Protein AF-A0A0F8B2I4-F1 (afdb_monomer_lite)

InterPro domains:
  IPR004871 RSE1/DDB1/CPSF1, C-terminal [PF03178] (575-899)
  IPR015943 WD40/YVTN repeat-like-containing domain superfamily [G3DSA:2.130.10.10] (20-83)
  IPR015943 WD40/YVTN repeat-like-containing domain superfamily [G3DSA:2.130.10.10] (86-278)
  IPR015943 WD40/YVTN repeat-like-containing domain superfamily [G3DSA:2.130.10.10] (488-846)
  IPR018612 Nuclear speckle splicing regulatory protein 1, N-terminal [PF09745] (916-1030)
  IPR018846 RSE1/DDB1/CPSF1, first beta-propeller [PF10433] (20-83)
  IPR018846 RSE1/DDB1/CPSF1, first beta-propeller [PF10433] (99-307)
  IPR050358 RSE1/DDB1/CPSF1 [PTHR10644] (98-501)
  IPR058543 RSE1/DDB1/CPSF1, second beta-propeller [PF23726] (352-498)

Sequence (1222 aa):
MATTSNMFMYSLTIQPPTHITQAVLGQFSGTKEQQIATASGSTLTLLRPDPILGKVVTLLSHDVFGIIRGLAAFRLAGSNKDYSEADQDPTGHALDEYETQLVYYELDLGLNHVVRKWSDAVDPTASLLFQVPGGNDGPSGVLVCGQENITYRHSNQEAFRVPIPRRKGATEDPSRKRSIAAGVMHKLKGNVGAFFFLLQTDDGDLFKVTLDMVEDDEGNATGEVKRIKIKYFDTIPLSTSLCILKSGFLFAATQSGNHQFYQFEKLGDDDNELEFSSDSFPTDPKASYEAVYFNVRPLENMALVESIDSMNPLMDCKVANLTGEDAPQIYAACGTGARSTFRSIKYGLEVSEIVASELPGVPSAVWTLKLNRSDKYDAYIVLSFANGTLVLSIGETVEEVSDSGFLTSVPTLAAQLLGENGLIQVHPKGIRHIINGEVNEWAAPQHRSIVSAATNDSQVAIALSSGEIVYFEMDTDGSLAEYDEKKEMPGTVTIFSIDKLGDTLIQRSTMLTYTPRKLVKHPELPMFYTVESENNTLAPDLRQQLIAAGTEAGVESEVLPPADFGYPKGRGRWASCISVIDPLGDEFEPQVLQTVDFSNNEAATSATIAPFTSQDNENFLIVGSGKDIKLNPRTSTEGYIHVYRFLNDGRELEFIHTTKVEEPPTAMIPFQGRLLVGIGKVLRIYDLGMKQMLRKCQVDLGGHLITTLDSRGSRITVGDVMQGMTFVVYKTGSNKLIPFADDSINRWSTCSALVDYESVAGGDKFGNFWIVRAPVKDSEEADEDPSGTHLLHTRGYLHGTPARLSCMVHFYTQDPPTSITKTSLVVGGQDVILWSGLMGTIGVFIPFVSREDVDFFQALETHMRTEDPPLAGRDHLIYRGYYVPAKGVIDGDLCERFALLSNDKKQMIAGELDRSNQEAAEKLDRNIYDYDAVYDSLKPPPKTKSAQDEEEDARPRYMTGIVAAAAVRKRDAMAAEQVKVDRDREAEGDEFADKDVFVTAAYKKQQEEKKKMDAELAKIEAAEAEKRKGGGGMTDFYKKVLKDKEDEHNAIMRAAELRSKMTPEERAREDALREQAREKTDEERAKEINAKGGNIVLNDDGQIVDKRQMLHGGLNVLSTRKKDAAHETKSRERAPELGRKGGVFGPGGRQAQRERQSKMIEEQLAESLKRAREEEEEERQKIETMNKSRKTAADVSSAKERYLARKKAAEEAKKKDKGTVM

Foldseek 3Di:
DDDDQFFFWAWDFLDAFQAFLEKDWDPVVVDPAIWIWTDRFQKIWIWHQDLVQRDIHTPDIDGLLDGCPDDDDDDDDDDDDDDVPQVPDPPCVCVVPDFDKDWDWDQDPVVRDIDRPDMDGDDPQFDDWDWDDDDQQALTFIFTWGFQWTWTDDPPADIFIGGDAAEDFLLADLPDTKTFQEKDKDRDPDDTNRIWMFTAIPLQWTKIKDWQADADPVGDGDSYTPKMKIWTAAGFAAASYWDQGPSQKIWGSHNWFWTFIKGFPADPPPDDTDMDISVQDDSDPPDDDDHHHGYHDHHDGIDTRDGHGHQFQWFEKDWAQDPPDQFTWIWTWGTFAQSTKIKTKDFADDDDDPDDDDDPDDFPDKDFACQFPPDPDTFWIWTFDQQFIWIWGDDVDTHTDPQPLDGGRFGFQDWYAAAGGWIWTFTQQFIWIAHPSDTDTGGDDPPKTFPHWDDDRFKIWTAIPQQKIWIWGQDPVRDIDTDPDIDRDPDDDDDDDDDDDDSGMDMFIDTDRGRWNDKEADPPHQKIKTKHKDAQADAPVVVVVSNVVCVVVVGDHDDDDCNGRNGRGHHLAMKIWMWIWRCCPVVSHIDTLDIGIDDQRKGWQDWEWEQAVVVVGAIKIKTWMFHSADVVVGDGDWIKIWIWHADPRNSDTDTQEIAIDHATWQEWYYDDNWIWTWGFQKIWTWHDDRYHTHTQDMDRQPAGGFNYWDDDDQKIWTQGQWFGIWIWGQQPVQRDIATAEGAPGTARWQEWDDPDHFKIWGWGPQQKTWIWGFDPVSVVVNPPDSNCPVLVPQDADPPHHNHYIDTSFMWGRSFTWNYWDWDARGVVGDTWIWTAGSSGIIMIIRTDPDVLLVVLLVLLLVLLCVQVPSPVPDRSQCSGQVPHGGGSYRHLVSNLCLVVDDPVSLCVSCVVSVHDSVVSVCSSDVVVPVPDPVVVVPDDDDDDDDPDPDDDDDDDPVVVVVVVVVVVVVVVVVVVVVVVVVVVCVVVCVVPVPDDDDDDPVVVVVVVVVVVVVVVVVVVVVVVVVVPPDDDDPVVVVVVVVVVVVVVVVVVVVVVVVVVPDDPVVVVAVLQPPAVPDDDQCVVVLVVVVVVPDQWDQDPVRDTHHPVDDDDDDDDDDDDYDHDDDDDDDDDDDDDDDDDDDDDDDDDDPDVVVVVVVVVVVVVVVVVVVVVVVVVVVVVVVVVVVVVDDDDPVVVVVVVVVVVVVVVVVVVVVVVPPPDDD

Radius of gyration: 46.51 Å; chains: 1; bounding box: 97×99×155 Å

Structure (mmCIF, N/CA/C/O backbone):
data_AF-A0A0F8B2I4-F1
#
_entry.id   AF-A0A0F8B2I4-F1
#
loop_
_atom_site.group_PDB
_atom_site.id
_atom_site.type_symbol
_atom_site.label_atom_id
_atom_site.label_alt_id
_atom_site.label_comp_id
_atom_site.label_asym_id
_atom_site.label_entity_id
_atom_site.label_seq_id
_atom_site.pdbx_PDB_ins_code
_atom_site.Cartn_x
_atom_site.Cartn_y
_atom_site.Cartn_z
_atom_site.occupancy
_atom_site.B_iso_or_equiv
_atom_site.auth_seq_id
_atom_site.auth_comp_id
_atom_site.auth_asym_id
_atom_site.auth_atom_id
_atom_site.pdbx_PDB_model_num
ATOM 1 N N . MET A 1 1 ? -15.040 17.645 33.712 1.00 34.69 1 MET A N 1
ATOM 2 C CA . MET A 1 1 ? -13.882 17.597 32.790 1.00 34.69 1 MET A CA 1
ATOM 3 C C . MET A 1 1 ? -13.362 19.019 32.652 1.00 34.69 1 MET A C 1
ATOM 5 O O . MET A 1 1 ? -14.196 19.901 32.493 1.00 34.69 1 MET A O 1
ATOM 9 N N . ALA A 1 2 ? -12.058 19.274 32.790 1.00 24.20 2 ALA A N 1
ATOM 10 C CA . ALA A 1 2 ? -11.524 20.639 32.790 1.00 24.20 2 ALA A CA 1
ATOM 11 C C . ALA A 1 2 ? -10.160 20.730 32.089 1.00 24.20 2 ALA A C 1
ATOM 13 O O . ALA A 1 2 ? -9.215 20.060 32.486 1.00 24.20 2 ALA A O 1
ATOM 14 N N . THR A 1 3 ? -10.086 21.596 31.074 1.00 27.08 3 THR A N 1
ATOM 15 C CA . THR A 1 3 ? -8.882 22.329 30.633 1.00 27.08 3 THR A CA 1
ATOM 16 C C . THR A 1 3 ? -7.534 21.588 30.663 1.00 27.08 3 THR A C 1
ATOM 18 O O . THR A 1 3 ? -6.596 22.018 31.334 1.00 27.08 3 THR A O 1
ATOM 21 N N . THR A 1 4 ? -7.384 20.568 29.820 1.00 33.03 4 THR A N 1
ATOM 22 C CA . THR A 1 4 ? -6.098 20.250 29.175 1.00 33.03 4 THR A CA 1
ATOM 23 C C . THR A 1 4 ? -6.282 20.413 27.669 1.00 33.03 4 THR A C 1
ATOM 25 O O . THR A 1 4 ? -7.030 19.665 27.049 1.00 33.03 4 THR A O 1
ATOM 28 N N . SER A 1 5 ? -5.663 21.443 27.086 1.00 46.09 5 SER A N 1
ATOM 29 C CA . SER A 1 5 ? -5.932 21.926 25.718 1.00 46.09 5 SER A CA 1
ATOM 30 C C . SER A 1 5 ? -5.255 21.134 24.597 1.00 46.09 5 SER A C 1
ATOM 32 O O . SER A 1 5 ? -5.432 21.462 23.425 1.00 46.09 5 SER A O 1
ATOM 34 N N . ASN A 1 6 ? -4.442 20.139 24.944 1.00 62.06 6 ASN A N 1
ATOM 35 C CA . ASN A 1 6 ? -3.573 19.443 24.007 1.00 62.06 6 ASN A CA 1
ATOM 36 C C . ASN A 1 6 ? -4.110 18.030 23.781 1.00 62.06 6 ASN A C 1
ATOM 38 O O . ASN A 1 6 ? -4.235 17.251 24.722 1.00 62.06 6 ASN A O 1
ATOM 42 N N . MET A 1 7 ? -4.428 17.729 22.525 1.00 76.94 7 MET A N 1
ATOM 43 C CA . MET A 1 7 ? -4.758 16.385 22.064 1.00 76.94 7 MET A CA 1
ATOM 44 C C . MET A 1 7 ? -3.444 15.620 21.869 1.00 76.94 7 MET A C 1
ATOM 46 O O . MET A 1 7 ? -2.535 16.147 21.227 1.00 76.94 7 MET A O 1
ATOM 50 N N . PHE A 1 8 ? -3.342 14.420 22.439 1.00 87.12 8 PHE A N 1
ATOM 51 C CA . PHE A 1 8 ? -2.166 13.555 22.340 1.00 87.12 8 PHE A CA 1
ATOM 52 C C . PHE A 1 8 ? -2.573 12.180 21.817 1.00 87.12 8 PHE A C 1
ATOM 54 O O . PHE A 1 8 ? -3.562 11.607 22.282 1.00 87.12 8 PHE A O 1
ATOM 61 N N . MET A 1 9 ? -1.798 11.654 20.873 1.00 94.38 9 MET A N 1
ATOM 62 C CA . MET A 1 9 ? -1.977 10.323 20.299 1.00 94.38 9 MET A CA 1
ATOM 63 C C . MET A 1 9 ? -0.633 9.605 20.151 1.00 94.38 9 MET A C 1
ATOM 65 O O . MET A 1 9 ? 0.420 10.239 20.093 1.00 94.38 9 MET A O 1
ATOM 69 N N . TYR A 1 10 ? -0.688 8.285 20.076 1.00 95.81 10 TYR A N 1
ATOM 70 C CA . TYR A 1 10 ? 0.428 7.383 19.824 1.00 95.81 10 TYR A CA 1
ATOM 71 C C . TYR A 1 10 ? 0.327 6.882 18.379 1.00 95.81 10 TYR A C 1
ATOM 73 O O . TYR A 1 10 ? -0.751 6.443 17.976 1.00 95.81 10 TYR A O 1
ATOM 81 N N . SER A 1 11 ? 1.396 7.009 17.591 1.00 97.00 11 SER A N 1
ATOM 82 C CA . SER A 1 11 ? 1.461 6.485 16.216 1.00 97.00 11 SER A CA 1
ATOM 83 C C . SER A 1 11 ? 1.992 5.057 16.230 1.00 97.00 11 SER A C 1
ATOM 85 O O . SER A 1 11 ? 3.065 4.849 16.780 1.00 97.00 11 SER A O 1
ATOM 87 N N . LEU A 1 12 ? 1.291 4.111 15.604 1.00 95.19 12 LEU A N 1
ATOM 88 C CA . LEU A 1 12 ? 1.781 2.747 15.375 1.00 95.19 12 LEU A CA 1
ATOM 89 C C . LEU A 1 12 ? 1.500 2.277 13.949 1.00 95.19 12 LEU A C 1
ATOM 91 O O . LEU A 1 12 ? 0.454 2.593 13.372 1.00 95.19 12 LEU A O 1
ATOM 95 N N . THR A 1 13 ? 2.404 1.466 13.414 1.00 94.44 13 THR A N 1
ATOM 96 C CA . THR A 1 13 ? 2.287 0.821 12.104 1.00 94.44 13 THR A CA 1
ATOM 97 C C . THR A 1 13 ? 1.821 -0.636 12.246 1.00 94.44 13 THR A C 1
ATOM 99 O O . THR A 1 13 ? 2.538 -1.471 12.780 1.00 94.44 13 THR A O 1
ATOM 102 N N . ILE A 1 14 ? 0.621 -0.957 11.740 1.00 92.00 14 ILE A N 1
ATOM 103 C CA . ILE A 1 14 ? 0.068 -2.329 11.694 1.00 92.00 14 ILE A CA 1
ATOM 104 C C . ILE A 1 14 ? 0.665 -3.124 10.527 1.00 92.00 14 ILE A C 1
ATOM 106 O O . ILE A 1 14 ? 1.035 -4.280 10.687 1.00 92.00 14 ILE A O 1
ATOM 110 N N . GLN A 1 15 ? 0.749 -2.503 9.349 1.00 92.38 15 GLN A N 1
ATOM 111 C CA . GLN A 1 15 ? 1.351 -3.082 8.149 1.00 92.38 15 GLN A CA 1
ATOM 112 C C . GLN A 1 15 ? 2.416 -2.098 7.645 1.00 92.38 15 GLN A C 1
ATOM 114 O O . GLN A 1 15 ? 2.049 -0.968 7.309 1.00 92.38 15 GLN A O 1
ATOM 119 N N . PRO A 1 16 ? 3.708 -2.471 7.589 1.00 93.06 16 PRO A N 1
ATOM 120 C CA . PRO A 1 16 ? 4.756 -1.605 7.049 1.00 93.06 16 PRO A CA 1
ATOM 121 C C . PRO A 1 16 ? 4.608 -1.401 5.530 1.00 93.06 16 PRO A C 1
ATOM 123 O O . PRO A 1 16 ? 3.985 -2.233 4.860 1.00 93.06 16 PRO A O 1
ATOM 126 N N . PRO A 1 17 ? 5.198 -0.329 4.961 1.00 94.75 17 PRO A N 1
ATOM 127 C CA . PRO A 1 17 ? 5.169 -0.068 3.523 1.00 94.75 17 PRO A CA 1
ATOM 128 C C . PRO A 1 17 ? 5.750 -1.243 2.727 1.00 94.75 17 PRO A C 1
ATOM 130 O O . PRO A 1 17 ? 6.884 -1.674 2.941 1.00 94.75 17 PRO A O 1
ATOM 133 N N . THR A 1 18 ? 4.984 -1.737 1.757 1.00 95.06 18 THR A N 1
ATOM 134 C CA . THR A 1 18 ? 5.345 -2.905 0.941 1.00 95.06 18 THR A CA 1
ATOM 135 C C . THR A 1 18 ? 5.919 -2.529 -0.429 1.00 95.06 18 THR A C 1
ATOM 137 O O . THR A 1 18 ? 6.240 -3.412 -1.216 1.00 95.06 18 THR A O 1
ATOM 140 N N . HIS A 1 19 ? 6.035 -1.239 -0.764 1.00 95.44 19 HIS A N 1
ATOM 141 C CA . HIS A 1 19 ? 6.635 -0.777 -2.022 1.00 95.44 19 HIS A CA 1
ATOM 142 C C . HIS A 1 19 ? 8.170 -0.782 -1.975 1.00 95.44 19 HIS A C 1
ATOM 144 O O . HIS A 1 19 ? 8.765 0.141 -1.418 1.00 95.44 19 HIS A O 1
ATOM 150 N N . ILE A 1 20 ? 8.817 -1.734 -2.655 1.00 96.56 20 ILE A N 1
ATOM 151 C CA . ILE A 1 20 ? 10.272 -1.689 -2.866 1.00 96.56 20 ILE A CA 1
ATOM 152 C C . ILE A 1 20 ? 10.636 -0.628 -3.922 1.00 96.56 20 ILE A C 1
ATOM 154 O O . ILE A 1 20 ? 10.503 -0.850 -5.128 1.00 96.56 20 ILE A O 1
ATOM 158 N N . THR A 1 21 ? 11.165 0.514 -3.476 1.00 92.75 21 THR A N 1
ATOM 159 C CA . THR A 1 21 ? 11.653 1.596 -4.352 1.00 92.75 21 THR A CA 1
ATOM 160 C C . THR A 1 21 ? 12.985 1.253 -5.019 1.00 92.75 21 THR A C 1
ATOM 162 O O . THR A 1 21 ? 13.255 1.722 -6.123 1.00 92.75 21 THR A O 1
ATOM 165 N N . GLN A 1 22 ? 13.814 0.431 -4.368 1.00 91.81 22 GLN A N 1
ATOM 166 C CA . GLN A 1 22 ? 15.051 -0.107 -4.934 1.00 91.81 22 GLN A CA 1
ATOM 167 C C . GLN A 1 22 ? 15.453 -1.418 -4.243 1.00 91.81 22 GLN A C 1
ATOM 169 O O . GLN A 1 22 ? 15.347 -1.539 -3.022 1.00 91.81 22 GLN A O 1
ATOM 174 N N . ALA A 1 23 ? 15.993 -2.365 -5.011 1.00 93.12 23 ALA A N 1
ATOM 175 C CA . ALA A 1 23 ? 16.630 -3.582 -4.508 1.00 93.12 23 ALA A CA 1
ATOM 176 C C . ALA A 1 23 ? 18.106 -3.642 -4.932 1.00 93.12 23 ALA A C 1
ATOM 178 O O . ALA A 1 23 ? 18.437 -3.359 -6.084 1.00 93.12 23 ALA A O 1
ATOM 179 N N . VAL A 1 24 ? 18.998 -4.036 -4.019 1.00 89.62 24 VAL A N 1
ATOM 180 C CA . VAL A 1 24 ? 20.423 -4.270 -4.303 1.00 89.62 24 VAL A CA 1
ATOM 181 C C . VAL A 1 24 ? 20.883 -5.612 -3.742 1.00 89.62 24 VAL A C 1
ATOM 183 O O . VAL A 1 24 ? 20.651 -5.945 -2.582 1.00 89.62 24 VAL A O 1
ATOM 186 N N . LEU A 1 25 ? 21.571 -6.397 -4.568 1.00 88.12 25 LEU A N 1
ATOM 187 C CA . LEU A 1 25 ? 22.069 -7.718 -4.197 1.00 88.12 25 LEU A CA 1
ATOM 188 C C . LEU A 1 25 ? 23.510 -7.638 -3.656 1.00 88.12 25 LEU A C 1
ATOM 190 O O . LEU A 1 25 ? 24.360 -6.947 -4.218 1.00 88.12 25 LEU A O 1
ATOM 194 N N . GLY A 1 26 ? 23.816 -8.397 -2.600 1.00 81.00 26 GLY A N 1
ATOM 195 C CA . GLY A 1 26 ? 25.135 -8.401 -1.961 1.00 81.00 26 GLY A CA 1
ATOM 196 C C . GLY A 1 26 ? 25.444 -9.673 -1.169 1.00 81.00 26 GLY A C 1
ATOM 197 O O . GLY A 1 26 ? 24.663 -10.616 -1.144 1.00 81.00 26 GLY A O 1
ATOM 198 N N . GLN A 1 27 ? 26.617 -9.700 -0.531 1.00 80.62 27 GLN A N 1
ATOM 199 C CA . GLN A 1 27 ? 27.024 -10.725 0.448 1.00 80.62 27 GLN A CA 1
ATOM 200 C C . GLN A 1 27 ? 27.032 -10.085 1.843 1.00 80.62 27 GLN A C 1
ATOM 202 O O . GLN A 1 27 ? 28.079 -9.955 2.479 1.00 80.62 27 GLN A O 1
ATOM 207 N N . PHE A 1 28 ? 25.875 -9.571 2.262 1.00 80.31 28 PHE A N 1
ATOM 208 C CA . PHE A 1 28 ? 25.728 -8.733 3.454 1.00 80.31 28 PHE A CA 1
ATOM 209 C C . PHE A 1 28 ? 25.997 -9.508 4.751 1.00 80.31 28 PHE A C 1
ATOM 211 O O . PHE A 1 28 ? 26.570 -8.954 5.683 1.00 80.31 28 PHE A O 1
ATOM 218 N N . SER A 1 29 ? 25.697 -10.811 4.785 1.00 76.25 29 SER A N 1
ATOM 219 C CA . SER A 1 29 ? 26.017 -11.694 5.918 1.00 76.25 29 SER A CA 1
ATOM 220 C C . SER A 1 29 ? 27.490 -12.141 5.972 1.00 76.25 29 SER A C 1
ATOM 222 O O . SER A 1 29 ? 27.844 -12.973 6.802 1.00 76.25 29 SER A O 1
ATOM 224 N N . GLY A 1 30 ? 28.355 -11.669 5.064 1.00 71.56 30 GLY A N 1
ATOM 225 C CA . GLY A 1 30 ? 29.769 -12.072 4.983 1.00 71.56 30 GLY A CA 1
ATOM 226 C C . GLY A 1 30 ? 30.018 -13.509 4.490 1.00 71.56 30 GLY A C 1
ATOM 227 O O . GLY A 1 30 ? 31.172 -13.905 4.317 1.00 71.56 30 GLY A O 1
ATOM 228 N N . THR A 1 31 ? 28.962 -14.287 4.237 1.00 78.50 31 THR A N 1
ATOM 229 C CA . THR A 1 31 ? 29.027 -15.652 3.698 1.00 78.50 31 THR A CA 1
ATOM 230 C C . THR A 1 31 ? 29.223 -15.650 2.172 1.00 78.50 31 THR A C 1
ATOM 232 O O . THR A 1 31 ? 29.356 -14.608 1.526 1.00 78.50 31 THR A O 1
ATOM 235 N N . LYS A 1 32 ? 29.276 -16.841 1.555 1.00 76.44 32 LYS A N 1
ATOM 236 C CA . LYS A 1 32 ? 29.287 -16.967 0.084 1.00 76.44 32 LYS A CA 1
ATOM 237 C C . LYS A 1 32 ? 27.915 -16.705 -0.545 1.00 76.44 32 LYS A C 1
ATOM 239 O O . LYS A 1 32 ? 27.869 -16.336 -1.720 1.00 76.44 32 LYS A O 1
ATOM 244 N N . GLU A 1 33 ? 26.847 -16.911 0.218 1.00 81.12 33 GLU A N 1
ATOM 245 C CA . GLU A 1 33 ? 25.454 -16.726 -0.193 1.00 81.12 33 GLU A CA 1
ATOM 246 C C . GLU A 1 33 ? 25.176 -15.265 -0.547 1.00 81.12 33 GLU A C 1
ATOM 248 O O . GLU A 1 33 ? 25.874 -14.355 -0.097 1.00 81.12 33 GLU A O 1
ATOM 253 N N . GLN A 1 34 ? 24.147 -15.048 -1.361 1.00 85.62 34 GLN A N 1
ATOM 254 C CA . GLN A 1 34 ? 23.698 -13.716 -1.738 1.00 85.62 34 GLN A CA 1
ATOM 255 C C . GLN A 1 34 ? 22.407 -13.389 -0.990 1.00 85.62 34 GLN A C 1
ATOM 257 O O . GLN A 1 34 ? 21.499 -14.212 -0.930 1.00 85.62 34 GLN A O 1
ATOM 262 N N . GLN A 1 35 ? 22.339 -12.185 -0.435 1.00 91.12 35 GLN A N 1
ATOM 263 C CA . GLN A 1 35 ? 21.145 -11.608 0.175 1.00 91.12 35 GLN A CA 1
ATOM 264 C C . GLN A 1 35 ? 20.752 -10.349 -0.613 1.00 91.12 35 GLN A C 1
ATOM 266 O O . GLN A 1 35 ? 21.587 -9.754 -1.304 1.00 91.12 35 GLN A O 1
ATOM 271 N N . ILE A 1 36 ? 19.489 -9.942 -0.520 1.00 93.88 36 ILE A N 1
ATOM 272 C CA . ILE A 1 36 ? 18.946 -8.767 -1.212 1.00 93.88 36 ILE A CA 1
ATOM 273 C C . ILE A 1 36 ? 18.589 -7.730 -0.149 1.00 93.88 36 ILE A C 1
ATOM 275 O O . ILE A 1 36 ? 17.828 -8.035 0.762 1.00 93.88 36 ILE A O 1
ATOM 279 N N . ALA A 1 37 ? 19.145 -6.525 -0.239 1.00 93.12 37 ALA A N 1
ATOM 280 C CA . ALA A 1 37 ? 18.742 -5.399 0.597 1.00 93.12 37 ALA A CA 1
ATOM 281 C C . ALA A 1 37 ? 17.763 -4.519 -0.188 1.00 93.12 37 ALA A C 1
ATOM 283 O O . ALA A 1 37 ? 18.035 -4.166 -1.339 1.00 93.12 37 ALA A O 1
ATOM 284 N N . THR A 1 38 ? 16.626 -4.184 0.415 1.00 95.94 38 THR A N 1
ATOM 285 C CA . THR A 1 38 ? 15.513 -3.488 -0.238 1.00 95.94 38 THR A CA 1
ATOM 286 C C . THR A 1 38 ? 15.121 -2.239 0.542 1.00 95.94 38 THR A C 1
ATOM 288 O O . THR A 1 38 ? 15.094 -2.242 1.772 1.00 95.94 38 THR A O 1
ATOM 291 N N . ALA A 1 39 ? 14.835 -1.158 -0.181 1.00 94.25 39 ALA A N 1
ATOM 292 C CA . ALA A 1 39 ? 14.326 0.089 0.375 1.00 94.25 39 ALA A CA 1
ATOM 293 C C . ALA A 1 39 ? 12.807 0.156 0.200 1.00 94.25 39 ALA A C 1
ATOM 295 O O . ALA A 1 39 ? 12.331 0.133 -0.934 1.00 94.25 39 ALA A O 1
ATOM 296 N N . SER A 1 40 ? 12.074 0.299 1.301 1.00 93.88 40 SER A N 1
ATOM 297 C CA . SER A 1 40 ? 10.621 0.472 1.322 1.00 93.88 40 SER A CA 1
ATOM 298 C C . SER A 1 40 ? 10.258 1.740 2.094 1.00 93.88 40 SER A C 1
ATOM 300 O O . SER A 1 40 ? 9.937 1.703 3.277 1.00 93.88 40 SER A O 1
ATOM 302 N N . GLY A 1 41 ? 10.364 2.897 1.433 1.00 88.69 41 GLY A N 1
ATOM 303 C CA . GLY A 1 41 ? 10.086 4.204 2.045 1.00 88.69 41 GLY A CA 1
ATOM 304 C C . GLY A 1 41 ? 11.143 4.599 3.077 1.00 88.69 41 GLY A C 1
ATOM 305 O O . GLY A 1 41 ? 12.248 5.013 2.705 1.00 88.69 41 GLY A O 1
ATOM 306 N N . SER A 1 42 ? 10.800 4.461 4.358 1.00 92.19 42 SER A N 1
ATOM 307 C CA . SER A 1 42 ? 11.712 4.581 5.501 1.00 92.19 42 SER A CA 1
ATOM 308 C C . SER A 1 42 ? 12.268 3.247 6.000 1.00 92.19 42 SER A C 1
ATOM 310 O O . SER A 1 42 ? 13.254 3.234 6.736 1.00 92.19 42 SER A O 1
ATOM 312 N N . THR A 1 43 ? 11.707 2.116 5.577 1.00 94.75 43 THR A N 1
ATOM 313 C CA . THR A 1 43 ? 12.152 0.787 6.002 1.00 94.75 43 THR A CA 1
ATOM 314 C C . THR A 1 43 ? 13.293 0.268 5.120 1.00 94.75 43 THR A C 1
ATOM 316 O O . THR A 1 43 ? 13.191 0.244 3.893 1.00 94.75 43 THR A O 1
ATOM 319 N N . LEU A 1 44 ? 14.386 -0.174 5.744 1.00 94.06 44 LEU A N 1
ATOM 320 C CA . LEU A 1 44 ? 15.460 -0.941 5.117 1.00 94.06 44 LEU A CA 1
ATOM 321 C C . LEU A 1 44 ? 15.319 -2.413 5.519 1.00 94.06 44 LEU A C 1
ATOM 323 O O . LEU A 1 44 ? 15.429 -2.752 6.698 1.00 94.06 44 LEU A O 1
ATOM 327 N N . THR A 1 45 ? 15.127 -3.288 4.535 1.00 94.94 45 THR A N 1
ATOM 328 C CA . THR A 1 45 ? 14.875 -4.718 4.759 1.00 94.94 45 THR A CA 1
ATOM 329 C C . THR A 1 45 ? 15.979 -5.564 4.126 1.00 94.94 45 THR A C 1
ATOM 331 O O . THR A 1 45 ? 16.513 -5.224 3.071 1.00 94.94 45 THR A O 1
ATOM 334 N N . LEU A 1 46 ? 16.348 -6.671 4.773 1.00 91.69 46 LEU A N 1
ATOM 335 C CA . LEU A 1 46 ? 17.315 -7.652 4.279 1.00 91.69 46 LEU A CA 1
ATOM 336 C C . LEU A 1 46 ? 16.623 -9.002 4.071 1.00 91.69 46 LEU A C 1
ATOM 338 O O . LEU A 1 46 ? 16.137 -9.611 5.023 1.00 91.69 46 LEU A O 1
ATOM 342 N N . LEU A 1 47 ? 16.626 -9.482 2.832 1.00 93.94 47 LEU A N 1
ATOM 343 C CA . LEU A 1 47 ? 15.955 -10.698 2.382 1.00 93.94 47 LEU A CA 1
ATOM 344 C C . LEU A 1 47 ? 16.973 -11.801 2.047 1.00 93.94 47 LEU A C 1
ATOM 346 O O . LEU A 1 47 ? 17.996 -11.546 1.401 1.00 93.94 47 LEU A O 1
ATOM 350 N N . ARG A 1 48 ? 16.672 -13.045 2.432 1.00 92.75 48 ARG A N 1
ATOM 351 C CA . ARG A 1 48 ? 17.380 -14.259 2.006 1.00 92.75 48 ARG A CA 1
ATOM 352 C C . ARG A 1 48 ? 16.528 -15.025 0.987 1.00 92.75 48 ARG A C 1
ATOM 354 O O . ARG A 1 48 ? 15.510 -15.588 1.375 1.00 92.75 48 ARG A O 1
ATOM 361 N N . PRO A 1 49 ? 16.957 -15.122 -0.278 1.00 92.25 49 PRO A N 1
ATOM 362 C CA . PRO A 1 49 ? 16.391 -16.085 -1.214 1.00 92.25 49 PRO A CA 1
ATOM 363 C C . PRO A 1 49 ? 16.825 -17.508 -0.826 1.00 92.25 49 PRO A C 1
ATOM 365 O O . PRO A 1 49 ? 18.023 -17.778 -0.700 1.00 92.25 49 PRO A O 1
ATOM 368 N N . ASP A 1 50 ? 15.866 -18.411 -0.642 1.00 89.81 50 ASP A N 1
ATOM 369 C CA . ASP A 1 50 ? 16.079 -19.840 -0.421 1.00 89.81 50 ASP A CA 1
ATOM 370 C C . ASP A 1 50 ? 15.945 -20.597 -1.760 1.00 89.81 50 ASP A C 1
ATOM 372 O O . ASP A 1 50 ? 14.844 -20.695 -2.306 1.00 89.81 50 ASP A O 1
ATOM 376 N N . PRO A 1 51 ? 17.044 -21.134 -2.323 1.00 86.31 51 PRO A N 1
ATOM 377 C CA . PRO A 1 51 ? 17.024 -21.811 -3.619 1.00 86.31 51 PRO A CA 1
ATOM 378 C C . PRO A 1 51 ? 16.530 -23.268 -3.552 1.00 86.31 51 PRO A C 1
ATOM 380 O O . PRO A 1 51 ? 16.513 -23.930 -4.585 1.00 86.31 51 PRO A O 1
ATOM 383 N N . ILE A 1 52 ? 16.194 -23.791 -2.365 1.00 87.62 52 ILE A N 1
ATOM 384 C CA . ILE A 1 52 ? 15.646 -25.144 -2.170 1.00 87.62 52 ILE A CA 1
ATOM 385 C C . ILE A 1 52 ? 14.121 -25.069 -2.061 1.00 87.62 52 ILE A C 1
ATOM 387 O O . ILE A 1 52 ? 13.424 -25.866 -2.681 1.00 87.62 52 ILE A O 1
ATOM 391 N N . LEU A 1 53 ? 13.610 -24.104 -1.290 1.00 87.44 53 LEU A N 1
ATOM 392 C CA . LEU A 1 53 ? 12.173 -23.857 -1.135 1.00 87.44 53 LEU A CA 1
ATOM 393 C C . LEU A 1 53 ? 11.590 -22.963 -2.238 1.00 87.44 53 LEU A C 1
ATOM 395 O O . LEU A 1 53 ? 10.374 -22.909 -2.386 1.00 87.44 53 LEU A O 1
ATOM 399 N N . GLY A 1 54 ? 12.434 -22.239 -2.980 1.00 87.69 54 GLY A N 1
ATOM 400 C CA . GLY A 1 54 ? 11.994 -21.288 -4.003 1.00 87.69 54 GLY A CA 1
ATOM 401 C C . GLY A 1 54 ? 11.406 -19.988 -3.440 1.00 87.69 54 GLY A C 1
ATOM 402 O O . GLY A 1 54 ? 10.763 -19.252 -4.182 1.00 87.69 54 GLY A O 1
ATOM 403 N N . LYS A 1 55 ? 11.619 -19.706 -2.148 1.00 89.69 55 LYS A N 1
ATOM 404 C CA . LYS A 1 55 ? 10.989 -18.602 -1.401 1.00 89.69 55 LYS A CA 1
ATOM 405 C C . LYS A 1 55 ? 11.973 -17.513 -0.980 1.00 89.69 55 LYS A C 1
ATOM 407 O O . LYS A 1 55 ? 13.167 -17.770 -0.826 1.00 89.69 55 LYS A O 1
ATOM 412 N N . VAL A 1 56 ? 11.482 -16.305 -0.718 1.00 91.69 56 VAL A N 1
ATOM 413 C CA . VAL A 1 56 ? 12.271 -15.158 -0.248 1.00 91.69 56 VAL A CA 1
ATOM 414 C C . VAL A 1 56 ? 11.909 -14.816 1.200 1.00 91.69 56 VAL A C 1
ATOM 416 O O . VAL A 1 56 ? 10.860 -14.254 1.491 1.00 91.69 56 VAL A O 1
ATOM 419 N N . VAL A 1 57 ? 12.813 -15.130 2.131 1.00 90.50 57 VAL A N 1
ATOM 420 C CA . VAL A 1 57 ? 12.597 -14.990 3.581 1.00 90.50 57 VAL A CA 1
ATOM 421 C C . VAL A 1 57 ? 13.187 -13.680 4.105 1.00 90.50 57 VAL A C 1
ATOM 423 O O . VAL A 1 57 ? 14.386 -13.429 3.959 1.00 90.50 57 VAL A O 1
ATOM 426 N N . THR A 1 58 ? 12.386 -12.860 4.785 1.00 90.25 58 THR A N 1
ATOM 427 C CA . THR A 1 58 ? 12.874 -11.669 5.502 1.00 90.25 58 THR A CA 1
ATOM 428 C C . THR A 1 58 ? 13.770 -12.067 6.680 1.00 90.25 58 THR A C 1
ATOM 430 O O . THR A 1 58 ? 13.365 -12.841 7.541 1.00 90.25 58 THR A O 1
ATOM 433 N N . LEU A 1 59 ? 14.997 -11.534 6.736 1.00 89.00 59 LEU A N 1
ATOM 434 C CA . LEU A 1 59 ? 15.938 -11.751 7.847 1.00 89.00 59 LEU A CA 1
ATOM 435 C C . LEU A 1 59 ? 15.923 -10.626 8.882 1.00 89.00 59 LEU A C 1
ATOM 437 O O . LEU A 1 59 ? 16.175 -10.862 10.060 1.00 89.00 59 LEU A O 1
ATOM 441 N N . LEU A 1 60 ? 15.732 -9.393 8.416 1.00 89.56 60 LEU A N 1
ATOM 442 C CA . LEU A 1 60 ? 15.746 -8.183 9.227 1.00 89.56 60 LEU A CA 1
ATOM 443 C C . LEU A 1 60 ? 14.942 -7.107 8.502 1.00 89.56 60 LEU A C 1
ATOM 445 O O . LEU A 1 60 ? 15.107 -6.929 7.297 1.00 89.56 60 LEU A O 1
ATOM 449 N N . SER A 1 61 ? 14.134 -6.367 9.250 1.00 91.94 61 SER A N 1
ATOM 450 C CA . SER A 1 61 ? 13.467 -5.143 8.813 1.00 91.94 61 SER A CA 1
ATOM 451 C C . SER A 1 61 ? 13.819 -4.035 9.804 1.00 91.94 61 SER A C 1
ATOM 453 O O . SER A 1 61 ? 13.934 -4.304 11.003 1.00 91.94 61 SER A O 1
ATOM 455 N N . HIS A 1 62 ? 14.077 -2.819 9.326 1.00 92.44 62 HIS A N 1
ATOM 456 C CA . HIS A 1 62 ? 14.559 -1.730 10.174 1.00 92.44 62 HIS A CA 1
ATOM 457 C C . HIS A 1 62 ? 14.154 -0.364 9.618 1.00 92.44 62 HIS A C 1
ATOM 459 O O . HIS A 1 62 ? 14.618 0.029 8.548 1.00 92.44 62 HIS A O 1
ATOM 465 N N . ASP A 1 63 ? 13.331 0.392 10.346 1.00 94.50 63 ASP A N 1
ATOM 466 C CA . ASP A 1 63 ? 13.064 1.784 9.973 1.00 94.50 63 ASP A CA 1
ATOM 467 C C . ASP A 1 63 ? 14.310 2.661 10.195 1.00 94.50 63 ASP A C 1
ATOM 469 O O . ASP A 1 63 ? 15.024 2.515 11.194 1.00 94.50 63 ASP A O 1
ATOM 473 N N . VAL A 1 64 ? 14.608 3.551 9.248 1.00 94.44 64 VAL A N 1
ATOM 474 C CA . VAL A 1 64 ? 15.761 4.466 9.302 1.00 94.44 64 VAL A CA 1
ATOM 475 C C . VAL A 1 64 ? 15.377 5.901 9.684 1.00 94.44 64 VAL A C 1
ATOM 477 O O . VAL A 1 64 ? 16.245 6.774 9.652 1.00 94.44 64 VAL A O 1
ATOM 480 N N . PHE A 1 65 ? 14.095 6.138 9.996 1.00 95.50 65 PHE A N 1
ATOM 481 C CA . PHE A 1 65 ? 13.414 7.416 10.241 1.00 95.50 65 PHE A CA 1
ATOM 482 C C . PHE A 1 65 ? 13.889 8.527 9.291 1.00 95.50 65 PHE A C 1
ATOM 484 O O . PHE A 1 65 ? 14.384 9.590 9.679 1.00 95.50 65 PHE A O 1
ATOM 491 N N . GLY A 1 66 ? 13.787 8.227 7.997 1.00 91.88 66 GLY A N 1
ATOM 492 C CA . GLY A 1 66 ? 14.247 9.061 6.895 1.00 91.88 66 GLY A CA 1
ATOM 493 C C . GLY A 1 66 ? 13.818 8.483 5.548 1.00 91.88 66 GLY A C 1
ATOM 494 O O . GLY A 1 66 ? 13.372 7.349 5.467 1.00 91.88 66 GLY A O 1
ATOM 495 N N . ILE A 1 67 ? 13.961 9.260 4.473 1.00 93.50 67 ILE A N 1
ATOM 496 C CA . ILE A 1 67 ? 13.567 8.836 3.120 1.00 93.50 67 ILE A CA 1
ATOM 497 C C . ILE A 1 67 ? 14.763 8.161 2.437 1.00 93.50 67 ILE A C 1
ATOM 499 O O . ILE A 1 67 ? 15.756 8.836 2.138 1.00 93.50 67 ILE A O 1
ATOM 503 N N . ILE A 1 68 ? 14.677 6.860 2.145 1.00 88.56 68 ILE A N 1
ATOM 504 C CA . ILE A 1 68 ? 15.744 6.140 1.437 1.00 88.56 68 ILE A CA 1
ATOM 505 C C . ILE A 1 68 ? 15.686 6.493 -0.057 1.00 88.56 68 ILE A C 1
ATOM 507 O O . ILE A 1 68 ? 14.885 5.955 -0.819 1.00 88.56 68 ILE A O 1
ATOM 511 N N . ARG A 1 69 ? 16.543 7.430 -0.486 1.00 85.19 69 ARG A N 1
ATOM 512 C CA . ARG A 1 69 ? 16.603 7.920 -1.881 1.00 85.19 69 ARG A CA 1
ATOM 513 C C . ARG A 1 69 ? 17.510 7.109 -2.813 1.00 85.19 69 ARG A C 1
ATOM 515 O O . ARG A 1 69 ? 17.520 7.379 -4.010 1.00 85.19 69 ARG A O 1
ATOM 522 N N . GLY A 1 70 ? 18.288 6.173 -2.276 1.00 80.69 70 GLY A N 1
ATOM 523 C CA . GLY A 1 70 ? 19.176 5.315 -3.054 1.00 80.69 70 GLY A CA 1
ATOM 524 C C . GLY A 1 70 ? 20.006 4.382 -2.174 1.00 80.69 70 GLY A C 1
ATOM 525 O O . GLY A 1 70 ? 20.514 4.790 -1.130 1.00 80.69 70 GLY A O 1
ATOM 526 N N . LEU A 1 71 ? 20.152 3.136 -2.616 1.00 80.44 71 LEU A N 1
ATOM 527 C CA . LEU A 1 71 ? 21.020 2.110 -2.048 1.00 80.44 71 LEU A CA 1
ATOM 528 C C . LEU A 1 71 ? 22.150 1.772 -3.029 1.00 80.44 71 LEU A C 1
ATOM 530 O O . LEU A 1 71 ? 21.947 1.721 -4.243 1.00 80.44 71 LEU A O 1
ATOM 534 N N . ALA A 1 72 ? 23.337 1.479 -2.499 1.00 78.06 72 ALA A N 1
ATOM 535 C CA . ALA A 1 72 ? 24.476 1.009 -3.281 1.00 78.06 72 ALA A CA 1
ATOM 536 C C . ALA A 1 72 ? 25.259 -0.057 -2.502 1.00 78.06 72 ALA A C 1
ATOM 538 O O . ALA A 1 72 ? 25.870 0.230 -1.473 1.00 78.06 72 ALA A O 1
ATOM 539 N N . ALA A 1 73 ? 25.268 -1.293 -3.004 1.00 69.19 73 ALA A N 1
ATOM 540 C CA . ALA A 1 73 ? 26.137 -2.350 -2.494 1.00 69.19 73 ALA A CA 1
ATOM 541 C C . ALA A 1 73 ? 27.525 -2.220 -3.146 1.00 69.19 73 ALA A C 1
ATOM 543 O O . ALA A 1 73 ? 27.637 -2.297 -4.368 1.00 69.19 73 ALA A O 1
ATOM 544 N N . PHE A 1 74 ? 28.585 -2.015 -2.356 1.00 60.28 74 PHE A N 1
ATOM 545 C CA . PHE A 1 74 ? 29.915 -1.691 -2.888 1.00 60.28 74 PHE A CA 1
ATOM 546 C C . PHE A 1 74 ? 31.062 -2.440 -2.190 1.00 60.28 74 PHE A C 1
ATOM 548 O O . PHE A 1 74 ? 30.978 -2.826 -1.026 1.00 60.28 74 PHE A O 1
ATOM 555 N N . ARG A 1 75 ? 32.178 -2.598 -2.915 1.00 55.09 75 ARG A N 1
ATOM 556 C CA . ARG A 1 75 ? 33.516 -2.909 -2.380 1.00 55.09 75 ARG A CA 1
ATOM 557 C C . ARG A 1 75 ? 34.537 -1.976 -3.053 1.00 55.09 75 ARG A C 1
ATOM 559 O O . ARG A 1 75 ? 35.308 -2.437 -3.879 1.00 55.09 75 ARG A O 1
ATOM 566 N N . LEU A 1 76 ? 34.476 -0.685 -2.693 1.00 34.78 76 LEU A N 1
ATOM 567 C CA . LEU A 1 76 ? 35.235 0.477 -3.219 1.00 34.78 76 LEU A CA 1
ATOM 568 C C . LEU A 1 76 ? 35.220 0.642 -4.764 1.00 34.78 76 LEU A C 1
ATOM 570 O O . LEU A 1 76 ? 35.737 -0.198 -5.484 1.00 34.78 76 LEU A O 1
ATOM 574 N N . ALA A 1 77 ? 34.702 1.720 -5.360 1.00 29.23 77 ALA A N 1
ATOM 575 C CA . ALA A 1 77 ? 34.111 2.957 -4.831 1.00 29.23 77 ALA A CA 1
ATOM 576 C C . ALA A 1 77 ? 32.903 3.402 -5.696 1.00 29.23 77 ALA A C 1
ATOM 578 O O . ALA A 1 77 ? 32.587 2.753 -6.690 1.00 29.23 77 ALA A O 1
ATOM 579 N N . GLY A 1 78 ? 32.193 4.458 -5.281 1.00 30.31 78 GLY A N 1
ATOM 580 C CA . GLY A 1 78 ? 30.926 4.899 -5.891 1.00 30.31 78 GLY A CA 1
ATOM 581 C C . GLY A 1 78 ? 31.027 6.117 -6.821 1.00 30.31 78 GLY A C 1
ATOM 582 O O . GLY A 1 78 ? 32.113 6.576 -7.159 1.00 30.31 78 GLY A O 1
ATOM 583 N N . SER A 1 79 ? 29.864 6.653 -7.202 1.00 29.80 79 SER A N 1
ATOM 584 C CA . SER A 1 79 ? 29.695 7.883 -7.988 1.00 29.80 79 SER A CA 1
ATOM 585 C C . SER A 1 79 ? 28.368 8.567 -7.622 1.00 29.80 79 SER A C 1
ATOM 587 O O . SER A 1 79 ? 27.460 7.900 -7.132 1.00 29.80 79 SER A O 1
ATOM 589 N N . ASN A 1 80 ? 28.259 9.875 -7.864 1.00 34.66 80 ASN A N 1
ATOM 590 C CA . ASN A 1 80 ? 27.043 10.685 -7.717 1.00 34.66 80 ASN A CA 1
ATOM 591 C C . ASN A 1 80 ? 26.952 11.685 -8.883 1.00 34.66 80 ASN A C 1
ATOM 593 O O . ASN A 1 80 ? 27.961 12.002 -9.512 1.00 34.66 80 ASN A O 1
ATOM 597 N N . LYS A 1 81 ? 25.744 12.190 -9.160 1.00 34.84 81 LYS A N 1
ATOM 598 C CA . LYS A 1 81 ? 25.447 13.123 -10.260 1.00 34.84 81 LYS A CA 1
ATOM 599 C C . LYS A 1 81 ? 24.954 14.461 -9.693 1.00 34.84 81 LYS A C 1
ATOM 601 O O . LYS A 1 81 ? 24.218 14.457 -8.709 1.00 34.84 81 LYS A O 1
ATOM 606 N N . ASP A 1 82 ? 25.355 15.572 -10.304 1.00 34.06 82 ASP A N 1
ATOM 607 C CA . ASP A 1 82 ? 25.036 16.947 -9.882 1.00 34.06 82 ASP A CA 1
ATOM 608 C C . ASP A 1 82 ? 24.319 17.702 -11.023 1.00 34.06 82 ASP A C 1
ATOM 610 O O . ASP A 1 82 ? 24.477 17.348 -12.193 1.00 34.06 82 ASP A O 1
ATOM 614 N N . TYR A 1 83 ? 23.504 18.697 -10.670 1.00 44.09 83 TYR A N 1
ATOM 615 C CA . TYR A 1 83 ? 22.569 19.427 -11.543 1.00 44.09 83 TYR A CA 1
ATOM 616 C C . TYR A 1 83 ? 22.544 20.954 -11.281 1.00 44.09 83 TYR A C 1
ATOM 618 O O . TYR A 1 83 ? 21.701 21.670 -11.820 1.00 44.09 83 TYR A O 1
ATOM 626 N N . SER A 1 84 ? 23.489 21.460 -10.482 1.00 44.41 84 SER A N 1
ATOM 627 C CA . SER A 1 84 ? 23.508 22.801 -9.868 1.00 44.41 84 SER A CA 1
ATOM 628 C C . SER A 1 84 ? 23.438 24.039 -10.789 1.00 44.41 84 SER A C 1
ATOM 630 O O . SER A 1 84 ? 23.171 25.138 -10.291 1.00 44.41 84 SER A O 1
ATOM 632 N N . GLU A 1 85 ? 23.636 23.899 -12.104 1.00 44.41 85 GLU A N 1
ATOM 633 C CA . GLU A 1 85 ? 23.535 25.005 -13.076 1.00 44.41 85 GLU A CA 1
ATOM 634 C C . GLU A 1 85 ? 22.114 25.193 -13.647 1.00 44.41 85 GLU A C 1
ATOM 636 O O . GLU A 1 85 ? 21.736 26.317 -13.974 1.00 44.41 85 GLU A O 1
ATOM 641 N N . ALA A 1 86 ? 21.298 24.132 -13.723 1.00 48.34 86 ALA A N 1
ATOM 642 C CA . ALA A 1 86 ? 19.948 24.202 -14.300 1.00 48.34 86 ALA A CA 1
ATOM 643 C C . ALA A 1 86 ? 18.914 24.823 -13.339 1.00 48.34 86 ALA A C 1
ATOM 645 O O . ALA A 1 86 ? 18.006 25.528 -13.776 1.00 48.34 86 ALA A O 1
ATOM 646 N N . ASP A 1 87 ? 19.088 24.629 -12.027 1.00 48.47 87 ASP A N 1
ATOM 647 C CA . ASP A 1 87 ? 18.189 25.139 -10.976 1.00 48.47 87 ASP A CA 1
ATOM 648 C C . ASP A 1 87 ? 18.177 26.683 -10.844 1.00 48.47 87 ASP A C 1
ATOM 650 O O . ASP A 1 87 ? 17.430 27.229 -10.030 1.00 48.47 87 ASP A O 1
ATOM 654 N N . GLN A 1 88 ? 19.007 27.406 -11.611 1.00 49.22 88 GLN A N 1
ATOM 655 C CA . GLN A 1 88 ? 19.180 28.863 -11.503 1.00 49.22 88 GLN A CA 1
ATOM 656 C C . GLN A 1 88 ? 18.641 29.676 -12.695 1.00 49.22 88 GLN A C 1
ATOM 658 O O . GLN A 1 88 ? 18.720 30.905 -12.649 1.00 49.22 88 GLN A O 1
ATOM 663 N N . ASP A 1 89 ? 18.057 29.052 -13.727 1.00 51.06 89 ASP A N 1
ATOM 664 C CA . ASP A 1 89 ? 17.399 29.775 -14.828 1.00 51.06 89 ASP A CA 1
ATOM 665 C C . ASP A 1 89 ? 15.873 29.917 -14.612 1.00 51.06 89 ASP A C 1
ATOM 667 O O . ASP A 1 89 ? 15.128 28.957 -14.811 1.00 51.06 89 ASP A O 1
ATOM 671 N N . PRO A 1 90 ? 15.355 31.117 -14.275 1.00 52.47 90 PRO A N 1
ATOM 672 C CA . PRO A 1 90 ? 13.917 31.358 -14.152 1.00 52.47 90 PRO A CA 1
ATOM 673 C C . PRO A 1 90 ? 13.192 31.515 -15.504 1.00 52.47 90 PRO A C 1
ATOM 675 O O . PRO A 1 90 ? 11.984 31.754 -15.506 1.00 52.47 90 PRO A O 1
ATOM 678 N N . THR A 1 91 ? 13.895 31.449 -16.642 1.00 66.44 91 THR A N 1
ATOM 679 C CA . THR A 1 91 ? 13.310 31.589 -17.989 1.00 66.44 91 THR A CA 1
ATOM 680 C C . THR A 1 91 ? 13.042 30.254 -18.683 1.00 66.44 91 THR A C 1
ATOM 682 O O . THR A 1 91 ? 12.149 30.185 -19.525 1.00 66.44 91 THR A O 1
ATOM 685 N N . GLY A 1 92 ? 13.776 29.198 -18.322 1.00 55.38 92 GLY A N 1
ATOM 686 C CA . GLY A 1 92 ? 13.693 27.866 -18.924 1.00 55.38 92 GLY A CA 1
ATOM 687 C C . GLY A 1 92 ? 14.447 27.714 -20.251 1.00 55.38 92 GLY A C 1
ATOM 688 O O . GLY A 1 92 ? 14.577 26.594 -20.739 1.00 55.38 92 GLY A O 1
ATOM 689 N N . HIS A 1 93 ? 14.986 28.792 -20.830 1.00 55.09 93 HIS A N 1
ATOM 690 C CA . HIS A 1 93 ? 15.739 28.722 -22.085 1.00 55.09 93 HIS A CA 1
ATOM 691 C C . HIS A 1 93 ? 17.061 27.956 -21.947 1.00 55.09 93 HIS A C 1
ATOM 693 O O . HIS A 1 93 ? 17.490 27.316 -22.906 1.00 55.09 93 HIS A O 1
ATOM 699 N N . ALA A 1 94 ? 17.667 27.936 -20.756 1.00 52.38 94 ALA A N 1
ATOM 700 C CA . ALA A 1 94 ? 18.855 27.128 -20.489 1.00 52.38 94 ALA A CA 1
ATOM 701 C C . ALA A 1 94 ? 18.591 25.613 -20.584 1.00 52.38 94 ALA A C 1
ATOM 703 O O . ALA A 1 94 ? 19.543 24.854 -20.737 1.00 52.38 94 ALA A O 1
ATOM 704 N N . LEU A 1 95 ? 17.326 25.168 -20.515 1.00 50.72 95 LEU A N 1
ATOM 705 C CA . LEU A 1 95 ? 16.938 23.767 -20.711 1.00 50.72 95 LEU A CA 1
ATOM 706 C C . LEU A 1 95 ? 16.835 23.404 -22.202 1.00 50.72 95 LEU A C 1
ATOM 708 O O . LEU A 1 95 ? 17.276 22.326 -22.594 1.00 50.72 95 LEU A O 1
ATOM 712 N N . ASP A 1 96 ? 16.299 24.304 -23.034 1.00 48.75 96 ASP A N 1
ATOM 713 C CA . ASP A 1 96 ? 16.163 24.097 -24.486 1.00 48.75 96 ASP A CA 1
ATOM 714 C C . ASP A 1 96 ? 17.521 24.131 -25.219 1.00 48.75 96 ASP A C 1
ATOM 716 O O . ASP A 1 96 ? 17.689 23.469 -26.244 1.00 48.75 96 ASP A O 1
ATOM 720 N N . GLU A 1 97 ? 18.507 24.868 -24.691 1.00 52.53 97 GLU A N 1
ATOM 721 C CA . GLU A 1 97 ? 19.893 24.871 -25.192 1.00 52.53 97 GLU A CA 1
ATOM 722 C C . GLU A 1 97 ? 20.786 23.782 -24.546 1.00 52.53 97 GLU A C 1
ATOM 724 O O . GLU A 1 97 ? 21.959 23.655 -24.906 1.00 52.53 97 GLU A O 1
ATOM 729 N N . TYR A 1 98 ? 20.261 22.963 -23.620 1.00 60.22 98 TYR A N 1
ATOM 730 C CA . TYR A 1 98 ? 21.055 21.965 -22.891 1.00 60.22 98 TYR A CA 1
ATOM 731 C C . TYR A 1 98 ? 21.347 20.708 -23.724 1.00 60.22 98 TYR A C 1
ATOM 733 O O . TYR A 1 98 ? 20.575 19.744 -23.761 1.00 60.22 98 TYR A O 1
ATOM 741 N N . GLU A 1 99 ? 22.518 20.667 -24.360 1.00 67.19 99 GLU A N 1
ATOM 742 C CA . GLU A 1 99 ? 23.019 19.435 -24.967 1.00 67.19 99 GLU A CA 1
ATOM 743 C C . GLU A 1 99 ? 23.281 18.374 -23.884 1.00 67.19 99 GLU A C 1
ATOM 745 O O . GLU A 1 99 ? 24.143 18.528 -23.017 1.00 67.19 99 GLU A O 1
ATOM 750 N N . THR A 1 100 ? 22.542 17.264 -23.938 1.00 75.69 100 THR A N 1
ATOM 751 C CA . THR A 1 100 ? 22.713 16.165 -22.982 1.00 75.69 100 THR A CA 1
ATOM 752 C C . THR A 1 100 ? 24.044 15.463 -23.238 1.00 75.69 100 THR A C 1
ATOM 754 O O . THR A 1 100 ? 24.261 14.874 -24.297 1.00 75.69 100 THR A O 1
ATOM 757 N N . GLN A 1 101 ? 24.942 15.515 -22.253 1.00 78.62 101 GLN A N 1
ATOM 758 C CA . GLN A 1 101 ? 26.291 14.957 -22.342 1.00 78.62 101 GLN A CA 1
ATOM 759 C C . GLN A 1 101 ? 26.479 13.784 -21.375 1.00 78.62 101 GLN A C 1
ATOM 761 O O . GLN A 1 101 ? 26.080 13.836 -20.209 1.00 78.62 101 GLN A O 1
ATOM 766 N N . LEU A 1 102 ? 27.150 12.733 -21.845 1.00 81.00 102 LEU A N 1
ATOM 767 C CA . LEU A 1 102 ? 27.754 11.733 -20.971 1.00 81.00 102 LEU A CA 1
ATOM 768 C C . LEU A 1 102 ? 29.079 12.304 -20.457 1.00 81.00 102 LEU A C 1
ATOM 770 O O . LEU A 1 102 ? 29.884 12.796 -21.242 1.00 81.00 102 LEU A O 1
ATOM 774 N N . VAL A 1 103 ? 29.309 12.243 -19.145 1.00 80.25 103 VAL A N 1
ATOM 775 C CA . VAL A 1 103 ? 30.482 12.841 -18.490 1.00 80.25 103 VAL A CA 1
ATOM 776 C C . VAL A 1 103 ? 31.159 11.807 -17.597 1.00 80.25 103 VAL A C 1
ATOM 778 O O . VAL A 1 103 ? 30.503 11.166 -16.777 1.00 80.25 103 VAL A O 1
ATOM 781 N N . TYR A 1 104 ? 32.476 11.658 -17.737 1.00 84.69 104 TYR A N 1
ATOM 782 C CA . TYR A 1 104 ? 33.304 10.844 -16.851 1.00 84.69 104 TYR A CA 1
ATOM 783 C C . TYR A 1 104 ? 34.058 11.731 -15.862 1.00 84.69 104 TYR A C 1
ATOM 785 O O . TYR A 1 104 ? 34.858 12.591 -16.245 1.00 84.69 104 TYR A O 1
ATOM 793 N N . TYR A 1 105 ? 33.827 11.463 -14.581 1.00 81.94 105 TYR A N 1
ATOM 794 C CA . TYR A 1 105 ? 34.563 12.039 -13.467 1.00 81.94 105 TYR A CA 1
ATOM 795 C C . TYR A 1 105 ? 35.607 11.029 -12.987 1.00 81.94 105 TYR A C 1
ATOM 797 O O . TYR A 1 105 ? 35.268 9.917 -12.586 1.00 81.94 105 TYR A O 1
ATOM 805 N N . GLU A 1 106 ? 36.879 11.405 -13.055 1.00 82.94 106 GLU A N 1
ATOM 806 C CA . GLU A 1 106 ? 38.013 10.586 -12.630 1.00 82.94 106 GLU A CA 1
ATOM 807 C C . GLU A 1 106 ? 38.474 11.049 -11.247 1.00 82.94 106 GLU A C 1
ATOM 809 O O . GLU A 1 106 ? 38.772 12.228 -11.053 1.00 82.94 106 GLU A O 1
ATOM 814 N N . LEU A 1 107 ? 38.525 10.125 -10.284 1.00 84.50 107 LEU A N 1
ATOM 815 C CA . LEU A 1 107 ? 39.123 10.355 -8.972 1.00 84.50 107 LEU A CA 1
ATOM 816 C C . LEU A 1 107 ? 40.612 9.999 -9.038 1.00 84.50 107 LEU A C 1
ATOM 818 O O . LEU A 1 107 ? 40.977 8.823 -8.999 1.00 84.50 107 LEU A O 1
ATOM 822 N N . ASP A 1 108 ? 41.471 11.012 -9.110 1.00 84.19 108 ASP A N 1
ATOM 823 C CA . ASP A 1 108 ? 42.912 10.818 -8.969 1.00 84.19 108 ASP A CA 1
ATOM 824 C C . ASP A 1 108 ? 43.234 10.603 -7.482 1.00 84.19 108 ASP A C 1
ATOM 826 O O . ASP A 1 108 ? 43.158 11.532 -6.677 1.00 84.19 108 ASP A O 1
ATOM 830 N N . LEU A 1 109 ? 43.584 9.366 -7.116 1.00 84.81 109 LEU A N 1
ATOM 831 C CA . LEU A 1 109 ? 43.940 8.981 -5.745 1.00 84.81 109 LEU A CA 1
ATOM 832 C C . LEU A 1 109 ? 45.322 9.494 -5.298 1.00 84.81 109 LEU A C 1
ATOM 834 O O . LEU A 1 109 ? 45.590 9.527 -4.100 1.00 84.81 109 LEU A O 1
ATOM 838 N N . GLY A 1 110 ? 46.201 9.879 -6.228 1.00 89.94 110 GLY A N 1
ATOM 839 C CA . GLY A 1 110 ? 47.516 10.451 -5.926 1.00 89.94 110 GLY A CA 1
ATOM 840 C C . GLY A 1 110 ? 47.454 11.953 -5.645 1.00 89.94 110 GLY A C 1
ATOM 841 O O . GLY A 1 110 ? 48.166 12.446 -4.771 1.00 89.94 110 GLY A O 1
ATOM 842 N N . LEU A 1 111 ? 46.574 12.670 -6.349 1.00 89.19 111 LEU A N 1
ATOM 843 C CA . LEU A 1 111 ? 46.294 14.097 -6.139 1.00 89.19 111 LEU A CA 1
ATOM 844 C C . LEU A 1 111 ? 45.084 14.357 -5.218 1.00 89.19 111 LEU A C 1
ATOM 846 O O . LEU A 1 111 ? 44.857 15.496 -4.818 1.00 89.19 111 LEU A O 1
ATOM 850 N N . ASN A 1 112 ? 44.333 13.309 -4.862 1.00 88.19 112 ASN A N 1
ATOM 851 C CA . ASN A 1 112 ? 43.122 13.327 -4.033 1.00 88.19 112 ASN A CA 1
ATOM 852 C C . ASN A 1 112 ? 42.088 14.383 -4.473 1.00 88.19 112 ASN A C 1
ATOM 854 O O . ASN A 1 112 ? 41.574 15.160 -3.665 1.00 88.19 112 ASN A O 1
ATOM 858 N N . HIS A 1 113 ? 41.795 14.414 -5.773 1.00 78.12 113 HIS A N 1
ATOM 859 C CA . HIS A 1 113 ? 40.791 15.302 -6.363 1.00 78.12 113 HIS A CA 1
ATOM 860 C C . HIS A 1 113 ? 40.031 14.612 -7.500 1.00 78.12 113 HIS A C 1
ATOM 862 O O . HIS A 1 113 ? 40.525 13.656 -8.101 1.00 78.12 113 HIS A O 1
ATOM 868 N N . VAL A 1 114 ? 38.828 15.110 -7.786 1.00 82.00 114 VAL A N 1
ATOM 869 C CA . VAL A 1 114 ? 37.979 14.632 -8.882 1.00 82.00 114 VAL A CA 1
ATOM 870 C C . VAL A 1 114 ? 38.059 15.612 -10.048 1.00 82.00 114 VAL A C 1
ATOM 872 O O . VAL A 1 114 ? 37.868 16.813 -9.857 1.00 82.00 114 VAL A O 1
ATOM 875 N N . VAL A 1 115 ? 38.292 15.104 -11.259 1.00 80.31 115 VAL A N 1
ATOM 876 C CA . VAL A 1 115 ? 38.322 15.900 -12.496 1.00 80.31 115 VAL A CA 1
ATOM 877 C C . VAL A 1 115 ? 37.306 15.390 -13.515 1.00 80.31 115 VAL A C 1
ATOM 879 O O . VAL A 1 115 ? 37.129 14.185 -13.684 1.00 80.31 115 VAL A O 1
ATOM 882 N N . ARG A 1 116 ? 36.658 16.306 -14.248 1.00 81.12 116 ARG A N 1
ATOM 883 C CA . ARG A 1 116 ? 35.905 15.980 -15.472 1.00 81.12 116 ARG A CA 1
ATOM 884 C C . ARG A 1 116 ? 36.919 15.584 -16.550 1.00 81.12 116 ARG A C 1
ATOM 886 O O . ARG A 1 116 ? 37.500 16.448 -17.200 1.00 81.12 116 ARG A O 1
ATOM 893 N N . LYS A 1 117 ? 37.184 14.281 -16.681 1.00 85.38 117 LYS A N 1
ATOM 894 C CA . LYS A 1 117 ? 38.270 13.726 -17.508 1.00 85.38 117 LYS A CA 1
ATOM 895 C C . LYS A 1 117 ? 37.885 13.583 -18.978 1.00 85.38 117 LYS A C 1
ATOM 897 O O . LYS A 1 117 ? 38.725 13.761 -19.854 1.00 85.38 117 LYS A O 1
ATOM 902 N N . TRP A 1 118 ? 36.623 13.261 -19.239 1.00 85.81 118 TRP A N 1
ATOM 903 C CA . TRP A 1 118 ? 36.064 13.107 -20.580 1.00 85.81 118 TRP A CA 1
ATOM 904 C C . TRP A 1 118 ? 34.580 13.474 -20.565 1.00 85.81 118 TRP A C 1
ATOM 906 O O . TRP A 1 118 ? 33.906 13.326 -19.543 1.00 85.81 118 TRP A O 1
ATOM 916 N N . SER A 1 119 ? 34.070 13.963 -21.690 1.00 83.69 119 SER A N 1
ATOM 917 C CA . SER A 1 119 ? 32.641 14.191 -21.892 1.00 83.69 119 SER A CA 1
ATOM 918 C C . SER A 1 119 ? 32.308 14.298 -23.368 1.00 83.69 119 SER A C 1
ATOM 920 O O . SER A 1 119 ? 33.099 14.877 -24.112 1.00 83.69 119 SER A O 1
ATOM 922 N N . ASP A 1 120 ? 31.136 13.810 -23.756 1.00 84.25 120 ASP A N 1
ATOM 923 C CA . ASP A 1 120 ? 30.708 13.721 -25.151 1.00 84.25 120 ASP A CA 1
ATOM 924 C C . ASP A 1 120 ? 29.171 13.771 -25.260 1.00 84.25 120 ASP A C 1
ATOM 926 O O . ASP A 1 120 ? 28.458 13.410 -24.317 1.00 84.25 120 ASP A O 1
ATOM 930 N N . ALA A 1 121 ? 28.654 14.236 -26.396 1.00 83.62 121 ALA A N 1
ATOM 931 C CA . ALA A 1 121 ? 27.228 14.448 -26.627 1.00 83.62 121 ALA A CA 1
ATOM 932 C C . ALA A 1 121 ? 26.483 13.122 -26.860 1.00 83.62 121 ALA A C 1
ATOM 934 O O . ALA A 1 121 ? 26.937 12.240 -27.600 1.00 83.62 121 ALA A O 1
ATOM 935 N N . VAL A 1 122 ? 25.313 12.971 -26.241 1.00 86.50 122 VAL A N 1
ATOM 936 C CA . VAL A 1 122 ? 24.449 11.790 -26.382 1.00 86.50 122 VAL A CA 1
ATOM 937 C C . VAL A 1 122 ? 23.047 12.178 -26.857 1.00 86.50 122 VAL A C 1
ATOM 939 O O . VAL A 1 122 ? 22.749 13.339 -27.122 1.00 86.50 122 VAL A O 1
ATOM 942 N N . ASP A 1 123 ? 22.187 11.176 -27.022 1.00 83.00 123 ASP A N 1
ATOM 943 C CA . ASP A 1 123 ? 20.771 11.369 -27.323 1.00 83.00 123 ASP A CA 1
ATOM 944 C C . ASP A 1 123 ? 20.105 12.260 -26.245 1.00 83.00 123 ASP A C 1
ATOM 946 O O . ASP A 1 123 ? 20.191 11.914 -25.065 1.00 83.00 123 ASP A O 1
ATOM 950 N N . PRO A 1 124 ? 19.422 13.369 -26.599 1.00 81.50 124 PRO A N 1
ATOM 951 C CA . PRO A 1 124 ? 18.699 14.208 -25.634 1.00 81.50 124 PRO A CA 1
ATOM 952 C C . PRO A 1 124 ? 17.592 13.483 -24.854 1.00 81.50 124 PRO A C 1
ATOM 954 O O . PRO A 1 124 ? 17.109 13.993 -23.850 1.00 81.50 124 PRO A O 1
ATOM 957 N N . THR A 1 125 ? 17.174 12.296 -25.301 1.00 85.81 125 THR A N 1
ATOM 958 C CA . THR A 1 125 ? 16.215 11.437 -24.591 1.00 85.81 125 THR A CA 1
ATOM 959 C C . THR A 1 125 ? 16.875 10.440 -23.629 1.00 85.81 125 THR A C 1
ATOM 961 O O . THR A 1 125 ? 16.172 9.630 -23.023 1.00 85.81 125 THR A O 1
ATOM 964 N N . ALA A 1 126 ? 18.206 10.466 -23.480 1.00 84.06 126 ALA A N 1
ATOM 965 C CA . ALA A 1 126 ? 18.947 9.560 -22.607 1.00 84.06 126 ALA A CA 1
ATOM 966 C C . ALA A 1 126 ? 18.599 9.766 -21.121 1.00 84.06 126 ALA A C 1
ATOM 968 O O . ALA A 1 126 ? 18.822 10.833 -20.550 1.00 84.06 126 ALA A O 1
ATOM 969 N N . SER A 1 127 ? 18.097 8.710 -20.481 1.00 83.25 127 SER A N 1
ATOM 970 C CA . SER A 1 127 ? 17.593 8.726 -19.103 1.00 83.25 127 SER A CA 1
ATOM 971 C C . SER A 1 127 ? 18.362 7.793 -18.163 1.00 83.25 127 SER A C 1
ATOM 973 O O . SER A 1 127 ? 18.584 8.152 -17.006 1.00 83.25 127 SER A O 1
ATOM 975 N N . LEU A 1 128 ? 18.812 6.628 -18.646 1.00 86.62 128 LEU A N 1
ATOM 976 C CA . LEU A 1 128 ? 19.491 5.604 -17.842 1.00 86.62 128 LEU A CA 1
ATOM 977 C C . LEU A 1 128 ? 20.889 5.264 -18.375 1.00 86.62 128 LEU A C 1
ATOM 979 O O . LEU A 1 128 ? 21.157 5.330 -19.576 1.00 86.62 128 LEU A O 1
ATOM 983 N N . LEU A 1 129 ? 21.766 4.854 -17.455 1.00 89.12 129 LEU A N 1
ATOM 984 C CA . LEU A 1 129 ? 23.105 4.332 -17.730 1.00 89.12 129 LEU A CA 1
ATOM 985 C C . LEU A 1 129 ? 23.267 2.961 -17.064 1.00 89.12 129 LEU A C 1
ATOM 987 O O . LEU A 1 129 ? 23.016 2.839 -15.865 1.00 89.12 129 LEU A O 1
ATOM 991 N N . PHE A 1 130 ? 23.757 1.963 -17.800 1.00 91.31 130 PHE A N 1
ATOM 992 C CA . PHE A 1 130 ? 24.134 0.659 -17.238 1.00 91.31 130 PHE A CA 1
ATOM 993 C C . PHE A 1 130 ? 25.640 0.422 -17.368 1.00 91.31 130 PHE A C 1
ATOM 995 O O . PHE A 1 130 ? 26.226 0.668 -18.423 1.00 91.31 130 PHE A O 1
ATOM 1002 N N . GLN A 1 131 ? 26.271 -0.053 -16.291 1.00 91.50 131 GLN A N 1
ATOM 1003 C CA . GLN A 1 131 ? 27.709 -0.324 -16.242 1.00 91.50 131 GLN A CA 1
ATOM 1004 C C . GLN A 1 131 ? 28.069 -1.556 -17.081 1.00 91.50 131 GLN A C 1
ATOM 1006 O O . GLN A 1 131 ? 27.558 -2.648 -16.831 1.00 91.50 131 GLN A O 1
ATOM 1011 N N . VAL A 1 132 ? 29.013 -1.400 -18.009 1.00 92.88 132 VAL A N 1
ATOM 1012 C CA . VAL A 1 132 ? 29.636 -2.522 -18.720 1.00 92.88 132 VAL A CA 1
ATOM 1013 C C . VAL A 1 132 ? 30.839 -3.028 -17.906 1.00 92.88 132 VAL A C 1
ATOM 1015 O O . VAL A 1 132 ? 31.590 -2.209 -17.367 1.00 92.88 132 VAL A O 1
ATOM 1018 N N . PRO A 1 133 ? 31.046 -4.353 -17.765 1.00 91.12 133 PRO A N 1
ATOM 1019 C CA . PRO A 1 133 ? 32.243 -4.906 -17.131 1.00 91.12 133 PRO A CA 1
ATOM 1020 C C . PRO A 1 133 ? 33.538 -4.386 -17.758 1.00 91.12 133 PRO A C 1
ATOM 1022 O O . PRO A 1 133 ? 33.616 -4.230 -18.972 1.00 91.12 133 PRO A O 1
ATOM 1025 N N . GLY A 1 134 ? 34.551 -4.132 -16.927 1.00 87.50 134 GLY A N 1
ATOM 1026 C CA . GLY A 1 134 ? 35.841 -3.571 -17.334 1.00 87.50 134 GLY A CA 1
ATOM 1027 C C . GLY A 1 134 ? 37.040 -4.392 -16.861 1.00 87.50 134 GLY A C 1
ATOM 1028 O O . GLY A 1 134 ? 36.921 -5.239 -15.971 1.00 87.50 134 GLY A O 1
ATOM 1029 N N . GLY A 1 135 ? 38.211 -4.105 -17.432 1.00 85.69 135 GLY A N 1
ATOM 1030 C CA . GLY A 1 135 ? 39.443 -4.849 -17.164 1.00 85.69 135 GLY A CA 1
ATOM 1031 C C . GLY A 1 135 ? 39.406 -6.214 -17.848 1.00 85.69 135 GLY A C 1
ATOM 1032 O O . GLY A 1 135 ? 39.004 -6.315 -19.000 1.00 85.69 135 GLY A O 1
ATOM 1033 N N . ASN A 1 136 ? 39.782 -7.277 -17.139 1.00 83.00 136 ASN A N 1
ATOM 1034 C CA . ASN A 1 136 ? 39.744 -8.632 -17.702 1.00 83.00 136 ASN A CA 1
ATOM 1035 C C . ASN A 1 136 ? 38.309 -9.122 -17.983 1.00 83.00 136 ASN A C 1
ATOM 1037 O O . ASN A 1 136 ? 38.126 -10.044 -18.766 1.00 83.00 136 ASN A O 1
ATOM 1041 N N . ASP A 1 137 ? 37.295 -8.535 -17.341 1.00 84.62 137 ASP A N 1
ATOM 1042 C CA . ASP A 1 137 ? 35.910 -9.010 -17.428 1.00 84.62 137 ASP A CA 1
ATOM 1043 C C . ASP A 1 137 ? 35.110 -8.387 -18.590 1.00 84.62 137 ASP A C 1
ATOM 1045 O O . ASP A 1 137 ? 33.957 -8.770 -18.785 1.00 84.62 137 ASP A O 1
ATOM 1049 N N . GLY A 1 138 ? 35.670 -7.422 -19.331 1.00 88.69 138 GLY A N 1
ATOM 1050 C CA . GLY A 1 138 ? 34.993 -6.749 -20.445 1.00 88.69 138 GLY A CA 1
ATOM 1051 C C . GLY A 1 138 ? 35.616 -5.401 -20.853 1.00 88.69 138 GLY A C 1
ATOM 1052 O O . GLY A 1 138 ? 36.583 -4.949 -20.236 1.00 88.69 138 GLY A O 1
ATOM 1053 N N . PRO A 1 139 ? 35.051 -4.723 -21.871 1.00 91.44 139 PRO A N 1
ATOM 1054 C CA . PRO A 1 139 ? 35.638 -3.542 -22.518 1.00 91.44 139 PRO A CA 1
ATOM 1055 C C . PRO A 1 139 ? 35.504 -2.231 -21.720 1.00 91.44 139 PRO A C 1
ATOM 1057 O O . PRO A 1 139 ? 35.958 -1.187 -22.184 1.00 91.44 139 PRO A O 1
ATOM 1060 N N . SER A 1 140 ? 34.902 -2.261 -20.522 1.00 91.62 140 SER A N 1
ATOM 1061 C CA . SER A 1 140 ? 34.498 -1.086 -19.733 1.00 91.62 140 SER A CA 1
ATOM 1062 C C . SER A 1 140 ? 33.449 -0.227 -20.459 1.00 91.62 140 SER A C 1
ATOM 1064 O O . SER A 1 140 ? 32.889 -0.633 -21.477 1.00 91.62 140 SER A O 1
ATOM 1066 N N . GLY A 1 141 ? 33.133 0.952 -19.922 1.00 91.44 141 GLY A N 1
ATOM 1067 C CA . GLY A 1 141 ? 32.156 1.889 -20.484 1.00 91.44 141 GLY A CA 1
ATOM 1068 C C . GLY A 1 141 ? 30.727 1.707 -19.968 1.00 91.44 141 GLY A C 1
ATOM 1069 O O . GLY A 1 141 ? 30.489 1.097 -18.922 1.00 91.44 141 GLY A O 1
ATOM 1070 N N . VAL A 1 142 ? 29.765 2.301 -20.681 1.00 93.69 142 VAL A N 1
ATOM 1071 C CA . VAL A 1 142 ? 28.343 2.296 -20.300 1.00 93.69 142 VAL A CA 1
ATOM 1072 C C . VAL A 1 142 ? 27.420 2.072 -21.496 1.00 93.69 142 VAL A C 1
ATOM 1074 O O . VAL A 1 142 ? 27.712 2.506 -22.611 1.00 93.69 142 VAL A O 1
ATOM 1077 N N . LEU A 1 143 ? 26.267 1.450 -21.242 1.00 94.94 143 LEU A N 1
ATOM 1078 C CA . LEU A 1 143 ? 25.109 1.526 -22.132 1.00 94.94 143 LEU A CA 1
ATOM 1079 C C . LEU A 1 143 ? 24.293 2.771 -21.778 1.00 94.94 143 LEU A C 1
ATOM 1081 O O . LEU A 1 143 ? 23.777 2.875 -20.665 1.00 94.94 143 LEU A O 1
ATOM 1085 N N . VAL A 1 144 ? 24.172 3.695 -22.726 1.00 92.56 144 VAL A N 1
ATOM 1086 C CA . VAL A 1 144 ? 23.322 4.886 -22.656 1.00 92.56 144 VAL A CA 1
ATOM 1087 C C . VAL A 1 144 ? 21.953 4.532 -23.225 1.00 92.56 144 VAL A C 1
ATOM 1089 O O . VAL A 1 144 ? 21.847 4.185 -24.401 1.00 92.56 144 VAL A O 1
ATOM 1092 N N . CYS A 1 145 ? 20.912 4.604 -22.396 1.00 93.12 145 CYS A N 1
ATOM 1093 C CA . CYS A 1 145 ? 19.549 4.239 -22.778 1.00 93.12 145 CYS A CA 1
ATOM 1094 C C . CYS A 1 145 ? 18.656 5.482 -22.850 1.00 93.12 145 CYS A C 1
ATOM 1096 O O . CYS A 1 145 ? 18.566 6.240 -21.883 1.00 93.12 145 CYS A O 1
ATOM 1098 N N . GLY A 1 146 ? 17.989 5.666 -23.988 1.00 88.94 146 GLY A N 1
ATOM 1099 C CA . GLY A 1 146 ? 17.018 6.730 -24.245 1.00 88.94 146 GLY A CA 1
ATOM 1100 C C . GLY A 1 146 ? 15.749 6.201 -24.914 1.00 88.94 146 GLY A C 1
ATOM 1101 O O . GLY A 1 146 ? 15.445 5.006 -24.855 1.00 88.94 146 GLY A O 1
ATOM 1102 N N . GLN A 1 147 ? 14.991 7.085 -25.562 1.00 92.38 147 GLN A N 1
ATOM 1103 C CA . GLN A 1 147 ? 13.776 6.701 -26.273 1.00 92.38 147 GLN A CA 1
ATOM 1104 C C . GLN A 1 147 ? 14.129 5.967 -27.575 1.00 92.38 147 GLN A C 1
ATOM 1106 O O . GLN A 1 147 ? 14.633 6.555 -28.528 1.00 92.38 147 GLN A O 1
ATOM 1111 N N . GLU A 1 148 ? 13.801 4.676 -27.637 1.00 94.38 148 GLU A N 1
ATOM 1112 C CA . GLU A 1 148 ? 14.099 3.789 -28.767 1.00 94.38 148 GLU A CA 1
ATOM 1113 C C . GLU A 1 148 ? 15.598 3.745 -29.121 1.00 94.38 148 GLU A C 1
ATOM 1115 O O . GLU A 1 148 ? 16.004 3.676 -30.287 1.00 94.38 148 GLU A O 1
ATOM 1120 N N . ASN A 1 149 ? 16.441 3.830 -28.091 1.00 94.12 149 ASN A N 1
ATOM 1121 C CA . ASN A 1 149 ? 17.880 3.923 -28.251 1.00 94.12 149 ASN A CA 1
ATOM 1122 C C . ASN A 1 149 ? 18.619 3.236 -27.098 1.00 94.12 149 ASN A C 1
ATOM 1124 O O . ASN A 1 149 ? 18.468 3.630 -25.942 1.00 94.12 149 ASN A O 1
ATOM 1128 N N . ILE A 1 150 ? 19.457 2.257 -27.433 1.00 96.75 150 ILE A N 1
ATOM 1129 C CA . ILE A 1 150 ? 20.511 1.726 -26.570 1.00 96.75 150 ILE A CA 1
ATOM 1130 C C . ILE A 1 150 ? 21.830 1.931 -27.320 1.00 96.75 150 ILE A C 1
ATOM 1132 O O . ILE A 1 150 ? 22.048 1.331 -28.372 1.00 96.75 150 ILE A O 1
ATOM 1136 N N . THR A 1 151 ? 22.706 2.791 -26.798 1.00 95.69 151 THR A N 1
ATOM 1137 C CA . THR A 1 151 ? 24.018 3.079 -27.398 1.00 95.69 151 THR A CA 1
ATOM 1138 C C . THR A 1 151 ? 25.139 2.758 -26.408 1.00 95.69 151 THR A C 1
ATOM 1140 O O . THR A 1 151 ? 25.164 3.304 -25.306 1.00 95.69 151 THR A O 1
ATOM 1143 N N . TYR A 1 152 ? 26.103 1.922 -26.792 1.00 96.75 152 TYR A N 1
ATOM 1144 C CA . TYR A 1 152 ? 27.356 1.764 -26.045 1.00 96.75 152 TYR A CA 1
ATOM 1145 C C . TYR A 1 152 ? 28.233 2.999 -26.248 1.00 96.75 152 TYR A C 1
ATOM 1147 O O . TYR A 1 152 ? 28.448 3.432 -27.382 1.00 96.75 152 TYR A O 1
ATOM 1155 N N . ARG A 1 153 ? 28.746 3.570 -25.153 1.00 91.44 153 ARG A N 1
ATOM 1156 C CA . ARG A 1 153 ? 29.707 4.679 -25.184 1.00 91.44 153 ARG A CA 1
ATOM 1157 C C . ARG A 1 153 ? 30.842 4.422 -24.196 1.00 91.44 153 ARG A C 1
ATOM 1159 O O . ARG A 1 153 ? 30.611 4.214 -22.999 1.00 91.44 153 ARG A O 1
ATOM 1166 N N . HIS A 1 154 ? 32.070 4.521 -24.695 1.00 93.56 154 HIS A N 1
ATOM 1167 C CA . HIS A 1 154 ? 33.278 4.610 -23.884 1.00 93.56 154 HIS A CA 1
ATOM 1168 C C . HIS A 1 154 ? 34.254 5.635 -24.478 1.00 93.56 154 HIS A C 1
ATOM 1170 O O . HIS A 1 154 ? 34.131 6.019 -25.636 1.00 93.56 154 HIS A O 1
ATOM 1176 N N . SER A 1 155 ? 35.217 6.107 -23.686 1.00 90.56 155 SER A N 1
ATOM 1177 C CA . SER A 1 155 ? 36.106 7.224 -24.051 1.00 90.56 155 SER A CA 1
ATOM 1178 C C . SER A 1 155 ? 37.227 6.861 -25.038 1.00 90.56 155 SER A C 1
ATOM 1180 O O . SER A 1 155 ? 38.016 7.725 -25.411 1.00 90.56 155 SER A O 1
ATOM 1182 N N . ASN A 1 156 ? 37.338 5.586 -25.415 1.00 91.12 156 ASN A N 1
ATOM 1183 C CA . ASN A 1 156 ? 38.369 5.018 -26.293 1.00 91.12 156 ASN A CA 1
ATOM 1184 C C . ASN A 1 156 ? 37.817 3.924 -27.236 1.00 91.12 156 ASN A C 1
ATOM 1186 O O . ASN A 1 156 ? 38.586 3.093 -27.708 1.00 91.12 156 ASN A O 1
ATOM 1190 N N . GLN A 1 157 ? 36.502 3.896 -27.463 1.00 91.50 157 GLN A N 1
ATOM 1191 C CA . GLN A 1 157 ? 35.799 2.935 -28.322 1.00 91.50 157 GLN A CA 1
ATOM 1192 C C . GLN A 1 157 ? 34.837 3.707 -29.230 1.00 91.50 157 GLN A C 1
ATOM 1194 O O . GLN A 1 157 ? 34.393 4.800 -28.864 1.00 91.50 157 GLN A O 1
ATOM 1199 N N . GLU A 1 158 ? 34.471 3.141 -30.379 1.00 92.12 158 GLU A N 1
ATOM 1200 C CA . GLU A 1 158 ? 33.404 3.717 -31.202 1.00 92.12 158 GLU A CA 1
ATOM 1201 C C . GLU A 1 158 ? 32.016 3.549 -30.555 1.00 92.12 158 GLU A C 1
ATOM 1203 O O . GLU A 1 158 ? 31.809 2.779 -29.610 1.00 92.12 158 GLU A O 1
ATOM 1208 N N . ALA A 1 159 ? 31.050 4.327 -31.045 1.00 93.56 159 ALA A N 1
ATOM 1209 C CA . ALA A 1 159 ? 29.684 4.325 -30.545 1.00 93.56 159 ALA A CA 1
ATOM 1210 C C . ALA A 1 159 ? 28.811 3.360 -31.361 1.00 93.56 159 ALA A C 1
ATOM 1212 O O . ALA A 1 159 ? 28.510 3.606 -32.530 1.00 93.56 159 ALA A O 1
ATOM 1213 N N . PHE A 1 160 ? 28.353 2.287 -30.720 1.00 96.38 160 PHE A N 1
ATOM 1214 C CA . PHE A 1 160 ? 27.480 1.278 -31.325 1.00 96.38 160 PHE A CA 1
ATOM 1215 C C . PHE A 1 160 ? 26.047 1.493 -30.840 1.00 96.38 160 PHE A C 1
ATOM 1217 O O . PHE A 1 160 ? 25.827 1.571 -29.632 1.00 96.38 160 PHE A O 1
ATOM 1224 N N . ARG A 1 161 ? 25.075 1.593 -31.755 1.00 95.38 161 ARG A N 1
ATOM 1225 C CA . ARG A 1 161 ? 23.663 1.868 -31.437 1.00 95.38 161 ARG A CA 1
ATOM 1226 C C . ARG A 1 161 ? 22.745 0.742 -31.906 1.00 95.38 161 ARG A C 1
ATOM 1228 O O . ARG A 1 161 ? 22.895 0.242 -33.014 1.00 95.38 161 ARG A O 1
ATOM 1235 N N . VAL A 1 162 ? 21.746 0.410 -31.090 1.00 96.81 162 VAL A N 1
ATOM 1236 C CA . VAL A 1 162 ? 20.655 -0.517 -31.425 1.00 96.81 162 VAL A CA 1
ATOM 1237 C C . VAL A 1 162 ? 19.314 0.104 -30.997 1.00 96.81 162 VAL A C 1
ATOM 1239 O O . VAL A 1 162 ? 19.243 0.722 -29.929 1.00 96.81 162 VAL A O 1
ATOM 1242 N N . PRO A 1 163 ? 18.244 0.004 -31.807 1.00 96.12 163 PRO A N 1
ATOM 1243 C CA . PRO A 1 163 ? 16.909 0.438 -31.408 1.00 96.12 163 PRO A CA 1
ATOM 1244 C C . PRO A 1 163 ? 16.244 -0.550 -30.440 1.00 96.12 163 PRO A C 1
ATOM 1246 O O . PRO A 1 163 ? 16.619 -1.717 -30.363 1.00 96.12 163 PRO A O 1
ATOM 1249 N N . ILE A 1 164 ? 15.210 -0.090 -29.734 1.00 96.88 164 ILE A N 1
ATOM 1250 C CA . ILE A 1 164 ? 14.352 -0.955 -28.908 1.00 96.88 164 ILE A CA 1
ATOM 1251 C C . ILE A 1 164 ? 13.220 -1.494 -29.804 1.00 96.88 164 ILE A C 1
ATOM 1253 O O . ILE A 1 164 ? 12.482 -0.672 -30.358 1.00 96.88 164 ILE A O 1
ATOM 1257 N N . PRO A 1 165 ? 13.053 -2.822 -29.970 1.00 96.38 165 PRO A N 1
ATOM 1258 C CA . PRO A 1 165 ? 11.977 -3.383 -30.788 1.00 96.38 165 PRO A CA 1
ATOM 1259 C C . PRO A 1 165 ? 10.572 -3.016 -30.295 1.00 96.38 165 PRO A C 1
ATOM 1261 O O . PRO A 1 165 ? 10.320 -2.885 -29.096 1.00 96.38 165 PRO A O 1
ATOM 1264 N N . ARG A 1 166 ? 9.634 -2.857 -31.234 1.00 95.56 166 ARG A N 1
ATOM 1265 C CA . ARG A 1 166 ? 8.228 -2.526 -30.953 1.00 95.56 166 ARG A CA 1
ATOM 1266 C C . ARG A 1 166 ? 7.360 -3.784 -30.919 1.00 95.56 166 ARG A C 1
ATOM 1268 O O . ARG A 1 166 ? 7.517 -4.666 -31.763 1.00 95.56 166 ARG A O 1
ATOM 1275 N N . ARG A 1 167 ? 6.394 -3.843 -29.998 1.00 93.88 167 ARG A N 1
ATOM 1276 C CA . ARG A 1 167 ? 5.367 -4.896 -29.996 1.00 93.88 167 ARG A CA 1
ATOM 1277 C C . ARG A 1 167 ? 4.562 -4.861 -31.300 1.00 93.88 167 ARG A C 1
ATOM 1279 O O . ARG A 1 167 ? 4.214 -3.781 -31.782 1.00 93.88 167 ARG A O 1
ATOM 1286 N N . LYS A 1 168 ? 4.242 -6.034 -31.847 1.00 90.50 168 LYS A N 1
ATOM 1287 C CA . LYS A 1 168 ? 3.342 -6.217 -32.995 1.00 90.50 168 LYS A CA 1
ATOM 1288 C C . LYS A 1 168 ? 1.978 -6.743 -32.526 1.00 90.50 168 LYS A C 1
ATOM 1290 O O . LYS A 1 168 ? 1.921 -7.678 -31.738 1.00 90.50 168 LYS A O 1
ATOM 1295 N N . GLY A 1 169 ? 0.889 -6.179 -33.049 1.00 86.00 169 GLY A N 1
ATOM 1296 C CA . GLY A 1 169 ? -0.488 -6.636 -32.812 1.00 86.00 169 GLY A CA 1
ATOM 1297 C C . GLY A 1 169 ? -1.513 -5.583 -33.242 1.00 86.00 169 GLY A C 1
ATOM 1298 O O . GLY A 1 169 ? -1.162 -4.413 -33.374 1.00 86.00 169 GLY A O 1
ATOM 1299 N N . ALA A 1 170 ? -2.776 -5.960 -33.466 1.00 84.81 170 ALA A N 1
ATOM 1300 C CA . ALA A 1 170 ? -3.797 -5.018 -33.956 1.00 84.81 170 ALA A CA 1
ATOM 1301 C C . ALA A 1 170 ? -4.210 -3.922 -32.950 1.00 84.81 170 ALA A C 1
ATOM 1303 O O . ALA A 1 170 ? -4.769 -2.901 -33.344 1.00 84.81 170 ALA A O 1
ATOM 1304 N N . THR A 1 171 ? -3.947 -4.120 -31.655 1.00 87.88 171 THR A N 1
ATOM 1305 C CA . THR A 1 171 ? -4.233 -3.156 -30.576 1.00 87.88 171 THR A CA 1
ATOM 1306 C C . THR A 1 171 ? -3.023 -2.312 -30.168 1.00 87.88 171 THR A C 1
ATOM 1308 O O . THR A 1 171 ? -3.173 -1.397 -29.358 1.00 87.88 171 THR A O 1
ATOM 1311 N N . GLU A 1 172 ? -1.840 -2.600 -30.714 1.00 90.31 172 GLU A N 1
ATOM 1312 C CA . GLU A 1 172 ? -0.594 -1.882 -30.443 1.00 90.31 172 GLU A CA 1
ATOM 1313 C C . GLU A 1 172 ? -0.397 -0.727 -31.431 1.00 90.31 172 GLU A C 1
ATOM 1315 O O . GLU A 1 172 ? -0.674 -0.853 -32.622 1.00 90.31 172 GLU A O 1
ATOM 1320 N N . ASP A 1 173 ? 0.119 0.406 -30.950 1.00 90.44 173 ASP A N 1
ATOM 1321 C CA . ASP A 1 173 ? 0.502 1.523 -31.818 1.00 90.44 173 ASP A CA 1
ATOM 1322 C C . ASP A 1 173 ? 1.864 1.211 -32.472 1.00 90.44 173 ASP A C 1
ATOM 1324 O O . ASP A 1 173 ? 2.891 1.227 -31.777 1.00 90.44 173 ASP A O 1
ATOM 1328 N N . PRO A 1 174 ? 1.926 0.965 -33.799 1.00 88.56 174 PRO A N 1
ATOM 1329 C CA . PRO A 1 174 ? 3.174 0.622 -34.473 1.00 88.56 174 PRO A CA 1
ATOM 1330 C C . PRO A 1 174 ? 4.154 1.801 -34.518 1.00 88.56 174 PRO A C 1
ATOM 1332 O O . PRO A 1 174 ? 5.333 1.600 -34.795 1.00 88.56 174 PRO A O 1
ATOM 1335 N N . SER A 1 175 ? 3.705 3.032 -34.243 1.00 90.12 175 SER A N 1
ATOM 1336 C CA . SER A 1 175 ? 4.544 4.231 -34.168 1.00 90.12 175 SER A CA 1
ATOM 1337 C C . SER A 1 175 ? 5.092 4.515 -32.763 1.00 90.12 175 SER A C 1
ATOM 1339 O O . SER A 1 175 ? 6.029 5.308 -32.628 1.00 90.12 175 SER A O 1
ATOM 1341 N N . ARG A 1 176 ? 4.565 3.857 -31.716 1.00 92.88 176 ARG A N 1
ATOM 1342 C CA . ARG A 1 176 ? 4.983 4.087 -30.326 1.00 92.88 176 ARG A CA 1
ATOM 1343 C C . ARG A 1 176 ? 6.418 3.613 -30.090 1.00 92.88 176 ARG A C 1
ATOM 1345 O O . ARG A 1 176 ? 6.698 2.414 -30.021 1.00 92.88 176 ARG A O 1
ATOM 1352 N N . LYS A 1 177 ? 7.296 4.590 -29.866 1.00 94.38 177 LYS A N 1
ATOM 1353 C CA . LYS A 1 177 ? 8.643 4.415 -29.312 1.00 94.38 177 LYS A CA 1
ATOM 1354 C C . LYS A 1 177 ? 8.570 4.017 -27.832 1.00 94.38 177 LYS A C 1
ATOM 1356 O O . LYS A 1 177 ? 7.791 4.606 -27.084 1.00 94.38 177 LYS A O 1
ATOM 1361 N N . ARG A 1 178 ? 9.403 3.055 -27.428 1.00 94.69 178 ARG A N 1
ATOM 1362 C CA . ARG A 1 178 ? 9.582 2.590 -26.038 1.00 94.69 178 ARG A CA 1
ATOM 1363 C C . ARG A 1 178 ? 10.819 3.226 -25.393 1.00 94.69 178 ARG A C 1
ATOM 1365 O O . ARG A 1 178 ? 11.649 3.808 -26.091 1.00 94.69 178 ARG A O 1
ATOM 1372 N N . SER A 1 179 ? 10.974 3.089 -24.083 1.00 94.94 179 SER A N 1
ATOM 1373 C CA . SER A 1 179 ? 12.182 3.456 -23.328 1.00 94.94 179 SER A CA 1
ATOM 1374 C C . SER A 1 179 ? 12.517 2.388 -22.290 1.00 94.94 179 SER A C 1
ATOM 1376 O O . SER A 1 179 ? 11.613 1.736 -21.773 1.00 94.94 179 SER A O 1
ATOM 1378 N N . ILE A 1 180 ? 13.798 2.226 -21.950 1.00 95.44 180 ILE A N 1
ATOM 1379 C CA . ILE A 1 180 ? 14.196 1.340 -20.847 1.00 95.44 180 ILE A CA 1
ATOM 1380 C C . ILE A 1 180 ? 13.828 1.991 -19.507 1.00 95.44 180 ILE A C 1
ATOM 1382 O O . ILE A 1 180 ? 14.156 3.153 -19.273 1.00 95.44 180 ILE A O 1
ATOM 1386 N N . ALA A 1 181 ? 13.149 1.235 -18.645 1.00 93.38 181 ALA A N 1
ATOM 1387 C CA . ALA A 1 181 ? 12.681 1.662 -17.327 1.00 93.38 181 ALA A CA 1
ATOM 1388 C C . ALA A 1 181 ? 13.518 1.071 -16.179 1.00 93.38 181 ALA A C 1
ATOM 1390 O O . ALA A 1 181 ? 13.765 1.745 -15.181 1.00 93.38 181 ALA A O 1
ATOM 1391 N N . ALA A 1 182 ? 13.987 -0.169 -16.337 1.00 94.69 182 ALA A N 1
ATOM 1392 C CA . ALA A 1 182 ? 14.854 -0.866 -15.390 1.00 94.69 182 ALA A CA 1
ATOM 1393 C C . ALA A 1 182 ? 15.817 -1.799 -16.136 1.00 94.69 182 ALA A C 1
ATOM 1395 O O . ALA A 1 182 ? 15.649 -2.069 -17.324 1.00 94.69 182 ALA A O 1
ATOM 1396 N N . GLY A 1 183 ? 16.835 -2.313 -15.451 1.00 93.94 183 GLY A N 1
ATOM 1397 C CA . GLY A 1 183 ? 17.751 -3.279 -16.046 1.00 93.94 183 GLY A CA 1
ATOM 1398 C C . GLY A 1 183 ? 18.798 -3.798 -15.072 1.00 93.94 183 GLY A C 1
ATOM 1399 O O . GLY A 1 183 ? 19.017 -3.224 -14.006 1.00 93.94 183 GLY A O 1
ATOM 1400 N N . VAL A 1 184 ? 19.442 -4.898 -15.446 1.00 95.12 184 VAL A N 1
ATOM 1401 C CA . VAL A 1 184 ? 20.442 -5.599 -14.635 1.00 95.12 184 VAL A CA 1
ATOM 1402 C C . VAL A 1 184 ? 21.533 -6.180 -15.528 1.00 95.12 184 VAL A C 1
ATOM 1404 O O . VAL A 1 184 ? 21.253 -6.705 -16.601 1.00 95.12 184 VAL A O 1
ATOM 1407 N N . MET A 1 185 ? 22.783 -6.091 -15.072 1.00 93.88 185 MET A N 1
ATOM 1408 C CA . MET A 1 185 ? 23.951 -6.703 -15.708 1.00 93.88 185 MET A CA 1
ATOM 1409 C C . MET A 1 185 ? 24.369 -7.943 -14.915 1.00 93.88 185 MET A C 1
ATOM 1411 O O . MET A 1 185 ? 24.468 -7.887 -13.687 1.00 93.88 185 MET A O 1
ATOM 1415 N N . HIS A 1 186 ? 24.638 -9.054 -15.602 1.00 92.81 186 HIS A N 1
ATOM 1416 C CA . HIS A 1 186 ? 25.134 -10.280 -14.984 1.00 92.81 186 HIS A CA 1
ATOM 1417 C C . HIS A 1 186 ? 26.391 -10.794 -15.692 1.00 92.81 186 HIS A C 1
ATOM 1419 O O . HIS A 1 186 ? 26.433 -10.908 -16.916 1.00 92.81 186 HIS A O 1
ATOM 1425 N N . LYS A 1 187 ? 27.411 -11.149 -14.900 1.00 90.12 187 LYS A N 1
ATOM 1426 C CA . LYS A 1 187 ? 28.647 -11.791 -15.370 1.00 90.12 187 LYS A CA 1
ATOM 1427 C C . LYS A 1 187 ? 28.584 -13.282 -15.074 1.00 90.12 187 LYS A C 1
ATOM 1429 O O . LYS A 1 187 ? 28.493 -13.666 -13.904 1.00 90.12 187 LYS A O 1
ATOM 1434 N N . LEU A 1 188 ? 28.648 -14.104 -16.115 1.00 88.38 188 LEU A N 1
ATOM 1435 C CA . LEU A 1 188 ? 28.644 -15.557 -15.992 1.00 88.38 188 LEU A CA 1
ATOM 1436 C C . LEU A 1 188 ? 29.943 -16.040 -15.336 1.00 88.38 188 LEU A C 1
ATOM 1438 O O . LEU A 1 188 ? 31.014 -15.449 -15.476 1.00 88.38 188 LEU A O 1
ATOM 1442 N N . LYS A 1 189 ? 29.856 -17.130 -14.571 1.00 81.81 189 LYS A N 1
ATOM 1443 C CA . LYS A 1 189 ? 30.996 -17.665 -13.821 1.00 81.81 189 LYS A CA 1
ATOM 1444 C C . LYS A 1 189 ? 31.737 -18.714 -14.649 1.00 81.81 189 LYS A C 1
ATOM 1446 O O . LYS A 1 189 ? 31.209 -19.796 -14.869 1.00 81.81 189 LYS A O 1
ATOM 1451 N N . GLY A 1 190 ? 33.001 -18.442 -14.970 1.00 71.50 190 GLY A N 1
ATOM 1452 C CA . GLY A 1 190 ? 33.928 -19.431 -15.540 1.00 71.50 190 GLY A CA 1
ATOM 1453 C C . GLY A 1 190 ? 34.318 -19.198 -16.999 1.00 71.50 190 GLY A C 1
ATOM 1454 O O . GLY A 1 190 ? 35.199 -19.900 -17.480 1.00 71.50 190 GLY A O 1
ATOM 1455 N N . ASN A 1 191 ? 33.735 -18.199 -17.664 1.00 74.25 191 ASN A N 1
ATOM 1456 C CA . ASN A 1 191 ? 34.208 -17.698 -18.951 1.00 74.25 191 ASN A CA 1
ATOM 1457 C C . ASN A 1 191 ? 34.549 -16.201 -18.820 1.00 74.25 191 ASN A C 1
ATOM 1459 O O . ASN A 1 191 ? 33.832 -15.457 -18.151 1.00 74.25 191 ASN A O 1
ATOM 1463 N N . VAL A 1 192 ? 35.673 -15.782 -19.396 1.00 71.69 192 VAL A N 1
ATOM 1464 C CA . VAL A 1 192 ? 36.212 -14.417 -19.288 1.00 71.69 192 VAL A CA 1
ATOM 1465 C C . VAL A 1 192 ? 35.562 -13.554 -20.372 1.00 71.69 192 VAL A C 1
ATOM 1467 O O . VAL A 1 192 ? 35.419 -14.002 -21.502 1.00 71.69 192 VAL A O 1
ATOM 1470 N N . GLY A 1 193 ? 35.093 -12.353 -20.024 1.00 72.38 193 GLY A N 1
ATOM 1471 C CA . GLY A 1 193 ? 34.292 -11.517 -20.932 1.00 72.38 193 GLY A CA 1
ATOM 1472 C C . GLY A 1 193 ? 32.824 -11.946 -21.101 1.00 72.38 193 GLY A C 1
ATOM 1473 O O . GLY A 1 193 ? 32.056 -11.233 -21.737 1.00 72.38 193 GLY A O 1
ATOM 1474 N N . ALA A 1 194 ? 32.389 -13.066 -20.509 1.00 86.25 194 ALA A N 1
ATOM 1475 C CA . ALA A 1 194 ? 31.017 -13.555 -20.644 1.00 86.25 194 ALA A CA 1
ATOM 1476 C C . ALA A 1 194 ? 30.037 -12.814 -19.714 1.00 86.25 194 ALA A C 1
ATOM 1478 O O . ALA A 1 194 ? 29.857 -13.169 -18.544 1.00 86.25 194 ALA A O 1
ATOM 1479 N N . PHE A 1 195 ? 29.366 -11.793 -20.246 1.00 93.25 195 PHE A N 1
ATOM 1480 C CA . PHE A 1 195 ? 28.314 -11.049 -19.555 1.00 93.25 195 PHE A CA 1
ATOM 1481 C C . PHE A 1 195 ? 27.128 -10.743 -20.474 1.00 93.25 195 PHE A C 1
ATOM 1483 O O . PHE A 1 195 ? 27.251 -10.714 -21.696 1.00 93.25 195 PHE A O 1
ATOM 1490 N N . PHE A 1 196 ? 25.974 -10.485 -19.866 1.00 95.50 196 PHE A N 1
ATOM 1491 C CA . PHE A 1 196 ? 24.774 -10.017 -20.554 1.00 95.50 196 PHE A CA 1
ATOM 1492 C C . PHE A 1 196 ? 24.008 -9.025 -19.677 1.00 95.50 196 PHE A C 1
ATOM 1494 O O . PHE A 1 196 ? 24.233 -8.931 -18.466 1.00 95.50 196 PHE A O 1
ATOM 1501 N N . PHE A 1 197 ? 23.084 -8.300 -20.297 1.00 97.31 197 PHE A N 1
ATOM 1502 C CA . PHE A 1 197 ? 22.099 -7.476 -19.608 1.00 97.31 197 PHE A CA 1
ATOM 1503 C C . PHE A 1 197 ? 20.701 -8.033 -19.858 1.00 97.31 197 PHE A C 1
ATOM 1505 O O . PHE A 1 197 ? 20.429 -8.509 -20.960 1.00 97.31 197 PHE A O 1
ATOM 1512 N N . LEU A 1 198 ? 19.810 -7.902 -18.875 1.00 97.81 198 LEU A N 1
ATOM 1513 C CA . LEU A 1 198 ? 18.368 -7.863 -19.118 1.00 97.81 198 LEU A CA 1
ATOM 1514 C C . LEU A 1 198 ? 17.912 -6.419 -18.909 1.00 97.81 198 LEU A C 1
ATOM 1516 O O . LEU A 1 198 ? 18.091 -5.876 -17.818 1.00 97.81 198 LEU A O 1
ATOM 1520 N N . LEU A 1 199 ? 17.366 -5.792 -19.951 1.00 97.81 199 LEU A N 1
ATOM 1521 C CA . LEU A 1 199 ? 16.838 -4.425 -19.918 1.00 97.81 199 LEU A CA 1
ATOM 1522 C C . LEU A 1 199 ? 15.320 -4.464 -20.132 1.00 97.81 199 LEU A C 1
ATOM 1524 O O . LEU A 1 199 ? 14.863 -5.103 -21.076 1.00 97.81 199 LEU A O 1
ATOM 1528 N N . GLN A 1 200 ? 14.551 -3.798 -19.270 1.00 98.06 200 GLN A N 1
ATOM 1529 C CA . GLN A 1 200 ? 13.086 -3.816 -19.280 1.00 98.06 200 GLN A CA 1
ATOM 1530 C C . GLN A 1 200 ? 12.508 -2.547 -19.919 1.00 98.06 200 GLN A C 1
ATOM 1532 O O . GLN A 1 200 ? 12.902 -1.441 -19.542 1.00 98.06 200 GLN A O 1
ATOM 1537 N N . THR A 1 201 ? 11.556 -2.684 -20.845 1.00 97.50 201 THR A N 1
ATOM 1538 C CA . THR A 1 201 ? 10.818 -1.550 -21.437 1.00 97.50 201 THR A CA 1
ATOM 1539 C C . THR A 1 201 ? 9.762 -0.970 -20.491 1.00 97.50 201 THR A C 1
ATOM 1541 O O . THR A 1 201 ? 9.388 -1.586 -19.495 1.00 97.50 201 THR A O 1
ATOM 1544 N N . ASP A 1 202 ? 9.207 0.191 -20.847 1.00 93.69 202 ASP A N 1
ATOM 1545 C CA . ASP A 1 202 ? 8.012 0.781 -20.228 1.00 93.69 202 ASP A CA 1
ATOM 1546 C C . ASP A 1 202 ? 6.727 -0.065 -20.383 1.00 93.69 202 ASP A C 1
ATOM 1548 O O . ASP A 1 202 ? 5.746 0.191 -19.688 1.00 93.69 202 ASP A O 1
ATOM 1552 N N . ASP A 1 203 ? 6.741 -1.090 -21.244 1.00 94.50 203 ASP A N 1
ATOM 1553 C CA . ASP A 1 203 ? 5.677 -2.098 -21.388 1.00 94.50 203 ASP A CA 1
ATOM 1554 C C . ASP A 1 203 ? 5.938 -3.388 -20.569 1.00 94.50 203 ASP A C 1
ATOM 1556 O O . ASP A 1 203 ? 5.092 -4.281 -20.546 1.00 94.50 203 ASP A O 1
ATOM 1560 N N . GLY A 1 204 ? 7.082 -3.490 -19.876 1.00 95.94 204 GLY A N 1
ATOM 1561 C CA . GLY A 1 204 ? 7.476 -4.651 -19.060 1.00 95.94 204 GLY A CA 1
ATOM 1562 C C . GLY A 1 204 ? 8.338 -5.699 -19.782 1.00 95.94 204 GLY A C 1
ATOM 1563 O O . GLY A 1 204 ? 8.827 -6.640 -19.155 1.00 95.94 204 GLY A O 1
ATOM 1564 N N . ASP A 1 205 ? 8.575 -5.535 -21.082 1.00 97.62 205 ASP A N 1
ATOM 1565 C CA . ASP A 1 205 ? 9.289 -6.515 -21.909 1.00 97.62 205 ASP A CA 1
ATOM 1566 C C . ASP A 1 205 ? 10.789 -6.524 -21.589 1.00 97.62 205 ASP A C 1
ATOM 1568 O O . ASP A 1 205 ? 11.442 -5.479 -21.654 1.00 97.62 205 ASP A O 1
ATOM 1572 N N . LEU A 1 206 ? 11.347 -7.693 -21.260 1.00 97.81 206 LEU A N 1
ATOM 1573 C CA . LEU A 1 206 ? 12.781 -7.883 -21.068 1.00 97.81 206 LEU A CA 1
ATOM 1574 C C . LEU A 1 206 ? 13.459 -8.175 -22.404 1.00 97.81 206 LEU A C 1
ATOM 1576 O O . LEU A 1 206 ? 13.070 -9.078 -23.145 1.00 97.81 206 LEU A O 1
ATOM 1580 N N . PHE A 1 207 ? 14.551 -7.465 -22.656 1.00 97.81 207 PHE A N 1
ATOM 1581 C CA . PHE A 1 207 ? 15.463 -7.732 -23.755 1.00 97.81 207 PHE A CA 1
ATOM 1582 C C . PHE A 1 207 ? 16.824 -8.167 -23.224 1.00 97.81 207 PHE A C 1
ATOM 1584 O O . PHE A 1 207 ? 17.427 -7.481 -22.393 1.00 97.81 207 PHE A O 1
ATOM 1591 N N . LYS A 1 208 ? 17.326 -9.289 -23.747 1.00 97.38 208 LYS A N 1
ATOM 1592 C CA . LYS A 1 208 ? 18.711 -9.714 -23.565 1.00 97.38 208 LYS A CA 1
ATOM 1593 C C . LYS A 1 208 ? 19.594 -8.854 -24.464 1.00 97.38 208 LYS A C 1
ATOM 1595 O O . LYS A 1 208 ? 19.384 -8.804 -25.676 1.00 97.38 208 LYS A O 1
ATOM 1600 N N . VAL A 1 209 ? 20.580 -8.184 -23.874 1.00 97.19 209 VAL A N 1
ATOM 1601 C CA . VAL A 1 209 ? 21.591 -7.404 -24.603 1.00 97.19 209 VAL A CA 1
ATOM 1602 C C . VAL A 1 209 ? 22.971 -8.003 -24.359 1.00 97.19 209 VAL A C 1
ATOM 1604 O O . VAL A 1 209 ? 23.348 -8.275 -23.216 1.00 97.19 209 VAL A O 1
ATOM 1607 N N . THR A 1 210 ? 23.723 -8.198 -25.440 1.00 95.81 210 THR A N 1
ATOM 1608 C CA . THR A 1 210 ? 25.094 -8.730 -25.435 1.00 95.81 210 THR A CA 1
ATOM 1609 C C . THR A 1 210 ? 26.008 -7.860 -26.297 1.00 95.81 210 THR A C 1
ATOM 1611 O O . THR A 1 210 ? 25.546 -7.169 -27.208 1.00 95.81 210 THR A O 1
ATOM 1614 N N . LEU A 1 211 ? 27.305 -7.859 -25.983 1.00 94.50 211 LEU A N 1
ATOM 1615 C CA . LEU A 1 211 ? 28.345 -7.211 -26.782 1.00 94.50 211 LEU A CA 1
ATOM 1616 C C . LEU A 1 211 ? 29.219 -8.313 -27.386 1.00 94.50 211 LEU A C 1
ATOM 1618 O O . LEU A 1 211 ? 29.747 -9.134 -26.638 1.00 94.50 211 LEU A O 1
ATOM 1622 N N . ASP A 1 212 ? 29.396 -8.302 -28.706 1.00 92.75 212 ASP A N 1
ATOM 1623 C CA . ASP A 1 212 ? 30.441 -9.093 -29.361 1.00 92.75 212 ASP A CA 1
ATOM 1624 C C . ASP A 1 212 ? 31.731 -8.251 -29.377 1.00 92.75 212 ASP A C 1
ATOM 1626 O O . ASP A 1 212 ? 31.705 -7.066 -29.731 1.00 92.75 212 ASP A O 1
ATOM 1630 N N . MET A 1 213 ? 32.869 -8.860 -29.046 1.00 90.69 213 MET A N 1
ATOM 1631 C CA . MET A 1 213 ? 34.198 -8.264 -29.229 1.00 90.69 213 MET A CA 1
ATOM 1632 C C . MET A 1 213 ? 34.750 -8.580 -30.628 1.00 90.69 213 MET A C 1
ATOM 1634 O O . MET A 1 213 ? 34.247 -9.458 -31.335 1.00 90.69 213 MET A O 1
ATOM 1638 N N . VAL A 1 214 ? 35.794 -7.865 -31.047 1.00 90.75 214 VAL A N 1
ATOM 1639 C CA . VAL A 1 214 ? 36.617 -8.262 -32.199 1.00 90.75 214 VAL A CA 1
ATOM 1640 C C . VAL A 1 214 ? 37.495 -9.445 -31.779 1.00 90.75 214 VAL A C 1
ATOM 1642 O O . VAL A 1 214 ? 38.068 -9.424 -30.691 1.00 90.75 214 VAL A O 1
ATOM 1645 N N . GLU A 1 215 ? 37.590 -10.473 -32.618 1.00 88.50 215 GLU A N 1
ATOM 1646 C CA . GLU A 1 215 ? 38.429 -11.662 -32.396 1.00 88.50 215 GLU A CA 1
ATOM 1647 C C . GLU A 1 215 ? 39.806 -11.473 -33.056 1.00 88.50 215 GLU A C 1
ATOM 1649 O O . GLU A 1 215 ? 39.902 -10.824 -34.100 1.00 88.50 215 GLU A O 1
ATOM 1654 N N . ASP A 1 216 ? 40.864 -12.026 -32.457 1.00 85.75 216 ASP A N 1
ATOM 1655 C CA . ASP A 1 216 ? 42.207 -12.074 -33.053 1.00 85.75 216 ASP A CA 1
ATOM 1656 C C . ASP A 1 216 ? 42.402 -13.274 -34.010 1.00 85.75 216 ASP A C 1
ATOM 1658 O O . ASP A 1 216 ? 41.526 -14.127 -34.158 1.00 85.75 216 ASP A O 1
ATOM 1662 N N . ASP A 1 217 ? 43.570 -13.353 -34.664 1.00 86.56 217 ASP A N 1
ATOM 1663 C CA . ASP A 1 217 ? 43.926 -14.442 -35.595 1.00 86.56 217 ASP A CA 1
ATOM 1664 C C . ASP A 1 217 ? 43.975 -15.843 -34.932 1.00 86.56 217 ASP A C 1
ATOM 1666 O O . ASP A 1 217 ? 44.012 -16.857 -35.634 1.00 86.56 217 ASP A O 1
ATOM 1670 N N . GLU A 1 218 ? 43.982 -15.922 -33.595 1.00 81.50 218 GLU A N 1
ATOM 1671 C CA . GLU A 1 218 ? 43.936 -17.167 -32.814 1.00 81.50 218 GLU A CA 1
ATOM 1672 C C . GLU A 1 218 ? 42.516 -17.487 -32.288 1.00 81.50 218 GLU A C 1
ATOM 1674 O O . GLU A 1 218 ? 42.291 -18.573 -31.749 1.00 81.50 218 GLU A O 1
ATOM 1679 N N . GLY A 1 219 ? 41.544 -16.589 -32.494 1.00 78.50 219 GLY A N 1
ATOM 1680 C CA . GLY A 1 219 ? 40.150 -16.730 -32.064 1.00 78.50 219 GLY A CA 1
ATOM 1681 C C . GLY A 1 219 ? 39.859 -16.232 -30.643 1.00 78.50 219 GLY A C 1
ATOM 1682 O O . GLY A 1 219 ? 38.810 -16.563 -30.090 1.00 78.50 219 GLY A O 1
ATOM 1683 N N . ASN A 1 220 ? 40.756 -15.455 -30.026 1.00 78.50 220 ASN A N 1
ATOM 1684 C CA . ASN A 1 220 ? 40.520 -14.859 -28.710 1.00 78.50 220 ASN A CA 1
ATOM 1685 C C . ASN A 1 220 ? 39.794 -13.513 -28.833 1.00 78.50 220 ASN A C 1
ATOM 1687 O O . ASN A 1 220 ? 40.078 -12.715 -29.726 1.00 78.50 220 ASN A O 1
ATOM 1691 N N . ALA A 1 221 ? 38.908 -13.210 -27.882 1.00 78.31 221 ALA A N 1
ATOM 1692 C CA . ALA A 1 221 ? 38.277 -11.897 -27.780 1.00 78.31 221 ALA A CA 1
ATOM 1693 C C . ALA A 1 221 ? 39.301 -10.811 -27.394 1.00 78.31 221 ALA A C 1
ATOM 1695 O O . ALA A 1 221 ? 39.938 -10.878 -26.339 1.00 78.31 221 ALA A O 1
ATOM 1696 N N . THR A 1 222 ? 39.426 -9.785 -28.233 1.00 82.44 222 THR A N 1
ATOM 1697 C CA . THR A 1 222 ? 40.215 -8.579 -27.952 1.00 82.44 222 THR A CA 1
ATOM 1698 C C . THR A 1 222 ? 39.454 -7.611 -27.032 1.00 82.44 222 THR A C 1
ATOM 1700 O O . THR A 1 222 ? 38.297 -7.825 -26.671 1.00 82.44 222 THR A O 1
ATOM 1703 N N . GLY A 1 223 ? 40.100 -6.503 -26.656 1.00 80.81 223 GLY A N 1
ATOM 1704 C CA . GLY A 1 223 ? 39.459 -5.416 -25.909 1.00 80.81 223 GLY A CA 1
ATOM 1705 C C . GLY A 1 223 ? 38.595 -4.466 -26.753 1.00 80.81 223 GLY A C 1
ATOM 1706 O O . GLY A 1 223 ? 38.075 -3.502 -26.196 1.00 80.81 223 GLY A O 1
ATOM 1707 N N . GLU A 1 224 ? 38.468 -4.678 -28.065 1.00 89.44 224 GLU A N 1
ATOM 1708 C CA . GLU A 1 224 ? 37.712 -3.812 -28.979 1.00 89.44 224 GLU A CA 1
ATOM 1709 C C . GLU A 1 224 ? 36.282 -4.338 -29.170 1.00 89.44 224 GLU A C 1
ATOM 1711 O O . GLU A 1 224 ? 36.070 -5.531 -29.403 1.00 89.44 224 GLU A O 1
ATOM 1716 N N . VAL A 1 225 ? 35.280 -3.462 -29.045 1.00 93.56 225 VAL A N 1
ATOM 1717 C CA . VAL A 1 225 ? 33.872 -3.832 -29.255 1.00 93.56 225 VAL A CA 1
ATOM 1718 C C . VAL A 1 225 ? 33.580 -3.881 -30.750 1.00 93.56 225 VAL A C 1
ATOM 1720 O O . VAL A 1 225 ? 33.848 -2.928 -31.470 1.00 93.56 225 VAL A O 1
ATOM 1723 N N . LYS A 1 226 ? 32.999 -4.991 -31.212 1.00 94.00 226 LYS A N 1
ATOM 1724 C CA . LYS A 1 226 ? 32.613 -5.201 -32.613 1.00 94.00 226 LYS A CA 1
ATOM 1725 C C . LYS A 1 226 ? 31.192 -4.725 -32.886 1.00 94.00 226 LYS A C 1
ATOM 1727 O O . LYS A 1 226 ? 30.936 -4.167 -33.946 1.00 94.00 226 LYS A O 1
ATOM 1732 N N . ARG A 1 227 ? 30.269 -4.999 -31.953 1.00 95.00 227 ARG A N 1
ATOM 1733 C CA . ARG A 1 227 ? 28.834 -4.679 -32.057 1.00 95.00 227 ARG A CA 1
ATOM 1734 C C . ARG A 1 227 ? 28.071 -4.966 -30.768 1.00 95.00 227 ARG A C 1
ATOM 1736 O O . ARG A 1 227 ? 28.509 -5.746 -29.925 1.00 95.00 227 ARG A O 1
ATOM 1743 N N . ILE A 1 228 ? 26.877 -4.389 -30.672 1.00 96.19 228 ILE A N 1
ATOM 1744 C CA . ILE A 1 228 ? 25.844 -4.770 -29.700 1.00 96.19 228 ILE A CA 1
ATOM 1745 C C . ILE A 1 228 ? 24.791 -5.616 -30.421 1.00 96.19 228 ILE A C 1
ATOM 1747 O O . ILE A 1 228 ? 24.491 -5.373 -31.595 1.00 96.19 228 ILE A O 1
ATOM 1751 N N . LYS A 1 229 ? 24.190 -6.565 -29.703 1.00 96.44 229 LYS A N 1
ATOM 1752 C CA . LYS A 1 229 ? 23.025 -7.336 -30.146 1.00 96.44 229 LYS A CA 1
ATOM 1753 C C . LYS A 1 229 ? 21.907 -7.243 -29.110 1.00 96.44 229 LYS A C 1
ATOM 1755 O O . LYS A 1 229 ? 22.185 -7.220 -27.909 1.00 96.44 229 LYS A O 1
ATOM 1760 N N . ILE A 1 230 ? 20.660 -7.189 -29.572 1.00 96.88 230 ILE A N 1
ATOM 1761 C CA . ILE A 1 230 ? 19.450 -7.218 -28.743 1.00 96.88 230 ILE A CA 1
ATOM 1762 C C . ILE A 1 230 ? 18.520 -8.340 -29.206 1.00 96.88 230 ILE A C 1
ATOM 1764 O O . ILE A 1 230 ? 18.310 -8.521 -30.405 1.00 96.88 230 ILE A O 1
ATOM 1768 N N . LYS A 1 231 ? 17.951 -9.070 -28.249 1.00 96.56 231 LYS A N 1
ATOM 1769 C CA . LYS A 1 231 ? 17.041 -10.198 -28.474 1.00 96.56 231 LYS A CA 1
ATOM 1770 C C . LYS A 1 231 ? 15.916 -10.143 -27.438 1.00 96.56 231 LYS A C 1
ATOM 1772 O O . LYS A 1 231 ? 16.179 -9.813 -26.279 1.00 96.56 231 LYS A O 1
ATOM 1777 N N . TYR A 1 232 ? 14.669 -10.402 -27.832 1.00 97.06 232 TYR A N 1
ATOM 1778 C CA . TYR A 1 232 ? 13.563 -10.489 -26.867 1.00 97.06 232 TYR A CA 1
ATOM 1779 C C . TYR A 1 232 ? 13.779 -11.696 -25.945 1.00 97.06 232 TYR A C 1
ATOM 1781 O O . TYR A 1 232 ? 14.227 -12.747 -26.397 1.00 97.06 232 TYR A O 1
ATOM 1789 N N . PHE A 1 233 ? 13.525 -11.521 -24.647 1.00 96.62 233 PHE A N 1
ATOM 1790 C CA . PHE A 1 233 ? 13.779 -12.544 -23.638 1.00 96.62 233 PHE A CA 1
ATOM 1791 C C . PHE A 1 233 ? 12.466 -13.135 -23.119 1.00 96.62 233 PHE A C 1
ATOM 1793 O O . PHE A 1 233 ? 12.133 -14.260 -23.469 1.00 96.62 233 PHE A O 1
ATOM 1800 N N . ASP A 1 234 ? 11.710 -12.366 -22.341 1.00 97.06 234 ASP A N 1
ATOM 1801 C CA . ASP A 1 234 ? 10.389 -12.689 -21.783 1.00 97.06 234 ASP A CA 1
ATOM 1802 C C . ASP A 1 234 ? 9.707 -11.360 -21.396 1.00 97.06 234 ASP A C 1
ATOM 1804 O O . ASP A 1 234 ? 10.373 -10.326 -21.312 1.00 97.06 234 ASP A O 1
ATOM 1808 N N . THR A 1 235 ? 8.406 -11.351 -21.104 1.00 97.38 235 THR A N 1
ATOM 1809 C CA . THR A 1 235 ? 7.737 -10.180 -20.502 1.00 97.38 235 THR A CA 1
ATOM 1810 C C . THR A 1 235 ? 7.408 -10.458 -19.042 1.00 97.38 235 THR A C 1
ATOM 1812 O O . THR A 1 235 ? 6.827 -11.492 -18.729 1.00 97.38 235 THR A O 1
ATOM 1815 N N . ILE A 1 236 ? 7.759 -9.525 -18.153 1.00 96.94 236 ILE A N 1
ATOM 1816 C CA . ILE A 1 236 ? 7.364 -9.558 -16.739 1.00 96.94 236 ILE A CA 1
ATOM 1817 C C . ILE A 1 236 ? 6.805 -8.189 -16.321 1.00 96.94 236 ILE A C 1
ATOM 1819 O O . ILE A 1 236 ? 7.142 -7.175 -16.935 1.00 96.94 236 ILE A O 1
ATOM 1823 N N . PRO A 1 237 ? 6.000 -8.105 -15.252 1.00 96.44 237 PRO A N 1
ATOM 1824 C CA . PRO A 1 237 ? 5.557 -6.837 -14.688 1.00 96.44 237 PRO A CA 1
ATOM 1825 C C . PRO A 1 237 ? 6.673 -5.802 -14.455 1.00 96.44 237 PRO A C 1
ATOM 1827 O O . PRO A 1 237 ? 7.790 -6.102 -14.016 1.00 96.44 237 PRO A O 1
ATOM 1830 N N . LEU A 1 238 ? 6.346 -4.545 -14.765 1.00 95.81 238 LEU A N 1
ATOM 1831 C CA . LEU A 1 238 ? 7.264 -3.408 -14.728 1.00 95.81 238 LEU A CA 1
ATOM 1832 C C . LEU A 1 238 ? 7.890 -3.230 -13.334 1.00 95.81 238 LEU A C 1
ATOM 1834 O O . LEU A 1 238 ? 7.170 -3.170 -12.335 1.00 95.81 238 LEU A O 1
ATOM 1838 N N . SER A 1 239 ? 9.221 -3.130 -13.266 1.00 96.00 239 SER A N 1
ATOM 1839 C CA . SER A 1 239 ? 9.990 -3.151 -12.012 1.00 96.00 239 SER A CA 1
ATOM 1840 C C . SER A 1 239 ? 10.761 -1.854 -11.717 1.00 96.00 239 SER A C 1
ATOM 1842 O O . SER A 1 239 ? 11.087 -1.085 -12.619 1.00 96.00 239 SER A O 1
ATOM 1844 N N . THR A 1 240 ? 11.030 -1.586 -10.435 1.00 94.06 240 THR A N 1
ATOM 1845 C CA . THR A 1 240 ? 11.976 -0.565 -9.943 1.00 94.06 240 THR A CA 1
ATOM 1846 C C . THR A 1 240 ? 13.412 -1.088 -9.949 1.00 94.06 240 THR A C 1
ATOM 1848 O O . THR A 1 240 ? 14.367 -0.326 -10.089 1.00 94.06 240 THR A O 1
ATOM 1851 N N . SER A 1 241 ? 13.596 -2.397 -9.758 1.00 94.12 241 SER A N 1
ATOM 1852 C CA . SER A 1 241 ? 14.905 -3.047 -9.679 1.00 94.12 241 SER A CA 1
ATOM 1853 C C . SER A 1 241 ? 14.814 -4.524 -10.049 1.00 94.12 241 SER A C 1
ATOM 1855 O O . SER A 1 241 ? 13.874 -5.220 -9.668 1.00 94.12 241 SER A O 1
ATOM 1857 N N . LEU A 1 242 ? 15.837 -5.004 -10.756 1.00 96.38 242 LEU A N 1
ATOM 1858 C CA . LEU A 1 242 ? 16.006 -6.398 -11.159 1.00 96.38 242 LEU A CA 1
ATOM 1859 C C . LEU A 1 242 ? 17.313 -6.929 -10.557 1.00 96.38 242 LEU A C 1
ATOM 1861 O O . LEU A 1 242 ? 18.346 -6.265 -10.625 1.00 96.38 242 LEU A O 1
ATOM 1865 N N . CYS A 1 243 ? 17.286 -8.116 -9.955 1.00 95.31 243 CYS A N 1
ATOM 1866 C CA . CYS A 1 243 ? 18.450 -8.731 -9.310 1.00 95.31 243 CYS A CA 1
ATOM 1867 C C . CYS A 1 243 ? 18.617 -10.185 -9.769 1.00 95.31 243 CYS A C 1
ATOM 1869 O O . CYS A 1 243 ? 17.811 -11.035 -9.405 1.00 95.31 243 CYS A O 1
ATOM 1871 N N . ILE A 1 244 ? 19.680 -10.483 -10.529 1.00 95.50 244 ILE A N 1
ATOM 1872 C CA . ILE A 1 244 ? 20.011 -11.853 -10.964 1.00 95.50 244 ILE A CA 1
ATOM 1873 C C . ILE A 1 244 ? 20.962 -12.506 -9.953 1.00 95.50 244 ILE A C 1
ATOM 1875 O O . ILE A 1 244 ? 22.094 -12.052 -9.745 1.00 95.50 244 ILE A O 1
ATOM 1879 N N . LEU A 1 245 ? 20.509 -13.602 -9.350 1.00 93.06 245 LEU A N 1
ATOM 1880 C CA . LEU A 1 245 ? 21.230 -14.401 -8.366 1.00 93.06 245 LEU A CA 1
ATOM 1881 C C . LEU A 1 245 ? 22.113 -15.447 -9.063 1.00 93.06 245 LEU A C 1
ATOM 1883 O O . LEU A 1 245 ? 21.729 -16.047 -10.064 1.00 93.06 245 LEU A O 1
ATOM 1887 N N . LYS A 1 246 ? 23.276 -15.759 -8.478 1.00 89.94 246 LYS A N 1
ATOM 1888 C CA . LYS A 1 246 ? 24.192 -16.810 -8.973 1.00 89.94 246 LYS A CA 1
ATOM 1889 C C . LYS A 1 246 ? 23.652 -18.234 -8.786 1.00 89.94 246 LYS A C 1
ATOM 1891 O O . LYS A 1 246 ? 24.290 -19.175 -9.247 1.00 89.94 246 LYS A O 1
ATOM 1896 N N . SER A 1 247 ? 22.525 -18.388 -8.094 1.00 90.69 247 SER A N 1
ATOM 1897 C CA . SER A 1 247 ? 21.762 -19.632 -7.975 1.00 90.69 247 SER A CA 1
ATOM 1898 C C . SER A 1 247 ? 20.837 -19.901 -9.170 1.00 90.69 247 SER A C 1
ATOM 1900 O O . SER A 1 247 ? 20.228 -20.961 -9.197 1.00 90.69 247 SER A O 1
ATOM 1902 N N . GLY A 1 248 ? 20.733 -18.986 -10.146 1.00 93.31 248 GLY A N 1
ATOM 1903 C CA . GLY A 1 248 ? 19.854 -19.156 -11.311 1.00 93.31 248 GLY A CA 1
ATOM 1904 C C . GLY A 1 248 ? 18.440 -18.605 -11.112 1.00 93.31 248 GLY A C 1
ATOM 1905 O O . GLY A 1 248 ? 17.488 -19.170 -11.634 1.00 93.31 248 GLY A O 1
ATOM 1906 N N . PHE A 1 249 ? 18.299 -17.495 -10.380 1.00 96.06 249 PHE A N 1
ATOM 1907 C CA . PHE A 1 249 ? 17.010 -16.841 -10.119 1.00 96.06 249 PHE A CA 1
ATOM 1908 C C . PHE A 1 249 ? 17.056 -15.343 -10.457 1.00 96.06 249 PHE A C 1
ATOM 1910 O O . PHE A 1 249 ? 18.119 -14.719 -10.382 1.00 96.06 249 PHE A O 1
ATOM 1917 N N . LEU A 1 250 ? 15.900 -14.758 -10.772 1.00 97.31 250 LEU A N 1
ATOM 1918 C CA . LEU A 1 250 ? 15.669 -13.322 -10.932 1.00 97.31 250 LEU A CA 1
ATOM 1919 C C . LEU A 1 250 ? 14.663 -12.848 -9.875 1.00 97.31 250 LEU A C 1
ATOM 1921 O O . LEU A 1 250 ? 13.515 -13.281 -9.858 1.00 97.31 250 LEU A O 1
ATOM 1925 N N . PHE A 1 251 ? 15.077 -11.908 -9.029 1.00 97.75 251 PHE A N 1
ATOM 1926 C CA . PHE A 1 251 ? 14.167 -11.147 -8.174 1.00 97.75 251 PHE A CA 1
ATOM 1927 C C . PHE A 1 251 ? 13.747 -9.855 -8.883 1.00 97.75 251 PHE A C 1
ATOM 1929 O O . PHE A 1 251 ? 14.607 -9.071 -9.302 1.00 97.75 251 PHE A O 1
ATOM 1936 N N . ALA A 1 252 ? 12.437 -9.643 -9.001 1.00 97.44 252 ALA A N 1
ATOM 1937 C CA . ALA A 1 252 ? 11.813 -8.500 -9.653 1.00 97.44 252 ALA A CA 1
ATOM 1938 C C . ALA A 1 252 ? 11.013 -7.672 -8.633 1.00 97.44 252 ALA A C 1
ATOM 1940 O O . ALA A 1 252 ? 9.912 -8.045 -8.212 1.00 97.44 252 ALA A O 1
ATOM 1941 N N . ALA A 1 253 ? 11.578 -6.529 -8.239 1.00 96.94 253 ALA A N 1
ATOM 1942 C CA . ALA A 1 253 ? 10.900 -5.542 -7.407 1.00 96.94 253 ALA A CA 1
ATOM 1943 C C . ALA A 1 253 ? 9.933 -4.735 -8.284 1.00 96.94 253 ALA A C 1
ATOM 1945 O O . ALA A 1 253 ? 10.318 -3.743 -8.897 1.00 96.94 253 ALA A O 1
ATOM 1946 N N . THR A 1 254 ? 8.691 -5.194 -8.402 1.00 95.62 254 THR A N 1
ATOM 1947 C CA . THR A 1 254 ? 7.651 -4.567 -9.235 1.00 95.62 254 THR A CA 1
ATOM 1948 C C . THR A 1 254 ? 7.270 -3.159 -8.742 1.00 95.62 254 THR A C 1
ATOM 1950 O O . THR A 1 254 ? 7.234 -2.890 -7.543 1.00 95.62 254 THR A O 1
ATOM 1953 N N . GLN A 1 255 ? 6.950 -2.239 -9.662 1.00 92.62 255 GLN A N 1
ATOM 1954 C CA . GLN A 1 255 ? 6.566 -0.850 -9.334 1.00 92.62 255 GLN A CA 1
ATOM 1955 C C . GLN A 1 255 ? 5.172 -0.739 -8.688 1.00 92.62 255 GLN A C 1
ATOM 1957 O O . GLN A 1 255 ? 4.831 0.285 -8.099 1.00 92.62 255 GLN A O 1
ATOM 1962 N N . SER A 1 256 ? 4.342 -1.773 -8.833 1.00 92.62 256 SER A N 1
ATOM 1963 C CA . SER A 1 256 ? 3.015 -1.908 -8.223 1.00 92.62 256 SER A CA 1
ATOM 1964 C C . SER A 1 256 ? 2.580 -3.375 -8.222 1.00 92.62 256 SER A C 1
ATOM 1966 O O . SER A 1 256 ? 3.133 -4.176 -8.978 1.00 92.62 256 SER A O 1
ATOM 1968 N N . GLY A 1 257 ? 1.589 -3.720 -7.399 1.00 92.38 257 GLY A N 1
ATOM 1969 C CA . GLY A 1 257 ? 1.169 -5.093 -7.122 1.00 92.38 257 GLY A CA 1
ATOM 1970 C C . GLY A 1 257 ? 2.291 -5.937 -6.513 1.00 92.38 257 GLY A C 1
ATOM 1971 O O . GLY A 1 257 ? 3.368 -5.432 -6.200 1.00 92.38 257 GLY A O 1
ATOM 1972 N N . ASN A 1 258 ? 2.049 -7.242 -6.396 1.00 96.06 258 ASN A N 1
ATOM 1973 C CA . ASN A 1 258 ? 3.013 -8.197 -5.846 1.00 96.06 258 ASN A CA 1
ATOM 1974 C C . ASN A 1 258 ? 4.371 -8.134 -6.554 1.00 96.06 258 ASN A C 1
ATOM 1976 O O . ASN A 1 258 ? 4.443 -7.951 -7.780 1.00 96.06 258 ASN A O 1
ATOM 1980 N N . HIS A 1 259 ? 5.434 -8.306 -5.770 1.00 97.12 259 HIS A N 1
ATOM 1981 C CA . HIS A 1 259 ? 6.797 -8.527 -6.249 1.00 97.12 259 HIS A CA 1
ATOM 1982 C C . HIS A 1 259 ? 6.960 -9.996 -6.654 1.00 97.12 259 HIS A C 1
ATOM 1984 O O . HIS A 1 259 ? 6.163 -10.842 -6.255 1.00 97.12 259 HIS A O 1
ATOM 1990 N N . GLN A 1 260 ? 7.943 -10.317 -7.493 1.00 96.81 260 GLN A N 1
ATOM 1991 C CA . GLN A 1 260 ? 8.017 -11.645 -8.110 1.00 96.81 260 GLN A CA 1
ATOM 1992 C C . GLN A 1 260 ? 9.426 -12.226 -8.055 1.00 96.81 260 GLN A C 1
ATOM 1994 O O . GLN A 1 260 ? 10.420 -11.525 -8.264 1.00 96.81 260 GLN A O 1
ATOM 1999 N N . PHE A 1 261 ? 9.496 -13.528 -7.797 1.00 97.50 261 PHE A N 1
ATOM 2000 C CA . PHE A 1 261 ? 10.729 -14.298 -7.779 1.00 97.50 261 PHE A CA 1
ATOM 2001 C C . PHE A 1 261 ? 10.640 -15.414 -8.820 1.00 97.50 261 PHE A C 1
ATOM 2003 O O . PHE A 1 261 ? 9.754 -16.269 -8.771 1.00 97.50 261 PHE A O 1
ATOM 2010 N N . TYR A 1 262 ? 11.547 -15.363 -9.791 1.00 97.50 262 TYR A N 1
ATOM 2011 C CA . TYR A 1 262 ? 11.594 -16.244 -10.950 1.00 97.50 262 TYR A CA 1
ATOM 2012 C C . TYR A 1 262 ? 12.839 -17.133 -10.909 1.00 97.50 262 TYR A C 1
ATOM 2014 O O . TYR A 1 262 ? 13.897 -16.698 -10.452 1.00 97.50 262 TYR A O 1
ATOM 2022 N N . GLN A 1 263 ? 12.750 -18.337 -11.464 1.00 96.69 263 GLN A N 1
ATOM 2023 C CA . GLN A 1 263 ? 13.887 -19.213 -11.749 1.00 96.69 263 GLN A CA 1
ATOM 2024 C C . GLN A 1 263 ? 14.166 -19.209 -13.255 1.00 96.69 263 GLN A C 1
ATOM 2026 O O . GLN A 1 263 ? 13.231 -19.237 -14.048 1.00 96.69 263 GLN A O 1
ATOM 2031 N N . PHE A 1 264 ? 15.436 -19.181 -13.659 1.00 96.19 264 PHE A N 1
ATOM 2032 C CA . PHE A 1 264 ? 15.822 -19.323 -15.066 1.00 96.19 264 PHE A CA 1
ATOM 2033 C C . PHE A 1 264 ? 15.801 -20.798 -15.481 1.00 96.19 264 PHE A C 1
ATOM 2035 O O . PHE A 1 264 ? 16.484 -21.618 -14.866 1.00 96.19 264 PHE A O 1
ATOM 2042 N N . GLU A 1 265 ? 15.078 -21.118 -16.555 1.00 93.75 265 GLU A N 1
ATOM 2043 C CA . GLU A 1 265 ? 15.107 -22.446 -17.187 1.00 93.75 265 GLU A CA 1
ATOM 2044 C C . GLU A 1 265 ? 16.174 -22.519 -18.288 1.00 93.75 265 GLU A C 1
ATOM 2046 O O . GLU A 1 265 ? 16.968 -23.459 -18.347 1.00 93.75 265 GLU A O 1
ATOM 2051 N N . LYS A 1 266 ? 16.231 -21.484 -19.136 1.00 91.88 266 LYS A N 1
ATOM 2052 C CA . LYS A 1 266 ? 17.208 -21.316 -20.222 1.00 91.88 266 LYS A CA 1
ATOM 2053 C C . LYS A 1 266 ? 17.660 -19.854 -20.316 1.00 91.88 266 LYS A C 1
ATOM 2055 O O . LYS A 1 266 ? 17.029 -18.952 -19.774 1.00 91.88 266 LYS A O 1
ATOM 2060 N N . LEU A 1 267 ? 18.783 -19.610 -20.993 1.00 89.00 267 LEU A N 1
ATOM 2061 C CA . LEU A 1 267 ? 19.375 -18.269 -21.132 1.00 89.00 267 LEU A CA 1
ATOM 2062 C C . LEU A 1 267 ? 18.956 -17.527 -22.416 1.00 89.00 267 LEU A C 1
ATOM 2064 O O . LEU A 1 267 ? 19.504 -16.460 -22.691 1.00 89.00 267 LEU A O 1
ATOM 2068 N N . GLY A 1 268 ? 17.997 -18.038 -23.194 1.00 84.19 268 GLY A N 1
ATOM 2069 C CA . GLY A 1 268 ? 17.541 -17.397 -24.437 1.00 84.19 268 GLY A CA 1
ATOM 2070 C C . GLY A 1 268 ? 18.610 -17.326 -25.530 1.00 84.19 268 GLY A C 1
ATOM 2071 O O . GLY A 1 268 ? 18.698 -16.332 -26.250 1.00 84.19 268 GLY A O 1
ATOM 2072 N N . ASP A 1 269 ? 19.487 -18.330 -25.609 1.00 80.44 269 ASP A N 1
ATOM 2073 C CA . ASP A 1 269 ? 20.501 -18.455 -26.664 1.00 80.44 269 ASP A CA 1
ATOM 2074 C C . ASP A 1 269 ? 19.971 -19.325 -27.818 1.00 80.44 269 ASP A C 1
ATOM 2076 O O . ASP A 1 269 ? 19.772 -18.814 -28.921 1.00 80.44 269 ASP A O 1
ATOM 2080 N N . ASP A 1 270 ? 19.638 -20.591 -27.538 1.00 74.56 270 ASP A N 1
ATOM 2081 C CA . ASP A 1 270 ? 19.126 -21.573 -28.507 1.00 74.56 270 ASP A CA 1
ATOM 2082 C C . ASP A 1 270 ? 17.588 -21.517 -28.672 1.00 74.56 270 ASP A C 1
ATOM 2084 O O . ASP A 1 270 ? 16.851 -22.361 -28.156 1.00 74.56 270 ASP A O 1
ATOM 2088 N N . ASP A 1 271 ? 17.082 -20.519 -29.398 1.00 81.69 271 ASP A N 1
ATOM 2089 C CA . ASP A 1 271 ? 15.663 -20.397 -29.771 1.00 81.69 271 ASP A CA 1
ATOM 2090 C C . ASP A 1 271 ? 15.488 -19.712 -31.148 1.00 81.69 271 ASP A C 1
ATOM 2092 O O . ASP A 1 271 ? 16.467 -19.384 -31.818 1.00 81.69 271 ASP A O 1
ATOM 2096 N N . ASN A 1 272 ? 14.237 -19.530 -31.590 1.00 82.19 272 ASN A N 1
ATOM 2097 C CA . ASN A 1 272 ? 13.896 -18.944 -32.896 1.00 82.19 272 ASN A CA 1
ATOM 2098 C C . ASN A 1 272 ? 13.590 -17.428 -32.842 1.00 82.19 272 ASN A C 1
ATOM 2100 O O . ASN A 1 272 ? 12.984 -16.904 -33.780 1.00 82.19 272 ASN A O 1
ATOM 2104 N N . GLU A 1 273 ? 13.938 -16.723 -31.761 1.00 89.38 273 GLU A N 1
ATOM 2105 C CA . GLU A 1 273 ? 13.648 -15.288 -31.634 1.00 89.38 273 GLU A CA 1
ATOM 2106 C C . GLU A 1 273 ? 14.510 -14.415 -32.548 1.00 89.38 273 GLU A C 1
ATOM 2108 O O . GLU A 1 273 ? 15.654 -14.731 -32.885 1.00 89.38 273 GLU A O 1
ATOM 2113 N N . LEU A 1 274 ? 13.964 -13.252 -32.909 1.00 90.25 274 LEU A N 1
ATOM 2114 C CA . LEU A 1 274 ? 14.660 -12.272 -33.737 1.00 90.25 274 LEU A CA 1
ATOM 2115 C C . LEU A 1 274 ? 15.737 -11.534 -32.926 1.00 90.25 274 LEU A C 1
ATOM 2117 O O . LEU A 1 274 ? 15.434 -10.770 -32.006 1.00 90.25 274 LEU A O 1
ATOM 2121 N N . GLU A 1 275 ? 16.999 -11.732 -33.309 1.00 93.94 275 GLU A N 1
ATOM 2122 C CA . GLU A 1 275 ? 18.138 -10.938 -32.846 1.00 93.94 275 GLU A CA 1
ATOM 2123 C C . GLU A 1 275 ? 18.410 -9.772 -33.813 1.00 93.94 275 GLU A C 1
ATOM 2125 O O . GLU A 1 275 ? 18.454 -9.950 -35.033 1.00 93.94 275 GLU A O 1
ATOM 2130 N N . PHE A 1 276 ? 18.629 -8.573 -33.271 1.00 95.56 276 PHE A N 1
ATOM 2131 C CA . PHE A 1 276 ? 18.973 -7.371 -34.034 1.00 95.56 276 PHE A CA 1
ATOM 2132 C C . PHE A 1 276 ? 20.341 -6.836 -33.597 1.00 95.56 276 PHE A C 1
ATOM 2134 O O . PHE A 1 276 ? 20.633 -6.760 -32.404 1.00 95.56 276 PHE A O 1
ATOM 2141 N N . SER A 1 277 ? 21.177 -6.427 -34.555 1.00 95.81 277 SER A N 1
ATOM 2142 C CA . SER A 1 277 ? 22.556 -5.985 -34.305 1.00 95.81 277 SER A CA 1
ATOM 2143 C C . SER A 1 277 ? 22.813 -4.547 -34.755 1.00 95.81 277 SER A C 1
ATOM 2145 O O . SER A 1 277 ? 22.248 -4.102 -35.755 1.00 95.81 277 SER A O 1
ATOM 2147 N N . SER A 1 278 ? 23.715 -3.841 -34.061 1.00 95.81 278 SER A N 1
ATOM 2148 C CA . SER A 1 278 ? 24.165 -2.488 -34.429 1.00 95.81 278 SER A CA 1
ATOM 2149 C C . SER A 1 278 ? 24.713 -2.381 -35.854 1.00 95.81 278 SER A C 1
ATOM 2151 O O . SER A 1 278 ? 24.623 -1.309 -36.441 1.00 95.81 278 SER A O 1
ATOM 2153 N N . ASP A 1 279 ? 25.186 -3.484 -36.446 1.00 94.06 279 ASP A N 1
ATOM 2154 C CA . ASP A 1 279 ? 25.641 -3.564 -37.845 1.00 94.06 279 ASP A CA 1
ATOM 2155 C C . ASP A 1 279 ? 24.586 -3.058 -38.857 1.00 94.06 279 ASP A C 1
ATOM 2157 O O . ASP A 1 279 ? 24.921 -2.672 -39.975 1.00 94.06 279 ASP A O 1
ATOM 2161 N N . SER A 1 280 ? 23.301 -3.084 -38.477 1.00 92.81 280 SER A N 1
ATOM 2162 C CA . SER A 1 280 ? 22.157 -2.708 -39.321 1.00 92.81 280 SER A CA 1
ATOM 2163 C C . SER A 1 280 ? 21.581 -1.313 -39.034 1.00 92.81 280 SER A C 1
ATOM 2165 O O . SER A 1 280 ? 20.602 -0.926 -39.675 1.00 92.81 280 SER A O 1
ATOM 2167 N N . PHE A 1 281 ? 22.138 -0.548 -38.084 1.00 94.44 281 PHE A N 1
ATOM 2168 C CA . PHE A 1 281 ? 21.547 0.715 -37.621 1.00 94.44 281 PHE A CA 1
ATOM 2169 C C . PHE A 1 281 ? 22.564 1.861 -37.545 1.00 94.44 281 PHE A C 1
ATOM 2171 O O . PHE A 1 281 ? 23.722 1.647 -37.197 1.00 94.44 281 PHE A O 1
ATOM 2178 N N . PRO A 1 282 ? 22.148 3.111 -37.820 1.00 93.12 282 PRO A N 1
ATOM 2179 C CA . PRO A 1 282 ? 23.038 4.254 -37.697 1.00 93.12 282 PRO A CA 1
ATOM 2180 C C . PRO A 1 282 ? 23.318 4.592 -36.226 1.00 93.12 282 PRO A C 1
ATOM 2182 O O . PRO A 1 282 ? 22.404 4.642 -35.394 1.00 93.12 282 PRO A O 1
ATOM 2185 N N . THR A 1 283 ? 24.587 4.898 -35.945 1.00 90.31 283 THR A N 1
ATOM 2186 C CA . THR A 1 283 ? 25.084 5.407 -34.657 1.00 90.31 283 THR A CA 1
ATOM 2187 C C . THR A 1 283 ? 24.462 6.748 -34.262 1.00 90.31 283 THR A C 1
ATOM 2189 O O . THR A 1 283 ? 24.168 6.952 -33.087 1.00 90.31 283 THR A O 1
ATOM 2192 N N . ASP A 1 284 ? 24.244 7.656 -35.221 1.00 88.75 284 ASP A N 1
ATOM 2193 C CA . ASP A 1 284 ? 23.588 8.946 -34.974 1.00 88.75 284 ASP A CA 1
ATOM 2194 C C . ASP A 1 284 ? 22.111 8.735 -34.576 1.00 88.75 284 ASP A C 1
ATOM 2196 O O . ASP A 1 284 ? 21.332 8.243 -35.399 1.00 88.75 284 ASP A O 1
ATOM 2200 N N . PRO A 1 285 ? 21.678 9.144 -33.365 1.00 83.38 285 PRO A N 1
ATOM 2201 C CA . PRO A 1 285 ? 20.281 9.041 -32.944 1.00 83.38 285 PRO A CA 1
ATOM 2202 C C . PRO A 1 285 ? 19.292 9.826 -33.820 1.00 83.38 285 PRO A C 1
ATOM 2204 O O . PRO A 1 285 ? 18.096 9.536 -33.800 1.00 83.38 285 PRO A O 1
ATOM 2207 N N . LYS A 1 286 ? 19.767 10.825 -34.578 1.00 85.38 286 LYS A N 1
ATOM 2208 C CA . LYS A 1 286 ? 18.948 11.661 -35.474 1.00 85.38 286 LYS A CA 1
ATOM 2209 C C . LYS A 1 286 ? 18.793 11.061 -36.877 1.00 85.38 286 LYS A C 1
ATOM 2211 O O . LYS A 1 286 ? 17.955 11.540 -37.644 1.00 85.38 286 LYS A O 1
ATOM 2216 N N . ALA A 1 287 ? 19.557 10.025 -37.223 1.00 90.31 287 ALA A N 1
ATOM 2217 C CA . ALA A 1 287 ? 19.488 9.383 -38.529 1.00 90.31 287 ALA A CA 1
ATOM 2218 C C . ALA A 1 287 ? 18.261 8.461 -38.660 1.00 90.31 287 ALA A C 1
ATOM 2220 O O . ALA A 1 287 ? 17.898 7.716 -37.747 1.00 90.31 287 ALA A O 1
ATOM 2221 N N . SER A 1 288 ? 17.622 8.486 -39.831 1.00 89.31 288 SER A N 1
ATOM 2222 C CA . SER A 1 288 ? 16.470 7.637 -40.148 1.00 89.31 288 SER A CA 1
ATOM 2223 C C . SER A 1 288 ? 16.873 6.174 -40.339 1.00 89.31 288 SER A C 1
ATOM 2225 O O . SER A 1 288 ? 17.835 5.890 -41.053 1.00 89.31 288 SER A O 1
ATOM 2227 N N . TYR A 1 289 ? 16.085 5.255 -39.785 1.00 92.94 289 TYR A N 1
ATOM 2228 C CA . TYR A 1 289 ? 16.251 3.808 -39.923 1.00 92.94 289 TYR A CA 1
ATOM 2229 C C . TYR A 1 289 ? 14.874 3.116 -39.943 1.00 92.94 289 TYR A C 1
ATOM 2231 O O . TYR A 1 289 ? 13.865 3.733 -39.588 1.00 92.94 289 TYR A O 1
ATOM 2239 N N . GLU A 1 290 ? 14.815 1.856 -40.378 1.00 92.38 290 GLU A N 1
ATOM 2240 C CA . GLU A 1 290 ? 13.569 1.079 -40.405 1.00 92.38 290 GLU A CA 1
ATOM 2241 C C . GLU A 1 290 ? 13.224 0.530 -39.011 1.00 92.38 290 GLU A C 1
ATOM 2243 O O . GLU A 1 290 ? 14.079 -0.011 -38.309 1.00 92.38 290 GLU A O 1
ATOM 2248 N N . ALA A 1 291 ? 11.970 0.696 -38.584 1.00 92.75 291 ALA A N 1
ATOM 2249 C CA . ALA A 1 291 ? 11.527 0.255 -37.265 1.00 92.75 291 ALA A CA 1
ATOM 2250 C C . ALA A 1 291 ? 11.414 -1.276 -37.205 1.00 92.75 291 ALA A C 1
ATOM 2252 O O . ALA A 1 291 ? 10.758 -1.883 -38.048 1.00 92.75 291 ALA A O 1
ATOM 2253 N N . VAL A 1 292 ? 12.012 -1.881 -36.177 1.00 95.06 292 VAL A N 1
ATOM 2254 C CA . VAL A 1 292 ? 11.978 -3.331 -35.944 1.00 95.06 292 VAL A CA 1
ATOM 2255 C C . VAL A 1 292 ? 10.902 -3.725 -34.936 1.00 95.06 292 VAL A C 1
ATOM 2257 O O . VAL A 1 292 ? 10.591 -2.975 -34.006 1.00 95.06 292 VAL A O 1
ATOM 2260 N N . TYR A 1 293 ? 10.336 -4.916 -35.129 1.00 94.88 293 TYR A N 1
ATOM 2261 C CA . TYR A 1 293 ? 9.189 -5.422 -34.379 1.00 94.88 293 TYR A CA 1
ATOM 2262 C C . TYR A 1 293 ? 9.438 -6.839 -33.862 1.00 94.88 293 TYR A C 1
ATOM 2264 O O . TYR A 1 293 ? 10.187 -7.601 -34.472 1.00 94.88 293 TYR A O 1
ATOM 2272 N N . PHE A 1 294 ? 8.760 -7.196 -32.774 1.00 94.38 294 PHE A N 1
ATOM 2273 C CA . PHE A 1 294 ? 8.744 -8.542 -32.201 1.00 94.38 294 PHE A CA 1
ATOM 2274 C C . PHE A 1 294 ? 7.312 -8.951 -31.820 1.00 94.38 294 PHE A C 1
ATOM 2276 O O . PHE A 1 294 ? 6.422 -8.101 -31.689 1.00 94.38 294 PHE A O 1
ATOM 2283 N N . ASN A 1 295 ? 7.092 -10.255 -31.655 1.00 91.38 295 ASN A N 1
ATOM 2284 C CA . ASN A 1 295 ? 5.845 -10.801 -31.126 1.00 91.38 295 ASN A CA 1
ATOM 2285 C C . ASN A 1 295 ? 6.008 -11.030 -29.619 1.00 91.38 295 ASN A C 1
ATOM 2287 O O . ASN A 1 295 ? 7.050 -11.505 -29.178 1.00 91.38 295 ASN A O 1
ATOM 2291 N N . VAL A 1 296 ? 4.978 -10.715 -28.840 1.00 91.94 296 VAL A N 1
ATOM 2292 C CA . VAL A 1 296 ? 4.943 -10.980 -27.395 1.00 91.94 296 VAL A CA 1
ATOM 2293 C C . VAL A 1 296 ? 4.354 -12.375 -27.162 1.00 91.94 296 VAL A C 1
ATOM 2295 O O . VAL A 1 296 ? 3.427 -12.767 -27.871 1.00 91.94 296 VAL A O 1
ATOM 2298 N N . ARG A 1 297 ? 4.875 -13.121 -26.182 1.00 91.88 297 ARG A N 1
ATOM 2299 C CA . ARG A 1 297 ? 4.457 -14.499 -25.856 1.00 91.88 297 ARG A CA 1
ATOM 2300 C C . ARG A 1 297 ? 4.590 -14.787 -24.351 1.00 91.88 297 ARG A C 1
ATOM 2302 O O . ARG A 1 297 ? 5.281 -14.033 -23.665 1.00 91.88 297 ARG A O 1
ATOM 2309 N N . PRO A 1 298 ? 3.974 -15.871 -23.836 1.00 93.56 298 PRO A N 1
ATOM 2310 C CA . PRO A 1 298 ? 4.247 -16.408 -22.502 1.00 93.56 298 PRO A CA 1
ATOM 2311 C C . PRO A 1 298 ? 5.736 -16.600 -22.190 1.00 93.56 298 PRO A C 1
ATOM 2313 O O . PRO A 1 298 ? 6.588 -16.641 -23.086 1.00 93.56 298 PRO A O 1
ATOM 2316 N N . LEU A 1 299 ? 6.019 -16.727 -20.892 1.00 94.50 299 LEU A N 1
ATOM 2317 C CA . LEU A 1 299 ? 7.357 -17.000 -20.379 1.00 94.50 299 LEU A CA 1
ATOM 2318 C C . LEU A 1 299 ? 7.903 -18.300 -20.982 1.00 94.50 299 LEU A C 1
ATOM 2320 O O . LEU A 1 299 ? 7.246 -19.338 -20.924 1.00 94.50 299 LEU A O 1
ATOM 2324 N N . GLU A 1 300 ? 9.113 -18.236 -21.531 1.00 93.31 300 GLU A N 1
ATOM 2325 C CA . GLU A 1 300 ? 9.857 -19.410 -21.998 1.00 93.31 300 GLU A CA 1
ATOM 2326 C C . GLU A 1 300 ? 11.223 -19.559 -21.328 1.00 93.31 300 GLU A C 1
ATOM 2328 O O . GLU A 1 300 ? 11.768 -20.661 -21.292 1.00 93.31 300 GLU A O 1
ATOM 2333 N N . ASN A 1 301 ? 11.842 -18.463 -20.882 1.00 95.44 301 ASN A N 1
ATOM 2334 C CA . ASN A 1 301 ? 13.188 -18.502 -20.316 1.00 95.44 301 ASN A CA 1
ATOM 2335 C C . ASN A 1 301 ? 13.179 -18.535 -18.783 1.00 95.44 301 ASN A C 1
ATOM 2337 O O . ASN A 1 301 ? 14.201 -18.862 -18.169 1.00 95.44 301 ASN A O 1
ATOM 2341 N N . MET A 1 302 ? 12.033 -18.243 -18.163 1.00 95.44 302 MET A N 1
ATOM 2342 C CA . MET A 1 302 ? 11.852 -18.214 -16.715 1.00 95.44 302 MET A CA 1
ATOM 2343 C C . MET A 1 302 ? 10.537 -18.855 -16.259 1.00 95.44 302 MET A C 1
ATOM 2345 O O . MET A 1 302 ? 9.494 -18.641 -16.866 1.00 95.44 302 MET A O 1
ATOM 2349 N N . ALA A 1 303 ? 10.564 -19.527 -15.110 1.00 95.94 303 ALA A N 1
ATOM 2350 C CA . ALA A 1 303 ? 9.372 -19.938 -14.371 1.00 95.94 303 ALA A CA 1
ATOM 2351 C C . ALA A 1 303 ? 9.130 -18.991 -13.182 1.00 95.94 303 ALA A C 1
ATOM 2353 O O . ALA A 1 303 ? 10.079 -18.601 -12.498 1.00 95.94 303 ALA A O 1
ATOM 2354 N N . LEU A 1 304 ? 7.873 -18.621 -12.911 1.00 96.00 304 LEU A N 1
ATOM 2355 C CA . LEU A 1 304 ? 7.500 -17.913 -11.679 1.00 96.00 304 LEU A CA 1
ATOM 2356 C C . LEU A 1 304 ? 7.483 -18.912 -10.514 1.00 96.00 304 LEU A C 1
ATOM 2358 O O . LEU A 1 304 ? 6.812 -19.937 -10.601 1.00 96.00 304 LEU A O 1
ATOM 2362 N N . VAL A 1 305 ? 8.200 -18.603 -9.432 1.00 95.06 305 VAL A N 1
ATOM 2363 C CA . VAL A 1 305 ? 8.342 -19.487 -8.261 1.00 95.06 305 VAL A CA 1
ATOM 2364 C C . VAL A 1 305 ? 7.587 -18.938 -7.054 1.00 95.06 305 VAL A C 1
ATOM 2366 O O . VAL A 1 305 ? 6.917 -19.689 -6.352 1.00 95.06 305 VAL A O 1
ATOM 2369 N N . GLU A 1 306 ? 7.644 -17.621 -6.835 1.00 95.12 306 GLU A N 1
ATOM 2370 C CA . GLU A 1 306 ? 6.933 -16.959 -5.739 1.00 95.12 306 GLU A CA 1
ATOM 2371 C C . GLU A 1 306 ? 6.374 -15.593 -6.168 1.00 95.12 306 GLU A C 1
ATOM 2373 O O . GLU A 1 306 ? 7.041 -14.798 -6.839 1.00 95.12 306 GLU A O 1
ATOM 2378 N N . SER A 1 307 ? 5.135 -15.323 -5.751 1.00 94.75 307 SER A N 1
ATOM 2379 C CA . SER A 1 307 ? 4.470 -14.021 -5.825 1.00 94.75 307 SER A CA 1
ATOM 2380 C C . SER A 1 307 ? 4.437 -13.442 -4.413 1.00 94.75 307 SER A C 1
ATOM 2382 O O . SER A 1 307 ? 3.673 -13.901 -3.571 1.00 94.75 307 SER A O 1
ATOM 2384 N N . ILE A 1 308 ? 5.307 -12.473 -4.138 1.00 94.31 308 ILE A N 1
ATOM 2385 C CA . ILE A 1 308 ? 5.497 -11.882 -2.811 1.00 94.31 308 ILE A CA 1
ATOM 2386 C C . ILE A 1 308 ? 4.501 -10.735 -2.653 1.00 94.31 308 ILE A C 1
ATOM 2388 O O . ILE A 1 308 ? 4.515 -9.781 -3.441 1.00 94.31 308 ILE A O 1
ATOM 2392 N N . ASP A 1 309 ? 3.638 -10.825 -1.645 1.00 93.25 309 ASP A N 1
ATOM 2393 C CA . ASP A 1 309 ? 2.532 -9.889 -1.481 1.00 93.25 309 ASP A CA 1
ATOM 2394 C C . ASP A 1 309 ? 2.969 -8.437 -1.271 1.00 93.25 309 ASP A C 1
ATOM 2396 O O . ASP A 1 309 ? 3.850 -8.120 -0.471 1.00 93.25 309 ASP A O 1
ATOM 2400 N N . SER A 1 310 ? 2.320 -7.531 -2.005 1.00 95.12 310 SER A N 1
ATOM 2401 C CA . SER A 1 310 ? 2.505 -6.093 -1.838 1.00 95.12 310 SER A CA 1
ATOM 2402 C C . SER A 1 310 ? 1.200 -5.346 -2.091 1.00 95.12 310 SER A C 1
ATOM 2404 O O . SER A 1 310 ? 0.548 -5.497 -3.124 1.00 95.12 310 SER A O 1
ATOM 2406 N N . MET A 1 311 ? 0.841 -4.485 -1.142 1.00 95.38 311 MET A N 1
ATOM 2407 C CA . MET A 1 311 ? -0.346 -3.635 -1.185 1.00 95.38 311 MET A CA 1
ATOM 2408 C C . MET A 1 311 ? -0.143 -2.338 -1.986 1.00 95.38 311 MET A C 1
ATOM 2410 O O . MET A 1 311 ? -1.032 -1.496 -2.014 1.00 95.38 311 MET A O 1
ATOM 2414 N N . ASN A 1 312 ? 1.004 -2.138 -2.633 1.00 96.31 312 ASN A N 1
ATOM 2415 C CA . ASN A 1 312 ? 1.333 -0.899 -3.338 1.00 96.31 312 ASN A CA 1
ATOM 2416 C C . ASN A 1 312 ? 0.749 -0.838 -4.774 1.00 96.31 312 ASN A C 1
ATOM 2418 O O . ASN A 1 312 ? 0.943 -1.782 -5.538 1.00 96.31 312 ASN A O 1
ATOM 2422 N N . PRO A 1 313 ? 0.138 0.275 -5.226 1.00 97.38 313 PRO A N 1
ATOM 2423 C CA . PRO A 1 313 ? -0.356 1.389 -4.428 1.00 97.38 313 PRO A CA 1
ATOM 2424 C C . PRO A 1 313 ? -1.648 1.014 -3.693 1.00 97.38 313 PRO A C 1
ATOM 2426 O O . PRO A 1 313 ? -2.534 0.396 -4.286 1.00 97.38 313 PRO A O 1
ATOM 2429 N N . LEU A 1 314 ? -1.789 1.426 -2.435 1.00 97.69 314 LEU A N 1
ATOM 2430 C CA . LEU A 1 314 ? -2.990 1.197 -1.628 1.00 97.69 314 LEU A CA 1
ATOM 2431 C C . LEU A 1 314 ? -3.925 2.405 -1.748 1.00 97.69 314 LEU A C 1
ATOM 2433 O O . LEU A 1 314 ? -3.647 3.475 -1.212 1.00 97.69 314 LEU A O 1
ATOM 2437 N N . MET A 1 315 ? -5.025 2.246 -2.486 1.00 96.81 315 MET A N 1
ATOM 2438 C CA . MET A 1 315 ? -5.842 3.363 -2.975 1.00 96.81 315 MET A CA 1
ATOM 2439 C C . MET A 1 315 ? -6.977 3.768 -2.024 1.00 96.81 315 MET A C 1
ATOM 2441 O O . MET A 1 315 ? -7.295 4.951 -1.926 1.00 96.81 315 MET A O 1
ATOM 2445 N N . ASP A 1 316 ? -7.601 2.808 -1.336 1.00 96.69 316 ASP A N 1
ATOM 2446 C CA . ASP A 1 316 ? -8.663 3.043 -0.347 1.00 96.69 316 ASP A CA 1
ATOM 2447 C C . ASP A 1 316 ? -8.789 1.812 0.568 1.00 96.69 316 ASP A C 1
ATOM 2449 O O . ASP A 1 316 ? -8.671 0.683 0.087 1.00 96.69 316 ASP A O 1
ATOM 2453 N N . CYS A 1 317 ? -9.066 1.997 1.863 1.00 95.75 317 CYS A N 1
ATOM 2454 C CA . CYS A 1 317 ? -9.366 0.891 2.781 1.00 95.75 317 CYS A CA 1
ATOM 2455 C C . CYS A 1 317 ? -10.605 1.162 3.648 1.00 95.75 317 CYS A C 1
ATOM 2457 O O . CYS A 1 317 ? -11.001 2.312 3.860 1.00 95.75 317 CYS A O 1
ATOM 2459 N N . LYS A 1 318 ? -11.267 0.107 4.124 1.00 95.94 318 LYS A N 1
ATOM 2460 C CA . LYS A 1 318 ? -12.478 0.154 4.953 1.00 95.94 318 LYS A CA 1
ATOM 2461 C C . LYS A 1 318 ? -12.381 -0.917 6.035 1.00 95.94 318 LYS A C 1
ATOM 2463 O O . LYS A 1 318 ? -12.175 -2.083 5.723 1.00 95.94 318 LYS A O 1
ATOM 2468 N N . VAL A 1 319 ? -12.568 -0.527 7.291 1.00 95.06 319 VAL A N 1
ATOM 2469 C CA . VAL A 1 319 ? -12.678 -1.475 8.409 1.00 95.06 319 VAL A CA 1
ATOM 2470 C C . VAL A 1 319 ? -14.141 -1.867 8.566 1.00 95.06 319 VAL A C 1
ATOM 2472 O O . VAL A 1 319 ? -15.009 -0.993 8.624 1.00 95.06 319 VAL A O 1
ATOM 2475 N N . ALA A 1 320 ? -14.424 -3.166 8.601 1.00 93.56 320 ALA A N 1
ATOM 2476 C CA . ALA A 1 320 ? -15.760 -3.701 8.833 1.00 93.56 320 ALA A CA 1
ATOM 2477 C C . ALA A 1 320 ? -15.665 -5.106 9.433 1.00 93.56 320 ALA A C 1
ATOM 2479 O O . ALA A 1 320 ? -14.751 -5.853 9.114 1.00 93.56 320 ALA A O 1
ATOM 2480 N N . ASN A 1 321 ? -16.630 -5.481 10.266 1.00 92.00 321 ASN A N 1
ATOM 2481 C CA . ASN A 1 321 ? -16.822 -6.871 10.663 1.00 92.00 321 ASN A CA 1
ATOM 2482 C C . ASN A 1 321 ? -17.946 -7.460 9.805 1.00 92.00 321 ASN A C 1
ATOM 2484 O O . ASN A 1 321 ? -19.083 -6.994 9.913 1.00 92.00 321 ASN A O 1
ATOM 2488 N N . LEU A 1 322 ? -17.626 -8.414 8.928 1.00 91.19 322 LEU A N 1
ATOM 2489 C CA . LEU A 1 322 ? -18.618 -9.091 8.077 1.00 91.19 322 LEU A CA 1
ATOM 2490 C C . LEU A 1 322 ? -18.850 -10.555 8.471 1.00 91.19 322 LEU A C 1
ATOM 2492 O O . LEU A 1 322 ? -19.908 -11.100 8.169 1.00 91.19 322 LEU A O 1
ATOM 2496 N N . THR A 1 323 ? -17.887 -11.179 9.150 1.00 87.81 323 THR A N 1
ATOM 2497 C CA . THR A 1 323 ? -17.928 -12.589 9.579 1.00 87.81 323 THR A CA 1
ATOM 2498 C C . THR A 1 323 ? -18.613 -12.792 10.933 1.00 87.81 323 THR A C 1
ATOM 2500 O O . THR A 1 323 ? -19.079 -13.891 11.219 1.00 87.81 323 THR A O 1
ATOM 2503 N N . GLY A 1 324 ? -18.682 -11.752 11.772 1.00 85.25 324 GLY A N 1
ATOM 2504 C CA . GLY A 1 324 ? -19.133 -11.851 13.164 1.00 85.25 324 GLY A CA 1
ATOM 2505 C C . GLY A 1 324 ? -18.033 -12.258 14.154 1.00 85.25 324 GLY A C 1
ATOM 2506 O O . GLY A 1 324 ? -18.343 -12.571 15.298 1.00 85.25 324 GLY A O 1
ATOM 2507 N N . GLU A 1 325 ? -16.767 -12.248 13.729 1.00 85.94 325 GLU A N 1
ATOM 2508 C CA . GLU A 1 325 ? -15.586 -12.496 14.573 1.00 85.94 325 GLU A CA 1
ATOM 2509 C C . GLU A 1 325 ? -15.330 -11.347 15.568 1.00 85.94 325 GLU A C 1
ATOM 2511 O O . GLU A 1 325 ? -15.821 -10.238 15.380 1.00 85.94 325 GLU A O 1
ATOM 2516 N N . ASP A 1 326 ? -14.528 -11.568 16.614 1.00 84.75 326 ASP A N 1
ATOM 2517 C CA . ASP A 1 326 ? -14.209 -10.515 17.596 1.00 84.75 326 ASP A CA 1
ATOM 2518 C C . ASP A 1 326 ? -13.372 -9.363 16.996 1.00 84.75 326 ASP A C 1
ATOM 2520 O O . ASP A 1 326 ? -13.564 -8.189 17.328 1.00 84.75 326 ASP A O 1
ATOM 2524 N N . ALA A 1 327 ? -12.448 -9.680 16.087 1.00 85.25 327 ALA A N 1
ATOM 2525 C CA . ALA A 1 327 ? -11.662 -8.688 15.359 1.00 85.25 327 ALA A CA 1
ATOM 2526 C C . ALA A 1 327 ? -12.370 -8.304 14.042 1.00 85.25 327 ALA A C 1
ATOM 2528 O O . ALA A 1 327 ? -12.678 -9.194 13.246 1.00 85.25 327 ALA A O 1
ATOM 2529 N N . PRO A 1 328 ? -12.611 -7.007 13.759 1.00 91.06 328 PRO A N 1
ATOM 2530 C CA . PRO A 1 328 ? -13.076 -6.569 12.449 1.00 91.06 328 PRO A CA 1
ATOM 2531 C C . PRO A 1 328 ? -11.965 -6.737 11.403 1.00 91.06 328 PRO A C 1
ATOM 2533 O O . PRO A 1 328 ? -10.782 -6.554 11.692 1.00 91.06 328 PRO A O 1
ATOM 2536 N N . GLN A 1 329 ? -12.351 -7.023 10.163 1.00 93.00 329 GLN A N 1
ATOM 2537 C CA . GLN A 1 329 ? -11.429 -7.162 9.041 1.00 93.00 329 GLN A CA 1
ATOM 2538 C C . GLN A 1 329 ? -11.128 -5.794 8.405 1.00 93.00 329 GLN A C 1
ATOM 2540 O O . GLN A 1 329 ? -11.932 -4.854 8.463 1.00 93.00 329 GLN A O 1
ATOM 2545 N N . ILE A 1 330 ? -9.965 -5.683 7.760 1.00 95.75 330 ILE A N 1
ATOM 2546 C CA . ILE A 1 330 ? -9.583 -4.514 6.961 1.00 95.75 330 ILE A CA 1
ATOM 2547 C C . ILE A 1 330 ? -9.693 -4.893 5.484 1.00 95.75 330 ILE A C 1
ATOM 2549 O O . ILE A 1 330 ? -8.949 -5.733 4.987 1.00 95.75 330 ILE A O 1
ATOM 2553 N N . TYR A 1 331 ? -10.616 -4.252 4.774 1.00 97.00 331 TYR A N 1
ATOM 2554 C CA . TYR A 1 331 ? -10.824 -4.443 3.343 1.00 97.00 331 TYR A CA 1
ATOM 2555 C C . TYR A 1 331 ? -10.108 -3.344 2.562 1.00 97.00 331 TYR A C 1
ATOM 2557 O O . TYR A 1 331 ? -10.302 -2.159 2.838 1.00 97.00 331 TYR A O 1
ATOM 2565 N N . ALA A 1 332 ? -9.278 -3.716 1.594 1.00 97.00 332 ALA A N 1
ATOM 2566 C CA . ALA A 1 332 ? -8.382 -2.811 0.882 1.00 97.00 332 ALA A CA 1
ATOM 2567 C C . ALA A 1 332 ? -8.505 -2.965 -0.638 1.00 97.00 332 ALA A C 1
ATOM 2569 O O . ALA A 1 332 ? -8.652 -4.074 -1.142 1.00 97.00 332 ALA A O 1
ATOM 2570 N N . ALA A 1 333 ? -8.404 -1.857 -1.374 1.00 97.25 333 ALA A N 1
ATOM 2571 C CA . ALA A 1 333 ? -8.314 -1.853 -2.833 1.00 97.25 333 ALA A CA 1
ATOM 2572 C C . ALA A 1 333 ? -6.955 -1.278 -3.263 1.00 97.25 333 ALA A C 1
ATOM 2574 O O . ALA A 1 333 ? -6.617 -0.144 -2.908 1.00 97.25 333 ALA A O 1
ATOM 2575 N N . CYS A 1 334 ? -6.163 -2.059 -4.000 1.00 96.75 334 CYS A N 1
ATOM 2576 C CA . CYS A 1 334 ? -4.762 -1.745 -4.290 1.00 96.75 334 CYS A CA 1
ATOM 2577 C C . CYS A 1 334 ? -4.267 -2.246 -5.662 1.00 96.75 334 CYS A C 1
ATOM 2579 O O . CYS A 1 334 ? -5.032 -2.819 -6.437 1.00 96.75 334 CYS A O 1
ATOM 2581 N N . GLY A 1 335 ? -2.984 -2.018 -5.973 1.00 96.25 335 GLY A N 1
ATOM 2582 C CA . GLY A 1 335 ? -2.327 -2.408 -7.233 1.00 96.25 335 GLY A CA 1
ATOM 2583 C C . GLY A 1 335 ? -2.694 -1.499 -8.419 1.00 96.25 335 GLY A C 1
ATOM 2584 O O . GLY A 1 335 ? -3.434 -0.529 -8.244 1.00 96.25 335 GLY A O 1
ATOM 2585 N N . THR A 1 336 ? -2.197 -1.792 -9.631 1.00 95.62 336 THR A N 1
ATOM 2586 C CA . THR A 1 336 ? -2.554 -1.023 -10.849 1.00 95.62 336 THR A CA 1
ATOM 2587 C C . THR A 1 336 ? -2.942 -1.891 -12.048 1.00 95.62 336 THR A C 1
ATOM 2589 O O . THR A 1 336 ? -2.455 -3.013 -12.213 1.00 95.62 336 THR A O 1
ATOM 2592 N N . GLY A 1 337 ? -3.794 -1.345 -12.924 1.00 95.06 337 GLY A N 1
ATOM 2593 C CA . GLY A 1 337 ? -4.285 -2.014 -14.132 1.00 95.06 337 GLY A CA 1
ATOM 2594 C C . GLY A 1 337 ? -4.924 -3.375 -13.833 1.00 95.06 337 GLY A C 1
ATOM 2595 O O . GLY A 1 337 ? -5.606 -3.535 -12.829 1.00 95.06 337 GLY A O 1
ATOM 2596 N N . ALA A 1 338 ? -4.633 -4.373 -14.670 1.00 95.19 338 ALA A N 1
ATOM 2597 C CA . ALA A 1 338 ? -5.059 -5.763 -14.464 1.00 95.19 338 ALA A CA 1
ATOM 2598 C C . ALA A 1 338 ? -4.268 -6.505 -13.366 1.00 95.19 338 ALA A C 1
ATOM 2600 O O . ALA A 1 338 ? -4.411 -7.713 -13.215 1.00 95.19 338 ALA A O 1
ATOM 2601 N N . ARG A 1 339 ? -3.389 -5.807 -12.634 1.00 96.00 339 ARG A N 1
ATOM 2602 C CA . ARG A 1 339 ? -2.693 -6.301 -11.434 1.00 96.00 339 ARG A CA 1
ATOM 2603 C C . ARG A 1 339 ? -3.174 -5.559 -10.181 1.00 96.00 339 ARG A C 1
ATOM 2605 O O . ARG A 1 339 ? -2.479 -5.520 -9.164 1.00 96.00 339 ARG A O 1
ATOM 2612 N N . SER A 1 340 ? -4.342 -4.922 -10.266 1.00 97.44 340 SER A N 1
ATOM 2613 C CA . SER A 1 340 ? -5.079 -4.431 -9.110 1.00 97.44 340 SER A CA 1
ATOM 2614 C C . SER A 1 340 ? -5.775 -5.579 -8.385 1.00 97.44 340 SER A C 1
ATOM 2616 O O . SER A 1 340 ? -6.204 -6.545 -9.008 1.00 97.44 340 SER A O 1
ATOM 2618 N N . THR A 1 341 ? -5.892 -5.468 -7.063 1.00 97.25 341 THR A N 1
ATOM 2619 C CA . THR A 1 341 ? -6.551 -6.472 -6.217 1.00 97.25 341 THR A CA 1
ATOM 2620 C C . THR A 1 341 ? -7.458 -5.814 -5.184 1.00 97.25 341 THR A C 1
ATOM 2622 O O . THR A 1 341 ? -7.142 -4.746 -4.652 1.00 97.25 341 THR A O 1
ATOM 2625 N N . PHE A 1 342 ? -8.575 -6.469 -4.880 1.00 97.56 342 PHE A N 1
ATOM 2626 C CA . PHE A 1 342 ? -9.295 -6.271 -3.627 1.00 97.56 342 PHE A CA 1
ATOM 2627 C C . PHE A 1 342 ? -8.780 -7.299 -2.621 1.00 97.56 342 PHE A C 1
ATOM 2629 O O . PHE A 1 342 ? -8.615 -8.467 -2.970 1.00 97.56 342 PHE A O 1
ATOM 2636 N N . ARG A 1 343 ? -8.521 -6.871 -1.384 1.00 95.44 343 ARG A N 1
ATOM 2637 C CA . ARG A 1 343 ? -7.968 -7.705 -0.312 1.00 95.44 343 ARG A CA 1
ATOM 2638 C C . ARG A 1 343 ? -8.844 -7.655 0.928 1.00 95.44 343 ARG A C 1
ATOM 2640 O O . ARG A 1 343 ? -9.245 -6.573 1.350 1.00 95.44 343 ARG A O 1
ATOM 2647 N N . SER A 1 344 ? -9.076 -8.814 1.528 1.00 93.62 344 SER A N 1
ATOM 2648 C CA . SER A 1 344 ? -9.540 -8.965 2.905 1.00 93.62 344 SER A CA 1
ATOM 2649 C C . SER A 1 344 ? -8.326 -9.259 3.782 1.00 93.62 344 SER A C 1
ATOM 2651 O O . SER A 1 344 ? -7.550 -10.162 3.464 1.00 93.62 344 SER A O 1
ATOM 2653 N N . ILE A 1 345 ? -8.141 -8.490 4.854 1.00 92.62 345 ILE A N 1
ATOM 2654 C CA . ILE A 1 345 ? -7.034 -8.641 5.802 1.00 92.62 345 ILE A CA 1
ATOM 2655 C C . ILE A 1 345 ? -7.621 -8.938 7.178 1.00 92.62 345 ILE A C 1
ATOM 2657 O O . ILE A 1 345 ? -8.446 -8.172 7.689 1.00 92.62 345 ILE A O 1
ATOM 2661 N N . LYS A 1 346 ? -7.188 -10.046 7.776 1.00 89.75 346 LYS A N 1
ATOM 2662 C CA . LYS A 1 346 ? -7.671 -10.551 9.062 1.00 89.75 346 LYS A CA 1
ATOM 2663 C C . LYS A 1 346 ? -6.502 -10.758 10.022 1.00 89.75 346 LYS A C 1
ATOM 2665 O O . LYS A 1 346 ? -5.475 -11.307 9.636 1.00 89.75 346 LYS A O 1
ATOM 2670 N N . TYR A 1 347 ? -6.691 -10.375 11.283 1.00 85.06 347 TYR A N 1
ATOM 2671 C CA . TYR A 1 347 ? -5.741 -10.692 12.347 1.00 85.06 347 TYR A CA 1
ATOM 2672 C C . TYR A 1 347 ? -5.742 -12.201 12.653 1.00 85.06 347 TYR A C 1
ATOM 2674 O O . TYR A 1 347 ? -6.796 -12.785 12.920 1.00 85.06 347 TYR A O 1
ATOM 2682 N N . GLY A 1 348 ? -4.570 -12.829 12.590 1.00 78.00 348 GLY A N 1
ATOM 2683 C CA . GLY A 1 348 ? -4.368 -14.267 12.770 1.00 78.00 348 GLY A CA 1
ATOM 2684 C C . GLY A 1 348 ? -3.092 -14.764 12.083 1.00 78.00 348 GLY A C 1
ATOM 2685 O O . GLY A 1 348 ? -2.426 -14.009 11.384 1.00 78.00 348 GLY A O 1
ATOM 2686 N N . LEU A 1 349 ? -2.763 -16.043 12.269 1.00 74.06 349 LEU A N 1
ATOM 2687 C CA . LEU A 1 349 ? -1.665 -16.712 11.565 1.00 74.06 349 LEU A CA 1
ATOM 2688 C C . LEU A 1 349 ? -2.218 -17.535 10.396 1.00 74.06 349 LEU A C 1
ATOM 2690 O O . LEU A 1 349 ? -3.248 -18.194 10.541 1.00 74.06 349 LEU A O 1
ATOM 2694 N N . GLU A 1 350 ? -1.523 -17.532 9.260 1.00 72.94 350 GLU A N 1
ATOM 2695 C CA . GLU A 1 350 ? -1.812 -18.454 8.161 1.00 72.94 350 GLU A CA 1
ATOM 2696 C C . GLU A 1 350 ? -1.533 -19.907 8.591 1.00 72.94 350 GLU A C 1
ATOM 2698 O O . GLU A 1 350 ? -0.463 -20.224 9.112 1.00 72.94 350 GLU A O 1
ATOM 2703 N N . VAL A 1 351 ? -2.500 -20.799 8.364 1.00 74.50 351 VAL A N 1
ATOM 2704 C CA . VAL A 1 351 ? -2.382 -22.236 8.639 1.00 74.50 351 VAL A CA 1
ATOM 2705 C C . VAL A 1 351 ? -2.689 -22.988 7.352 1.00 74.50 351 VAL A C 1
ATOM 2707 O O . VAL A 1 351 ? -3.803 -22.907 6.838 1.00 74.50 351 VAL A O 1
ATOM 2710 N N . SER A 1 352 ? -1.709 -23.730 6.838 1.00 72.69 352 SER A N 1
ATOM 2711 C CA . SER A 1 352 ? -1.895 -24.625 5.699 1.00 72.69 352 SER A CA 1
ATOM 2712 C C . SER A 1 352 ? -2.403 -25.989 6.169 1.00 72.69 352 SER A C 1
ATOM 2714 O O . SER A 1 352 ? -1.727 -26.711 6.904 1.00 72.69 352 SER A O 1
ATOM 2716 N N . GLU A 1 353 ? -3.607 -26.360 5.736 1.00 74.25 353 GLU A N 1
ATOM 2717 C CA . GLU A 1 353 ? -4.147 -27.696 5.977 1.00 74.25 353 GLU A CA 1
ATOM 2718 C C . GLU A 1 353 ? -3.421 -28.716 5.085 1.00 74.25 353 GLU A C 1
ATOM 2720 O O . GLU A 1 353 ? -3.446 -28.620 3.860 1.00 74.25 353 GLU A O 1
ATOM 2725 N N . ILE A 1 354 ? -2.738 -29.682 5.705 1.00 78.62 354 ILE A N 1
ATOM 2726 C CA . ILE A 1 354 ? -1.995 -30.735 4.989 1.00 78.62 354 ILE A CA 1
ATOM 2727 C C . ILE A 1 354 ? -2.900 -31.941 4.697 1.00 78.62 354 ILE A C 1
ATOM 2729 O O . ILE A 1 354 ? -2.755 -32.592 3.664 1.00 78.62 354 ILE A O 1
ATOM 2733 N N . VAL A 1 355 ? -3.812 -32.261 5.620 1.00 78.81 355 VAL A N 1
ATOM 2734 C CA . VAL A 1 355 ? -4.760 -33.375 5.518 1.00 78.81 355 VAL A CA 1
ATOM 2735 C C . VAL A 1 355 ? -5.918 -33.181 6.501 1.00 78.81 355 VAL A C 1
ATOM 2737 O O . VAL A 1 355 ? -5.694 -32.833 7.661 1.00 78.81 355 VAL A O 1
ATOM 2740 N N . ALA A 1 356 ? -7.136 -33.494 6.058 1.00 82.81 356 ALA A N 1
ATOM 2741 C CA . ALA A 1 356 ? -8.296 -33.712 6.914 1.00 82.81 356 ALA A CA 1
ATOM 2742 C C . ALA A 1 356 ? -8.826 -35.144 6.753 1.00 82.81 356 ALA A C 1
ATOM 2744 O O . ALA A 1 356 ? -8.793 -35.720 5.665 1.00 82.81 356 ALA A O 1
ATOM 2745 N N . SER A 1 357 ? -9.352 -35.693 7.850 1.00 82.94 357 SER A N 1
ATOM 2746 C CA . SER A 1 357 ? -9.995 -37.008 7.912 1.00 82.94 357 SER A CA 1
ATOM 2747 C C . SER A 1 357 ? -11.217 -36.928 8.823 1.00 82.94 357 SER A C 1
ATOM 2749 O O . SER A 1 357 ? -11.122 -36.428 9.944 1.00 82.94 357 SER A O 1
ATOM 2751 N N . GLU A 1 358 ? -12.364 -37.433 8.367 1.00 85.06 358 GLU A N 1
ATOM 2752 C CA . GLU A 1 358 ? -13.583 -37.477 9.180 1.00 85.06 358 GLU A CA 1
ATOM 2753 C C . GLU A 1 358 ? -13.446 -38.521 10.305 1.00 85.06 358 GLU A C 1
ATOM 2755 O O . GLU A 1 358 ? -13.023 -39.655 10.074 1.00 85.06 358 GLU A O 1
ATOM 2760 N N . LEU A 1 359 ? -13.800 -38.138 11.535 1.00 87.62 359 LEU A N 1
ATOM 2761 C CA . LEU A 1 359 ? -13.728 -39.003 12.716 1.00 87.62 359 LEU A CA 1
ATOM 2762 C C . LEU A 1 359 ? -15.123 -39.528 13.102 1.00 87.62 359 LEU A C 1
ATOM 2764 O O . LEU A 1 359 ? -16.105 -38.797 12.984 1.00 87.62 359 LEU A O 1
ATOM 2768 N N . PRO A 1 360 ? -15.240 -40.752 13.661 1.00 81.19 360 PRO A N 1
ATOM 2769 C CA . PRO A 1 360 ? -16.527 -41.374 14.017 1.00 81.19 360 PRO A CA 1
ATOM 2770 C C . PRO A 1 360 ? -17.252 -40.719 15.215 1.00 81.19 360 PRO A C 1
ATOM 2772 O O . PRO A 1 360 ? -18.246 -41.246 15.717 1.00 81.19 360 PRO A O 1
ATOM 2775 N N . GLY A 1 361 ? -16.749 -39.588 15.706 1.00 86.56 361 GLY A N 1
ATOM 2776 C CA . GLY A 1 361 ? -17.284 -38.802 16.809 1.00 86.56 361 GLY A CA 1
ATOM 2777 C C . GLY A 1 361 ? -16.400 -37.584 17.078 1.00 86.56 361 GLY A C 1
ATOM 2778 O O . GLY A 1 361 ? -15.358 -37.413 16.448 1.00 86.56 361 GLY A O 1
ATOM 2779 N N .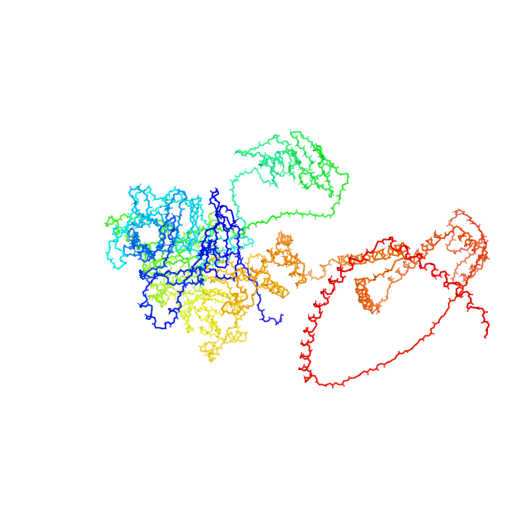 VAL A 1 362 ? -16.792 -36.744 18.037 1.00 88.75 362 VAL A N 1
ATOM 2780 C CA . VAL A 1 362 ? -15.990 -35.581 18.453 1.00 88.75 362 VAL A CA 1
ATOM 2781 C C . VAL A 1 362 ? -14.939 -36.028 19.483 1.00 88.75 362 VAL A C 1
ATOM 2783 O O . VAL A 1 362 ? -15.338 -36.487 20.561 1.00 88.75 362 VAL A O 1
ATOM 2786 N N . PRO A 1 363 ? -13.626 -35.924 19.199 1.00 92.06 363 PRO A N 1
ATOM 2787 C CA . PRO A 1 363 ? -12.589 -36.188 20.191 1.00 92.06 363 PRO A CA 1
ATOM 2788 C C . PRO A 1 363 ? -12.546 -35.068 21.239 1.00 92.06 363 PRO A C 1
ATOM 2790 O O . PRO A 1 363 ? -12.811 -33.904 20.946 1.00 92.06 363 PRO A O 1
ATOM 2793 N N . SER A 1 364 ? -12.187 -35.416 22.472 1.00 92.38 364 SER A N 1
ATOM 2794 C CA . SER A 1 364 ? -11.985 -34.476 23.580 1.00 92.38 364 SER A CA 1
ATOM 2795 C C . SER A 1 364 ? -10.529 -34.037 23.759 1.00 92.38 364 SER A C 1
ATOM 2797 O O . SER A 1 364 ? -10.290 -33.034 24.424 1.00 92.38 364 SER A O 1
ATOM 2799 N N . ALA A 1 365 ? -9.564 -34.784 23.210 1.00 92.19 365 ALA A N 1
ATOM 2800 C CA . ALA A 1 365 ? -8.138 -34.448 23.229 1.00 92.19 365 ALA A CA 1
ATOM 2801 C C . ALA A 1 365 ? -7.358 -35.258 22.176 1.00 92.19 365 ALA A C 1
ATOM 2803 O O . ALA A 1 365 ? -7.808 -36.332 21.761 1.00 92.19 365 ALA A O 1
ATOM 2804 N N . VAL A 1 366 ? -6.180 -34.758 21.792 1.00 94.62 366 VAL A N 1
ATOM 2805 C CA . VAL A 1 366 ? -5.237 -35.410 20.871 1.00 94.62 366 VAL A CA 1
ATOM 2806 C C . VAL A 1 366 ? -3.795 -35.258 21.373 1.00 94.62 366 VAL A C 1
ATOM 2808 O O . VAL A 1 366 ? -3.450 -34.221 21.936 1.00 94.62 366 VAL A O 1
ATOM 2811 N N . TRP A 1 367 ? -2.961 -36.275 21.150 1.00 95.50 367 TRP A N 1
ATOM 2812 C CA . TRP A 1 367 ? -1.508 -36.251 21.376 1.00 95.50 367 TRP A CA 1
ATOM 2813 C C . TRP A 1 367 ? -0.782 -36.905 20.200 1.00 95.50 367 TRP A C 1
ATOM 2815 O O . TRP A 1 367 ? -1.326 -37.823 19.585 1.00 95.50 367 TRP A O 1
ATOM 2825 N N . THR A 1 368 ? 0.461 -36.502 19.937 1.00 94.38 368 THR A N 1
ATOM 2826 C CA . THR A 1 368 ? 1.393 -37.249 19.079 1.00 94.38 368 THR A CA 1
ATOM 2827 C C . THR A 1 368 ? 2.529 -37.826 19.921 1.00 94.38 368 THR A C 1
ATOM 2829 O O . THR A 1 368 ? 2.898 -37.257 20.949 1.00 94.38 368 THR A O 1
ATOM 2832 N N . LEU A 1 369 ? 3.036 -39.004 19.548 1.00 92.62 369 LEU A N 1
ATOM 2833 C CA . LEU A 1 369 ? 4.029 -39.749 20.329 1.00 92.62 369 LEU A CA 1
ATOM 2834 C C . LEU A 1 369 ? 5.099 -40.369 19.431 1.00 92.62 369 LEU A C 1
ATOM 2836 O O . LEU A 1 369 ? 4.784 -41.013 18.429 1.00 92.62 369 LEU A O 1
ATOM 2840 N N . LYS A 1 370 ? 6.359 -40.261 19.850 1.00 92.69 370 LYS A N 1
ATOM 2841 C CA . LYS A 1 370 ? 7.489 -41.044 19.325 1.00 92.69 370 LYS A CA 1
ATOM 2842 C C . LYS A 1 370 ? 7.589 -42.378 20.056 1.00 92.69 370 LYS A C 1
ATOM 2844 O O . LYS A 1 370 ? 7.261 -42.435 21.236 1.00 92.69 370 LYS A O 1
ATOM 2849 N N . LEU A 1 371 ? 8.086 -43.422 19.389 1.00 89.56 371 LEU A N 1
ATOM 2850 C CA . LEU A 1 371 ? 8.413 -44.686 20.063 1.00 89.56 371 LEU A CA 1
ATOM 2851 C C . LEU A 1 371 ? 9.702 -44.557 20.879 1.00 89.56 371 LEU A C 1
ATOM 2853 O O . LEU A 1 371 ? 9.758 -45.036 22.007 1.00 89.56 371 LEU A O 1
ATOM 2857 N N . ASN A 1 372 ? 10.712 -43.886 20.322 1.00 90.25 372 ASN A N 1
ATOM 2858 C CA . ASN A 1 372 ? 11.988 -43.621 20.970 1.00 90.25 372 ASN A CA 1
ATOM 2859 C C . ASN A 1 372 ? 12.309 -42.125 20.931 1.00 90.25 372 ASN A C 1
ATOM 2861 O O . ASN A 1 372 ? 12.026 -41.426 19.957 1.00 90.25 372 ASN A O 1
ATOM 2865 N N . ARG A 1 373 ? 13.005 -41.628 21.950 1.00 88.12 373 ARG A N 1
ATOM 2866 C CA . ARG A 1 373 ? 13.384 -40.210 22.059 1.00 88.12 373 ARG A CA 1
ATOM 2867 C C . ARG A 1 373 ? 14.342 -39.747 20.955 1.00 88.12 373 ARG A C 1
ATOM 2869 O O . ARG A 1 373 ? 14.370 -38.569 20.606 1.00 88.12 373 ARG A O 1
ATOM 2876 N N . SER A 1 374 ? 15.108 -40.682 20.392 1.00 90.94 374 SER A N 1
ATOM 2877 C CA . SER A 1 374 ? 16.017 -40.454 19.264 1.00 90.94 374 SER A CA 1
ATOM 2878 C C . SER A 1 374 ? 15.341 -40.503 17.885 1.00 90.94 374 SER A C 1
ATOM 2880 O O . SER A 1 374 ? 15.987 -40.156 16.892 1.00 90.94 374 SER A O 1
ATOM 2882 N N . ASP A 1 375 ? 14.057 -40.872 17.796 1.00 91.88 375 ASP A N 1
ATOM 2883 C CA . ASP A 1 375 ? 13.331 -40.893 16.525 1.00 91.88 375 ASP A CA 1
ATOM 2884 C C . ASP A 1 375 ? 13.128 -39.467 15.989 1.00 91.88 375 ASP A C 1
ATOM 2886 O O . ASP A 1 375 ? 12.780 -38.530 16.716 1.00 91.88 375 ASP A O 1
ATOM 2890 N N . LYS A 1 376 ? 13.336 -39.272 14.681 1.00 90.88 376 LYS A N 1
ATOM 2891 C CA . LYS A 1 376 ? 13.168 -37.949 14.056 1.00 90.88 376 LYS A CA 1
ATOM 2892 C C . LYS A 1 376 ? 11.696 -37.522 14.016 1.00 90.88 376 LYS A C 1
ATOM 2894 O O . LYS A 1 376 ? 11.404 -36.352 14.258 1.00 90.88 376 LYS A O 1
ATOM 2899 N N . TYR A 1 377 ? 10.805 -38.463 13.722 1.00 91.62 377 TYR A N 1
ATOM 2900 C CA . TYR A 1 377 ? 9.377 -38.247 13.498 1.00 91.62 377 TYR A CA 1
ATOM 2901 C C . TYR A 1 377 ? 8.544 -38.950 14.569 1.00 91.62 377 TYR A C 1
ATOM 2903 O O . TYR A 1 377 ? 9.014 -39.899 15.196 1.00 91.62 377 TYR A O 1
ATOM 2911 N N . ASP A 1 378 ? 7.315 -38.483 14.752 1.00 92.75 378 ASP A N 1
ATOM 2912 C CA . ASP A 1 378 ? 6.330 -39.126 15.617 1.00 92.75 378 ASP A CA 1
ATOM 2913 C C . ASP A 1 378 ? 5.755 -40.367 14.919 1.00 92.75 378 ASP A C 1
ATOM 2915 O O . ASP A 1 378 ? 5.731 -40.449 13.691 1.00 92.75 378 ASP A O 1
ATOM 2919 N N . ALA A 1 379 ? 5.318 -41.345 15.710 1.00 91.81 379 ALA A N 1
ATOM 2920 C CA . ALA A 1 379 ? 4.890 -42.665 15.253 1.00 91.81 379 ALA A CA 1
ATOM 2921 C C . ALA A 1 379 ? 3.408 -42.956 15.535 1.00 91.81 379 ALA A C 1
ATOM 2923 O O . ALA A 1 379 ? 2.792 -43.707 14.780 1.00 91.81 379 ALA A O 1
ATOM 2924 N N . TYR A 1 380 ? 2.828 -42.358 16.584 1.00 93.62 380 TYR A N 1
ATOM 2925 C CA . TYR A 1 380 ? 1.406 -42.486 16.912 1.00 93.62 380 TYR A CA 1
ATOM 2926 C C . TYR A 1 380 ? 0.704 -41.134 17.049 1.00 93.62 380 TYR A C 1
ATOM 2928 O O . TYR A 1 380 ? 1.283 -40.174 17.558 1.00 93.62 380 TYR A O 1
ATOM 2936 N N . ILE A 1 381 ? -0.581 -41.112 16.691 1.00 94.38 381 ILE A N 1
ATOM 2937 C CA . ILE A 1 381 ? -1.566 -40.097 17.074 1.00 94.38 381 ILE A CA 1
ATOM 2938 C C . ILE A 1 381 ? -2.576 -40.772 18.011 1.00 94.38 381 ILE A C 1
ATOM 2940 O O . ILE A 1 381 ? -3.200 -41.767 17.642 1.00 94.38 381 ILE A O 1
ATOM 2944 N N . VAL A 1 382 ? -2.748 -40.245 19.221 1.00 94.69 382 VAL A N 1
ATOM 2945 C CA . VAL A 1 382 ? -3.689 -40.760 20.227 1.00 94.69 382 VAL A CA 1
ATOM 2946 C C . VAL A 1 382 ? -4.868 -39.801 20.338 1.00 94.69 382 VAL A C 1
ATOM 2948 O O . VAL A 1 382 ? -4.689 -38.647 20.713 1.00 94.69 382 VAL A O 1
ATOM 2951 N N . LEU A 1 383 ? -6.075 -40.280 20.037 1.00 94.38 383 LEU A N 1
ATOM 2952 C CA . LEU A 1 383 ? -7.330 -39.525 20.067 1.00 94.38 383 LEU A CA 1
ATOM 2953 C C . LEU A 1 383 ? -8.210 -40.026 21.217 1.00 94.38 383 LEU A C 1
ATOM 2955 O O . LEU A 1 383 ? -8.628 -41.184 21.235 1.00 94.38 383 LEU A O 1
ATOM 2959 N N . SER A 1 384 ? -8.519 -39.156 22.178 1.00 94.94 384 SER A N 1
ATOM 2960 C CA . SER A 1 384 ? -9.407 -39.479 23.302 1.00 94.94 384 SER A CA 1
ATOM 2961 C C . SER A 1 384 ? -10.842 -39.056 23.002 1.00 94.94 384 SER A C 1
ATOM 2963 O O . SER A 1 384 ? -11.078 -37.954 22.514 1.00 94.94 384 SER A O 1
ATOM 2965 N N . PHE A 1 385 ? -11.802 -39.915 23.332 1.00 93.31 385 PHE A N 1
ATOM 2966 C CA . PHE A 1 385 ? -13.243 -39.686 23.236 1.00 93.31 385 PHE A CA 1
ATOM 2967 C C . PHE A 1 385 ? -13.889 -39.952 24.598 1.00 93.31 385 PHE A C 1
ATOM 2969 O O . PHE A 1 385 ? -13.398 -40.766 25.375 1.00 93.31 385 PHE A O 1
ATOM 2976 N N . ALA A 1 386 ? -15.064 -39.375 24.868 1.00 89.06 386 ALA A N 1
ATOM 2977 C CA . ALA A 1 386 ? -15.758 -39.527 26.157 1.00 89.06 386 ALA A CA 1
ATOM 2978 C C . ALA A 1 386 ? -15.939 -40.988 26.646 1.00 89.06 386 ALA A C 1
ATOM 2980 O O . ALA A 1 386 ? -16.008 -41.226 27.851 1.00 89.06 386 ALA A O 1
ATOM 2981 N N . ASN A 1 387 ? -15.988 -41.958 25.722 1.00 88.06 387 ASN A N 1
ATOM 2982 C CA . ASN A 1 387 ? -16.196 -43.383 26.000 1.00 88.06 387 ASN A CA 1
ATOM 2983 C C . ASN A 1 387 ? -14.998 -44.292 25.633 1.00 88.06 387 ASN A C 1
ATOM 2985 O O . ASN A 1 387 ? -15.140 -45.511 25.721 1.00 88.06 387 ASN A O 1
ATOM 2989 N N . GLY A 1 388 ? -13.850 -43.759 25.196 1.00 91.62 388 GLY A N 1
ATOM 2990 C CA . GLY A 1 388 ? -12.755 -44.586 24.668 1.00 91.62 388 GLY A CA 1
ATOM 2991 C C . GLY A 1 388 ? -11.542 -43.806 24.156 1.00 91.62 388 GLY A C 1
ATOM 2992 O O . GLY A 1 388 ? -11.500 -42.583 24.225 1.00 91.62 388 GLY A O 1
ATOM 2993 N N . THR A 1 389 ? -10.557 -44.521 23.622 1.00 94.06 389 THR A N 1
ATOM 2994 C CA . THR A 1 389 ? -9.355 -43.962 22.987 1.00 94.06 389 THR A CA 1
ATOM 2995 C C . THR A 1 389 ? -9.092 -44.704 21.681 1.00 94.06 389 THR A C 1
ATOM 2997 O O . THR A 1 389 ? -9.132 -45.932 21.657 1.00 94.06 389 THR A O 1
ATOM 3000 N N . LEU A 1 390 ? -8.802 -43.960 20.617 1.00 93.56 390 LEU A N 1
ATOM 3001 C CA . LEU A 1 390 ? -8.341 -44.455 19.322 1.00 93.56 390 LEU A CA 1
ATOM 3002 C C . LEU A 1 390 ? -6.844 -44.148 19.196 1.00 93.56 390 LEU A C 1
ATOM 3004 O O . LEU A 1 390 ? -6.405 -43.068 19.593 1.00 93.56 390 LEU A O 1
ATOM 3008 N N . VAL A 1 391 ? -6.064 -45.076 18.645 1.00 93.56 391 VAL A N 1
ATOM 3009 C CA . VAL A 1 391 ? -4.640 -44.863 18.352 1.00 93.56 391 VAL A CA 1
ATOM 3010 C C . VAL A 1 391 ? -4.409 -45.124 16.875 1.00 93.56 391 VAL A C 1
ATOM 3012 O O . VAL A 1 391 ? -4.829 -46.158 16.357 1.00 93.56 391 VAL A O 1
ATOM 3015 N N . LEU A 1 392 ? -3.755 -44.179 16.209 1.00 92.50 392 LEU A N 1
ATOM 3016 C CA . LEU A 1 392 ? -3.424 -44.235 14.791 1.00 92.50 392 LEU A CA 1
ATOM 3017 C C . LEU A 1 392 ? -1.902 -44.242 14.619 1.00 92.50 392 LEU A C 1
ATOM 3019 O O . LEU A 1 392 ? -1.223 -43.492 15.318 1.00 92.50 392 LEU A O 1
ATOM 3023 N N . SER A 1 393 ? -1.352 -45.029 13.696 1.00 91.50 393 SER A N 1
ATOM 3024 C CA . SER A 1 393 ? 0.059 -44.928 13.292 1.00 91.50 393 SER A CA 1
ATOM 3025 C C . SER A 1 393 ? 0.283 -43.860 12.229 1.00 91.50 393 SER A C 1
ATOM 3027 O O . SER A 1 393 ? -0.568 -43.635 11.371 1.00 91.50 393 SER A O 1
ATOM 3029 N N . ILE A 1 394 ? 1.471 -43.260 12.256 1.00 88.50 394 ILE A N 1
ATOM 3030 C CA . ILE A 1 394 ? 1.969 -42.326 11.245 1.00 88.50 394 ILE A CA 1
ATOM 3031 C C . ILE A 1 394 ? 2.894 -43.100 10.291 1.00 88.50 394 ILE A C 1
ATOM 3033 O O . ILE A 1 394 ? 4.006 -43.472 10.664 1.00 88.50 394 ILE A O 1
ATOM 3037 N N . GLY A 1 395 ? 2.423 -43.365 9.070 1.00 81.88 395 GLY A N 1
ATOM 3038 C CA . GLY A 1 395 ? 3.180 -44.016 7.995 1.00 81.88 395 GLY A CA 1
ATOM 3039 C C . GLY A 1 395 ? 3.058 -43.259 6.668 1.00 81.88 395 GLY A C 1
ATOM 3040 O O . GLY A 1 395 ? 2.911 -42.039 6.656 1.00 81.88 395 GLY A O 1
ATOM 3041 N N . GLU A 1 396 ? 3.092 -43.979 5.541 1.00 80.06 396 GLU A N 1
ATOM 3042 C CA . GLU A 1 396 ? 2.640 -43.436 4.241 1.00 80.06 396 GLU A CA 1
ATOM 3043 C C . GLU A 1 396 ? 1.116 -43.200 4.243 1.00 80.06 396 GLU A C 1
ATOM 3045 O O . GLU A 1 396 ? 0.614 -42.259 3.633 1.00 80.06 396 GLU A O 1
ATOM 3050 N N . THR A 1 397 ? 0.399 -44.044 4.985 1.00 80.19 397 THR A N 1
ATOM 3051 C CA . THR A 1 397 ? -1.018 -43.952 5.346 1.00 80.19 397 THR A CA 1
ATOM 3052 C C . THR A 1 397 ? -1.164 -43.774 6.860 1.00 80.19 397 THR A C 1
ATOM 3054 O O . THR A 1 397 ? -0.260 -44.099 7.635 1.00 80.19 397 THR A O 1
ATOM 3057 N N . VAL A 1 398 ? -2.316 -43.253 7.293 1.00 85.00 398 VAL A N 1
ATOM 3058 C CA . VAL A 1 398 ? -2.712 -43.202 8.709 1.00 85.00 398 VAL A CA 1
ATOM 3059 C C . VAL A 1 398 ? -3.684 -44.353 8.975 1.00 85.00 398 VAL A C 1
ATOM 3061 O O . VAL A 1 398 ? -4.732 -44.428 8.335 1.00 85.00 398 VAL A O 1
ATOM 3064 N N . GLU A 1 399 ? -3.334 -45.257 9.890 1.00 88.12 399 GLU A N 1
ATOM 3065 C CA . GLU A 1 399 ? -4.038 -46.536 10.111 1.00 88.12 399 GLU A CA 1
ATOM 3066 C C . GLU A 1 399 ? -4.289 -46.793 11.605 1.00 88.12 399 GLU A C 1
ATOM 3068 O O . GLU A 1 399 ? -3.516 -46.339 12.443 1.00 88.12 399 GLU A O 1
ATOM 3073 N N . GLU A 1 400 ? -5.368 -47.500 11.963 1.00 88.94 400 GLU A N 1
ATOM 3074 C CA . GLU A 1 400 ? -5.726 -47.794 13.363 1.00 88.94 400 GLU A CA 1
ATOM 3075 C C . GLU A 1 400 ? -4.878 -48.935 13.958 1.00 88.94 400 GLU A C 1
ATOM 3077 O O . GLU A 1 400 ? -4.831 -50.038 13.412 1.00 88.94 400 GLU A O 1
ATOM 3082 N N . VAL A 1 401 ? -4.256 -48.694 15.121 1.00 87.62 401 VAL A N 1
ATOM 3083 C CA . VAL A 1 401 ? -3.314 -49.623 15.773 1.00 87.62 401 VAL A CA 1
ATOM 3084 C C . VAL A 1 401 ? -3.853 -50.147 17.104 1.00 87.62 401 VAL A C 1
ATOM 3086 O O . VAL A 1 401 ? -3.743 -49.514 18.161 1.00 87.62 401 VAL A O 1
ATOM 3089 N N . SER A 1 402 ? -4.399 -51.362 17.050 1.00 82.75 402 SER A N 1
ATOM 3090 C CA . SER A 1 402 ? -5.018 -52.048 18.196 1.00 82.75 402 SER A CA 1
ATOM 3091 C C . SER A 1 402 ? -4.034 -52.662 19.208 1.00 82.75 402 SER A C 1
ATOM 3093 O O . SER A 1 402 ? -4.422 -52.935 20.343 1.00 82.75 402 SER A O 1
ATOM 3095 N N . ASP A 1 403 ? -2.773 -52.872 18.826 1.00 82.62 403 ASP A N 1
ATOM 3096 C CA . ASP A 1 403 ? -1.718 -53.527 19.616 1.00 82.62 403 ASP A CA 1
ATOM 3097 C C . ASP A 1 403 ? -0.698 -52.546 20.230 1.00 82.62 403 ASP A C 1
ATOM 3099 O O . ASP A 1 403 ? 0.278 -52.958 20.852 1.00 82.62 403 ASP A O 1
ATOM 3103 N N . SER A 1 404 ? -0.984 -51.242 20.170 1.00 84.94 404 SER A N 1
ATOM 3104 C CA . SER A 1 404 ? -0.179 -50.142 20.736 1.00 84.94 404 SER A CA 1
ATOM 3105 C C . SER A 1 404 ? -0.001 -50.166 22.270 1.00 84.94 404 SER A C 1
ATOM 3107 O O . SER A 1 404 ? 0.690 -49.314 22.825 1.00 84.94 404 SER A O 1
ATOM 3109 N N . GLY A 1 405 ? -0.637 -51.101 22.985 1.00 86.75 405 GLY A N 1
ATOM 3110 C CA . GLY A 1 405 ? -0.633 -51.216 24.455 1.00 86.75 405 GLY A CA 1
ATOM 3111 C C . GLY A 1 405 ? -1.601 -50.265 25.182 1.00 86.75 405 GLY A C 1
ATOM 3112 O O . GLY A 1 405 ? -1.947 -50.495 26.350 1.00 86.75 405 GLY A O 1
ATOM 3113 N N . PHE A 1 406 ? -2.090 -49.236 24.484 1.00 92.06 406 PHE A N 1
ATOM 3114 C CA . PHE A 1 406 ? -3.068 -48.274 24.986 1.00 92.06 406 PHE A CA 1
ATOM 3115 C C . PHE A 1 406 ? -4.428 -48.930 25.264 1.00 92.06 406 PHE A C 1
ATOM 3117 O O . PHE A 1 406 ? -4.908 -49.810 24.549 1.00 92.06 406 PHE A O 1
ATOM 3124 N N . LEU A 1 407 ? -5.080 -48.475 26.330 1.00 91.81 407 LEU A N 1
ATOM 3125 C CA . LEU A 1 407 ? -6.369 -48.974 26.785 1.00 91.81 407 LEU A CA 1
ATOM 3126 C C . LEU A 1 407 ? -7.501 -48.250 26.031 1.00 91.81 407 LEU A C 1
ATOM 3128 O O . LEU A 1 407 ? -7.971 -47.195 26.453 1.00 91.81 407 LEU A O 1
ATOM 3132 N N . THR A 1 408 ? -7.947 -48.819 24.911 1.00 91.50 408 THR A N 1
ATOM 3133 C CA . THR A 1 408 ? -8.933 -48.197 23.999 1.00 91.50 408 THR A CA 1
ATOM 3134 C C . THR A 1 408 ? -10.353 -48.078 24.571 1.00 91.50 408 THR A C 1
ATOM 3136 O O . THR A 1 408 ? -11.145 -47.262 24.107 1.00 91.50 408 THR A O 1
ATOM 3139 N N . SER A 1 409 ? -10.695 -48.839 25.619 1.00 91.75 409 SER A N 1
ATOM 3140 C CA . SER A 1 409 ? -12.039 -48.845 26.237 1.00 91.75 409 SER A CA 1
ATOM 3141 C C . SER A 1 409 ? -12.272 -47.768 27.313 1.00 91.75 409 SER A C 1
ATOM 3143 O O . SER A 1 409 ? -13.271 -47.814 28.035 1.00 91.75 409 SER A O 1
ATOM 3145 N N . VAL A 1 410 ? -11.353 -46.808 27.454 1.00 92.69 410 VAL A N 1
ATOM 3146 C CA . VAL A 1 410 ? -11.468 -45.661 28.370 1.00 92.69 410 VAL A CA 1
ATOM 3147 C C . VAL A 1 410 ? -10.977 -44.373 27.697 1.00 92.69 410 VAL A C 1
ATOM 3149 O O . VAL A 1 410 ? -10.112 -44.452 26.824 1.00 92.69 410 VAL A O 1
ATOM 3152 N N . PRO A 1 411 ? -11.477 -43.188 28.095 1.00 93.44 411 PRO A N 1
ATOM 3153 C CA . PRO A 1 411 ? -10.852 -41.921 27.724 1.00 93.44 411 PRO A CA 1
ATOM 3154 C C . PRO A 1 411 ? -9.421 -41.838 28.270 1.00 93.44 411 PRO A C 1
ATOM 3156 O O . PRO A 1 411 ? -9.162 -42.192 29.424 1.00 93.44 411 PRO A O 1
ATOM 3159 N N . THR A 1 412 ? -8.516 -41.307 27.454 1.00 95.31 412 THR A N 1
ATOM 3160 C CA . THR A 1 412 ? -7.171 -40.885 27.870 1.00 95.31 412 THR A CA 1
ATOM 3161 C C . THR A 1 412 ? -7.218 -39.432 28.347 1.00 95.31 412 THR A C 1
ATOM 3163 O O . THR A 1 412 ? -7.910 -38.606 27.750 1.00 95.31 412 THR A O 1
ATOM 3166 N N . LEU A 1 413 ? -6.510 -39.134 29.438 1.00 93.25 413 LEU A N 1
ATOM 3167 C CA . LEU A 1 413 ? -6.384 -37.806 30.056 1.00 93.25 413 LEU A CA 1
ATOM 3168 C C . LEU A 1 413 ? -5.034 -37.143 29.754 1.00 93.25 413 LEU A C 1
ATOM 3170 O O . LEU A 1 413 ? -4.964 -35.921 29.693 1.00 93.25 413 LEU A O 1
ATOM 3174 N N . ALA A 1 414 ? -3.980 -37.943 29.583 1.00 93.56 414 ALA A N 1
ATOM 3175 C CA . ALA A 1 414 ? -2.666 -37.521 29.108 1.00 93.56 414 ALA A CA 1
ATOM 3176 C C . ALA A 1 414 ? -1.955 -38.713 28.455 1.00 93.56 414 ALA A C 1
ATOM 3178 O O . ALA A 1 414 ? -2.092 -39.845 28.932 1.00 93.56 414 ALA A O 1
ATOM 3179 N N . ALA A 1 415 ? -1.181 -38.454 27.403 1.00 95.00 415 ALA A N 1
ATOM 3180 C CA . ALA A 1 415 ? -0.255 -39.412 26.814 1.00 95.00 415 ALA A CA 1
ATOM 3181 C C . ALA A 1 415 ? 1.088 -38.725 26.531 1.00 95.00 415 ALA A C 1
ATOM 3183 O O . ALA A 1 415 ? 1.105 -37.569 26.114 1.00 95.00 415 ALA A O 1
ATOM 3184 N N . GLN A 1 416 ? 2.200 -39.414 26.792 1.00 93.19 416 GLN A N 1
ATOM 3185 C CA . GLN A 1 416 ? 3.555 -38.846 26.729 1.00 93.19 416 GLN A CA 1
ATOM 3186 C C . GLN A 1 416 ? 4.597 -39.958 26.511 1.00 93.19 416 GLN A C 1
ATOM 3188 O O . GLN A 1 416 ? 4.396 -41.089 26.956 1.00 93.19 416 GLN A O 1
ATOM 3193 N N . LEU A 1 417 ? 5.721 -39.634 25.861 1.00 92.56 417 LEU A N 1
ATOM 3194 C CA . LEU A 1 417 ? 6.937 -40.456 25.908 1.00 92.56 417 LEU A CA 1
ATOM 3195 C C . LEU A 1 417 ? 7.728 -40.109 27.181 1.00 92.56 417 LEU A C 1
ATOM 3197 O O . LEU A 1 417 ? 8.166 -38.970 27.355 1.00 92.56 417 LEU A O 1
ATOM 3201 N N . LEU A 1 418 ? 7.887 -41.095 28.055 1.00 89.44 418 LEU A N 1
ATOM 3202 C CA . LEU A 1 418 ? 8.665 -41.067 29.286 1.00 89.44 418 LEU A CA 1
ATOM 3203 C C . LEU A 1 418 ? 10.023 -41.755 29.043 1.00 89.44 418 LEU A C 1
ATOM 3205 O O . LEU A 1 418 ? 10.102 -42.863 28.503 1.00 89.44 418 LEU A O 1
ATOM 3209 N N . GLY A 1 419 ? 11.107 -41.097 29.442 1.00 86.56 419 GLY A N 1
ATOM 3210 C CA . GLY A 1 419 ? 12.470 -41.581 29.252 1.00 86.56 419 GLY A CA 1
ATOM 3211 C C . GLY A 1 419 ? 12.864 -41.716 27.780 1.00 86.56 419 GLY A C 1
ATOM 3212 O O . GLY A 1 419 ? 12.589 -40.843 26.959 1.00 86.56 419 GLY A O 1
ATOM 3213 N N . GLU A 1 420 ? 13.561 -42.805 27.451 1.00 85.50 420 GLU A N 1
ATOM 3214 C CA . GLU A 1 420 ? 14.049 -43.051 26.089 1.00 85.50 420 GLU A CA 1
ATOM 3215 C C . GLU A 1 420 ? 13.052 -43.826 25.212 1.00 85.50 420 GLU A C 1
ATOM 3217 O O . GLU A 1 420 ? 13.062 -43.619 24.002 1.00 85.50 420 GLU A O 1
ATOM 3222 N N . ASN A 1 421 ? 12.213 -44.703 25.787 1.00 87.94 421 ASN A N 1
ATOM 3223 C CA . ASN A 1 421 ? 11.340 -45.635 25.047 1.00 87.94 421 ASN A CA 1
ATOM 3224 C C . ASN A 1 421 ? 10.078 -46.114 25.818 1.00 87.94 421 ASN A C 1
ATOM 3226 O O . ASN A 1 421 ? 9.516 -47.161 25.483 1.00 87.94 421 ASN A O 1
ATOM 3230 N N . GLY A 1 422 ? 9.656 -45.417 26.880 1.00 89.94 422 GLY A N 1
ATOM 3231 C CA . GLY A 1 422 ? 8.473 -45.777 27.672 1.00 89.94 422 GLY A CA 1
ATOM 3232 C C . GLY A 1 422 ? 7.261 -44.919 27.312 1.00 89.94 422 GLY A C 1
ATOM 3233 O O . GLY A 1 422 ? 7.266 -43.717 27.542 1.00 89.94 422 GLY A O 1
ATOM 3234 N N . LEU A 1 423 ? 6.190 -45.492 26.766 1.00 93.19 423 LEU A N 1
ATOM 3235 C CA . LEU A 1 423 ? 4.954 -44.740 26.508 1.00 93.19 423 LEU A CA 1
ATOM 3236 C C . LEU A 1 423 ? 4.071 -44.731 27.754 1.00 93.19 423 LEU A C 1
ATOM 3238 O O . LEU A 1 423 ? 3.869 -45.771 28.378 1.00 93.19 423 LEU A O 1
ATOM 3242 N N . ILE A 1 424 ? 3.493 -43.583 28.103 1.00 94.25 424 ILE A N 1
ATOM 3243 C CA . ILE A 1 424 ? 2.550 -43.478 29.218 1.00 94.25 424 ILE A CA 1
ATOM 3244 C C . ILE A 1 424 ? 1.142 -43.115 28.738 1.00 94.25 424 ILE A C 1
ATOM 3246 O O . ILE A 1 424 ? 0.969 -42.298 27.833 1.00 94.25 424 ILE A O 1
ATOM 3250 N N . GLN A 1 425 ? 0.132 -43.704 29.378 1.00 95.31 425 GLN A N 1
ATOM 3251 C CA . GLN A 1 425 ? -1.283 -43.381 29.206 1.00 95.31 425 GLN A CA 1
ATOM 3252 C C . GLN A 1 425 ? -1.916 -43.167 30.583 1.00 95.31 425 GLN A C 1
ATOM 3254 O O . GLN A 1 425 ? -2.090 -44.111 31.356 1.00 95.31 425 GLN A O 1
ATOM 3259 N N . VAL A 1 426 ? -2.319 -41.935 30.888 1.00 95.88 426 VAL A N 1
ATOM 3260 C CA . VAL A 1 426 ? -3.118 -41.633 32.082 1.00 95.88 426 VAL A CA 1
ATOM 3261 C C . VAL A 1 426 ? -4.599 -41.701 31.720 1.00 95.88 426 VAL A C 1
ATOM 3263 O O . VAL A 1 426 ? -5.029 -41.099 30.738 1.00 95.88 426 VAL A O 1
ATOM 3266 N N . HIS A 1 427 ? -5.399 -42.412 32.511 1.00 94.81 427 HIS A N 1
ATOM 3267 C CA . HIS A 1 427 ? -6.842 -42.585 32.311 1.00 94.81 427 HIS A CA 1
ATOM 3268 C C . HIS A 1 427 ? -7.583 -42.443 33.655 1.00 94.81 427 HIS A C 1
ATOM 3270 O O . HIS A 1 427 ? -6.965 -42.591 34.708 1.00 94.81 427 HIS A O 1
ATOM 3276 N N . PRO A 1 428 ? -8.911 -42.212 33.704 1.00 93.00 428 PRO A N 1
ATOM 3277 C CA . PRO A 1 428 ? -9.605 -41.924 34.969 1.00 93.00 428 PRO A CA 1
ATOM 3278 C C . PRO A 1 428 ? -9.500 -43.003 36.063 1.00 93.00 428 PRO A C 1
ATOM 3280 O O . PRO A 1 428 ? -9.862 -42.739 37.207 1.00 93.00 428 PRO A O 1
ATOM 3283 N N . LYS A 1 429 ? -9.030 -44.214 35.732 1.00 92.75 429 LYS A N 1
ATOM 3284 C CA . LYS A 1 429 ? -8.871 -45.346 36.659 1.00 92.75 429 LYS A CA 1
ATOM 3285 C C . LYS A 1 429 ? -7.413 -45.652 37.031 1.00 92.75 429 LYS A C 1
ATOM 3287 O O . LYS A 1 429 ? -7.213 -46.527 37.867 1.00 92.75 429 LYS A O 1
ATOM 3292 N N . GLY A 1 430 ? -6.419 -44.983 36.442 1.00 93.94 430 GLY A N 1
ATOM 3293 C CA . GLY A 1 430 ? -5.018 -45.342 36.651 1.00 93.94 430 GLY A CA 1
ATOM 3294 C C . GLY A 1 430 ? -4.025 -44.707 35.677 1.00 93.94 430 GLY A C 1
ATOM 3295 O O . GLY A 1 430 ? -4.366 -43.845 34.867 1.00 93.94 430 GLY A O 1
ATOM 3296 N N . ILE A 1 431 ? -2.779 -45.156 35.778 1.00 94.69 431 ILE A N 1
ATOM 3297 C CA . ILE A 1 431 ? -1.682 -44.826 34.869 1.00 94.69 431 ILE A CA 1
ATOM 3298 C C . ILE A 1 431 ? -1.158 -46.139 34.293 1.00 94.69 431 ILE A C 1
ATOM 3300 O O . ILE A 1 431 ? -0.769 -47.027 35.051 1.00 94.69 431 ILE A O 1
ATOM 3304 N N . ARG A 1 432 ? -1.091 -46.246 32.967 1.00 93.56 432 ARG A N 1
ATOM 3305 C CA . ARG A 1 432 ? -0.336 -47.295 32.278 1.00 93.56 432 ARG A CA 1
ATOM 3306 C C . ARG A 1 432 ? 1.014 -46.765 31.840 1.00 93.56 432 ARG A C 1
ATOM 3308 O O . ARG A 1 432 ? 1.068 -45.733 31.180 1.00 93.56 432 ARG A O 1
ATOM 3315 N N . HIS A 1 433 ? 2.069 -47.506 32.148 1.00 93.06 433 HIS A N 1
ATOM 3316 C CA . HIS A 1 433 ? 3.399 -47.324 31.585 1.00 93.06 433 HIS A CA 1
ATOM 3317 C C . HIS A 1 433 ? 3.738 -48.543 30.716 1.00 93.06 433 HIS A C 1
ATOM 3319 O O . HIS A 1 433 ? 3.599 -49.682 31.161 1.00 93.06 433 HIS A O 1
ATOM 3325 N N . ILE A 1 434 ? 4.110 -48.297 29.463 1.00 92.25 434 ILE A N 1
ATOM 3326 C CA . ILE A 1 434 ? 4.222 -49.277 28.383 1.00 92.25 434 ILE A CA 1
ATOM 3327 C C . ILE A 1 434 ? 5.666 -49.237 27.869 1.00 92.25 434 ILE A C 1
ATOM 3329 O O . ILE A 1 434 ? 6.039 -48.315 27.146 1.00 92.25 434 ILE A O 1
ATOM 3333 N N . ILE A 1 435 ? 6.483 -50.230 28.222 1.00 86.62 435 ILE A N 1
ATOM 3334 C CA . ILE A 1 435 ? 7.886 -50.324 27.787 1.00 86.62 435 ILE A CA 1
ATOM 3335 C C . ILE A 1 435 ? 8.023 -51.544 26.880 1.00 86.62 435 ILE A C 1
ATOM 3337 O O . ILE A 1 435 ? 7.788 -52.668 27.315 1.00 86.62 435 ILE A O 1
ATOM 3341 N N . ASN A 1 436 ? 8.405 -51.348 25.614 1.00 76.75 436 ASN A N 1
ATOM 3342 C CA . ASN A 1 436 ? 8.608 -52.433 24.636 1.00 76.75 436 ASN A CA 1
ATOM 3343 C C . ASN A 1 436 ? 7.419 -53.424 24.504 1.00 76.75 436 ASN A C 1
ATOM 3345 O O . ASN A 1 436 ? 7.614 -54.585 24.147 1.00 76.75 436 ASN A O 1
ATOM 3349 N N . GLY A 1 437 ? 6.193 -52.975 24.799 1.00 75.62 437 GLY A N 1
ATOM 3350 C CA . GLY A 1 437 ? 4.971 -53.792 24.796 1.00 75.62 437 GLY A CA 1
ATOM 3351 C C . GLY A 1 437 ? 4.604 -54.441 26.140 1.00 75.62 437 GLY A C 1
ATOM 3352 O O . GLY A 1 437 ? 3.483 -54.929 26.281 1.00 75.62 437 GLY A O 1
ATOM 3353 N N . GLU A 1 438 ? 5.478 -54.411 27.150 1.00 84.62 438 GLU A N 1
ATOM 3354 C CA . GLU A 1 438 ? 5.109 -54.773 28.524 1.00 84.62 438 GLU A CA 1
ATOM 3355 C C . GLU A 1 438 ? 4.376 -53.603 29.196 1.00 84.62 438 GLU A C 1
ATOM 3357 O O . GLU A 1 438 ? 4.835 -52.463 29.143 1.00 84.62 438 GLU A O 1
ATOM 3362 N N . VAL A 1 439 ? 3.226 -53.879 29.823 1.00 89.44 439 VAL A N 1
ATOM 3363 C CA . VAL A 1 439 ? 2.363 -52.855 30.438 1.00 89.44 439 VAL A CA 1
ATOM 3364 C C . VAL A 1 439 ? 2.345 -53.007 31.956 1.00 89.44 439 VAL A C 1
ATOM 3366 O O . VAL A 1 439 ? 1.845 -54.001 32.483 1.00 89.44 439 VAL A O 1
ATOM 3369 N N . ASN A 1 440 ? 2.830 -51.985 32.654 1.00 89.50 440 ASN A N 1
ATOM 3370 C CA . ASN A 1 440 ? 2.684 -51.811 34.095 1.00 89.50 440 ASN A CA 1
ATOM 3371 C C . ASN A 1 440 ? 1.523 -50.835 34.366 1.00 89.50 440 ASN A C 1
ATOM 3373 O O . ASN A 1 440 ? 1.468 -49.769 33.755 1.00 89.50 440 ASN A O 1
ATOM 3377 N N . GLU A 1 441 ? 0.576 -51.186 35.241 1.00 90.75 441 GLU A N 1
ATOM 3378 C CA . GLU A 1 441 ? -0.645 -50.400 35.485 1.00 90.75 441 GLU A CA 1
ATOM 3379 C C . GLU A 1 441 ? -0.780 -50.034 36.971 1.00 90.75 441 GLU A C 1
ATOM 3381 O O . GLU A 1 441 ? -1.082 -50.879 37.817 1.00 90.75 441 GLU A O 1
ATOM 3386 N N . TRP A 1 442 ? -0.583 -48.752 37.289 1.00 92.62 442 TRP A N 1
ATOM 3387 C CA . TRP A 1 442 ? -0.885 -48.182 38.600 1.00 92.62 442 TRP A CA 1
ATOM 3388 C C . TRP A 1 442 ? -2.384 -47.883 38.686 1.00 92.62 442 TRP A C 1
ATOM 3390 O O . TRP A 1 442 ? -2.910 -47.081 37.913 1.00 92.62 442 TRP A O 1
ATOM 3400 N N . ALA A 1 443 ? -3.085 -48.519 39.623 1.00 91.69 443 ALA A N 1
ATOM 3401 C CA . ALA A 1 443 ? -4.523 -48.341 39.803 1.00 91.69 443 ALA A CA 1
ATOM 3402 C C . ALA A 1 443 ? -4.841 -47.162 40.738 1.00 91.69 443 ALA A C 1
ATOM 3404 O O . ALA A 1 443 ? -4.307 -47.069 41.844 1.00 91.69 443 ALA A O 1
ATOM 3405 N N . ALA A 1 444 ? -5.775 -46.299 40.331 1.00 89.19 444 ALA A N 1
ATOM 3406 C CA . ALA A 1 444 ? -6.232 -45.186 41.157 1.00 89.19 444 ALA A CA 1
ATOM 3407 C C . ALA A 1 444 ? -6.923 -45.681 42.452 1.00 89.19 444 ALA A C 1
ATOM 3409 O O . ALA A 1 444 ? -7.608 -46.712 42.430 1.00 89.19 444 ALA A O 1
ATOM 3410 N N . PRO A 1 445 ? -6.799 -44.956 43.586 1.00 88.19 445 PRO A N 1
ATOM 3411 C CA . PRO A 1 445 ? -7.382 -45.375 44.859 1.00 88.19 445 PRO A CA 1
ATOM 3412 C C . PRO A 1 445 ? -8.896 -45.610 44.792 1.00 88.19 445 PRO A C 1
ATOM 3414 O O . PRO A 1 445 ? -9.634 -44.874 44.137 1.00 88.19 445 PRO A O 1
ATOM 3417 N N . GLN A 1 446 ? -9.376 -46.621 45.518 1.00 82.62 446 GLN A N 1
ATOM 3418 C CA . GLN A 1 446 ? -10.772 -47.056 45.458 1.00 82.62 446 GLN A CA 1
ATOM 3419 C C . GLN A 1 446 ? -11.753 -45.912 45.790 1.00 82.62 446 GLN A C 1
ATOM 3421 O O . GLN A 1 446 ? -11.557 -45.167 46.748 1.00 82.62 446 GLN A O 1
ATOM 3426 N N . HIS A 1 447 ? -12.819 -45.789 44.992 1.00 85.62 447 HIS A N 1
ATOM 3427 C CA . HIS A 1 447 ? -13.796 -44.684 45.011 1.00 85.62 447 HIS A CA 1
ATOM 3428 C C . HIS A 1 447 ? -13.260 -43.291 44.624 1.00 85.62 447 HIS A C 1
ATOM 3430 O O . HIS A 1 447 ? -13.994 -42.311 44.747 1.00 85.62 447 HIS A O 1
ATOM 3436 N N . ARG A 1 448 ? -12.034 -43.189 44.098 1.00 85.81 448 ARG A N 1
ATOM 3437 C CA . ARG A 1 448 ? -11.507 -41.976 43.459 1.00 85.81 448 ARG A CA 1
ATOM 3438 C C . ARG A 1 448 ? -11.222 -42.230 41.981 1.00 85.81 448 ARG A C 1
ATOM 3440 O O . ARG A 1 448 ? -11.044 -43.370 41.559 1.00 85.81 448 ARG A O 1
ATOM 3447 N N . SER A 1 449 ? -11.171 -41.157 41.204 1.00 90.19 449 SER A N 1
ATOM 3448 C CA . SER A 1 449 ? -10.733 -41.177 39.807 1.00 90.19 449 SER A CA 1
ATOM 3449 C C . SER A 1 449 ? -9.675 -40.109 39.571 1.00 90.19 449 SER A C 1
ATOM 3451 O O . SER A 1 449 ? -9.658 -39.091 40.264 1.00 90.19 449 SER A O 1
ATOM 3453 N N . ILE A 1 450 ? -8.821 -40.307 38.570 1.00 91.25 450 ILE A N 1
ATOM 3454 C CA . ILE A 1 450 ? -7.980 -39.224 38.048 1.00 91.25 450 ILE A CA 1
ATOM 3455 C C . ILE A 1 450 ? -8.894 -38.242 37.304 1.00 91.25 450 ILE A C 1
ATOM 3457 O O . ILE A 1 450 ? -9.762 -38.671 36.541 1.00 91.25 450 ILE A O 1
ATOM 3461 N N . VAL A 1 451 ? -8.739 -36.942 37.564 1.00 89.19 451 VAL A N 1
ATOM 3462 C CA . VAL A 1 451 ? -9.532 -35.865 36.933 1.00 89.19 451 VAL A CA 1
ATOM 3463 C C . VAL A 1 451 ? -8.695 -34.923 36.069 1.00 89.19 451 VAL A C 1
ATOM 3465 O O . VAL A 1 451 ? -9.239 -34.266 35.190 1.00 89.19 451 VAL A O 1
ATOM 3468 N N . SER A 1 452 ? -7.382 -34.867 36.297 1.00 87.62 452 SER A N 1
ATOM 3469 C CA . SER A 1 452 ? -6.416 -34.146 35.465 1.00 87.62 452 SER A CA 1
ATOM 3470 C C . SER A 1 452 ? -5.025 -34.759 35.641 1.00 87.62 452 SER A C 1
ATOM 3472 O O . SER A 1 452 ? -4.761 -35.406 36.661 1.00 87.62 452 SER A O 1
ATOM 3474 N N . ALA A 1 453 ? -4.150 -34.569 34.659 1.00 90.56 453 ALA A N 1
ATOM 3475 C CA . ALA A 1 453 ? -2.777 -35.051 34.666 1.00 90.56 453 ALA A CA 1
ATOM 3476 C C . ALA A 1 453 ? -1.850 -34.081 33.921 1.00 90.56 453 ALA A C 1
ATOM 3478 O O . ALA A 1 453 ? -2.261 -33.446 32.953 1.00 90.56 453 ALA A O 1
ATOM 3479 N N . ALA A 1 454 ? -0.599 -34.002 34.364 1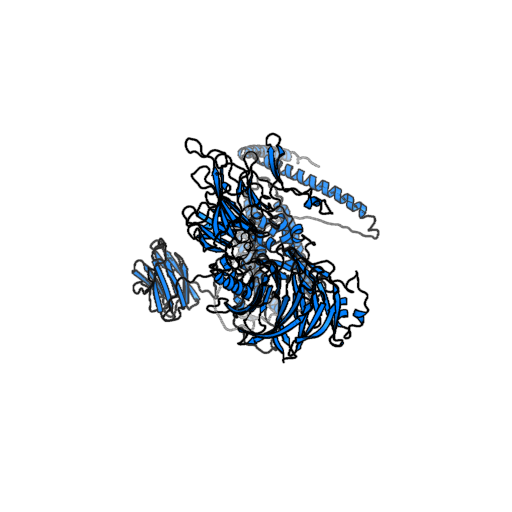.00 89.81 454 ALA A N 1
ATOM 3480 C CA . ALA A 1 454 ? 0.492 -33.303 33.700 1.00 89.81 454 ALA A CA 1
ATOM 3481 C C . ALA A 1 454 ? 1.706 -34.240 33.620 1.00 89.81 454 ALA A C 1
ATOM 3483 O O . ALA A 1 454 ? 2.014 -34.951 34.578 1.00 89.81 454 ALA A O 1
ATOM 3484 N N . THR A 1 455 ? 2.379 -34.253 32.475 1.00 90.56 455 THR A N 1
ATOM 3485 C CA . THR A 1 455 ? 3.441 -35.209 32.133 1.00 90.56 455 THR A CA 1
ATOM 3486 C C . THR A 1 455 ? 4.598 -34.492 31.446 1.00 90.56 455 THR A C 1
ATOM 3488 O O . THR A 1 455 ? 4.366 -33.576 30.661 1.00 90.56 455 THR A O 1
ATOM 3491 N N . ASN A 1 456 ? 5.830 -34.926 31.703 1.00 87.75 456 ASN A N 1
ATOM 3492 C CA . ASN A 1 456 ? 7.023 -34.539 30.943 1.00 87.75 456 ASN A CA 1
ATOM 3493 C C . ASN A 1 456 ? 7.935 -35.766 30.727 1.00 87.75 456 ASN A C 1
ATOM 3495 O O . ASN A 1 456 ? 7.559 -36.879 31.091 1.00 87.75 456 ASN A O 1
ATOM 3499 N N . ASP A 1 457 ? 9.123 -35.567 30.150 1.00 87.06 457 ASP A N 1
ATOM 3500 C CA . ASP A 1 457 ? 10.116 -36.610 29.846 1.00 87.06 457 ASP A CA 1
ATOM 3501 C C . ASP A 1 457 ? 10.487 -37.547 31.017 1.00 87.06 457 ASP A C 1
ATOM 3503 O O . ASP A 1 457 ? 10.980 -38.643 30.762 1.00 87.06 457 ASP A O 1
ATOM 3507 N N . SER A 1 458 ? 10.309 -37.161 32.287 1.00 86.88 458 SER A N 1
ATOM 3508 C CA . SER A 1 458 ? 10.691 -38.004 33.438 1.00 86.88 458 SER A CA 1
ATOM 3509 C C . SER A 1 458 ? 9.767 -37.921 34.659 1.00 86.88 458 SER A C 1
ATOM 3511 O O . SER A 1 458 ? 10.064 -38.537 35.681 1.00 86.88 458 SER A O 1
ATOM 3513 N N . GLN A 1 459 ? 8.670 -37.163 34.598 1.00 88.56 459 GLN A N 1
ATOM 3514 C CA . GLN A 1 459 ? 7.806 -36.872 35.746 1.00 88.56 459 GLN A CA 1
ATOM 3515 C C . GLN A 1 459 ? 6.327 -36.874 35.352 1.00 88.56 459 GLN A C 1
ATOM 3517 O O . GLN A 1 459 ? 5.946 -36.469 34.250 1.00 88.56 459 GLN A O 1
ATOM 3522 N N . VAL A 1 460 ? 5.478 -37.302 36.288 1.00 89.69 460 VAL A N 1
ATOM 3523 C CA . VAL A 1 460 ? 4.028 -37.418 36.106 1.00 89.69 460 VAL A CA 1
ATOM 3524 C C . VAL A 1 460 ? 3.330 -36.908 37.361 1.00 89.69 460 VAL A C 1
ATOM 3526 O O . VAL A 1 460 ? 3.534 -37.431 38.450 1.00 89.69 460 VAL A O 1
ATOM 3529 N N . ALA A 1 461 ? 2.470 -35.904 37.226 1.00 89.31 461 ALA A N 1
ATOM 3530 C CA . ALA A 1 461 ? 1.627 -35.410 38.308 1.00 89.31 461 ALA A CA 1
ATOM 3531 C C . ALA A 1 461 ? 0.156 -35.640 37.954 1.00 89.31 461 ALA A C 1
ATOM 3533 O O . ALA A 1 461 ? -0.292 -35.258 36.875 1.00 89.31 461 ALA A O 1
ATOM 3534 N N . ILE A 1 462 ? -0.612 -36.239 38.863 1.00 89.50 462 ILE A N 1
ATOM 3535 C CA . ILE A 1 462 ? -2.049 -36.478 38.679 1.00 89.50 462 ILE A CA 1
ATOM 3536 C C . ILE A 1 462 ? -2.853 -35.811 39.790 1.00 89.50 462 ILE A C 1
ATOM 3538 O O . ILE A 1 462 ? -2.462 -35.828 40.957 1.00 89.50 462 ILE A O 1
ATOM 3542 N N . ALA A 1 463 ? -4.011 -35.263 39.435 1.00 87.75 463 ALA A N 1
ATOM 3543 C CA . ALA A 1 463 ? -5.011 -34.798 40.385 1.00 87.75 463 ALA A CA 1
ATOM 3544 C C . ALA A 1 463 ? -6.115 -35.853 40.518 1.00 87.75 463 ALA A C 1
ATOM 3546 O O . ALA A 1 463 ? -6.721 -36.267 39.523 1.00 87.75 463 ALA A O 1
ATOM 3547 N N . LEU A 1 464 ? -6.395 -36.278 41.749 1.00 88.94 464 LEU A N 1
ATOM 3548 C CA . LEU A 1 464 ? -7.517 -37.158 42.066 1.00 88.94 464 LEU A CA 1
ATOM 3549 C C . LEU A 1 464 ? -8.799 -36.355 42.308 1.00 88.94 464 LEU A C 1
ATOM 3551 O O . LEU A 1 464 ? -8.770 -35.202 42.736 1.00 88.94 464 LEU A O 1
ATOM 3555 N N . SER A 1 465 ? -9.946 -37.012 42.145 1.00 86.12 465 SER A N 1
ATOM 3556 C CA . SER A 1 465 ? -11.286 -36.472 42.417 1.00 86.12 465 SER A CA 1
ATOM 3557 C C . SER A 1 465 ? -11.535 -36.034 43.873 1.00 86.12 465 SER A C 1
ATOM 3559 O O . SER A 1 465 ? -12.625 -35.560 44.178 1.00 86.12 465 SER A O 1
ATOM 3561 N N . SER A 1 466 ? -10.561 -36.211 44.776 1.00 83.19 466 SER A N 1
ATOM 3562 C CA . SER A 1 466 ? -10.566 -35.687 46.149 1.00 83.19 466 SER A CA 1
ATOM 3563 C C . SER A 1 466 ? -9.826 -34.353 46.323 1.00 83.19 466 SER A C 1
ATOM 3565 O O . SER A 1 466 ? -9.862 -33.809 47.417 1.00 83.19 466 SER A O 1
ATOM 3567 N N . GLY A 1 467 ? -9.150 -33.823 45.294 1.00 75.06 467 GLY A N 1
ATOM 3568 C CA . GLY A 1 467 ? -8.284 -32.637 45.417 1.00 75.06 467 GLY A CA 1
ATOM 3569 C C . GLY A 1 467 ? -6.856 -32.937 45.902 1.00 75.06 467 GLY A C 1
ATOM 3570 O O . GLY A 1 467 ? -6.060 -32.018 46.094 1.00 75.06 467 GLY A O 1
ATOM 3571 N N . GLU A 1 468 ? -6.514 -34.216 46.073 1.00 82.69 468 GLU A N 1
ATOM 3572 C CA . GLU A 1 468 ? -5.139 -34.677 46.290 1.00 82.69 468 GLU A CA 1
ATOM 3573 C C . GLU A 1 468 ? -4.368 -34.743 44.972 1.00 82.69 468 GLU A C 1
ATOM 3575 O O . GLU A 1 468 ? -4.833 -35.346 43.999 1.00 82.69 468 GLU A O 1
ATOM 3580 N N . ILE A 1 469 ? -3.155 -34.194 44.979 1.00 84.31 469 ILE A N 1
ATOM 3581 C CA . ILE A 1 469 ? -2.144 -34.435 43.953 1.00 84.31 469 ILE A CA 1
ATOM 3582 C C . ILE A 1 469 ? -1.281 -35.626 44.380 1.00 84.31 469 ILE A C 1
ATOM 3584 O O . ILE A 1 469 ? -0.781 -35.666 45.510 1.00 84.31 469 ILE A O 1
ATOM 3588 N N . VAL A 1 470 ? -1.094 -36.569 43.457 1.00 86.19 470 VAL A N 1
ATOM 3589 C CA . VAL A 1 470 ? -0.087 -37.636 43.538 1.00 86.19 470 VAL A CA 1
ATOM 3590 C C . VAL A 1 470 ? 0.982 -37.340 42.489 1.00 86.19 470 VAL A C 1
ATOM 3592 O O . VAL A 1 470 ? 0.657 -37.017 41.346 1.00 86.19 470 VAL A O 1
ATOM 3595 N N . TYR A 1 471 ? 2.246 -37.417 42.891 1.00 86.38 471 TYR A N 1
ATOM 3596 C CA . TYR A 1 471 ? 3.403 -37.164 42.039 1.00 86.38 471 TYR A CA 1
ATOM 3597 C C . TYR A 1 471 ? 4.207 -38.450 41.860 1.00 86.38 471 TYR A C 1
ATOM 3599 O O . TYR A 1 471 ? 4.347 -39.234 42.802 1.00 86.38 471 TYR A O 1
ATOM 3607 N N . PHE A 1 472 ? 4.734 -38.635 40.656 1.00 88.38 472 PHE A N 1
ATOM 3608 C CA . PHE A 1 472 ? 5.612 -39.728 40.289 1.00 88.38 472 PHE A CA 1
ATOM 3609 C C . PHE A 1 472 ? 6.824 -39.203 39.523 1.00 88.38 472 PHE A C 1
ATOM 3611 O O . PHE A 1 472 ? 6.721 -38.252 38.742 1.00 88.38 472 PHE A O 1
ATOM 3618 N N . GLU A 1 473 ? 7.947 -39.887 39.688 1.00 85.69 473 GLU A N 1
ATOM 3619 C CA . GLU A 1 473 ? 9.201 -39.598 38.998 1.00 85.69 473 GLU A CA 1
ATOM 3620 C C . GLU A 1 473 ? 9.807 -40.902 38.473 1.00 85.69 473 GLU A C 1
ATOM 3622 O O . GLU A 1 473 ? 9.639 -41.966 39.073 1.00 85.69 473 GLU A O 1
ATOM 3627 N N . MET A 1 474 ? 10.453 -40.839 37.312 1.00 86.31 474 MET A N 1
ATOM 3628 C CA . MET A 1 474 ? 11.093 -41.992 36.690 1.00 86.31 474 MET A CA 1
ATOM 3629 C C . MET A 1 474 ? 12.470 -42.233 37.326 1.00 86.31 474 MET A C 1
ATOM 3631 O O . MET A 1 474 ? 13.326 -41.347 37.299 1.00 86.31 474 MET A O 1
ATOM 3635 N N . ASP A 1 475 ? 12.696 -43.427 37.876 1.00 84.19 475 ASP A N 1
ATOM 3636 C CA . ASP A 1 475 ? 14.001 -43.831 38.410 1.00 84.19 475 ASP A CA 1
ATOM 3637 C C . ASP A 1 475 ? 14.966 -44.212 37.265 1.00 84.19 475 ASP A C 1
ATOM 3639 O O . ASP A 1 475 ? 14.604 -44.391 36.101 1.00 84.19 475 ASP A O 1
ATOM 3643 N N . THR A 1 476 ? 16.237 -44.343 37.613 1.00 79.75 476 THR A N 1
ATOM 3644 C CA . THR A 1 476 ? 17.385 -44.725 36.789 1.00 79.75 476 THR A CA 1
ATOM 3645 C C . THR A 1 476 ? 17.268 -46.075 36.071 1.00 79.75 476 THR A C 1
ATOM 3647 O O . THR A 1 476 ? 18.045 -46.322 35.148 1.00 79.75 476 THR A O 1
ATOM 3650 N N . ASP A 1 477 ? 16.317 -46.935 36.448 1.00 79.25 477 ASP A N 1
ATOM 3651 C CA . ASP A 1 477 ? 15.981 -48.183 35.748 1.00 79.25 477 ASP A CA 1
ATOM 3652 C C . ASP A 1 477 ? 14.806 -48.042 34.756 1.00 79.25 477 ASP A C 1
ATOM 3654 O O . ASP A 1 477 ? 14.454 -49.006 34.076 1.00 79.25 477 ASP A O 1
ATOM 3658 N N . GLY A 1 478 ? 14.213 -46.848 34.650 1.00 75.88 478 GLY A N 1
ATOM 3659 C CA . GLY A 1 478 ? 13.030 -46.564 33.837 1.00 75.88 478 GLY A CA 1
ATOM 3660 C C . GLY A 1 478 ? 11.698 -46.894 34.522 1.00 75.88 478 GLY A C 1
ATOM 3661 O O . GLY A 1 478 ? 10.645 -46.732 33.906 1.00 75.88 478 GLY A O 1
ATOM 3662 N N . SER A 1 479 ? 11.696 -47.356 35.776 1.00 83.25 479 SER A N 1
ATOM 3663 C CA . SER A 1 479 ? 10.460 -47.564 36.536 1.00 83.25 479 SER A CA 1
ATOM 3664 C C . SER A 1 479 ? 9.857 -46.236 37.016 1.00 83.25 479 SER A C 1
ATOM 3666 O O . SER A 1 479 ? 10.549 -45.231 37.160 1.00 83.25 479 SER A O 1
ATOM 3668 N N . LEU A 1 480 ? 8.538 -46.216 37.239 1.00 84.81 480 LEU A N 1
ATOM 3669 C CA . LEU A 1 480 ? 7.802 -45.032 37.689 1.00 84.81 480 LEU A CA 1
ATOM 3670 C C . LEU A 1 480 ? 7.546 -45.127 39.201 1.00 84.81 480 LEU A C 1
ATOM 3672 O O . LEU A 1 480 ? 6.720 -45.932 39.637 1.00 84.81 480 LEU A O 1
ATOM 3676 N N . ALA A 1 481 ? 8.246 -44.317 39.993 1.00 85.69 481 ALA A N 1
ATOM 3677 C CA . ALA A 1 481 ? 8.152 -44.310 41.451 1.00 85.69 481 ALA A CA 1
ATOM 3678 C C . ALA A 1 481 ? 7.104 -43.297 41.941 1.00 85.69 481 ALA A C 1
ATOM 3680 O O . ALA A 1 481 ? 7.126 -42.138 41.538 1.00 85.69 481 ALA A O 1
ATOM 3681 N N . GLU A 1 482 ? 6.198 -43.719 42.828 1.00 86.62 482 GLU A N 1
ATOM 3682 C CA . GLU A 1 482 ? 5.232 -42.838 43.507 1.00 86.62 482 GLU A CA 1
ATOM 3683 C C . GLU A 1 482 ? 5.892 -42.133 44.703 1.00 86.62 482 GLU A C 1
ATOM 3685 O O . GLU A 1 482 ? 6.611 -42.766 45.476 1.00 86.62 482 GLU A O 1
ATOM 3690 N N . TYR A 1 483 ? 5.637 -40.835 44.884 1.00 81.94 483 TYR A N 1
ATOM 3691 C CA . TYR A 1 483 ? 6.152 -40.071 46.023 1.00 81.94 483 TYR A CA 1
ATOM 3692 C C . TYR A 1 483 ? 5.236 -40.192 47.252 1.00 81.94 483 TYR A C 1
ATOM 3694 O O . TYR A 1 483 ? 4.024 -39.985 47.155 1.00 81.94 483 TYR A O 1
ATOM 3702 N N . ASP A 1 484 ? 5.820 -40.495 48.417 1.00 74.50 484 ASP A N 1
ATOM 3703 C CA . ASP A 1 484 ? 5.082 -40.842 49.645 1.00 74.50 484 ASP A CA 1
ATOM 3704 C C . ASP A 1 484 ? 4.138 -39.730 50.157 1.00 74.50 484 ASP A C 1
ATOM 3706 O O . ASP A 1 484 ? 3.072 -40.025 50.708 1.00 74.50 484 ASP A O 1
ATOM 3710 N N . GLU A 1 485 ? 4.498 -38.449 49.998 1.00 72.88 485 GLU A N 1
ATOM 3711 C CA . GLU A 1 485 ? 3.664 -37.330 50.460 1.00 72.88 485 GLU A CA 1
ATOM 3712 C C . GLU A 1 485 ? 2.649 -36.878 49.399 1.00 72.88 485 GLU A C 1
ATOM 3714 O O . GLU A 1 485 ? 2.994 -36.276 48.380 1.00 72.88 485 GLU A O 1
ATOM 3719 N N . LYS A 1 486 ? 1.362 -37.091 49.690 1.00 73.94 486 LYS A N 1
ATOM 3720 C CA . LYS A 1 486 ? 0.236 -36.636 48.858 1.00 73.94 486 LYS A CA 1
ATOM 3721 C C . LYS A 1 486 ? -0.250 -35.277 49.333 1.00 73.94 486 LYS A C 1
ATOM 3723 O O . LYS A 1 486 ? -0.484 -35.078 50.526 1.00 73.94 486 LYS A O 1
ATOM 3728 N N . LYS A 1 487 ? -0.408 -34.335 48.401 1.00 69.25 487 LYS A N 1
ATOM 3729 C CA . LYS A 1 487 ? -0.649 -32.923 48.724 1.00 69.25 487 LYS A CA 1
ATOM 3730 C C . LYS A 1 487 ? -2.044 -32.484 48.297 1.00 69.25 487 LYS A C 1
ATOM 3732 O O . LYS A 1 487 ? -2.354 -32.443 47.111 1.00 69.25 487 LYS A O 1
ATOM 3737 N N . GLU A 1 488 ? -2.876 -32.142 49.273 1.00 69.69 488 GLU A N 1
ATOM 3738 C CA . GLU A 1 488 ? -4.205 -31.567 49.053 1.00 69.69 488 GLU A CA 1
ATOM 3739 C C . GLU A 1 488 ? -4.082 -30.073 48.701 1.00 69.69 488 GLU A C 1
ATOM 3741 O O . GLU A 1 488 ? -3.384 -29.322 49.390 1.00 69.69 488 GLU A O 1
ATOM 3746 N N . MET A 1 489 ? -4.729 -29.639 47.615 1.00 62.22 489 MET A N 1
ATOM 3747 C CA . MET A 1 489 ? -4.630 -28.265 47.101 1.00 62.22 489 MET A CA 1
ATOM 3748 C C . MET A 1 489 ? -6.020 -27.601 47.048 1.00 62.22 489 MET A C 1
ATOM 3750 O O . MET A 1 489 ? -6.841 -27.972 46.211 1.00 62.22 489 MET A O 1
ATOM 3754 N N . PRO A 1 490 ? -6.311 -26.590 47.894 1.00 54.97 490 PRO A N 1
ATOM 3755 C CA . PRO A 1 490 ? -7.653 -26.007 48.034 1.00 54.97 490 PRO A CA 1
ATOM 3756 C C . PRO A 1 490 ? -8.011 -24.961 46.955 1.00 54.97 490 PRO A C 1
ATOM 3758 O O . PRO A 1 490 ? -8.877 -24.116 47.176 1.00 54.97 490 PRO A O 1
ATOM 3761 N N . GLY A 1 491 ? -7.330 -24.964 45.806 1.00 56.50 491 GLY A N 1
ATOM 3762 C CA . GLY A 1 491 ? -7.523 -23.981 44.741 1.00 56.50 491 GLY A CA 1
ATOM 3763 C C . GLY A 1 491 ? -6.884 -24.408 43.421 1.00 56.50 491 GLY A C 1
ATOM 3764 O O . GLY A 1 491 ? -5.904 -25.150 43.402 1.00 56.50 491 GLY A O 1
ATOM 3765 N N . THR A 1 492 ? -7.458 -23.940 42.315 1.00 47.12 492 THR A N 1
ATOM 3766 C CA . THR A 1 492 ? -7.028 -24.253 40.948 1.00 47.12 492 THR A CA 1
ATOM 3767 C C . THR A 1 492 ? -5.833 -23.409 40.519 1.00 47.12 492 THR A C 1
ATOM 3769 O O . THR A 1 492 ? -5.864 -22.187 40.651 1.00 47.12 492 THR A O 1
ATOM 3772 N N . VAL A 1 493 ? -4.827 -24.052 39.926 1.00 39.66 493 VAL A N 1
ATOM 3773 C CA . VAL A 1 493 ? -3.754 -23.396 39.167 1.00 39.66 493 VAL A CA 1
ATOM 3774 C C . VAL A 1 493 ? -3.734 -24.001 37.769 1.00 39.66 493 VAL A C 1
ATOM 3776 O O . VAL A 1 493 ? -3.695 -25.221 37.622 1.00 39.66 493 VAL A O 1
ATOM 3779 N N . THR A 1 494 ? -3.755 -23.143 36.757 1.00 34.97 494 THR A N 1
ATOM 3780 C CA . THR A 1 494 ? -3.614 -23.487 35.339 1.00 34.97 494 THR A CA 1
ATOM 3781 C C . THR A 1 494 ? -2.511 -22.624 34.754 1.00 34.97 494 THR A C 1
ATOM 3783 O O . THR A 1 494 ? -2.529 -21.410 34.939 1.00 34.97 494 THR A O 1
ATOM 3786 N N . ILE A 1 495 ? -1.564 -23.246 34.058 1.00 32.19 495 ILE A N 1
ATOM 3787 C CA . ILE A 1 495 ? -0.490 -22.568 33.331 1.00 32.19 495 ILE A CA 1
ATOM 3788 C C . ILE A 1 495 ? -0.547 -23.094 31.902 1.00 32.19 495 ILE A C 1
ATOM 3790 O O . ILE A 1 495 ? -0.553 -24.307 31.700 1.00 32.19 495 ILE A O 1
ATOM 3794 N N . PHE A 1 496 ? -0.580 -22.187 30.932 1.00 32.19 496 PHE A N 1
ATOM 3795 C CA . PHE A 1 496 ? -0.484 -22.500 29.512 1.00 32.19 496 PHE A CA 1
ATOM 3796 C C . PHE A 1 496 ? 0.644 -21.665 28.909 1.00 32.19 496 PHE A C 1
ATOM 3798 O O . PHE A 1 496 ? 0.793 -20.495 29.255 1.00 32.19 496 PHE A O 1
ATOM 3805 N N . SER A 1 497 ? 1.434 -22.272 28.024 1.00 27.94 497 SER A N 1
ATOM 3806 C CA . SER A 1 497 ? 2.374 -21.539 27.176 1.00 27.94 497 SER A CA 1
ATOM 3807 C C . SER A 1 497 ? 1.677 -21.196 25.866 1.00 27.94 497 SER A C 1
ATOM 3809 O O . SER A 1 497 ? 0.998 -22.048 25.294 1.00 27.94 497 SER A O 1
ATOM 3811 N N . ILE A 1 498 ? 1.868 -19.971 25.389 1.00 34.28 498 ILE A N 1
ATOM 3812 C CA . ILE A 1 498 ? 1.570 -19.573 24.014 1.00 34.28 498 ILE A CA 1
ATOM 3813 C C . ILE A 1 498 ? 2.890 -19.051 23.457 1.00 34.28 498 ILE A C 1
ATOM 3815 O O . ILE A 1 498 ? 3.453 -18.095 23.991 1.00 34.28 498 ILE A O 1
ATOM 3819 N N . ASP A 1 499 ? 3.413 -19.714 22.429 1.00 29.97 499 ASP A N 1
ATOM 3820 C CA . ASP A 1 499 ? 4.659 -19.297 21.792 1.00 29.97 499 ASP A CA 1
ATOM 3821 C C . ASP A 1 499 ? 4.469 -17.998 20.996 1.00 29.97 499 ASP A C 1
ATOM 3823 O O . ASP A 1 499 ? 3.360 -17.631 20.605 1.00 29.97 499 ASP A O 1
ATOM 3827 N N . LYS A 1 500 ? 5.567 -17.283 20.729 1.00 32.47 500 LYS A N 1
ATOM 3828 C CA . LYS A 1 500 ? 5.519 -16.092 19.873 1.00 32.47 500 LYS A CA 1
ATOM 3829 C C . LYS A 1 500 ? 5.297 -16.496 18.416 1.00 32.47 500 LYS A C 1
ATOM 3831 O O . LYS A 1 500 ? 6.196 -17.041 17.779 1.00 32.47 500 LYS A O 1
ATOM 3836 N N . LEU A 1 501 ? 4.111 -16.190 17.899 1.00 37.47 501 LEU A N 1
ATOM 3837 C CA . LEU A 1 501 ? 3.764 -16.337 16.485 1.00 37.47 501 LEU A CA 1
ATOM 3838 C C . LEU A 1 501 ? 4.424 -15.230 15.634 1.00 37.47 501 LEU A C 1
ATOM 3840 O O . LEU A 1 501 ? 4.831 -14.191 16.156 1.00 37.47 501 LEU A O 1
ATOM 3844 N N . GLY A 1 502 ? 4.572 -15.502 14.331 1.00 45.22 502 GLY A N 1
ATOM 3845 C CA . GLY A 1 502 ? 5.173 -14.600 13.337 1.00 45.22 502 GLY A CA 1
ATOM 3846 C C . GLY A 1 502 ? 4.206 -13.524 12.832 1.00 45.22 502 GLY A C 1
ATOM 3847 O O . GLY A 1 502 ? 3.423 -12.993 13.613 1.00 45.22 502 GLY A O 1
ATOM 3848 N N . ASP A 1 503 ? 4.253 -13.201 11.534 1.00 51.16 503 ASP A N 1
ATOM 3849 C CA . ASP A 1 503 ? 3.334 -12.230 10.921 1.00 51.16 503 ASP A CA 1
ATOM 3850 C C . ASP A 1 503 ? 1.864 -12.572 11.226 1.00 51.16 503 ASP A C 1
ATOM 3852 O O . ASP A 1 503 ? 1.398 -13.687 10.990 1.00 51.16 503 ASP A O 1
ATOM 3856 N N . THR A 1 504 ? 1.141 -11.597 11.784 1.00 65.25 504 THR A N 1
ATOM 3857 C CA . THR A 1 504 ? -0.197 -11.784 12.378 1.00 65.25 504 THR A CA 1
ATOM 3858 C C . THR A 1 504 ? -1.339 -11.260 11.499 1.00 65.25 504 THR A C 1
ATOM 3860 O O . THR A 1 504 ? -2.432 -10.984 11.996 1.00 65.25 504 THR A O 1
ATOM 3863 N N . LEU A 1 505 ? -1.102 -11.101 10.193 1.00 80.56 505 LEU A N 1
ATOM 3864 C CA . LEU A 1 505 ? -2.070 -10.563 9.235 1.00 80.56 505 LEU A CA 1
ATOM 3865 C C . LEU A 1 505 ? -2.227 -11.504 8.035 1.00 80.56 505 LEU A C 1
ATOM 3867 O O . LEU A 1 505 ? -1.430 -11.484 7.100 1.00 80.56 505 LEU A O 1
ATOM 3871 N N . ILE A 1 506 ? -3.301 -12.293 8.042 1.00 85.31 506 ILE A N 1
ATOM 3872 C CA . ILE A 1 506 ? -3.693 -13.140 6.912 1.00 85.31 506 ILE A CA 1
ATOM 3873 C C . ILE A 1 506 ? -4.306 -12.244 5.833 1.00 85.31 506 ILE A C 1
ATOM 3875 O O . ILE A 1 506 ? -5.249 -11.498 6.116 1.00 85.31 506 ILE A O 1
ATOM 3879 N N . GLN A 1 507 ? -3.818 -12.344 4.596 1.00 87.31 507 GLN A N 1
ATOM 3880 C CA . GLN A 1 507 ? -4.412 -11.679 3.435 1.00 87.31 507 GLN A CA 1
ATOM 3881 C C . GLN A 1 507 ? -5.103 -12.704 2.528 1.00 87.31 507 GLN A C 1
ATOM 3883 O O . GLN A 1 507 ? -4.562 -13.768 2.253 1.00 87.31 507 GLN A O 1
ATOM 3888 N N . ARG A 1 508 ? -6.293 -12.365 2.028 1.00 90.19 508 ARG A N 1
ATOM 3889 C CA . ARG A 1 508 ? -6.973 -13.065 0.924 1.00 90.19 508 ARG A CA 1
ATOM 3890 C C . ARG A 1 508 ? -7.350 -12.050 -0.139 1.00 90.19 508 ARG A C 1
ATOM 3892 O O . ARG A 1 508 ? -7.762 -10.944 0.215 1.00 90.19 508 ARG A O 1
ATOM 3899 N N . SER A 1 509 ? -7.209 -12.375 -1.422 1.00 92.75 509 SER A N 1
ATOM 3900 C CA . SER A 1 509 ? -7.372 -11.376 -2.484 1.00 92.75 509 SER A CA 1
ATOM 3901 C C . SER A 1 509 ? -8.036 -11.896 -3.750 1.00 92.75 509 SER A C 1
ATOM 3903 O O . SER A 1 509 ? -7.949 -13.075 -4.065 1.00 92.75 509 SER A O 1
ATOM 3905 N N . THR A 1 510 ? -8.662 -10.980 -4.486 1.00 94.94 510 THR A N 1
ATOM 3906 C CA . THR A 1 510 ? -9.200 -11.220 -5.826 1.00 94.94 510 THR A CA 1
ATOM 3907 C C . THR A 1 510 ? -8.750 -10.127 -6.783 1.00 94.94 510 THR A C 1
ATOM 3909 O O . THR A 1 510 ? -8.514 -8.985 -6.372 1.00 94.94 510 THR A O 1
ATOM 3912 N N . MET A 1 511 ? -8.603 -10.480 -8.057 1.00 95.62 511 MET A N 1
ATOM 3913 C CA . MET A 1 511 ? -8.130 -9.574 -9.104 1.00 95.62 511 MET A CA 1
ATOM 3914 C C . MET A 1 511 ? -9.228 -8.580 -9.503 1.00 95.62 511 MET A C 1
ATOM 3916 O O . MET A 1 511 ? -10.407 -8.922 -9.566 1.00 95.62 511 MET A O 1
ATOM 3920 N N . LEU A 1 512 ? -8.822 -7.345 -9.790 1.00 96.88 512 LEU A N 1
ATOM 3921 C CA . LEU A 1 512 ? -9.672 -6.270 -10.306 1.00 96.88 512 LEU A CA 1
ATOM 3922 C C . LEU A 1 512 ? -9.327 -5.968 -11.771 1.00 96.88 512 LEU A C 1
ATOM 3924 O O . LEU A 1 512 ? -8.310 -6.429 -12.294 1.00 96.88 512 LEU A O 1
ATOM 3928 N N . THR A 1 513 ? -10.171 -5.188 -12.445 1.00 96.75 513 THR A N 1
ATOM 3929 C CA . THR A 1 513 ? -10.028 -4.921 -13.884 1.00 96.75 513 THR A CA 1
ATOM 3930 C C . THR A 1 513 ? -9.044 -3.780 -14.142 1.00 96.75 513 THR A C 1
ATOM 3932 O O . THR A 1 513 ? -8.170 -3.889 -14.992 1.00 96.75 513 THR A O 1
ATOM 3935 N N . TYR A 1 514 ? -9.153 -2.669 -13.417 1.00 97.88 514 TYR A N 1
ATOM 3936 C CA . TYR A 1 514 ? -8.329 -1.472 -13.591 1.00 97.88 514 TYR A CA 1
ATOM 3937 C C . TYR A 1 514 ? -7.906 -0.889 -12.230 1.00 97.88 514 TYR A C 1
ATOM 3939 O O . TYR A 1 514 ? -8.411 -1.286 -11.181 1.00 97.88 514 TYR A O 1
ATOM 3947 N N . THR A 1 515 ? -7.025 0.123 -12.230 1.00 98.12 515 THR A N 1
ATOM 3948 C CA . THR A 1 515 ? -6.613 0.796 -10.983 1.00 98.12 515 THR A CA 1
ATOM 3949 C C . THR A 1 515 ? -7.828 1.348 -10.207 1.00 98.12 515 THR A C 1
ATOM 3951 O O . THR A 1 515 ? -8.525 2.229 -10.737 1.00 98.12 515 THR A O 1
ATOM 3954 N N . PRO A 1 516 ? -8.081 0.903 -8.957 1.00 97.69 516 PRO A N 1
ATOM 3955 C CA . PRO A 1 516 ? -9.229 1.336 -8.165 1.00 97.69 516 PRO A CA 1
ATOM 3956 C C . PRO A 1 516 ? -9.103 2.799 -7.725 1.00 97.69 516 PRO A C 1
ATOM 3958 O O . PRO A 1 516 ? -8.007 3.326 -7.523 1.00 97.69 516 PRO A O 1
ATOM 3961 N N . ARG A 1 517 ? -10.248 3.476 -7.587 1.00 95.88 517 ARG A N 1
ATOM 3962 C CA . ARG A 1 517 ? -10.347 4.912 -7.264 1.00 95.88 517 ARG A CA 1
ATOM 3963 C C . ARG A 1 517 ? -11.174 5.200 -6.013 1.00 95.88 517 ARG A C 1
ATOM 3965 O O . ARG A 1 517 ? -10.885 6.172 -5.320 1.00 95.88 517 ARG A O 1
ATOM 3972 N N . LYS A 1 518 ? -12.179 4.373 -5.704 1.00 96.19 518 LYS A N 1
ATOM 3973 C CA . LYS A 1 518 ? -12.947 4.455 -4.453 1.00 96.19 518 LYS A CA 1
ATOM 3974 C C . LYS A 1 518 ? -13.565 3.105 -4.104 1.00 96.19 518 LYS A C 1
ATOM 3976 O O . LYS A 1 518 ? -14.139 2.477 -4.986 1.00 96.19 518 LYS A O 1
ATOM 3981 N N . LEU A 1 519 ? -13.499 2.719 -2.829 1.00 96.94 519 LEU A N 1
ATOM 3982 C CA . LEU A 1 519 ? -14.129 1.517 -2.278 1.00 96.94 519 LEU A CA 1
ATOM 3983 C C . LEU A 1 519 ? -15.309 1.905 -1.373 1.00 96.94 519 LEU A C 1
ATOM 3985 O O . LEU A 1 519 ? -15.164 2.740 -0.475 1.00 96.94 519 LEU A O 1
ATOM 3989 N N . VAL A 1 520 ? -16.475 1.291 -1.583 1.00 96.75 520 VAL A N 1
ATOM 3990 C CA . VAL A 1 520 ? -17.710 1.582 -0.838 1.00 96.75 520 VAL A CA 1
ATOM 3991 C C . VAL A 1 520 ? -18.373 0.281 -0.379 1.00 96.75 520 VAL A C 1
ATOM 3993 O O . VAL A 1 520 ? -18.644 -0.597 -1.192 1.00 96.75 520 VAL A O 1
ATOM 3996 N N . LYS A 1 521 ? -18.652 0.154 0.923 1.00 96.25 521 LYS A N 1
ATOM 3997 C CA . LYS A 1 521 ? -19.434 -0.954 1.505 1.00 96.25 521 LYS A CA 1
ATOM 3998 C C . LYS A 1 521 ? -20.931 -0.652 1.370 1.00 96.25 521 LYS A C 1
ATOM 4000 O O . LYS A 1 521 ? -21.328 0.484 1.636 1.00 96.25 521 LYS A O 1
ATOM 4005 N N . HIS A 1 522 ? -21.774 -1.638 1.056 1.00 96.62 522 HIS A N 1
ATOM 4006 C CA . HIS A 1 522 ? -23.221 -1.490 1.256 1.00 96.62 522 HIS A CA 1
ATOM 4007 C C . HIS A 1 522 ? -23.522 -1.231 2.745 1.00 96.62 522 HIS A C 1
ATOM 4009 O O . HIS A 1 522 ? -22.924 -1.909 3.582 1.00 96.62 522 HIS A O 1
ATOM 4015 N N . PRO A 1 523 ? -24.434 -0.318 3.131 1.00 93.25 523 PRO A N 1
ATOM 4016 C CA . PRO A 1 523 ? -24.712 -0.054 4.545 1.00 93.25 523 PRO A CA 1
ATOM 4017 C C . PRO A 1 523 ? -25.096 -1.324 5.323 1.00 93.25 523 PRO A C 1
ATOM 4019 O O . PRO A 1 523 ? -24.440 -1.680 6.302 1.00 93.25 523 PRO A O 1
ATOM 4022 N N . GLU A 1 524 ? -26.086 -2.058 4.813 1.00 92.38 524 GLU A N 1
ATOM 4023 C CA . GLU A 1 524 ? -26.771 -3.159 5.514 1.00 92.38 524 GLU A CA 1
ATOM 4024 C C . GLU A 1 524 ? -26.292 -4.564 5.120 1.00 92.38 524 GLU A C 1
ATOM 4026 O O . GLU A 1 524 ? -26.573 -5.527 5.824 1.00 92.38 524 GLU A O 1
ATOM 4031 N N . LEU A 1 525 ? -25.571 -4.695 4.002 1.00 93.94 525 LEU A N 1
ATOM 4032 C CA . LEU A 1 525 ? -25.217 -5.987 3.395 1.00 93.94 525 LEU A CA 1
ATOM 4033 C C . LEU A 1 525 ? -23.689 -6.175 3.409 1.00 93.94 525 LEU A C 1
ATOM 4035 O O . LEU A 1 525 ? -22.965 -5.174 3.498 1.00 93.94 525 LEU A O 1
ATOM 4039 N N . PRO A 1 526 ? -23.172 -7.415 3.317 1.00 94.31 526 PRO A N 1
ATOM 4040 C CA . PRO A 1 526 ? -21.733 -7.683 3.281 1.00 94.31 526 PRO A CA 1
ATOM 4041 C C . PRO A 1 526 ? -21.071 -7.351 1.928 1.00 94.31 526 PRO A C 1
ATOM 4043 O O . PRO A 1 526 ? -19.902 -7.650 1.744 1.00 94.31 526 PRO A O 1
ATOM 4046 N N . MET A 1 527 ? -21.777 -6.709 0.993 1.00 95.88 527 MET A N 1
ATOM 4047 C CA . MET A 1 527 ? -21.273 -6.389 -0.348 1.00 95.88 527 MET A CA 1
ATOM 4048 C C . MET A 1 527 ? -20.360 -5.153 -0.380 1.00 95.88 527 MET A C 1
ATOM 4050 O O . MET A 1 527 ? -20.624 -4.149 0.297 1.00 95.88 527 MET A O 1
ATOM 4054 N N . PHE A 1 528 ? -19.347 -5.188 -1.247 1.00 97.75 528 PHE A N 1
ATOM 4055 C CA . PHE A 1 528 ? -18.525 -4.039 -1.630 1.00 97.75 528 PHE A CA 1
ATOM 4056 C C . PHE A 1 528 ? -18.725 -3.664 -3.101 1.00 97.75 528 PHE A C 1
ATOM 4058 O O . PHE A 1 528 ? -19.018 -4.499 -3.951 1.00 97.75 528 PHE A O 1
ATOM 4065 N N . TYR A 1 529 ? -18.497 -2.390 -3.405 1.00 98.12 529 TYR A N 1
ATOM 4066 C CA . TYR A 1 529 ? -18.450 -1.857 -4.762 1.00 98.12 529 TYR A CA 1
ATOM 4067 C C . TYR A 1 529 ? -17.199 -1.001 -4.897 1.00 98.12 529 TYR A C 1
ATOM 4069 O O . TYR A 1 529 ? -16.905 -0.180 -4.019 1.00 98.12 529 TYR A O 1
ATOM 4077 N N . THR A 1 530 ? -16.473 -1.160 -5.997 1.00 97.88 530 THR A N 1
ATOM 4078 C CA . THR A 1 530 ? -15.340 -0.294 -6.332 1.00 97.88 530 THR A CA 1
ATOM 4079 C C . THR A 1 530 ? -15.518 0.310 -7.716 1.00 97.88 530 THR A C 1
ATOM 4081 O O . THR A 1 530 ? -16.075 -0.314 -8.619 1.00 97.88 530 THR A O 1
ATOM 4084 N N . VAL A 1 531 ? -15.062 1.551 -7.868 1.00 98.19 531 VAL A N 1
ATOM 4085 C CA . VAL A 1 531 ? -14.940 2.213 -9.169 1.00 98.19 531 VAL A CA 1
ATOM 4086 C C . VAL A 1 531 ? -13.482 2.241 -9.586 1.00 98.19 531 VAL A C 1
ATOM 4088 O O . VAL A 1 531 ? -12.609 2.656 -8.822 1.00 98.19 531 VAL A O 1
ATOM 4091 N N . GLU A 1 532 ? -13.224 1.800 -10.807 1.00 98.25 532 GLU A N 1
ATOM 4092 C CA . GLU A 1 532 ? -11.888 1.549 -11.333 1.00 98.25 532 GLU A CA 1
ATOM 4093 C C . GLU A 1 532 ? -11.688 2.374 -12.606 1.00 98.25 532 GLU A C 1
ATOM 4095 O O . GLU A 1 532 ? -12.624 2.579 -13.383 1.00 98.25 532 GLU A O 1
ATOM 4100 N N . SER A 1 533 ? -10.493 2.927 -12.818 1.00 97.62 533 SER A N 1
ATOM 4101 C CA . SER A 1 533 ? -10.206 3.781 -13.981 1.00 97.62 533 SER A CA 1
ATOM 4102 C C . SER A 1 533 ? -8.732 3.777 -14.332 1.00 97.62 533 SER A C 1
ATOM 4104 O O . SER A 1 533 ? -7.912 4.237 -13.533 1.00 97.62 533 SER A O 1
ATOM 4106 N N . GLU A 1 534 ? -8.408 3.349 -15.548 1.00 97.31 534 GLU A N 1
ATOM 4107 C CA . GLU A 1 534 ? -7.057 3.355 -16.092 1.00 97.31 534 GLU A CA 1
ATOM 4108 C C . GLU A 1 534 ? -6.853 4.430 -17.161 1.00 97.31 534 GLU A C 1
ATOM 4110 O O . GLU A 1 534 ? -7.676 4.612 -18.062 1.00 97.31 534 GLU A O 1
ATOM 4115 N N . ASN A 1 535 ? -5.723 5.131 -17.069 1.00 96.50 535 ASN A N 1
ATOM 4116 C CA . ASN A 1 535 ? -5.371 6.226 -17.969 1.00 96.50 535 ASN A CA 1
ATOM 4117 C C . ASN A 1 535 ? -4.499 5.727 -19.136 1.00 96.50 535 ASN A C 1
ATOM 4119 O O . ASN A 1 535 ? -3.830 4.694 -19.055 1.00 96.50 535 ASN A O 1
ATOM 4123 N N . ASN A 1 536 ? -4.495 6.483 -20.233 1.00 95.62 536 ASN A N 1
ATOM 4124 C CA . ASN A 1 536 ? -3.817 6.183 -21.494 1.00 95.62 536 ASN A CA 1
ATOM 4125 C C . ASN A 1 536 ? -4.011 4.728 -21.969 1.00 95.62 536 ASN A C 1
ATOM 4127 O O . ASN A 1 536 ? -3.070 4.104 -22.458 1.00 95.62 536 ASN A O 1
ATOM 4131 N N . THR A 1 537 ? -5.210 4.171 -21.800 1.00 95.44 537 THR A N 1
ATOM 4132 C CA . THR A 1 537 ? -5.511 2.742 -21.987 1.00 95.44 537 THR A CA 1
ATOM 4133 C C . THR A 1 537 ? -6.785 2.570 -22.817 1.00 95.44 537 THR A C 1
ATOM 4135 O O . THR A 1 537 ? -7.701 3.387 -22.734 1.00 95.44 537 THR A O 1
ATOM 4138 N N . LEU A 1 538 ? -6.831 1.544 -23.675 1.00 92.81 538 LEU A N 1
ATOM 4139 C CA . LEU A 1 538 ? -7.943 1.330 -24.607 1.00 92.81 538 LEU A CA 1
ATOM 4140 C C . LEU A 1 538 ? -9.139 0.621 -23.938 1.00 92.81 538 LEU A C 1
ATOM 4142 O O . LEU A 1 538 ? -9.016 -0.503 -23.449 1.00 92.81 538 LEU A O 1
ATOM 4146 N N . ALA A 1 539 ? -10.317 1.251 -23.985 1.00 92.69 539 ALA A N 1
ATOM 4147 C CA . ALA A 1 539 ? -11.599 0.657 -23.585 1.00 92.69 539 ALA A CA 1
ATOM 4148 C C . ALA A 1 539 ? -11.903 -0.661 -24.346 1.00 92.69 539 ALA A C 1
ATOM 4150 O O . ALA A 1 539 ? -11.448 -0.815 -25.487 1.00 92.69 539 ALA A O 1
ATOM 4151 N N . PRO A 1 540 ? -12.657 -1.612 -23.753 1.00 91.12 540 PRO A N 1
ATOM 4152 C CA . PRO A 1 540 ? -12.907 -2.930 -24.349 1.00 91.12 540 PRO A CA 1
ATOM 4153 C C . PRO A 1 540 ? -13.549 -2.855 -25.742 1.00 91.12 540 PRO A C 1
ATOM 4155 O O . PRO A 1 540 ? -13.035 -3.491 -26.662 1.00 91.12 540 PRO A O 1
ATOM 4158 N N . ASP A 1 541 ? -14.571 -2.014 -25.938 1.00 90.75 541 ASP A N 1
ATOM 4159 C CA . ASP A 1 541 ? -15.242 -1.808 -27.235 1.00 90.75 541 ASP A CA 1
ATOM 4160 C C . ASP A 1 541 ? -14.248 -1.485 -28.363 1.00 90.75 541 ASP A C 1
ATOM 4162 O O . ASP A 1 541 ? -14.314 -2.028 -29.467 1.00 90.75 541 ASP A O 1
ATOM 4166 N N . LEU A 1 542 ? -13.294 -0.593 -28.073 1.00 89.94 542 LEU A N 1
ATOM 4167 C CA . LEU A 1 542 ? -12.299 -0.129 -29.036 1.00 89.94 542 LEU A CA 1
ATOM 4168 C C . LEU A 1 542 ? -11.221 -1.192 -29.285 1.00 89.94 542 LEU A C 1
ATOM 4170 O O . LEU A 1 542 ? -10.762 -1.332 -30.416 1.00 89.94 542 LEU A O 1
ATOM 4174 N N . ARG A 1 543 ? -10.855 -1.983 -28.264 1.00 90.62 543 ARG A N 1
ATOM 4175 C CA . ARG A 1 543 ? -9.980 -3.154 -28.441 1.00 90.62 543 ARG A CA 1
ATOM 4176 C C . ARG A 1 543 ? -10.623 -4.176 -29.383 1.00 90.62 543 ARG A C 1
ATOM 4178 O O . ARG A 1 543 ? -9.969 -4.603 -30.327 1.00 90.62 543 ARG A O 1
ATOM 4185 N N . GLN A 1 544 ? -11.902 -4.505 -29.188 1.00 89.56 544 GLN A N 1
ATOM 4186 C CA . GLN A 1 544 ? -12.635 -5.439 -30.056 1.00 89.56 544 GLN A CA 1
ATOM 4187 C C . GLN A 1 544 ? -12.726 -4.939 -31.508 1.00 89.56 544 GLN A C 1
ATOM 4189 O O . GLN A 1 544 ? -12.459 -5.703 -32.435 1.00 89.56 544 GLN A O 1
ATOM 4194 N N . GLN A 1 545 ? -13.029 -3.652 -31.717 1.00 90.12 545 GLN A N 1
ATOM 4195 C CA . GLN A 1 545 ? -13.074 -3.040 -33.054 1.00 90.12 545 GLN A CA 1
ATOM 4196 C C . GLN A 1 545 ? -11.718 -3.104 -33.777 1.00 90.12 545 GLN A C 1
ATOM 4198 O O . GLN A 1 545 ? -11.670 -3.421 -34.966 1.00 90.12 545 GLN A O 1
ATOM 4203 N N . LEU A 1 546 ? -10.617 -2.843 -33.065 1.00 88.69 546 LEU A N 1
ATOM 4204 C CA . LEU A 1 546 ? -9.263 -2.929 -33.620 1.00 88.69 546 LEU A CA 1
ATOM 4205 C C . LEU A 1 546 ? -8.860 -4.373 -33.953 1.00 88.69 546 LEU A C 1
ATOM 4207 O O . LEU A 1 546 ? -8.306 -4.607 -35.022 1.00 88.69 546 LEU A O 1
ATOM 4211 N N . ILE A 1 547 ? -9.189 -5.346 -33.096 1.00 88.69 547 ILE A N 1
ATOM 4212 C CA . ILE A 1 547 ? -8.927 -6.776 -33.350 1.00 88.69 547 ILE A CA 1
ATOM 4213 C C . ILE A 1 547 ? -9.697 -7.263 -34.585 1.00 88.69 547 ILE A C 1
ATOM 4215 O O . ILE A 1 547 ? -9.122 -7.952 -35.429 1.00 88.69 547 ILE A O 1
ATOM 4219 N N . ALA A 1 548 ? -10.965 -6.866 -34.743 1.00 88.56 548 ALA A N 1
ATOM 4220 C CA . ALA A 1 548 ? -11.762 -7.208 -35.922 1.00 88.56 548 ALA A CA 1
ATOM 4221 C C . ALA A 1 548 ? -11.137 -6.649 -37.215 1.00 88.56 548 ALA A C 1
ATOM 4223 O O . ALA A 1 548 ? -10.889 -7.403 -38.155 1.00 88.56 548 ALA A O 1
ATOM 4224 N N . ALA A 1 549 ? -10.788 -5.357 -37.233 1.00 87.50 549 ALA A N 1
ATOM 4225 C CA . ALA A 1 549 ? -10.133 -4.720 -38.378 1.00 87.50 549 ALA A CA 1
ATOM 4226 C C . ALA A 1 549 ? -8.734 -5.303 -38.674 1.00 87.50 549 ALA A C 1
ATOM 4228 O O . ALA A 1 549 ? -8.355 -5.453 -39.835 1.00 87.50 549 ALA A O 1
ATOM 4229 N N . GLY A 1 550 ? -7.972 -5.675 -37.640 1.00 84.56 550 GLY A N 1
ATOM 4230 C CA . GLY A 1 550 ? -6.696 -6.381 -37.785 1.00 84.56 550 GLY A CA 1
ATOM 4231 C C . GLY A 1 550 ? -6.860 -7.769 -38.402 1.00 84.56 550 GLY A C 1
ATOM 4232 O O . GLY A 1 550 ? -6.101 -8.134 -39.298 1.00 84.56 550 GLY A O 1
ATOM 4233 N N . THR A 1 551 ? -7.899 -8.503 -37.999 1.00 84.44 551 THR A N 1
ATOM 4234 C CA . THR A 1 551 ? -8.244 -9.817 -38.563 1.00 84.44 551 THR A CA 1
ATOM 4235 C C . THR A 1 551 ? -8.614 -9.704 -40.046 1.00 84.44 551 THR A C 1
ATOM 4237 O O . THR A 1 551 ? -8.109 -10.476 -40.859 1.00 84.44 551 THR A O 1
ATOM 4240 N N . GLU A 1 552 ? -9.413 -8.701 -40.434 1.00 84.69 552 GLU A N 1
ATOM 4241 C CA . GLU A 1 552 ? -9.708 -8.401 -41.848 1.00 84.69 552 GLU A CA 1
ATOM 4242 C C . GLU A 1 552 ? -8.449 -8.032 -42.656 1.00 84.69 552 GLU A C 1
ATOM 4244 O O . GLU A 1 552 ? -8.352 -8.359 -43.840 1.00 84.69 552 GLU A O 1
ATOM 4249 N N . ALA A 1 553 ? -7.461 -7.397 -42.018 1.00 80.94 553 ALA A N 1
ATOM 4250 C CA . ALA A 1 553 ? -6.168 -7.052 -42.610 1.00 80.94 553 ALA A CA 1
ATOM 4251 C C . ALA A 1 553 ? -5.135 -8.203 -42.608 1.00 80.94 553 ALA A C 1
ATOM 4253 O O . ALA A 1 553 ? -4.004 -8.002 -43.054 1.00 80.94 553 ALA A O 1
ATOM 4254 N N . GLY A 1 554 ? -5.488 -9.399 -42.117 1.00 76.75 554 GLY A N 1
ATOM 4255 C CA . GLY A 1 554 ? -4.578 -10.549 -42.035 1.00 76.75 554 GLY A CA 1
ATOM 4256 C C . GLY A 1 554 ? -3.528 -10.459 -40.919 1.00 76.75 554 GLY A C 1
ATOM 4257 O O . GLY A 1 554 ? -2.493 -11.120 -40.995 1.00 76.75 554 GLY A O 1
ATOM 4258 N N . VAL A 1 555 ? -3.768 -9.640 -39.891 1.00 76.81 555 VAL A N 1
ATOM 4259 C CA . VAL A 1 555 ? -2.921 -9.526 -38.697 1.00 76.81 555 VAL A CA 1
ATOM 4260 C C . VAL A 1 555 ? -3.472 -10.436 -37.601 1.00 76.81 555 VAL A C 1
ATOM 4262 O O . VAL A 1 555 ? -4.404 -10.065 -36.883 1.00 76.81 555 VAL A O 1
ATOM 4265 N N . GLU A 1 556 ? -2.874 -11.619 -37.450 1.00 66.12 556 GLU A N 1
ATOM 4266 C CA . GLU A 1 556 ? -3.135 -12.509 -36.311 1.00 66.12 556 GLU A CA 1
ATOM 4267 C C . GLU A 1 556 ? -2.989 -11.736 -34.991 1.00 66.12 556 GLU A C 1
ATOM 4269 O O . GLU A 1 556 ? -2.017 -11.006 -34.783 1.00 66.12 556 GLU A O 1
ATOM 4274 N N . SER A 1 557 ? -4.016 -11.828 -34.145 1.00 67.81 557 SER A N 1
ATOM 4275 C CA . SER A 1 557 ? -4.200 -10.971 -32.970 1.00 67.81 557 SER A CA 1
ATOM 4276 C C . SER A 1 557 ? -4.812 -11.774 -31.824 1.00 67.81 557 SER A C 1
ATOM 4278 O O . SER A 1 557 ? -6.011 -11.693 -31.558 1.00 67.81 557 SER A O 1
ATOM 4280 N N . GLU A 1 558 ? -3.983 -12.578 -31.161 1.00 74.88 558 GLU A N 1
ATOM 4281 C CA . GLU A 1 558 ? -4.360 -13.270 -29.929 1.00 74.88 558 GLU A CA 1
ATOM 4282 C C . GLU A 1 558 ? -4.516 -12.271 -28.768 1.00 74.88 558 GLU A C 1
ATOM 4284 O O . GLU A 1 558 ? -3.773 -11.292 -28.656 1.00 74.88 558 GLU A O 1
ATOM 4289 N N . VAL A 1 559 ? -5.508 -12.493 -27.901 1.00 81.75 559 VAL A N 1
ATOM 4290 C CA . VAL A 1 559 ? -5.775 -11.615 -26.752 1.00 81.75 559 VAL A CA 1
ATOM 4291 C C . VAL A 1 559 ? -4.933 -12.074 -25.566 1.00 81.75 559 VAL A C 1
ATOM 4293 O O . VAL A 1 559 ? -5.377 -12.863 -24.736 1.00 81.75 559 VAL A O 1
ATOM 4296 N N . LEU A 1 560 ? -3.705 -11.563 -25.504 1.00 86.44 560 LEU A N 1
ATOM 4297 C CA . LEU A 1 560 ? -2.764 -11.852 -24.424 1.00 86.44 560 LEU A CA 1
ATOM 4298 C C . LEU A 1 560 ? -3.296 -11.393 -23.042 1.00 86.44 560 LEU A C 1
ATOM 4300 O O . LEU A 1 560 ? -3.863 -10.297 -22.950 1.00 86.44 560 LEU A O 1
ATOM 4304 N N . PRO A 1 561 ? -3.089 -12.178 -21.961 1.00 92.94 561 PRO A N 1
ATOM 4305 C CA . PRO A 1 561 ? -3.478 -11.831 -20.591 1.00 92.94 561 PRO A CA 1
ATOM 4306 C C . PRO A 1 561 ? -2.979 -10.447 -20.120 1.00 92.94 561 PRO A C 1
ATOM 4308 O O . PRO A 1 561 ? -1.775 -10.237 -19.950 1.00 92.94 561 PRO A O 1
ATOM 4311 N N . PRO A 1 562 ? -3.872 -9.480 -19.829 1.00 93.62 562 PRO A N 1
ATOM 4312 C CA . PRO A 1 562 ? -3.447 -8.136 -19.429 1.00 93.62 562 PRO A CA 1
ATOM 4313 C C . PRO A 1 562 ? -2.731 -8.064 -18.073 1.00 93.62 562 PRO A C 1
ATOM 4315 O O . PRO A 1 562 ? -2.073 -7.060 -17.800 1.00 93.62 562 PRO A O 1
ATOM 4318 N N . ALA A 1 563 ? -2.855 -9.094 -17.228 1.00 91.81 563 ALA A N 1
ATOM 4319 C CA . ALA A 1 563 ? -2.149 -9.193 -15.950 1.00 91.81 563 ALA A CA 1
ATOM 4320 C C . ALA A 1 563 ? -0.635 -9.410 -16.132 1.00 91.81 563 ALA A C 1
ATOM 4322 O O . ALA A 1 563 ? 0.149 -8.865 -15.358 1.00 91.81 563 ALA A O 1
ATOM 4323 N N . ASP A 1 564 ? -0.227 -10.130 -17.180 1.00 93.06 564 ASP A N 1
ATOM 4324 C CA . ASP A 1 564 ? 1.180 -10.435 -17.467 1.00 93.06 564 ASP A CA 1
ATOM 4325 C C . ASP A 1 564 ? 1.788 -9.413 -18.438 1.00 93.06 564 ASP A C 1
ATOM 4327 O O . ASP A 1 564 ? 2.895 -8.916 -18.230 1.00 93.06 564 ASP A O 1
ATOM 4331 N N . PHE A 1 565 ? 1.029 -9.042 -19.476 1.00 94.38 565 PHE A N 1
ATOM 4332 C CA . PHE A 1 565 ? 1.512 -8.228 -20.600 1.00 94.38 565 PHE A CA 1
ATOM 4333 C C . PHE A 1 565 ? 1.095 -6.752 -20.550 1.00 94.38 565 PHE A C 1
ATOM 4335 O O . PHE A 1 565 ? 1.552 -5.954 -21.375 1.00 94.38 565 PHE A O 1
ATOM 4342 N N . GLY A 1 566 ? 0.233 -6.378 -19.601 1.00 93.31 566 GLY A N 1
ATOM 4343 C CA . GLY A 1 566 ? -0.377 -5.053 -19.508 1.00 93.31 566 GLY A CA 1
ATOM 4344 C C . GLY A 1 566 ? -1.501 -4.819 -20.527 1.00 93.31 566 GLY A C 1
ATOM 4345 O O . GLY A 1 566 ? -1.619 -5.495 -21.547 1.00 93.31 566 GLY A O 1
ATOM 4346 N N . TYR A 1 567 ? -2.351 -3.820 -20.270 1.00 94.06 567 TYR A N 1
ATOM 4347 C CA . TYR A 1 567 ? -3.358 -3.400 -21.251 1.00 94.06 567 TYR A CA 1
ATOM 4348 C C . TYR A 1 567 ? -2.752 -2.592 -22.410 1.00 94.06 567 TYR A C 1
ATOM 4350 O O . TYR A 1 567 ? -1.970 -1.672 -22.142 1.00 94.06 567 TYR A O 1
ATOM 4358 N N . PRO A 1 568 ? -3.223 -2.804 -23.658 1.00 92.69 568 PRO A N 1
ATOM 4359 C CA . PRO A 1 568 ? -2.897 -1.957 -24.803 1.00 92.69 568 PRO A CA 1
ATOM 4360 C C . PRO A 1 568 ? -3.137 -0.466 -24.532 1.00 92.69 568 PRO A C 1
ATOM 4362 O O . PRO A 1 568 ? -4.210 -0.050 -24.069 1.00 92.69 568 PRO A O 1
ATOM 4365 N N . LYS A 1 569 ? -2.115 0.345 -24.819 1.00 92.75 569 LYS A N 1
ATOM 4366 C CA . LYS A 1 569 ? -2.070 1.769 -24.472 1.00 92.75 569 LYS A CA 1
ATOM 4367 C C . LYS A 1 569 ? -2.551 2.659 -25.614 1.00 92.75 569 LYS A C 1
ATOM 4369 O O . LYS A 1 569 ? -2.252 2.431 -26.779 1.00 92.75 569 LYS A O 1
ATOM 4374 N N . GLY A 1 570 ? -3.267 3.724 -25.263 1.00 90.69 570 GLY A N 1
ATOM 4375 C CA . GLY A 1 570 ? -3.759 4.742 -26.190 1.00 90.69 570 GLY A CA 1
ATOM 4376 C C . GLY A 1 570 ? -3.737 6.120 -25.541 1.00 90.69 570 GLY A C 1
ATOM 4377 O O . GLY A 1 570 ? -4.464 6.373 -24.584 1.00 90.69 570 GLY A O 1
ATOM 4378 N N . ARG A 1 571 ? -2.902 7.033 -26.047 1.00 90.56 571 ARG A N 1
ATOM 4379 C CA . ARG A 1 571 ? -2.684 8.351 -25.428 1.00 90.56 571 ARG A CA 1
ATOM 4380 C C . ARG A 1 571 ? -3.981 9.170 -25.359 1.00 90.56 571 ARG A C 1
ATOM 4382 O O . ARG A 1 571 ? -4.622 9.409 -26.378 1.00 90.56 571 ARG A O 1
ATOM 4389 N N . GLY A 1 572 ? -4.348 9.627 -24.162 1.00 91.25 572 GLY A N 1
ATOM 4390 C CA . GLY A 1 572 ? -5.598 10.360 -23.917 1.00 91.25 572 GLY A CA 1
ATOM 4391 C C . GLY A 1 572 ? -6.872 9.505 -23.980 1.00 91.25 572 GLY A C 1
ATOM 4392 O O . GLY A 1 572 ? -7.971 10.064 -24.050 1.00 91.25 572 GLY A O 1
ATOM 4393 N N . ARG A 1 573 ? -6.740 8.170 -23.977 1.00 94.81 573 ARG A N 1
ATOM 4394 C CA . ARG A 1 573 ? -7.852 7.231 -23.804 1.00 94.81 573 ARG A CA 1
ATOM 4395 C C . ARG A 1 573 ? -7.963 6.756 -22.361 1.00 94.81 573 ARG A C 1
ATOM 4397 O O . ARG A 1 573 ? -6.946 6.581 -21.694 1.00 94.81 573 ARG A O 1
ATOM 4404 N N . TRP A 1 574 ? -9.191 6.526 -21.921 1.00 96.81 574 TRP A N 1
ATOM 4405 C CA . TRP A 1 574 ? -9.513 5.913 -20.639 1.00 96.81 574 TRP A CA 1
ATOM 4406 C C . TRP A 1 574 ? -10.242 4.586 -20.842 1.00 96.81 574 TRP A C 1
ATOM 4408 O O . TRP A 1 574 ? -10.992 4.415 -21.807 1.00 96.81 574 TRP A O 1
ATOM 4418 N N . ALA A 1 575 ? -10.039 3.681 -19.890 1.00 97.38 575 ALA A N 1
ATOM 4419 C CA . ALA A 1 575 ? -10.873 2.509 -19.662 1.00 97.38 575 ALA A CA 1
ATOM 4420 C C . ALA A 1 575 ? -11.299 2.521 -18.186 1.00 97.38 575 ALA A C 1
ATOM 4422 O O . ALA A 1 575 ? -10.502 2.890 -17.324 1.00 97.38 575 ALA A O 1
ATOM 4423 N N . SER A 1 576 ? -12.551 2.195 -17.884 1.00 98.06 576 SER A N 1
ATOM 4424 C CA . SER A 1 576 ? -13.102 2.318 -16.533 1.00 98.06 576 SER A CA 1
ATOM 4425 C C . SER A 1 576 ? -14.287 1.381 -16.356 1.00 98.06 576 SER A C 1
ATOM 4427 O O . SER A 1 576 ? -15.009 1.134 -17.317 1.00 98.06 576 SER A O 1
ATOM 4429 N N . CYS A 1 577 ? -14.507 0.893 -15.137 1.00 97.94 577 CYS A N 1
ATOM 4430 C CA . CYS A 1 577 ? -15.663 0.071 -14.796 1.00 97.94 577 CYS A CA 1
ATOM 4431 C C . CYS A 1 577 ? -16.108 0.276 -13.338 1.00 97.94 577 CYS A C 1
ATOM 4433 O O . CYS A 1 577 ? -15.429 0.929 -12.536 1.00 97.94 577 CYS A O 1
ATOM 4435 N N . ILE A 1 578 ? -17.260 -0.303 -13.006 1.00 98.44 578 ILE A N 1
ATOM 4436 C CA . ILE A 1 578 ? -17.689 -0.609 -11.637 1.00 98.44 578 ILE A CA 1
ATOM 4437 C C . ILE A 1 578 ? -17.533 -2.118 -11.440 1.00 98.44 578 ILE A C 1
ATOM 4439 O O . ILE A 1 578 ? -18.001 -2.873 -12.291 1.00 98.44 578 ILE A O 1
ATOM 4443 N N . SER A 1 579 ? -16.946 -2.549 -10.325 1.00 98.12 579 SER A N 1
ATOM 4444 C CA . SER A 1 579 ? -16.898 -3.962 -9.930 1.00 98.12 579 SER A CA 1
ATOM 4445 C C . SER A 1 579 ? -17.723 -4.180 -8.660 1.00 98.12 579 SER A C 1
ATOM 4447 O O . SER A 1 579 ? -17.518 -3.494 -7.652 1.00 98.12 579 SER A O 1
ATOM 4449 N N . VAL A 1 580 ? -18.661 -5.128 -8.715 1.00 98.06 580 VAL A N 1
ATOM 4450 C CA . VAL A 1 580 ? -19.435 -5.634 -7.569 1.00 98.06 580 VAL A CA 1
ATOM 4451 C C . VAL A 1 580 ? -18.651 -6.777 -6.933 1.00 98.06 580 VAL A C 1
ATOM 4453 O O . VAL A 1 580 ? -18.323 -7.745 -7.617 1.00 98.06 580 VAL A O 1
ATOM 4456 N N . ILE A 1 581 ? -18.348 -6.669 -5.642 1.00 97.31 581 ILE A N 1
ATOM 4457 C CA . ILE A 1 581 ? -17.458 -7.582 -4.918 1.00 97.31 581 ILE A CA 1
ATOM 4458 C C . ILE A 1 581 ? -18.213 -8.231 -3.759 1.00 97.31 581 ILE A C 1
ATOM 4460 O O . ILE A 1 581 ? -18.714 -7.537 -2.870 1.00 97.31 581 ILE A O 1
ATOM 4464 N N . ASP A 1 582 ? -18.231 -9.562 -3.744 1.00 96.06 582 ASP A N 1
ATOM 4465 C CA . ASP A 1 582 ? -18.593 -10.358 -2.573 1.00 96.06 582 ASP A CA 1
ATOM 4466 C C . ASP A 1 582 ? -17.298 -10.715 -1.815 1.00 96.06 582 ASP A C 1
ATOM 4468 O O . ASP A 1 582 ? -16.473 -11.462 -2.342 1.00 96.06 582 ASP A O 1
ATOM 4472 N N . PRO A 1 583 ? -17.050 -10.155 -0.617 1.00 93.25 583 PRO A N 1
ATOM 4473 C CA . PRO A 1 583 ? -15.858 -10.449 0.176 1.00 93.25 583 PRO A CA 1
ATOM 4474 C C . PRO A 1 583 ? -15.961 -11.764 0.967 1.00 93.25 583 PRO A C 1
ATOM 4476 O O . PRO A 1 583 ? -14.989 -12.130 1.625 1.00 93.25 583 PRO A O 1
ATOM 4479 N N . LEU A 1 584 ? -17.126 -12.426 0.955 1.00 90.56 584 LEU A N 1
ATOM 4480 C CA . LEU A 1 584 ? -17.427 -13.674 1.661 1.00 90.56 584 LEU A CA 1
ATOM 4481 C C . LEU A 1 584 ? -17.919 -14.736 0.660 1.00 90.56 584 LEU A C 1
ATOM 4483 O O . LEU A 1 584 ? -18.945 -15.380 0.883 1.00 90.56 584 LEU A O 1
ATOM 4487 N N . GLY A 1 585 ? -17.209 -14.876 -0.465 1.00 83.19 585 GLY A N 1
ATOM 4488 C CA . GLY A 1 585 ? -17.495 -15.888 -1.476 1.00 83.19 585 GLY A CA 1
ATOM 4489 C C . GLY A 1 585 ? -17.200 -17.312 -1.002 1.00 83.19 585 GLY A C 1
ATOM 4490 O O . GLY A 1 585 ? -17.042 -17.577 0.194 1.00 83.19 585 GLY A O 1
ATOM 4491 N N . ASP A 1 586 ? -17.136 -18.239 -1.957 1.00 77.00 586 ASP A N 1
ATOM 4492 C CA . ASP A 1 586 ? -16.871 -19.647 -1.666 1.00 77.00 586 ASP A CA 1
ATOM 4493 C C . ASP A 1 586 ? -15.572 -19.799 -0.846 1.00 77.00 586 ASP A C 1
ATOM 4495 O O . ASP A 1 586 ? -14.592 -19.086 -1.052 1.00 77.00 586 ASP A O 1
ATOM 4499 N N . GLU A 1 587 ? -15.619 -20.657 0.177 1.00 74.81 587 GLU A N 1
ATOM 4500 C CA . GLU A 1 587 ? -14.544 -20.881 1.165 1.00 74.81 587 GLU A CA 1
ATOM 4501 C C . GLU A 1 587 ? -14.023 -19.614 1.892 1.00 74.81 587 GLU A C 1
ATOM 4503 O O . GLU A 1 587 ? -12.954 -19.631 2.508 1.00 74.81 587 GLU A O 1
ATOM 4508 N N . PHE A 1 588 ? -14.814 -18.530 1.909 1.00 76.12 588 PHE A N 1
ATOM 4509 C CA . PHE A 1 588 ? -14.452 -17.178 2.368 1.00 76.12 588 PHE A CA 1
ATOM 4510 C C . PHE A 1 588 ? -13.336 -16.516 1.536 1.00 76.12 588 PHE A C 1
ATOM 4512 O O . PHE A 1 588 ? -12.511 -15.764 2.073 1.00 76.12 588 PHE A O 1
ATOM 4519 N N . GLU A 1 589 ? -13.270 -16.794 0.236 1.00 84.62 589 GLU A N 1
ATOM 4520 C CA . GLU A 1 589 ? -12.444 -16.032 -0.703 1.00 84.62 589 GLU A CA 1
ATOM 4521 C C . GLU A 1 589 ? -13.234 -14.852 -1.308 1.00 84.62 589 GLU A C 1
ATOM 4523 O O . GLU A 1 589 ? -14.423 -14.988 -1.614 1.00 84.62 589 GLU A O 1
ATOM 4528 N N . PRO A 1 590 ? -12.625 -13.663 -1.486 1.00 92.75 590 PRO A N 1
ATOM 4529 C CA . PRO A 1 590 ? -13.276 -12.572 -2.205 1.00 92.75 590 PRO A CA 1
ATOM 4530 C C . PRO A 1 590 ? -13.495 -12.904 -3.690 1.00 92.75 590 PRO A C 1
ATOM 4532 O O . PRO A 1 590 ? -12.627 -13.481 -4.340 1.00 92.75 590 PRO A O 1
ATOM 4535 N N . GLN A 1 591 ? -14.609 -12.455 -4.266 1.00 94.69 591 GLN A N 1
ATOM 4536 C CA . GLN A 1 591 ? -14.927 -12.645 -5.687 1.00 94.69 591 GLN A CA 1
ATOM 4537 C C . GLN A 1 591 ? -15.594 -11.410 -6.309 1.00 94.69 591 GLN A C 1
ATOM 4539 O O . GLN A 1 591 ? -16.331 -10.678 -5.644 1.00 94.69 591 GLN A O 1
ATOM 4544 N N . VAL A 1 592 ? -15.363 -11.189 -7.607 1.00 96.44 592 VAL A N 1
ATOM 4545 C CA . VAL A 1 592 ? -16.063 -10.166 -8.403 1.00 96.44 592 VAL A CA 1
ATOM 4546 C C . VAL A 1 592 ? -17.280 -10.808 -9.073 1.00 96.44 592 VAL A C 1
ATOM 4548 O O . VAL A 1 592 ? -17.126 -11.696 -9.906 1.00 96.44 592 VAL A O 1
ATOM 4551 N N . LEU A 1 593 ? -18.488 -10.361 -8.719 1.00 96.00 593 LEU A N 1
ATOM 4552 C CA . LEU A 1 593 ? -19.748 -10.920 -9.234 1.00 96.00 593 LEU A CA 1
ATOM 4553 C C . LEU A 1 593 ? -20.193 -10.288 -10.560 1.00 96.00 593 LEU A C 1
ATOM 4555 O O . LEU A 1 593 ? -20.752 -10.966 -11.420 1.00 96.00 593 LEU A O 1
ATOM 4559 N N . GLN A 1 594 ? -19.974 -8.981 -10.719 1.00 96.94 594 GLN A N 1
ATOM 4560 C CA . GLN A 1 594 ? -20.406 -8.219 -11.891 1.00 96.94 594 GLN A CA 1
ATOM 4561 C C . GLN A 1 594 ? -19.418 -7.086 -12.178 1.00 96.94 594 GLN A C 1
ATOM 4563 O O . GLN A 1 594 ? -19.100 -6.301 -11.284 1.00 96.94 594 GLN A O 1
ATOM 4568 N N . THR A 1 595 ? -19.017 -6.953 -13.442 1.00 97.31 595 THR A N 1
ATOM 4569 C CA . THR A 1 595 ? -18.278 -5.793 -13.958 1.00 97.31 595 THR A CA 1
ATOM 4570 C C . THR A 1 595 ? -19.178 -4.991 -14.898 1.00 97.31 595 THR A C 1
ATOM 4572 O O . THR A 1 595 ? -19.839 -5.559 -15.767 1.00 97.31 595 THR A O 1
ATOM 4575 N N . VAL A 1 596 ? -19.214 -3.668 -14.731 1.00 96.88 596 VAL A N 1
ATOM 4576 C CA . VAL A 1 596 ? -19.991 -2.732 -15.560 1.00 96.88 596 VAL A CA 1
ATOM 4577 C C . VAL A 1 596 ? -19.033 -1.718 -16.187 1.00 96.88 596 VAL A C 1
ATOM 4579 O O . VAL A 1 596 ? -18.602 -0.784 -15.513 1.00 96.88 596 VAL A O 1
ATOM 4582 N N . ASP A 1 597 ? -18.667 -1.912 -17.455 1.00 96.31 597 ASP A N 1
ATOM 4583 C CA . ASP A 1 597 ? -17.747 -1.029 -18.188 1.00 96.31 597 ASP A CA 1
ATOM 4584 C C . ASP A 1 597 ? -18.371 0.334 -18.553 1.00 96.31 597 ASP A C 1
ATOM 4586 O O . ASP A 1 597 ? -19.525 0.435 -18.977 1.00 96.31 597 ASP A O 1
ATOM 4590 N N . PHE A 1 598 ? -17.556 1.388 -18.472 1.00 95.12 598 PHE A N 1
ATOM 4591 C CA . PHE A 1 598 ? -17.832 2.703 -19.047 1.00 95.12 598 PHE A CA 1
ATOM 4592 C C . PHE A 1 598 ? -17.274 2.799 -20.475 1.00 95.12 598 PHE A C 1
ATOM 4594 O O . PHE A 1 598 ? -16.175 2.334 -20.783 1.00 95.12 598 PHE A O 1
ATOM 4601 N N . SER A 1 599 ? -18.027 3.461 -21.353 1.00 91.06 599 SER A N 1
ATOM 4602 C CA . SER A 1 599 ? -17.695 3.638 -22.773 1.00 91.06 599 SER A CA 1
ATOM 4603 C C . SER A 1 599 ? -17.340 5.102 -23.088 1.00 91.06 599 SER A C 1
ATOM 4605 O O . SER A 1 599 ? -17.134 5.922 -22.198 1.00 91.06 599 SER A O 1
ATOM 4607 N N . ASN A 1 600 ? -17.257 5.474 -24.372 1.00 91.62 600 ASN A N 1
ATOM 4608 C CA . ASN A 1 600 ? -17.236 6.880 -24.819 1.00 91.62 600 ASN A CA 1
ATOM 4609 C C . ASN A 1 600 ? -16.116 7.790 -24.245 1.00 91.62 600 ASN A C 1
ATOM 4611 O O . ASN A 1 600 ? -16.250 9.018 -24.278 1.00 91.62 600 ASN A O 1
ATOM 4615 N N . ASN A 1 601 ? -14.991 7.202 -23.817 1.00 95.06 601 ASN A N 1
ATOM 4616 C CA . ASN A 1 601 ? -13.846 7.878 -23.186 1.00 95.06 601 ASN A CA 1
ATOM 4617 C C . ASN A 1 601 ? -14.165 8.522 -21.821 1.00 95.06 601 ASN A C 1
ATOM 4619 O O . ASN A 1 601 ? -13.643 9.589 -21.479 1.00 95.06 601 ASN A O 1
ATOM 4623 N N . GLU A 1 602 ? -15.058 7.878 -21.073 1.00 96.50 602 GLU A N 1
ATOM 4624 C CA . GLU A 1 602 ? -15.444 8.216 -19.707 1.00 96.50 602 GLU A CA 1
ATOM 4625 C C . GLU A 1 602 ? -14.596 7.455 -18.669 1.00 96.50 602 GLU A C 1
ATOM 4627 O O . GLU A 1 602 ? -14.176 6.322 -18.897 1.00 96.50 602 GLU A O 1
ATOM 4632 N N . ALA A 1 603 ? -14.342 8.092 -17.524 1.00 97.62 603 ALA A N 1
ATOM 4633 C CA . ALA A 1 603 ? -13.655 7.509 -16.377 1.00 97.62 603 ALA A CA 1
ATOM 4634 C C . ALA A 1 603 ? -14.381 7.858 -15.073 1.00 97.62 603 ALA A C 1
ATOM 4636 O O . ALA A 1 603 ? -14.722 9.023 -14.842 1.00 97.62 603 ALA A O 1
ATOM 4637 N N . ALA A 1 604 ? -14.600 6.867 -14.211 1.00 97.56 604 ALA A N 1
ATOM 4638 C CA . ALA A 1 604 ? -15.164 7.062 -12.882 1.00 97.56 604 ALA A CA 1
ATOM 4639 C C . ALA A 1 604 ? -14.157 7.741 -11.931 1.00 97.56 604 ALA A C 1
ATOM 4641 O O . ALA A 1 604 ? -13.000 7.342 -11.803 1.00 97.56 604 ALA A O 1
ATOM 4642 N N . THR A 1 605 ? -14.607 8.786 -11.237 1.00 95.50 605 THR A N 1
ATOM 4643 C CA . THR A 1 605 ? -13.779 9.636 -10.367 1.00 95.50 605 THR A CA 1
ATOM 4644 C C . THR A 1 605 ? -14.191 9.596 -8.900 1.00 95.50 605 THR A C 1
ATOM 4646 O O . THR A 1 605 ? -13.356 9.863 -8.041 1.00 95.50 605 THR A O 1
ATOM 4649 N N . SER A 1 606 ? -15.445 9.260 -8.584 1.00 97.00 606 SER A N 1
ATOM 4650 C CA . SER A 1 606 ? -15.906 9.062 -7.203 1.00 97.00 606 SER A CA 1
ATOM 4651 C C . SER A 1 606 ? -17.122 8.132 -7.135 1.00 97.00 606 SER A C 1
ATOM 4653 O O . SER A 1 606 ? -17.858 7.990 -8.108 1.00 97.00 606 SER A O 1
ATOM 4655 N N . ALA A 1 607 ? -17.353 7.505 -5.982 1.00 97.88 607 ALA A N 1
ATOM 4656 C CA . ALA A 1 607 ? -18.534 6.681 -5.727 1.00 97.88 607 ALA A CA 1
ATOM 4657 C C . ALA A 1 607 ? -19.027 6.864 -4.288 1.00 97.88 607 ALA A C 1
ATOM 4659 O O . ALA A 1 607 ? -18.231 7.125 -3.383 1.00 97.88 607 ALA A O 1
ATOM 4660 N N . THR A 1 608 ? -20.334 6.727 -4.076 1.00 98.00 608 THR A N 1
ATOM 4661 C CA . THR A 1 608 ? -20.957 6.722 -2.745 1.00 98.00 608 THR A CA 1
ATOM 4662 C C . THR A 1 608 ? -22.292 5.979 -2.785 1.00 98.00 608 THR A C 1
ATOM 4664 O O . THR A 1 608 ? -22.878 5.827 -3.857 1.00 98.00 608 THR A O 1
ATOM 4667 N N . ILE A 1 609 ? -22.798 5.542 -1.632 1.00 98.00 609 ILE A N 1
ATOM 4668 C CA . ILE A 1 609 ? -24.156 4.993 -1.510 1.00 98.00 609 ILE A CA 1
ATOM 4669 C C . ILE A 1 609 ? -25.006 5.995 -0.739 1.00 98.00 609 ILE A C 1
ATOM 4671 O O . ILE A 1 609 ? -24.589 6.487 0.311 1.00 98.00 609 ILE A O 1
ATOM 4675 N N . ALA A 1 610 ? -26.179 6.325 -1.280 1.00 97.06 610 ALA A N 1
ATOM 4676 C CA . ALA A 1 610 ? -27.051 7.346 -0.718 1.00 97.06 610 ALA A CA 1
ATOM 4677 C C . ALA A 1 610 ? -28.508 6.863 -0.593 1.00 97.06 610 ALA A C 1
ATOM 4679 O O . ALA A 1 610 ? -29.103 6.501 -1.612 1.00 97.06 610 ALA A O 1
ATOM 4680 N N . PRO A 1 611 ? -29.103 6.908 0.617 1.00 97.19 611 PRO A N 1
ATOM 4681 C CA . PRO A 1 611 ? -30.538 6.750 0.799 1.00 97.19 611 PRO A CA 1
ATOM 4682 C C . PRO A 1 611 ? -31.271 8.051 0.452 1.00 97.19 611 PRO A C 1
ATOM 4684 O O . PRO A 1 611 ? -30.899 9.133 0.923 1.00 97.19 611 PRO A O 1
ATOM 4687 N N . PHE A 1 612 ? -32.344 7.953 -0.335 1.00 97.00 612 PHE A N 1
ATOM 4688 C CA . PHE A 1 612 ? -33.157 9.112 -0.720 1.00 97.00 612 PHE A CA 1
ATOM 4689 C C . PHE A 1 612 ? -34.529 9.095 -0.053 1.00 97.00 612 PHE A C 1
ATOM 4691 O O . PHE A 1 612 ? -35.362 8.244 -0.349 1.00 97.00 612 PHE A O 1
ATOM 4698 N N . THR A 1 613 ? -34.830 10.093 0.782 1.00 95.94 613 THR A N 1
ATOM 4699 C CA . THR A 1 613 ? -36.154 10.233 1.426 1.00 95.94 613 THR A CA 1
ATOM 4700 C C . THR A 1 613 ? -37.277 10.498 0.411 1.00 95.94 613 THR A C 1
ATOM 4702 O O . THR A 1 613 ? -38.450 10.322 0.720 1.00 95.94 613 THR A O 1
ATOM 4705 N N . SER A 1 614 ? -36.936 10.885 -0.822 1.00 93.56 614 SER A N 1
ATOM 4706 C CA . SER A 1 614 ? -37.864 10.962 -1.955 1.00 93.56 614 SER A CA 1
ATOM 4707 C C . SER A 1 614 ? -38.227 9.598 -2.567 1.00 93.56 614 SER A C 1
ATOM 4709 O O . SER A 1 614 ? -39.150 9.555 -3.374 1.00 93.56 614 SER A O 1
ATOM 4711 N N . GLN A 1 615 ? -37.536 8.513 -2.190 1.00 94.00 615 GLN A N 1
ATOM 4712 C CA . GLN A 1 615 ? -37.808 7.108 -2.540 1.00 94.00 615 GLN A CA 1
ATOM 4713 C C . GLN A 1 615 ? -37.866 6.244 -1.257 1.00 94.00 615 GLN A C 1
ATOM 4715 O O . GLN A 1 615 ? -37.177 5.238 -1.142 1.00 94.00 615 GLN A O 1
ATOM 4720 N N . ASP A 1 616 ? -38.595 6.698 -0.230 1.00 94.06 616 ASP A N 1
ATOM 4721 C CA . ASP A 1 616 ? -38.778 6.002 1.063 1.00 94.06 616 ASP A CA 1
ATOM 4722 C C . ASP A 1 616 ? -37.482 5.613 1.825 1.00 94.06 616 ASP A C 1
ATOM 4724 O O . ASP A 1 616 ? -37.515 4.855 2.794 1.00 94.06 616 ASP A O 1
ATOM 4728 N N . ASN A 1 617 ? -36.355 6.249 1.479 1.00 93.69 617 ASN A N 1
ATOM 4729 C CA . ASN A 1 617 ? -34.981 5.979 1.936 1.00 93.69 617 ASN A CA 1
ATOM 4730 C C . ASN A 1 617 ? -34.320 4.723 1.336 1.00 93.69 617 ASN A C 1
ATOM 4732 O O . ASN A 1 617 ? -33.325 4.250 1.879 1.00 93.69 617 ASN A O 1
ATOM 4736 N N . GLU A 1 618 ? -34.801 4.242 0.184 1.00 95.25 618 GLU A N 1
ATOM 4737 C CA . GLU A 1 618 ? -34.087 3.274 -0.659 1.00 95.25 618 GLU A CA 1
ATOM 4738 C C . GLU A 1 618 ? -32.644 3.746 -0.939 1.00 95.25 618 GLU A C 1
ATOM 4740 O O . GLU A 1 618 ? -32.413 4.910 -1.292 1.00 95.25 618 GLU A O 1
ATOM 4745 N N . ASN A 1 619 ? -31.678 2.836 -0.763 1.00 96.31 619 ASN A N 1
ATOM 4746 C CA . ASN A 1 619 ? -30.257 3.058 -1.031 1.00 96.31 619 ASN A CA 1
ATOM 4747 C C . ASN A 1 619 ? -29.952 2.894 -2.528 1.00 96.31 619 ASN A C 1
ATOM 4749 O O . ASN A 1 619 ? -30.283 1.870 -3.120 1.00 96.31 619 ASN A O 1
ATOM 4753 N N . PHE A 1 620 ? -29.236 3.855 -3.115 1.00 97.94 620 PHE A N 1
ATOM 4754 C CA . PHE A 1 620 ? -28.736 3.782 -4.494 1.00 97.94 620 PHE A CA 1
ATOM 4755 C C . PHE A 1 620 ? -27.213 3.933 -4.526 1.00 97.94 620 PHE A C 1
ATOM 4757 O O . PHE A 1 620 ? -26.655 4.737 -3.772 1.00 97.94 620 PHE A O 1
ATOM 4764 N N . LEU A 1 621 ? -26.545 3.217 -5.436 1.00 98.38 621 LEU A N 1
ATOM 4765 C CA . LEU A 1 621 ? -25.143 3.468 -5.769 1.00 98.38 621 LEU A CA 1
ATOM 4766 C C . LEU A 1 621 ? -25.068 4.661 -6.724 1.00 98.38 621 LEU A C 1
ATOM 4768 O O . LEU A 1 621 ? -25.665 4.658 -7.803 1.00 98.38 621 LEU A O 1
ATOM 4772 N N . ILE A 1 622 ? -24.311 5.680 -6.330 1.00 98.44 622 ILE A N 1
ATOM 4773 C CA . ILE A 1 622 ? -24.086 6.886 -7.121 1.00 98.44 622 ILE A CA 1
ATOM 4774 C C . ILE A 1 622 ? -22.621 6.924 -7.544 1.00 98.44 622 ILE A C 1
ATOM 4776 O O . ILE A 1 622 ? -21.730 6.899 -6.692 1.00 98.44 622 ILE A O 1
ATOM 4780 N N . VAL A 1 623 ? -22.371 7.033 -8.850 1.00 98.62 623 VAL A N 1
ATOM 4781 C CA . VAL A 1 623 ? -21.019 7.122 -9.424 1.00 98.62 623 VAL A CA 1
ATOM 4782 C C . VAL A 1 623 ? -20.840 8.454 -10.141 1.00 98.62 623 VAL A C 1
ATOM 4784 O O . VAL A 1 623 ? -21.619 8.817 -11.018 1.00 98.62 623 VAL A O 1
ATOM 4787 N N . GLY A 1 624 ? -19.809 9.193 -9.744 1.00 98.19 624 GLY A N 1
ATOM 4788 C CA . GLY A 1 624 ? -19.362 10.422 -10.379 1.00 98.19 624 GLY A CA 1
ATOM 4789 C C . GLY A 1 624 ? -18.231 10.117 -11.350 1.00 98.19 624 GLY A C 1
ATOM 4790 O O . GLY A 1 624 ? -17.323 9.353 -11.019 1.00 98.19 624 GLY A O 1
ATOM 4791 N N . SER A 1 625 ? -18.284 10.703 -12.539 1.00 98.00 625 SER A N 1
ATOM 4792 C CA . SER A 1 625 ? -17.377 10.395 -13.646 1.00 98.00 625 SER A CA 1
ATOM 4793 C C . SER A 1 625 ? -17.090 11.618 -14.519 1.00 98.00 625 SER A C 1
ATOM 4795 O O . SER A 1 625 ? -17.746 12.661 -14.424 1.00 98.00 625 SER A O 1
ATOM 4797 N N . GLY A 1 626 ? -16.085 11.502 -15.387 1.00 97.38 626 GLY A N 1
ATOM 4798 C CA . GLY A 1 626 ? -15.680 12.552 -16.316 1.00 97.38 626 GLY A CA 1
ATOM 4799 C C . GLY A 1 626 ? -15.222 12.023 -17.665 1.00 97.38 626 GLY A C 1
ATOM 4800 O O . GLY A 1 626 ? -14.673 10.929 -17.763 1.00 97.38 626 GLY A O 1
ATOM 4801 N N . LYS A 1 627 ? -15.419 12.827 -18.710 1.00 97.38 627 LYS A N 1
ATOM 4802 C CA . LYS A 1 627 ? -15.107 12.475 -20.097 1.00 97.38 627 LYS A CA 1
ATOM 4803 C C . LYS A 1 627 ? -13.918 13.256 -20.653 1.00 97.38 627 LYS A C 1
ATOM 4805 O O . LYS A 1 627 ? -13.782 14.458 -20.411 1.00 97.38 627 LYS A O 1
ATOM 4810 N N . ASP A 1 628 ? -13.085 12.561 -21.432 1.00 96.44 628 ASP A N 1
ATOM 4811 C CA . ASP A 1 628 ? -11.857 13.077 -22.059 1.00 96.44 628 ASP A CA 1
ATOM 4812 C C . ASP A 1 628 ? -10.894 13.742 -21.053 1.00 96.44 628 ASP A C 1
ATOM 4814 O O . ASP A 1 628 ? -10.241 14.743 -21.363 1.00 96.44 628 ASP A O 1
ATOM 4818 N N . ILE A 1 629 ? -10.821 13.207 -19.827 1.00 95.50 629 ILE A N 1
ATOM 4819 C CA . ILE A 1 629 ? -10.024 13.792 -18.744 1.00 95.50 629 ILE A CA 1
ATOM 4820 C C . ILE A 1 629 ? -8.541 13.824 -19.141 1.00 95.50 629 ILE A C 1
ATOM 4822 O O . ILE A 1 629 ? -7.927 12.798 -19.435 1.00 95.50 629 ILE A O 1
ATOM 4826 N N . LYS A 1 630 ? -7.929 15.004 -19.075 1.00 94.69 630 LYS A N 1
ATOM 4827 C CA . LYS A 1 630 ? -6.478 15.199 -19.112 1.00 94.69 630 LYS A CA 1
ATOM 4828 C C . LYS A 1 630 ? -6.048 15.672 -17.733 1.00 94.69 630 LYS A C 1
ATOM 4830 O O . LYS A 1 630 ? -6.594 16.642 -17.217 1.00 94.69 630 LYS A O 1
ATOM 4835 N N . LEU A 1 631 ? -5.078 14.983 -17.134 1.00 91.62 631 LEU A N 1
ATOM 4836 C CA . LEU A 1 631 ? -4.634 15.275 -15.766 1.00 91.62 631 LEU A CA 1
ATOM 4837 C C . LEU A 1 631 ? -3.742 16.523 -15.689 1.00 91.62 631 LEU A C 1
ATOM 4839 O O . LEU A 1 631 ? -3.835 17.277 -14.724 1.00 91.62 631 LEU A O 1
ATOM 4843 N N . ASN A 1 632 ? -2.908 16.762 -16.706 1.00 90.62 632 ASN A N 1
ATOM 4844 C CA . ASN A 1 632 ? -2.012 17.914 -16.774 1.00 90.62 632 ASN A CA 1
ATOM 4845 C C . ASN A 1 632 ? -1.925 18.469 -18.217 1.00 90.62 632 ASN A C 1
ATOM 4847 O O . ASN A 1 632 ? -1.520 17.718 -19.109 1.00 90.62 632 ASN A O 1
ATOM 4851 N N . PRO A 1 633 ? -2.291 19.744 -18.467 1.00 91.00 633 PRO A N 1
ATOM 4852 C CA . PRO A 1 633 ? -3.076 20.605 -17.576 1.00 91.00 633 PRO A CA 1
ATOM 4853 C C . PRO A 1 633 ? -4.484 20.022 -17.349 1.00 91.00 633 PRO A C 1
ATOM 4855 O O . PRO A 1 633 ? -5.077 19.467 -18.281 1.00 91.00 633 PRO A O 1
ATOM 4858 N N . ARG A 1 634 ? -5.023 20.147 -16.123 1.00 91.38 634 ARG A N 1
ATOM 4859 C CA . ARG A 1 634 ? -6.344 19.595 -15.760 1.00 91.38 634 ARG A CA 1
ATOM 4860 C C . ARG A 1 634 ? -7.427 20.162 -16.678 1.00 91.38 634 ARG A C 1
ATOM 4862 O O . ARG A 1 634 ? -7.766 21.338 -16.586 1.00 91.38 634 ARG A O 1
ATOM 4869 N N . THR A 1 635 ? -7.977 19.314 -17.540 1.00 94.00 635 THR A N 1
ATOM 4870 C CA . THR A 1 635 ? -9.083 19.638 -18.454 1.00 94.00 635 THR A CA 1
ATOM 4871 C C . THR A 1 635 ? -9.959 18.404 -18.679 1.00 94.00 635 THR A C 1
ATOM 4873 O O . THR A 1 635 ? -9.497 17.273 -18.553 1.00 94.00 635 THR A O 1
ATOM 4876 N N . SER A 1 636 ? -11.231 18.614 -19.002 1.00 94.88 636 SER A N 1
ATOM 4877 C CA . SER A 1 636 ? -12.227 17.569 -19.275 1.00 94.88 636 SER A CA 1
ATOM 4878 C C . SER A 1 636 ? -13.306 18.139 -20.189 1.00 94.88 636 SER A C 1
ATOM 4880 O O . SER A 1 636 ? -13.578 19.337 -20.115 1.00 94.88 636 SER A O 1
ATOM 4882 N N . THR A 1 637 ? -13.933 17.308 -21.021 1.00 96.12 637 THR A N 1
ATOM 4883 C CA . THR A 1 637 ? -15.025 17.754 -21.902 1.00 96.12 637 THR A CA 1
ATOM 4884 C C . THR A 1 637 ? -16.308 17.983 -21.100 1.00 96.12 637 THR A C 1
ATOM 4886 O O . THR A 1 637 ? -16.899 19.056 -21.176 1.00 96.12 637 THR A O 1
ATOM 4889 N N . GLU A 1 638 ? -16.727 16.982 -20.319 1.00 95.06 638 GLU A N 1
ATOM 4890 C CA . GLU A 1 638 ? -17.977 16.953 -19.543 1.00 95.06 638 GLU A CA 1
ATOM 4891 C C . GLU A 1 638 ? -17.799 16.092 -18.278 1.00 95.06 638 GLU A C 1
ATOM 4893 O O . GLU A 1 638 ? -16.905 15.242 -18.231 1.00 95.06 638 GLU A O 1
ATOM 4898 N N . GLY A 1 639 ? -18.655 16.290 -17.270 1.00 97.00 639 GLY A N 1
ATOM 4899 C CA . GLY A 1 639 ? -18.801 15.382 -16.127 1.00 97.00 639 GLY A CA 1
ATOM 4900 C C . GLY A 1 639 ? -20.190 14.749 -16.070 1.00 97.00 639 GLY A C 1
ATOM 4901 O O . GLY A 1 639 ? -21.149 15.295 -16.626 1.00 97.00 639 GLY A O 1
ATOM 4902 N N . TYR A 1 640 ? -20.322 13.627 -15.362 1.00 98.19 640 TYR A N 1
ATOM 4903 C CA . TYR A 1 640 ? -21.601 12.943 -15.171 1.00 98.19 640 TYR A CA 1
ATOM 4904 C C . TYR A 1 640 ? -21.784 12.415 -13.739 1.00 98.19 640 TYR A C 1
ATOM 4906 O O . TYR A 1 640 ? -20.824 12.190 -13.002 1.00 98.19 640 TYR A O 1
ATOM 4914 N N . ILE A 1 641 ? -23.048 12.237 -13.349 1.00 98.38 641 ILE A N 1
ATOM 4915 C CA . ILE A 1 641 ? -23.495 11.524 -12.147 1.00 98.38 641 ILE A CA 1
ATOM 4916 C C . ILE A 1 641 ? -24.428 10.402 -12.611 1.00 98.38 641 ILE A C 1
ATOM 4918 O O . ILE A 1 641 ? -25.529 10.678 -13.098 1.00 98.38 641 ILE A O 1
ATOM 4922 N N . HIS A 1 642 ? -24.001 9.154 -12.465 1.00 98.38 642 HIS A N 1
ATOM 4923 C CA . HIS A 1 642 ? -24.790 7.955 -12.748 1.00 98.38 642 HIS A CA 1
ATOM 4924 C C . HIS A 1 642 ? -25.489 7.455 -11.486 1.00 98.38 642 HIS A C 1
ATOM 4926 O O . HIS A 1 642 ? -24.939 7.548 -10.386 1.00 98.38 642 HIS A O 1
ATOM 4932 N N . VAL A 1 643 ? -26.696 6.920 -11.655 1.00 98.31 643 VAL A N 1
ATOM 4933 C CA . VAL A 1 643 ? -27.510 6.333 -10.585 1.00 98.31 643 VAL A CA 1
ATOM 4934 C C . VAL A 1 643 ? -27.781 4.870 -10.909 1.00 98.31 643 VAL A C 1
ATOM 4936 O O . VAL A 1 643 ? -28.342 4.574 -11.967 1.00 98.31 643 VAL A O 1
ATOM 4939 N N . TYR A 1 644 ? -27.432 3.983 -9.980 1.00 98.31 644 TYR A N 1
ATOM 4940 C CA . TYR A 1 644 ? -27.712 2.553 -10.050 1.00 98.31 644 TYR A CA 1
ATOM 4941 C C . TYR A 1 644 ? -28.547 2.100 -8.847 1.00 98.31 644 TYR A C 1
ATOM 4943 O O . TYR A 1 644 ? -28.324 2.542 -7.716 1.00 98.31 644 TYR A O 1
ATOM 4951 N N . ARG A 1 645 ? -29.499 1.202 -9.098 1.00 97.38 645 ARG A N 1
ATOM 4952 C CA . ARG A 1 645 ? -30.276 0.472 -8.090 1.00 97.38 645 ARG A CA 1
ATOM 4953 C C . ARG A 1 645 ? -29.611 -0.874 -7.810 1.00 97.38 645 ARG A C 1
ATOM 4955 O O . ARG A 1 645 ? -29.086 -1.503 -8.724 1.00 97.38 645 ARG A O 1
ATOM 4962 N N . PHE A 1 646 ? -29.681 -1.328 -6.563 1.00 97.56 646 PHE A N 1
ATOM 4963 C CA . PHE A 1 646 ? -29.276 -2.679 -6.183 1.00 97.56 646 PHE A CA 1
ATOM 4964 C C . PHE A 1 646 ? -30.375 -3.692 -6.514 1.00 97.56 646 PHE A C 1
ATOM 4966 O O . PHE A 1 646 ? -31.534 -3.492 -6.153 1.00 97.56 646 PHE A O 1
ATOM 4973 N N . LEU A 1 647 ? -29.998 -4.793 -7.160 1.00 94.94 647 LEU A N 1
ATOM 4974 C CA . LEU A 1 647 ? -30.818 -5.989 -7.343 1.00 94.94 647 LEU A CA 1
ATOM 4975 C C . LEU A 1 647 ? -30.147 -7.187 -6.655 1.00 94.94 647 LEU A C 1
ATOM 4977 O O . LEU A 1 647 ? -28.965 -7.131 -6.310 1.00 94.94 647 LEU A O 1
ATOM 4981 N N . ASN A 1 648 ? -30.914 -8.264 -6.454 1.00 93.31 648 ASN A N 1
ATOM 4982 C CA . ASN A 1 648 ? -30.440 -9.556 -5.939 1.00 93.31 648 ASN A CA 1
ATOM 4983 C C . ASN A 1 648 ? -29.554 -9.412 -4.683 1.00 93.31 648 ASN A C 1
ATOM 4985 O O . ASN A 1 648 ? -28.417 -9.873 -4.651 1.00 93.31 648 ASN A O 1
ATOM 4989 N N . ASP A 1 649 ? -30.066 -8.697 -3.675 1.00 91.69 649 ASP A N 1
ATOM 4990 C CA . ASP A 1 649 ? -29.377 -8.373 -2.416 1.00 91.69 649 ASP A CA 1
ATOM 4991 C C . ASP A 1 649 ? -27.981 -7.745 -2.616 1.00 91.69 649 ASP A C 1
ATOM 4993 O O . ASP A 1 649 ? -26.998 -8.091 -1.960 1.00 91.69 649 ASP A O 1
ATOM 4997 N N . GLY A 1 650 ? -27.889 -6.792 -3.551 1.00 92.69 650 GLY A N 1
ATOM 4998 C CA . GLY A 1 650 ? -26.663 -6.045 -3.850 1.00 92.69 650 GLY A CA 1
ATOM 4999 C C . GLY A 1 650 ? -25.668 -6.784 -4.746 1.00 92.69 650 GLY A C 1
ATOM 5000 O O . GLY A 1 650 ? -24.597 -6.252 -5.029 1.00 92.69 650 GLY A O 1
ATOM 5001 N N . ARG A 1 651 ? -26.006 -7.989 -5.217 1.00 95.06 651 ARG A N 1
ATOM 5002 C CA . ARG A 1 651 ? -25.149 -8.780 -6.113 1.00 95.06 651 ARG A CA 1
ATOM 5003 C C . ARG A 1 651 ? -25.164 -8.284 -7.559 1.00 95.06 651 ARG A C 1
ATOM 5005 O O . ARG A 1 651 ? -24.236 -8.585 -8.301 1.00 95.06 651 ARG A O 1
ATOM 5012 N N . GLU A 1 652 ? -26.168 -7.492 -7.935 1.00 96.69 652 GLU A N 1
ATOM 5013 C CA . GLU A 1 652 ? -26.308 -6.896 -9.268 1.00 96.69 652 GLU A CA 1
ATOM 5014 C C . GLU A 1 652 ? -26.696 -5.409 -9.207 1.00 96.69 652 GLU A C 1
ATOM 5016 O O . GLU A 1 652 ? -27.365 -4.950 -8.275 1.00 96.69 652 GLU A O 1
ATOM 5021 N N . LEU A 1 653 ? -26.301 -4.656 -10.237 1.00 97.56 653 LEU A N 1
ATOM 5022 C CA . LEU A 1 653 ? -26.601 -3.234 -10.422 1.00 97.56 653 LEU A CA 1
ATOM 5023 C C . LEU A 1 653 ? -27.506 -2.996 -11.644 1.00 97.56 653 LEU A C 1
ATOM 5025 O O . LEU A 1 653 ? -27.118 -3.265 -12.782 1.00 97.56 653 LEU A O 1
ATOM 5029 N N . GLU A 1 654 ? -28.682 -2.402 -11.423 1.00 97.06 654 GLU A N 1
ATOM 5030 C CA . GLU A 1 654 ? -29.562 -1.877 -12.477 1.00 97.06 654 GLU A CA 1
ATOM 5031 C C . GLU A 1 654 ? -29.244 -0.398 -12.741 1.00 97.06 654 GLU A C 1
ATOM 5033 O O . GLU A 1 654 ? -29.278 0.428 -11.828 1.00 97.06 654 GLU A O 1
ATOM 5038 N N . PHE A 1 655 ? -28.966 -0.031 -13.993 1.00 97.62 655 PHE A N 1
ATOM 5039 C CA . PHE A 1 655 ? -28.772 1.366 -14.391 1.00 97.62 655 PHE A CA 1
ATOM 5040 C C . PHE A 1 655 ? -30.109 2.124 -14.475 1.00 97.62 655 PHE A C 1
ATOM 5042 O O . PHE A 1 655 ? -31.005 1.720 -15.215 1.00 97.62 655 PHE A O 1
ATOM 5049 N N . ILE A 1 656 ? -30.215 3.262 -13.777 1.00 96.81 656 ILE A N 1
ATOM 5050 C CA . ILE A 1 656 ? -31.434 4.086 -13.733 1.00 96.81 656 ILE A CA 1
ATOM 5051 C C . ILE A 1 656 ? -31.339 5.292 -14.681 1.00 96.81 656 ILE A C 1
ATOM 5053 O O . ILE A 1 656 ? -32.140 5.416 -15.609 1.00 96.81 656 ILE A O 1
ATOM 5057 N N . HIS A 1 657 ? -30.375 6.199 -14.467 1.00 97.19 657 HIS A N 1
ATOM 5058 C CA . HIS A 1 657 ? -30.103 7.326 -15.376 1.00 97.19 657 HIS A CA 1
ATOM 5059 C C . HIS A 1 657 ? -28.723 7.960 -15.157 1.00 97.19 657 HIS A C 1
ATOM 5061 O O . HIS A 1 657 ? -28.110 7.834 -14.097 1.00 97.19 657 HIS A O 1
ATOM 5067 N N . THR A 1 658 ? -28.298 8.765 -16.136 1.00 97.44 658 THR A N 1
ATOM 5068 C CA . THR A 1 658 ? -27.112 9.632 -16.068 1.00 97.44 658 THR A CA 1
ATOM 5069 C C . THR A 1 658 ? -27.522 11.106 -16.047 1.00 97.44 658 THR A C 1
ATOM 5071 O O . THR A 1 658 ? -28.333 11.549 -16.858 1.00 97.44 658 THR A O 1
ATOM 5074 N N . THR A 1 659 ? -26.930 11.901 -15.155 1.00 98.12 659 THR A N 1
ATOM 5075 C CA . THR A 1 659 ? -27.093 13.363 -15.094 1.00 98.12 659 THR A CA 1
ATOM 5076 C C . THR A 1 659 ? -25.802 14.053 -15.513 1.00 98.12 659 THR A C 1
ATOM 5078 O O . THR A 1 659 ? -24.783 13.904 -14.847 1.00 98.12 659 THR A O 1
ATOM 5081 N N . LYS A 1 660 ? -25.844 14.841 -16.588 1.00 97.81 660 LYS A N 1
ATOM 5082 C CA . LYS A 1 660 ? -24.710 15.652 -17.053 1.00 97.81 660 LYS A CA 1
ATOM 5083 C C . LYS A 1 660 ? -24.451 16.850 -16.134 1.00 97.81 660 LYS A C 1
ATOM 5085 O O . LYS A 1 660 ? -25.391 17.534 -15.726 1.00 97.81 660 LYS A O 1
ATOM 5090 N N . VAL A 1 661 ? -23.178 17.119 -15.862 1.00 97.31 661 VAL A N 1
ATOM 5091 C CA . VAL A 1 661 ? -22.678 18.231 -15.042 1.00 97.31 661 VAL A CA 1
ATOM 5092 C C . VAL A 1 661 ? -21.457 18.902 -15.687 1.00 97.31 661 VAL A C 1
ATOM 5094 O O . VAL A 1 661 ? -20.926 18.441 -16.697 1.00 97.31 661 VAL A O 1
ATOM 5097 N N . GLU A 1 662 ? -21.060 20.046 -15.134 1.00 94.88 662 GLU A N 1
ATOM 5098 C CA . GLU A 1 662 ? -20.0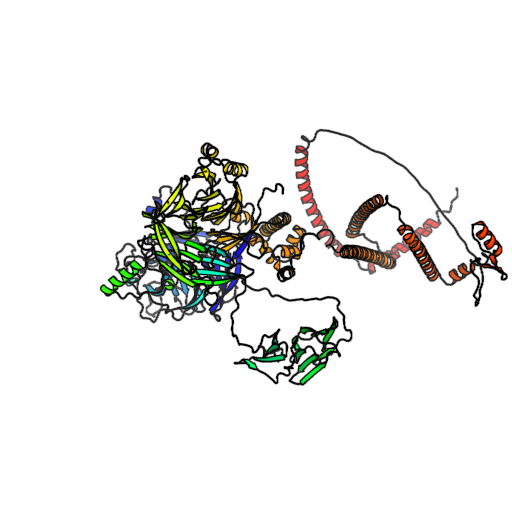71 20.959 -15.717 1.00 94.88 662 GLU A CA 1
ATOM 5099 C C . GLU A 1 662 ? -18.619 20.453 -15.622 1.00 94.88 662 GLU A C 1
ATOM 5101 O O . GLU A 1 662 ? -17.835 20.667 -16.542 1.00 94.88 662 GLU A O 1
ATOM 5106 N N . GLU A 1 663 ? -18.273 19.758 -14.536 1.00 95.25 663 GLU A N 1
ATOM 5107 C CA . GLU A 1 663 ? -16.964 19.137 -14.286 1.00 95.25 663 GLU A CA 1
ATOM 5108 C C . GLU A 1 663 ? -17.149 17.729 -13.686 1.00 95.25 663 GLU A C 1
ATOM 5110 O O . GLU A 1 663 ? -18.213 17.449 -13.126 1.00 95.25 663 GLU A O 1
ATOM 5115 N N . PRO A 1 664 ? -16.135 16.842 -13.744 1.00 96.69 664 PRO A N 1
ATOM 5116 C CA . PRO A 1 664 ? -16.195 15.517 -13.127 1.00 96.69 664 PRO A CA 1
ATOM 5117 C C . PRO A 1 664 ? -16.401 15.605 -11.601 1.00 96.69 664 PRO A C 1
ATOM 5119 O O . PRO A 1 664 ? -15.604 16.277 -10.935 1.00 96.69 664 PRO A O 1
ATOM 5122 N N . PRO A 1 665 ? -17.416 14.936 -11.018 1.00 97.44 665 PRO A N 1
ATOM 5123 C CA . PRO A 1 665 ? -17.609 14.900 -9.570 1.00 97.44 665 PRO A CA 1
ATOM 5124 C C . PRO A 1 665 ? -16.486 14.131 -8.865 1.00 97.44 665 PRO A C 1
ATOM 5126 O O . PRO A 1 665 ? -16.275 12.936 -9.100 1.00 97.44 665 PRO A O 1
ATOM 5129 N N . THR A 1 666 ? -15.769 14.815 -7.979 1.00 96.00 666 THR A N 1
ATOM 5130 C CA . THR A 1 666 ? -14.584 14.285 -7.281 1.00 96.00 666 THR A CA 1
ATOM 5131 C C . THR A 1 666 ? -14.855 13.847 -5.845 1.00 96.00 666 THR A C 1
ATOM 5133 O O . THR A 1 666 ? -14.111 13.025 -5.325 1.00 96.00 666 THR A O 1
ATOM 5136 N N . ALA A 1 667 ? -15.933 14.325 -5.217 1.00 96.81 667 ALA A N 1
ATOM 5137 C CA . ALA A 1 667 ? -16.352 13.886 -3.887 1.00 96.81 667 ALA A CA 1
ATOM 5138 C C . ALA A 1 667 ? -17.881 13.833 -3.779 1.00 96.81 667 ALA A C 1
ATOM 5140 O O . ALA A 1 667 ? -18.571 14.739 -4.253 1.00 96.81 667 ALA A O 1
ATOM 5141 N N . MET A 1 668 ? -18.411 12.791 -3.130 1.00 97.19 668 MET A N 1
ATOM 5142 C CA . MET A 1 668 ? -19.848 12.597 -2.917 1.00 97.19 668 MET A CA 1
ATOM 5143 C C . MET A 1 668 ? -20.129 11.894 -1.588 1.00 97.19 668 MET A C 1
ATOM 5145 O O . MET A 1 668 ? -19.471 10.903 -1.272 1.00 97.19 668 MET A O 1
ATOM 5149 N N . ILE A 1 669 ? -21.143 12.356 -0.851 1.00 97.50 669 ILE A N 1
ATOM 5150 C CA . ILE A 1 669 ? -21.637 11.698 0.371 1.00 97.50 669 ILE A CA 1
ATOM 5151 C C . ILE A 1 669 ? -23.172 11.745 0.467 1.00 97.50 669 ILE A C 1
ATOM 5153 O O . ILE A 1 669 ? -23.791 12.682 -0.058 1.00 97.50 669 ILE A O 1
ATOM 5157 N N . PRO A 1 670 ? -23.807 10.790 1.170 1.00 97.56 670 PRO A N 1
ATOM 5158 C CA . PRO A 1 670 ? -25.170 10.966 1.658 1.00 97.56 670 PRO A CA 1
ATOM 5159 C C . PRO A 1 670 ? -25.247 12.147 2.635 1.00 97.56 670 PRO A C 1
ATOM 5161 O O . PRO A 1 670 ? -24.409 12.298 3.520 1.00 97.56 670 PRO A O 1
ATOM 5164 N N . PHE A 1 671 ? -26.280 12.978 2.502 1.00 97.25 671 PHE A N 1
ATOM 5165 C CA . PHE A 1 671 ? -26.515 14.122 3.380 1.00 97.25 671 PHE A CA 1
ATOM 5166 C C . PHE A 1 671 ? -28.013 14.385 3.561 1.00 97.25 671 PHE A C 1
ATOM 5168 O O . PHE A 1 671 ? -28.677 14.898 2.662 1.00 97.25 671 PHE A O 1
ATOM 5175 N N . GLN A 1 672 ? -28.547 14.080 4.749 1.00 95.12 672 GLN A N 1
ATOM 5176 C CA . GLN A 1 672 ? -29.939 14.368 5.132 1.00 95.12 672 GLN A CA 1
ATOM 5177 C C . GLN A 1 672 ? -30.971 13.893 4.079 1.00 95.12 672 GLN A C 1
ATOM 5179 O O . GLN A 1 672 ? -31.708 14.710 3.512 1.00 95.12 672 GLN A O 1
ATOM 5184 N N . GLY A 1 673 ? -30.975 12.583 3.789 1.00 95.12 673 GLY A N 1
ATOM 5185 C CA . GLY A 1 673 ? -31.935 11.939 2.875 1.00 95.12 673 GLY A CA 1
ATOM 5186 C C . GLY A 1 673 ? -31.789 12.323 1.398 1.00 95.12 673 GLY A C 1
ATOM 5187 O O . GLY A 1 673 ? -32.751 12.226 0.635 1.00 95.12 673 GLY A O 1
ATOM 5188 N N . ARG A 1 674 ? -30.624 12.865 1.032 1.00 96.94 674 ARG A N 1
ATOM 5189 C CA . ARG A 1 674 ? -30.270 13.482 -0.253 1.00 96.94 674 ARG A CA 1
ATOM 5190 C C . ARG A 1 674 ? -28.779 13.247 -0.528 1.00 96.94 674 ARG A C 1
ATOM 5192 O O . ARG A 1 674 ? -28.059 12.731 0.325 1.00 96.94 674 ARG A O 1
ATOM 5199 N N . LEU A 1 675 ? -28.302 13.675 -1.694 1.00 98.12 675 LEU A N 1
ATOM 5200 C CA . LEU A 1 675 ? -26.898 13.575 -2.098 1.00 98.12 675 LEU A CA 1
ATOM 5201 C C . LEU A 1 675 ? -26.196 14.937 -1.991 1.00 98.12 675 LEU A C 1
ATOM 5203 O O . LEU A 1 675 ? -26.715 15.944 -2.478 1.00 98.12 675 LEU A O 1
ATOM 5207 N N . LEU A 1 676 ? -24.994 14.963 -1.420 1.00 98.31 676 LEU A N 1
ATOM 5208 C CA . LEU A 1 676 ? -24.081 16.107 -1.456 1.00 98.31 676 LEU A CA 1
ATOM 5209 C C . LEU A 1 676 ? -22.913 15.796 -2.401 1.00 98.31 676 LEU A C 1
ATOM 5211 O O . LEU A 1 676 ? -22.314 14.727 -2.307 1.00 98.31 676 LEU A O 1
ATOM 5215 N N . VAL A 1 677 ? -22.596 16.725 -3.307 1.00 98.19 677 VAL A N 1
ATOM 5216 C CA . VAL A 1 677 ? -21.614 16.541 -4.389 1.00 98.19 677 VAL A CA 1
ATOM 5217 C C . VAL A 1 677 ? -20.666 17.739 -4.462 1.00 98.19 677 VAL A C 1
ATOM 5219 O O . VAL A 1 677 ? -21.115 18.889 -4.461 1.00 98.19 677 VAL A O 1
ATOM 5222 N N . GLY A 1 678 ? -19.365 17.469 -4.572 1.00 97.81 678 GLY A N 1
ATOM 5223 C CA . GLY A 1 678 ? -18.339 18.437 -4.959 1.00 97.81 678 GLY A CA 1
ATOM 5224 C C . GLY A 1 678 ? -18.067 18.370 -6.464 1.00 97.81 678 GLY A C 1
ATOM 5225 O O . GLY A 1 678 ? -17.712 17.311 -6.982 1.00 97.81 678 GLY A O 1
ATOM 5226 N N . ILE A 1 679 ? -18.253 19.493 -7.163 1.00 97.31 679 ILE A N 1
ATOM 5227 C CA . ILE A 1 679 ? -18.062 19.633 -8.616 1.00 97.31 679 ILE A CA 1
ATOM 5228 C C . ILE A 1 679 ? -17.117 20.813 -8.847 1.00 97.31 679 ILE A C 1
ATOM 5230 O O . ILE A 1 679 ? -17.510 21.968 -8.662 1.00 97.31 679 ILE A O 1
ATOM 5234 N N . GLY A 1 680 ? -15.858 20.534 -9.192 1.00 95.31 680 GLY A N 1
ATOM 5235 C CA . GLY A 1 680 ? -14.811 21.559 -9.186 1.00 95.31 680 GLY A CA 1
ATOM 5236 C C . GLY A 1 680 ? -14.721 22.213 -7.800 1.00 95.31 680 GLY A C 1
ATOM 5237 O O . GLY A 1 680 ? -14.577 21.526 -6.789 1.00 95.31 680 GLY A O 1
ATOM 5238 N N . LYS A 1 681 ? -14.889 23.537 -7.744 1.00 95.31 681 LYS A N 1
ATOM 5239 C CA . LYS A 1 681 ? -14.958 24.347 -6.508 1.00 95.31 681 LYS A CA 1
ATOM 5240 C C . LYS A 1 681 ? -16.383 24.621 -5.983 1.00 95.31 681 LYS A C 1
ATOM 5242 O O . LYS A 1 681 ? -16.568 25.438 -5.079 1.00 95.31 681 LYS A O 1
ATOM 5247 N N . VAL A 1 682 ? -17.403 23.980 -6.565 1.00 97.75 682 VAL A N 1
ATOM 5248 C CA . VAL A 1 682 ? -18.823 24.176 -6.226 1.00 97.75 682 VAL A CA 1
ATOM 5249 C C . VAL A 1 682 ? -19.347 22.997 -5.410 1.00 97.75 682 VAL A C 1
ATOM 5251 O O . VAL A 1 682 ? -19.371 21.859 -5.878 1.00 97.75 682 VAL A O 1
ATOM 5254 N N . LEU A 1 683 ? -19.841 23.285 -4.207 1.00 98.06 683 LEU A N 1
ATOM 5255 C CA . LEU A 1 683 ? -20.555 22.330 -3.362 1.00 98.06 683 LEU A CA 1
ATOM 5256 C C . LEU A 1 683 ? -22.055 22.392 -3.677 1.00 98.06 683 LEU A C 1
ATOM 5258 O O . LEU A 1 683 ? -22.640 23.478 -3.704 1.00 98.06 683 LEU A O 1
ATOM 5262 N N . ARG A 1 684 ? -22.697 21.245 -3.922 1.00 97.81 684 ARG A N 1
ATOM 5263 C CA . ARG A 1 684 ? -24.062 21.173 -4.470 1.00 97.81 684 ARG A CA 1
ATOM 5264 C C . ARG A 1 684 ? -24.879 20.050 -3.821 1.00 97.81 684 ARG A C 1
ATOM 5266 O O . ARG A 1 684 ? -24.416 18.916 -3.756 1.00 97.81 684 ARG A O 1
ATOM 5273 N N . ILE A 1 685 ? -26.109 20.347 -3.387 1.00 98.19 685 ILE A N 1
ATOM 5274 C CA . ILE A 1 685 ? -27.068 19.323 -2.925 1.00 98.19 685 ILE A CA 1
ATOM 5275 C C . ILE A 1 685 ? -27.995 18.925 -4.075 1.00 98.19 685 ILE A C 1
ATOM 5277 O O . ILE A 1 685 ? -28.596 19.783 -4.732 1.00 98.19 685 ILE A O 1
ATOM 5281 N N . TYR A 1 686 ? -28.153 17.618 -4.252 1.00 98.19 686 TYR A N 1
ATOM 5282 C CA . TYR A 1 686 ? -29.031 16.960 -5.209 1.00 98.19 686 TYR A CA 1
ATOM 5283 C C . TYR A 1 686 ? -30.036 16.033 -4.515 1.00 98.19 686 TYR A C 1
ATOM 5285 O O . TYR A 1 686 ? -29.814 15.537 -3.416 1.00 98.19 686 TYR A O 1
ATOM 5293 N N . ASP A 1 687 ? -31.141 15.775 -5.198 1.00 97.50 687 ASP A N 1
ATOM 5294 C CA . ASP A 1 687 ? -32.212 14.860 -4.805 1.00 97.50 687 ASP A CA 1
ATOM 5295 C C . ASP A 1 687 ? -32.595 14.016 -6.023 1.00 97.50 687 ASP A C 1
ATOM 5297 O O . ASP A 1 687 ? -32.406 14.457 -7.164 1.00 97.50 687 ASP A O 1
ATOM 5301 N N . LEU A 1 688 ? -33.100 12.809 -5.798 1.00 96.88 688 LEU A N 1
ATOM 5302 C CA . LEU A 1 688 ? -33.357 11.851 -6.862 1.00 96.88 688 LEU A CA 1
ATOM 5303 C C . LEU A 1 688 ? -34.644 12.217 -7.621 1.00 96.88 688 LEU A C 1
ATOM 5305 O O . LEU A 1 688 ? -35.686 12.498 -7.033 1.00 96.88 688 LEU A O 1
ATOM 5309 N N . GLY A 1 689 ? -34.562 12.255 -8.951 1.00 93.81 689 GLY A N 1
ATOM 5310 C CA . GLY A 1 689 ? -35.690 12.528 -9.840 1.00 93.81 689 GLY A CA 1
ATOM 5311 C C . GLY A 1 689 ? -35.717 11.543 -11.004 1.00 93.81 689 GLY A C 1
ATOM 5312 O O . GLY A 1 689 ? -34.671 11.071 -11.426 1.00 93.81 689 GLY A O 1
ATOM 5313 N N . MET A 1 690 ? -36.900 11.277 -11.565 1.00 90.69 690 MET A N 1
ATOM 5314 C CA . MET A 1 690 ? -37.179 10.167 -12.506 1.00 90.69 690 MET A CA 1
ATOM 5315 C C . MET A 1 690 ? -36.336 10.097 -13.803 1.00 90.69 690 MET A C 1
ATOM 5317 O O . MET A 1 690 ? -36.538 9.184 -14.598 1.00 90.69 690 MET A O 1
ATOM 5321 N N . LYS A 1 691 ? -35.505 11.104 -14.095 1.00 93.06 691 LYS A N 1
ATOM 5322 C CA . LYS A 1 691 ? -34.687 11.200 -15.324 1.00 93.06 691 LYS A CA 1
ATOM 5323 C C . LYS A 1 691 ? -33.325 11.876 -15.129 1.00 93.06 691 LYS A C 1
ATOM 5325 O O . LYS A 1 691 ? -32.534 11.905 -16.064 1.00 93.06 691 LYS A O 1
ATOM 5330 N N . GLN A 1 692 ? -33.117 12.537 -13.991 1.00 95.88 692 GLN A N 1
ATOM 5331 C CA . GLN A 1 692 ? -31.919 13.311 -13.663 1.00 95.88 692 GLN A CA 1
ATOM 5332 C C . GLN A 1 692 ? -31.953 13.724 -12.188 1.00 95.88 692 GLN A C 1
ATOM 5334 O O . GLN A 1 692 ? -33.028 13.906 -11.608 1.00 95.88 692 GLN A O 1
ATOM 5339 N N . MET A 1 693 ? -30.778 13.950 -11.607 1.00 97.06 693 MET A N 1
ATOM 5340 C CA . MET A 1 693 ? -30.620 14.484 -10.257 1.00 97.06 693 MET A CA 1
ATOM 5341 C C . MET A 1 693 ? -31.048 15.958 -10.194 1.00 97.06 693 MET A C 1
ATOM 5343 O O . MET A 1 693 ? -30.585 16.802 -10.965 1.00 97.06 693 MET A O 1
ATOM 5347 N N . LEU A 1 694 ? -31.911 16.299 -9.237 1.00 97.25 694 LEU A N 1
ATOM 5348 C CA . LEU A 1 694 ? -32.507 17.628 -9.099 1.00 97.25 694 LEU A CA 1
ATOM 5349 C C . LEU A 1 694 ? -31.735 18.480 -8.081 1.00 97.25 694 LEU A C 1
ATOM 5351 O O . LEU A 1 694 ? -31.846 18.270 -6.872 1.00 97.25 694 LEU A O 1
ATOM 5355 N N . ARG A 1 695 ? -30.969 19.471 -8.561 1.00 97.25 695 ARG A N 1
ATOM 5356 C CA . ARG A 1 695 ? -30.230 20.423 -7.708 1.00 97.25 695 ARG A CA 1
ATOM 5357 C C . ARG A 1 695 ? -31.188 21.203 -6.798 1.00 97.25 695 ARG A C 1
ATOM 5359 O O . ARG A 1 695 ? -32.060 21.912 -7.296 1.00 97.25 695 ARG A O 1
ATOM 5366 N N . LYS A 1 696 ? -30.967 21.149 -5.481 1.00 96.50 696 LYS A N 1
ATOM 5367 C CA . LYS A 1 696 ? -31.749 21.886 -4.466 1.00 96.50 696 LYS A CA 1
ATOM 5368 C C . LYS A 1 696 ? -31.068 23.169 -3.994 1.00 96.50 696 LYS A C 1
ATOM 5370 O O . LYS A 1 696 ? -31.753 24.165 -3.790 1.00 96.50 696 LYS A O 1
ATOM 5375 N N . CYS A 1 697 ? -29.745 23.165 -3.839 1.00 95.81 697 CYS A N 1
ATOM 5376 C CA . CYS A 1 697 ? -28.941 24.356 -3.543 1.00 95.81 697 CYS A CA 1
ATOM 5377 C C . CYS A 1 697 ? -27.480 24.149 -3.982 1.00 95.81 697 CYS A C 1
ATOM 5379 O O . CYS A 1 697 ? -27.080 23.032 -4.324 1.00 95.81 697 CYS A O 1
ATOM 5381 N N . GLN A 1 698 ? -26.694 25.228 -4.008 1.00 96.81 698 GLN A N 1
ATOM 5382 C CA . GLN A 1 698 ? -25.247 25.179 -4.228 1.00 96.81 698 GLN A CA 1
ATOM 5383 C C . GLN A 1 698 ? -24.542 26.386 -3.596 1.00 96.81 698 GLN A C 1
ATOM 5385 O O . GLN A 1 698 ? -25.176 27.423 -3.391 1.00 96.81 698 GLN A O 1
ATOM 5390 N N . VAL A 1 699 ? -23.234 26.273 -3.373 1.00 96.56 699 VAL A N 1
ATOM 5391 C CA . VAL A 1 699 ? -22.328 27.381 -3.040 1.00 96.56 699 VAL A CA 1
ATOM 5392 C C . VAL A 1 699 ? -21.001 27.207 -3.786 1.00 96.56 699 VAL A C 1
ATOM 5394 O O . VAL A 1 699 ? -20.528 26.088 -3.967 1.00 96.56 699 VAL A O 1
ATOM 5397 N N . ASP A 1 700 ? -20.423 28.311 -4.250 1.00 95.44 700 ASP A N 1
ATOM 5398 C CA . ASP A 1 700 ? -19.050 28.370 -4.760 1.00 95.44 700 ASP A CA 1
ATOM 5399 C C . ASP A 1 700 ? -18.138 28.731 -3.582 1.00 95.44 700 ASP A C 1
ATOM 5401 O O . ASP A 1 700 ? -18.379 29.740 -2.917 1.00 95.44 700 ASP A O 1
ATOM 5405 N N . LEU A 1 701 ? -17.148 27.889 -3.283 1.00 92.06 701 LEU A N 1
ATOM 5406 C CA . LEU A 1 701 ? -16.289 28.053 -2.106 1.00 92.06 701 LEU A CA 1
ATOM 5407 C C . LEU A 1 701 ? -15.052 28.925 -2.375 1.00 92.06 701 LEU A C 1
ATOM 5409 O O . LEU A 1 701 ? -14.295 29.203 -1.453 1.00 92.06 701 LEU A O 1
ATOM 5413 N N . GLY A 1 702 ? -14.824 29.355 -3.621 1.00 81.94 702 GLY A N 1
ATOM 5414 C CA . GLY A 1 702 ? -13.676 30.191 -3.994 1.00 81.94 702 GLY A CA 1
ATOM 5415 C C . GLY A 1 702 ? -12.325 29.467 -4.095 1.00 81.94 702 GLY A C 1
ATOM 5416 O O . GLY A 1 702 ? -11.377 30.075 -4.588 1.00 81.94 702 GLY A O 1
ATOM 5417 N N . GLY A 1 703 ? -12.248 28.194 -3.688 1.00 83.62 703 GLY A N 1
ATOM 5418 C CA . GLY A 1 703 ? -11.059 27.342 -3.810 1.00 83.62 703 GLY A CA 1
ATOM 5419 C C . GLY A 1 703 ? -10.806 26.798 -5.221 1.00 83.62 703 GLY A C 1
ATOM 5420 O O . GLY A 1 703 ? -11.273 27.354 -6.215 1.00 83.62 703 GLY A O 1
ATOM 5421 N N . HIS A 1 704 ? -10.062 25.696 -5.317 1.00 90.44 704 HIS A N 1
ATOM 5422 C CA . HIS A 1 704 ? -9.599 25.121 -6.583 1.00 90.44 704 HIS A CA 1
ATOM 5423 C C . HIS A 1 704 ? -10.410 23.887 -6.991 1.00 90.44 704 HIS A C 1
ATOM 5425 O O . HIS A 1 704 ? -10.941 23.835 -8.100 1.00 90.44 704 HIS A O 1
ATOM 5431 N N . LEU A 1 705 ? -10.486 22.887 -6.111 1.00 95.56 705 LEU A N 1
ATOM 5432 C CA . LEU A 1 705 ? -11.114 21.596 -6.381 1.00 95.56 705 LEU A CA 1
ATOM 5433 C C . LEU A 1 705 ? -11.414 20.870 -5.071 1.00 95.56 705 LEU A C 1
ATOM 5435 O O . LEU A 1 705 ? -10.498 20.558 -4.314 1.00 95.56 705 LEU A O 1
ATOM 5439 N N . ILE A 1 706 ? -12.679 20.514 -4.868 1.00 97.50 706 ILE A N 1
ATOM 5440 C CA . ILE A 1 706 ? -13.123 19.678 -3.754 1.00 97.50 706 ILE A CA 1
ATOM 5441 C C . ILE A 1 706 ? -12.613 18.243 -3.966 1.00 97.50 706 ILE A C 1
ATOM 5443 O O . ILE A 1 706 ? -13.019 17.584 -4.924 1.00 97.50 706 ILE A O 1
ATOM 5447 N N . THR A 1 707 ? -11.746 17.745 -3.083 1.00 95.50 707 THR A N 1
ATOM 5448 C CA . THR A 1 707 ? -11.239 16.358 -3.097 1.00 95.50 707 THR A CA 1
ATOM 5449 C C . THR A 1 707 ? -11.935 15.463 -2.081 1.00 95.50 707 THR A C 1
ATOM 5451 O O . THR A 1 707 ? -12.095 14.273 -2.339 1.00 95.50 707 THR A O 1
ATOM 5454 N N . THR A 1 708 ? -12.397 16.013 -0.955 1.00 97.06 708 THR A N 1
ATOM 5455 C CA . THR A 1 708 ? -13.080 15.244 0.094 1.00 97.06 708 THR A CA 1
ATOM 5456 C C . THR A 1 708 ? -14.327 15.956 0.614 1.00 97.06 708 THR A C 1
ATOM 5458 O O . THR A 1 708 ? -14.430 17.185 0.584 1.00 97.06 708 THR A O 1
ATOM 5461 N N . LEU A 1 709 ? -15.283 15.163 1.099 1.00 97.75 709 LEU A N 1
ATOM 5462 C CA . LEU A 1 709 ? -16.477 15.615 1.807 1.00 97.75 709 LEU A CA 1
ATOM 5463 C C . LEU A 1 709 ? -16.754 14.673 2.976 1.00 97.75 709 LEU A C 1
ATOM 5465 O O . LEU A 1 709 ? -16.663 13.458 2.812 1.00 97.75 709 LEU A O 1
ATOM 5469 N N . ASP A 1 710 ? -17.148 15.236 4.112 1.00 97.19 710 ASP A N 1
ATOM 5470 C CA . ASP A 1 710 ? -17.746 14.510 5.236 1.00 97.19 710 ASP A CA 1
ATOM 5471 C C . ASP A 1 710 ? -18.814 15.405 5.901 1.00 97.19 710 ASP A C 1
ATOM 5473 O O . ASP A 1 710 ? -18.873 16.615 5.650 1.00 97.19 710 ASP A O 1
ATOM 5477 N N . SER A 1 711 ? -19.723 14.841 6.698 1.00 96.19 711 SER A N 1
ATOM 5478 C CA . SER A 1 711 ? -20.781 15.621 7.350 1.00 96.19 711 SER A CA 1
ATOM 5479 C C . SER A 1 711 ? -21.326 14.996 8.629 1.00 96.19 711 SER A C 1
ATOM 5481 O O . SER A 1 711 ? -21.415 13.780 8.780 1.00 96.19 711 SER A O 1
ATOM 5483 N N . ARG A 1 712 ? -21.777 15.856 9.546 1.00 94.62 712 ARG A N 1
ATOM 5484 C CA . ARG A 1 712 ? -22.449 15.463 10.786 1.00 94.62 712 ARG A CA 1
ATOM 5485 C C . ARG A 1 712 ? -23.543 16.476 11.104 1.00 94.62 712 ARG A C 1
ATOM 5487 O O . ARG A 1 712 ? -23.283 17.673 11.185 1.00 94.62 712 ARG A O 1
ATOM 5494 N N . GLY A 1 713 ? -24.784 16.018 11.267 1.00 91.69 713 GLY A N 1
ATOM 5495 C CA . GLY A 1 713 ? -25.930 16.904 11.510 1.00 91.69 713 GLY A CA 1
ATOM 5496 C C . GLY A 1 713 ? -26.141 17.913 10.372 1.00 91.69 713 GLY A C 1
ATOM 5497 O O . GLY A 1 713 ? -26.455 17.523 9.249 1.00 91.69 713 GLY A O 1
ATOM 5498 N N . SER A 1 714 ? -25.976 19.205 10.666 1.00 92.88 714 SER A N 1
ATOM 5499 C CA . SER A 1 714 ? -26.051 20.307 9.686 1.00 92.88 714 SER A CA 1
ATOM 5500 C C . SER A 1 714 ? -24.681 20.799 9.203 1.00 92.88 714 SER A C 1
ATOM 5502 O O . SER A 1 714 ? -24.620 21.714 8.382 1.00 92.88 714 SER A O 1
ATOM 5504 N N . ARG A 1 715 ? -23.586 20.225 9.708 1.00 95.69 715 ARG A N 1
ATOM 5505 C CA . ARG A 1 715 ? -22.216 20.640 9.410 1.00 95.69 715 ARG A CA 1
ATOM 5506 C C . ARG A 1 715 ? -21.587 19.727 8.368 1.00 95.69 715 ARG A C 1
ATOM 5508 O O . ARG A 1 715 ? -21.752 18.511 8.417 1.00 95.69 715 ARG A O 1
ATOM 5515 N N . ILE A 1 716 ? -20.869 20.336 7.437 1.00 97.88 716 ILE A N 1
ATOM 5516 C CA . ILE A 1 716 ? -20.174 19.701 6.323 1.00 97.88 716 ILE A CA 1
ATOM 5517 C C . ILE A 1 716 ? -18.715 20.150 6.392 1.00 97.88 716 ILE A C 1
ATOM 5519 O O . ILE A 1 716 ? -18.439 21.346 6.516 1.00 97.88 716 ILE A O 1
ATOM 5523 N N . THR A 1 717 ? -17.784 19.213 6.279 1.00 97.56 717 THR A N 1
ATOM 5524 C CA . THR A 1 717 ? -16.367 19.505 6.053 1.00 97.56 717 THR A CA 1
ATOM 5525 C C . THR A 1 717 ? -16.023 19.235 4.597 1.00 97.56 717 THR A C 1
ATOM 5527 O O . THR A 1 717 ? -16.495 18.274 3.989 1.00 97.56 717 THR A O 1
ATOM 5530 N N . VAL A 1 718 ? -15.235 20.136 4.017 1.00 98.19 718 VAL A N 1
ATOM 5531 C CA . VAL A 1 718 ? -14.858 20.124 2.605 1.00 98.19 718 VAL A CA 1
ATOM 5532 C C . VAL A 1 718 ? -13.345 20.211 2.514 1.00 98.19 718 VAL A C 1
ATOM 5534 O O . VAL A 1 718 ? -12.764 21.177 3.009 1.00 98.19 718 VAL A O 1
ATOM 5537 N N . GLY A 1 719 ? -12.711 19.229 1.882 1.00 97.56 719 GLY A N 1
ATOM 5538 C CA . GLY A 1 719 ? -11.290 19.296 1.561 1.00 97.56 719 GLY A CA 1
ATOM 5539 C C . GLY A 1 719 ? -11.058 19.871 0.177 1.00 97.56 719 GLY A C 1
ATOM 5540 O O . GLY A 1 719 ? -11.636 19.384 -0.793 1.00 97.56 719 GLY A O 1
ATOM 5541 N N . ASP A 1 720 ? -10.204 20.888 0.082 1.00 96.94 720 ASP A N 1
ATOM 5542 C CA . ASP A 1 720 ? -9.660 21.379 -1.182 1.00 96.94 720 ASP A CA 1
ATOM 5543 C C . ASP A 1 720 ? -8.322 20.692 -1.503 1.00 96.94 720 ASP A C 1
ATOM 5545 O O . ASP A 1 720 ? -7.532 20.372 -0.608 1.00 96.94 720 ASP A O 1
ATOM 5549 N N . VAL A 1 721 ? -8.048 20.511 -2.797 1.00 95.88 721 VAL A N 1
ATOM 5550 C CA . VAL A 1 721 ? -6.816 19.913 -3.339 1.00 95.88 721 VAL A CA 1
ATOM 5551 C C . VAL A 1 721 ? -5.526 20.640 -2.932 1.00 95.88 721 VAL A C 1
ATOM 5553 O O . VAL A 1 721 ? -4.449 20.065 -3.071 1.00 95.88 721 VAL A O 1
ATOM 5556 N N . MET A 1 722 ? -5.604 21.894 -2.469 1.00 93.94 722 MET A N 1
ATOM 5557 C CA . MET A 1 722 ? -4.454 22.740 -2.130 1.00 93.94 722 MET A CA 1
ATOM 5558 C C . MET A 1 722 ? -4.656 23.595 -0.866 1.00 93.94 722 MET A C 1
ATOM 5560 O O . MET A 1 722 ? -3.686 23.854 -0.155 1.00 93.94 722 MET A O 1
ATOM 5564 N N . GLN A 1 723 ? -5.872 24.065 -0.582 1.00 93.25 723 GLN A N 1
ATOM 5565 C CA . GLN A 1 723 ? -6.165 25.026 0.496 1.00 93.25 723 GLN A CA 1
ATOM 5566 C C . GLN A 1 723 ? -6.594 24.379 1.826 1.00 93.25 723 GLN A C 1
ATOM 5568 O O . GLN A 1 723 ? -7.037 25.075 2.737 1.00 93.25 723 GLN A O 1
ATOM 5573 N N . GLY A 1 724 ? -6.437 23.061 1.975 1.00 94.50 724 GLY A N 1
ATOM 5574 C CA . GLY A 1 724 ? -6.821 22.350 3.193 1.00 94.50 724 GLY A CA 1
ATOM 5575 C C . GLY A 1 724 ? -8.333 22.310 3.415 1.00 94.50 724 GLY A C 1
ATOM 5576 O O . GLY A 1 724 ? -9.104 22.094 2.479 1.00 94.50 724 GLY A O 1
ATOM 5577 N N . MET A 1 725 ? -8.755 22.444 4.672 1.00 96.69 725 MET A N 1
ATOM 5578 C CA . MET A 1 725 ? -10.146 22.232 5.085 1.00 96.69 725 MET A CA 1
ATOM 5579 C C . MET A 1 725 ? -10.970 23.526 5.095 1.00 96.69 725 MET A C 1
ATOM 5581 O O . MET A 1 725 ? -10.542 24.548 5.627 1.00 96.69 725 MET A O 1
ATOM 5585 N N . THR A 1 726 ? -12.205 23.451 4.596 1.00 97.19 726 THR A N 1
ATOM 5586 C CA . THR A 1 726 ? -13.254 24.471 4.759 1.00 97.19 726 THR A CA 1
ATOM 5587 C C . THR A 1 726 ? -14.468 23.859 5.455 1.00 97.19 726 THR A C 1
ATOM 5589 O O . THR A 1 726 ? -14.968 22.807 5.055 1.00 97.19 726 THR A O 1
ATOM 5592 N N . PHE A 1 727 ? -14.961 24.518 6.500 1.00 97.31 727 PHE A N 1
ATOM 5593 C CA . PHE A 1 727 ? -16.145 24.118 7.257 1.00 97.31 727 PHE A CA 1
ATOM 5594 C C . PHE A 1 727 ? -17.361 24.918 6.775 1.00 97.31 727 PHE A C 1
ATOM 5596 O O . PHE A 1 727 ? -17.348 26.152 6.727 1.00 97.31 727 PHE A O 1
ATOM 5603 N N . VAL A 1 728 ? -18.424 24.197 6.421 1.00 97.06 728 VAL A N 1
ATOM 5604 C CA . VAL A 1 728 ? -19.662 24.722 5.840 1.00 97.06 728 VAL A CA 1
ATOM 5605 C C . VAL A 1 728 ? -20.843 24.304 6.712 1.00 97.06 728 VAL A C 1
ATOM 5607 O O . VAL A 1 728 ? -20.966 23.140 7.087 1.00 97.06 728 VAL A O 1
ATOM 5610 N N . VAL A 1 729 ? -21.748 25.235 7.009 1.00 96.12 729 VAL A N 1
ATOM 5611 C CA . VAL A 1 729 ? -23.025 24.933 7.668 1.00 96.12 729 VAL A CA 1
ATOM 5612 C C . VAL A 1 729 ? -24.171 24.974 6.656 1.00 96.12 729 VAL A C 1
ATOM 5614 O O . VAL A 1 729 ? -24.286 25.899 5.847 1.00 96.12 729 VAL A O 1
ATOM 5617 N N . TYR A 1 730 ? -25.032 23.958 6.693 1.00 96.25 730 TYR A N 1
ATOM 5618 C CA . TYR A 1 730 ? -26.282 23.912 5.945 1.00 96.25 730 TYR A CA 1
ATOM 5619 C C . TYR A 1 730 ? -27.429 24.446 6.807 1.00 96.25 730 TYR A C 1
ATOM 5621 O O . TYR A 1 730 ? -27.771 23.883 7.847 1.00 96.25 730 TYR A O 1
ATOM 5629 N N . LYS A 1 731 ? -28.061 25.530 6.358 1.00 94.56 731 LYS A N 1
ATOM 5630 C CA . LYS A 1 731 ? -29.220 26.128 7.025 1.00 94.56 731 LYS A CA 1
ATOM 5631 C C . LYS A 1 731 ? -30.496 25.635 6.356 1.00 94.56 731 LYS A C 1
ATOM 5633 O O . LYS A 1 731 ? -30.876 26.108 5.287 1.00 94.56 731 LYS A O 1
ATOM 5638 N N . THR A 1 732 ? -31.155 24.674 7.004 1.00 88.81 732 THR A N 1
ATOM 5639 C CA . THR A 1 732 ? -32.395 24.022 6.544 1.00 88.81 732 THR A CA 1
ATOM 5640 C C . THR A 1 732 ? -33.497 25.028 6.210 1.00 88.81 732 THR A C 1
ATOM 5642 O O . THR A 1 732 ? -34.085 24.946 5.135 1.00 88.81 732 THR A O 1
ATOM 5645 N N . GLY A 1 733 ? -33.738 26.007 7.090 1.00 86.44 733 GLY A N 1
ATOM 5646 C CA . GLY A 1 733 ? -34.811 26.997 6.945 1.00 86.44 733 GLY A CA 1
ATOM 5647 C C . GLY A 1 733 ? -34.634 27.976 5.778 1.00 86.44 733 GLY A C 1
ATOM 5648 O O . GLY A 1 733 ? -35.627 28.457 5.238 1.00 86.44 733 GLY A O 1
ATOM 5649 N N . SER A 1 734 ? -33.394 28.249 5.354 1.00 88.69 734 SER A N 1
ATOM 5650 C CA . SER A 1 734 ? -33.095 29.088 4.182 1.00 88.69 734 SER A CA 1
ATOM 5651 C C . SER A 1 734 ? -32.618 28.294 2.956 1.00 88.69 734 SER A C 1
ATOM 5653 O O . SER A 1 734 ? -32.433 28.886 1.893 1.00 88.69 734 SER A O 1
ATOM 5655 N N . ASN A 1 735 ? -32.447 26.970 3.083 1.00 92.25 735 ASN A N 1
ATOM 5656 C CA . ASN A 1 735 ? -31.863 26.060 2.087 1.00 92.25 735 ASN A CA 1
ATOM 5657 C C . ASN A 1 735 ? -30.518 26.576 1.522 1.00 92.25 735 ASN A C 1
ATOM 5659 O O . ASN A 1 735 ? -30.260 26.526 0.317 1.00 92.25 735 ASN A O 1
ATOM 5663 N N . LYS A 1 736 ? -29.658 27.107 2.402 1.00 93.75 736 LYS A N 1
ATOM 5664 C CA . LYS A 1 736 ? -28.337 27.658 2.054 1.00 93.75 736 LYS A CA 1
ATOM 5665 C C . LYS A 1 736 ? -27.197 26.819 2.618 1.00 93.75 736 LYS A C 1
ATOM 5667 O O . LYS A 1 736 ? -27.311 26.250 3.699 1.00 93.75 736 LYS A O 1
ATOM 5672 N N . LEU A 1 737 ? -26.083 26.818 1.894 1.00 96.06 737 LEU A N 1
ATOM 5673 C CA . LEU A 1 737 ? -24.769 26.362 2.345 1.00 96.06 737 LEU A CA 1
ATOM 5674 C C . LEU A 1 737 ? -23.913 27.608 2.597 1.00 96.06 737 LEU A C 1
ATOM 5676 O O . LEU A 1 737 ? -23.872 28.489 1.737 1.00 96.06 737 LEU A O 1
ATOM 5680 N N . ILE A 1 738 ? -23.281 27.709 3.767 1.00 95.38 738 ILE A N 1
ATOM 5681 C CA . ILE A 1 738 ? -22.516 28.895 4.182 1.00 95.38 738 ILE A CA 1
ATOM 5682 C C . ILE A 1 738 ? -21.159 28.447 4.754 1.00 95.38 738 ILE A C 1
ATOM 5684 O O . ILE A 1 738 ? -21.151 27.781 5.791 1.00 95.38 738 ILE A O 1
ATOM 5688 N N . PRO A 1 739 ? -20.017 28.769 4.113 1.00 95.31 739 PRO A N 1
ATOM 5689 C CA . PRO A 1 739 ? -18.698 28.548 4.702 1.00 95.31 739 PRO A CA 1
ATOM 5690 C C . PRO A 1 739 ? -18.459 29.534 5.854 1.00 95.31 739 PRO A C 1
ATOM 5692 O O . PRO A 1 739 ? -18.768 30.719 5.719 1.00 95.31 739 PRO A O 1
ATOM 5695 N N . PHE A 1 740 ? -17.923 29.057 6.981 1.00 95.12 740 PHE A N 1
ATOM 5696 C CA . PHE A 1 740 ? -17.743 29.878 8.191 1.00 95.12 740 PHE A CA 1
ATOM 5697 C C . PHE A 1 740 ? -16.331 29.835 8.796 1.00 95.12 740 PHE A C 1
ATOM 5699 O O . PHE A 1 740 ? -15.923 30.825 9.404 1.00 95.12 740 PHE A O 1
ATOM 5706 N N . ALA A 1 741 ? -15.589 28.739 8.604 1.00 95.69 741 ALA A N 1
ATOM 5707 C CA . ALA A 1 741 ? -14.188 28.615 9.006 1.00 95.69 741 ALA A CA 1
ATOM 5708 C C . ALA A 1 741 ? -13.358 27.911 7.916 1.00 95.69 741 ALA A C 1
ATOM 5710 O O . ALA A 1 741 ? -13.825 26.940 7.320 1.00 95.69 741 ALA A O 1
ATOM 5711 N N . ASP A 1 742 ? -12.126 28.362 7.679 1.00 95.38 742 ASP A N 1
ATOM 5712 C CA . ASP A 1 742 ? -11.162 27.750 6.750 1.00 95.38 742 ASP A CA 1
ATOM 5713 C C . ASP A 1 742 ? -9.773 27.564 7.390 1.00 95.38 742 ASP A C 1
ATOM 5715 O O . ASP A 1 742 ? -9.479 28.115 8.455 1.00 95.38 742 ASP A O 1
ATOM 5719 N N . ASP A 1 743 ? -8.926 26.714 6.804 1.00 94.75 743 ASP A N 1
ATOM 5720 C CA . ASP A 1 743 ? -7.604 26.385 7.359 1.00 94.75 743 ASP A CA 1
ATOM 5721 C C . ASP A 1 743 ? -6.683 27.616 7.454 1.00 94.75 743 ASP A C 1
ATOM 5723 O O . ASP A 1 743 ? -6.894 28.654 6.823 1.00 94.75 743 ASP A O 1
ATOM 5727 N N . SER A 1 744 ? -5.637 27.509 8.268 1.00 90.12 744 SER A N 1
ATOM 5728 C CA . SER A 1 744 ? -4.604 28.544 8.389 1.00 90.12 744 SER A CA 1
ATOM 5729 C C . SER A 1 744 ? -3.434 28.330 7.420 1.00 90.12 744 SER A C 1
ATOM 5731 O O . SER A 1 744 ? -2.648 29.254 7.215 1.00 90.12 744 SER A O 1
ATOM 5733 N N . ILE A 1 745 ? -3.294 27.128 6.842 1.00 92.62 745 ILE A N 1
ATOM 5734 C CA . ILE A 1 745 ? -2.227 26.772 5.894 1.00 92.62 745 ILE A CA 1
ATOM 5735 C C . ILE A 1 745 ? -2.761 25.952 4.714 1.00 92.62 745 ILE A C 1
ATOM 5737 O O . ILE A 1 745 ? -3.740 25.221 4.839 1.00 92.62 745 ILE A O 1
ATOM 5741 N N . ASN A 1 746 ? -2.064 26.026 3.580 1.00 94.00 746 ASN A N 1
ATOM 5742 C CA . ASN A 1 746 ? -2.336 25.191 2.410 1.00 94.00 746 ASN A CA 1
ATOM 5743 C C . ASN A 1 746 ? -1.998 23.720 2.708 1.00 94.00 746 ASN A C 1
ATOM 5745 O O . ASN A 1 746 ? -0.829 23.398 2.932 1.00 94.00 746 ASN A O 1
ATOM 5749 N N . ARG A 1 747 ? -2.995 22.827 2.661 1.00 95.69 747 ARG A N 1
ATOM 5750 C CA . ARG A 1 747 ? -2.808 21.366 2.705 1.00 95.69 747 ARG A CA 1
ATOM 5751 C C . ARG A 1 747 ? -3.336 20.746 1.424 1.00 95.69 747 ARG A C 1
ATOM 5753 O O . ARG A 1 747 ? -4.412 21.103 0.949 1.00 95.69 747 ARG A O 1
ATOM 5760 N N . TRP A 1 748 ? -2.586 19.797 0.880 1.00 97.25 748 TRP A N 1
ATOM 5761 C CA . TRP A 1 748 ? -2.915 19.161 -0.393 1.00 97.25 748 TRP A CA 1
ATOM 5762 C C . TRP A 1 748 ? -3.754 17.900 -0.171 1.00 97.25 748 TRP A C 1
ATOM 5764 O O . TRP A 1 748 ? -3.263 16.780 -0.328 1.00 97.25 748 TRP A O 1
ATOM 5774 N N . SER A 1 749 ? -4.988 18.121 0.287 1.00 95.88 749 SER A N 1
ATOM 5775 C CA . SER A 1 749 ? -5.859 17.133 0.931 1.00 95.88 749 SER A CA 1
ATOM 5776 C C . SER A 1 749 ? -6.141 15.911 0.051 1.00 95.88 749 SER A C 1
ATOM 5778 O O . SER A 1 749 ? -6.776 16.031 -1.001 1.00 95.88 749 SER A O 1
ATOM 5780 N N . THR A 1 750 ? -5.716 14.732 0.509 1.00 96.94 750 THR A N 1
ATOM 5781 C CA . THR A 1 750 ? -5.967 13.435 -0.145 1.00 96.94 750 THR A CA 1
ATOM 5782 C C . THR A 1 750 ? -7.155 12.708 0.478 1.00 96.94 750 THR A C 1
ATOM 5784 O O . THR A 1 750 ? -8.048 12.259 -0.236 1.00 96.94 750 THR A O 1
ATOM 5787 N N . CYS A 1 751 ? -7.202 12.637 1.809 1.00 97.00 751 CYS A N 1
ATOM 5788 C CA . CYS A 1 751 ? -8.272 11.995 2.569 1.00 97.00 751 CYS A CA 1
ATOM 5789 C C . CYS A 1 751 ? -8.597 12.762 3.859 1.00 97.00 751 CYS A C 1
ATOM 5791 O O . CYS A 1 751 ? -7.724 13.395 4.453 1.00 97.00 751 CYS A O 1
ATOM 5793 N N . SER A 1 752 ? -9.846 12.672 4.325 1.00 97.00 752 SER A N 1
ATOM 5794 C CA . SER A 1 752 ? -10.296 13.278 5.584 1.00 97.00 752 SER A CA 1
ATOM 5795 C C . SER A 1 752 ? -11.475 12.519 6.196 1.00 97.00 752 SER A C 1
ATOM 5797 O O . SER A 1 752 ? -12.309 12.020 5.444 1.00 97.00 752 SER A O 1
ATOM 5799 N N . ALA A 1 753 ? -11.583 12.510 7.526 1.00 96.25 753 ALA A N 1
ATOM 5800 C CA . ALA A 1 753 ? -12.722 11.968 8.273 1.00 96.25 753 ALA A CA 1
ATOM 5801 C C . ALA A 1 753 ? -12.999 12.784 9.551 1.00 96.25 753 ALA A C 1
ATOM 5803 O O . ALA A 1 753 ? -12.075 13.238 10.235 1.00 96.25 753 ALA A O 1
ATOM 5804 N N . LEU A 1 754 ? -14.273 12.969 9.895 1.00 95.00 754 LEU A N 1
ATOM 5805 C CA . LEU A 1 754 ? -14.718 13.617 11.128 1.00 95.00 754 LEU A CA 1
ATOM 5806 C C . LEU A 1 754 ? -14.464 12.717 12.342 1.00 95.00 754 LEU A C 1
ATOM 5808 O O . LEU A 1 754 ? -14.997 11.613 12.441 1.00 95.00 754 LEU A O 1
ATOM 5812 N N . VAL A 1 755 ? -13.690 13.214 13.311 1.00 93.06 755 VAL A N 1
ATOM 5813 C CA . VAL A 1 755 ? -13.435 12.486 14.571 1.00 93.06 755 VAL A CA 1
ATOM 5814 C C . VAL A 1 755 ? -14.444 12.853 15.666 1.00 93.06 755 VAL A C 1
ATOM 5816 O O . VAL A 1 755 ? -14.800 12.011 16.495 1.00 93.06 755 VAL A O 1
ATOM 5819 N N . ASP A 1 756 ? -14.959 14.087 15.624 1.00 92.94 756 ASP A N 1
ATOM 5820 C CA . ASP A 1 756 ? -16.066 14.585 16.446 1.00 92.94 756 ASP A CA 1
ATOM 5821 C C . ASP A 1 756 ? -16.997 15.515 15.621 1.00 92.94 756 ASP A C 1
ATOM 5823 O O . ASP A 1 756 ? -17.343 15.168 14.492 1.00 92.94 756 ASP A O 1
ATOM 5827 N N . TYR A 1 757 ? -17.491 16.627 16.178 1.00 94.62 757 TYR A N 1
ATOM 5828 C CA . TYR A 1 757 ? -18.351 17.610 15.488 1.00 94.62 757 TYR A CA 1
ATOM 5829 C C . TYR A 1 757 ? -17.624 18.923 15.131 1.00 94.62 757 TYR A C 1
ATOM 5831 O O . TYR A 1 757 ? -18.102 19.726 14.328 1.00 94.62 757 TYR A O 1
ATOM 5839 N N . GLU A 1 758 ? -16.458 19.156 15.724 1.00 94.62 758 GLU A N 1
ATOM 5840 C CA . GLU A 1 758 ? -15.650 20.361 15.526 1.00 94.62 758 GLU A CA 1
ATOM 5841 C C . GLU A 1 758 ? -14.339 20.058 14.804 1.00 94.62 758 GLU A C 1
ATOM 5843 O O . GLU A 1 758 ? -13.699 20.977 14.300 1.00 94.62 758 GLU A O 1
ATOM 5848 N N . SER A 1 759 ? -13.938 18.787 14.754 1.00 95.56 759 SER A N 1
ATOM 5849 C CA . SER A 1 759 ? -12.598 18.355 14.369 1.00 95.56 759 SER A CA 1
ATOM 5850 C C . SER A 1 759 ? -12.634 17.341 13.238 1.00 95.56 759 SER A C 1
ATOM 5852 O O . SER A 1 759 ? -13.346 16.333 13.303 1.00 95.56 759 SER A O 1
ATOM 5854 N N . VAL A 1 760 ? -11.795 17.577 12.234 1.00 97.38 760 VAL A N 1
ATOM 5855 C CA . VAL A 1 760 ? -11.574 16.660 11.118 1.00 97.38 760 VAL A CA 1
ATOM 5856 C C . VAL A 1 760 ? -10.104 16.244 11.105 1.00 97.38 760 VAL A C 1
ATOM 5858 O O . VAL A 1 760 ? -9.201 17.079 11.227 1.00 97.38 760 VAL A O 1
ATOM 5861 N N . ALA A 1 761 ? -9.881 14.938 11.018 1.00 97.81 761 ALA A N 1
ATOM 5862 C CA . ALA A 1 761 ? -8.578 14.343 10.777 1.00 97.81 761 ALA A CA 1
ATOM 5863 C C . ALA A 1 761 ? -8.373 14.187 9.269 1.00 97.81 761 ALA A C 1
ATOM 5865 O O . ALA A 1 761 ? -9.342 13.985 8.532 1.00 97.81 761 ALA A O 1
ATOM 5866 N N . GLY A 1 762 ? -7.134 14.244 8.797 1.00 97.38 762 GLY A N 1
ATOM 5867 C CA . GLY A 1 762 ? -6.848 14.023 7.387 1.00 97.38 762 GLY A CA 1
ATOM 5868 C C . GLY A 1 762 ? -5.371 13.910 7.065 1.00 97.38 762 GLY A C 1
ATOM 5869 O O . GLY A 1 762 ? -4.508 14.020 7.939 1.00 97.38 762 GLY A O 1
ATOM 5870 N N . GLY A 1 763 ? -5.110 13.665 5.786 1.00 97.75 763 GLY A N 1
ATOM 5871 C CA . GLY A 1 763 ? -3.773 13.565 5.225 1.00 97.75 763 GLY A CA 1
ATOM 5872 C C . GLY A 1 763 ? -3.607 14.407 3.966 1.00 97.75 763 GLY A C 1
ATOM 5873 O O . GLY A 1 763 ? -4.582 14.900 3.387 1.00 97.75 763 GLY A O 1
ATOM 5874 N N . ASP A 1 764 ? -2.356 14.592 3.556 1.00 97.81 764 ASP A N 1
ATOM 5875 C CA . ASP A 1 764 ? -2.018 15.240 2.291 1.00 97.81 764 ASP A CA 1
ATOM 5876 C C . ASP A 1 764 ? -0.977 14.472 1.468 1.00 97.81 764 ASP A C 1
ATOM 5878 O O . ASP A 1 764 ? -0.244 13.611 1.964 1.00 97.81 764 ASP A O 1
ATOM 5882 N N . LYS A 1 765 ? -0.909 14.824 0.177 1.00 97.25 765 LYS A N 1
ATOM 5883 C CA . LYS A 1 765 ? -0.075 14.159 -0.840 1.00 97.25 765 LYS A CA 1
ATOM 5884 C C . LYS A 1 765 ? 1.428 14.112 -0.528 1.00 97.25 765 LYS A C 1
ATOM 5886 O O . LYS A 1 765 ? 2.164 13.467 -1.269 1.00 97.25 765 LYS A O 1
ATOM 5891 N N . PHE A 1 766 ? 1.901 14.861 0.470 1.00 97.31 766 PHE A N 1
ATOM 5892 C CA . PHE A 1 766 ? 3.318 14.960 0.808 1.00 97.31 766 PHE A CA 1
ATOM 5893 C C . PHE A 1 766 ? 3.747 14.005 1.931 1.00 97.31 766 PHE A C 1
ATOM 5895 O O . PHE A 1 766 ? 4.938 13.956 2.224 1.00 97.31 766 PHE A O 1
ATOM 5902 N N . GLY A 1 767 ? 2.825 13.242 2.533 1.00 97.00 767 GLY A N 1
ATOM 5903 C CA . GLY A 1 767 ? 3.139 12.337 3.648 1.00 97.00 767 GLY A CA 1
ATOM 5904 C C . GLY A 1 767 ? 2.937 12.964 5.027 1.00 97.00 767 GLY A C 1
ATOM 5905 O O . GLY A 1 767 ? 3.663 12.627 5.958 1.00 97.00 767 GLY A O 1
ATOM 5906 N N . ASN A 1 768 ? 1.993 13.901 5.169 1.00 98.06 768 ASN A N 1
ATOM 5907 C CA . ASN A 1 768 ? 1.607 14.449 6.471 1.00 98.06 768 ASN A CA 1
ATOM 5908 C C . ASN A 1 768 ? 0.229 13.942 6.898 1.00 98.06 768 ASN A C 1
ATOM 5910 O O . ASN A 1 768 ? -0.701 13.898 6.090 1.00 98.06 768 ASN A O 1
ATOM 5914 N N . PHE A 1 769 ? 0.086 13.688 8.195 1.00 98.25 769 PHE A N 1
ATOM 5915 C CA . PHE A 1 769 ? -1.176 13.525 8.907 1.00 98.25 769 PHE A CA 1
ATOM 5916 C C . PHE A 1 769 ? -1.423 14.731 9.828 1.00 98.25 769 PHE A C 1
ATOM 5918 O O . PHE A 1 769 ? -0.493 15.317 10.391 1.00 98.25 769 PHE A O 1
ATOM 5925 N N . TRP A 1 770 ? -2.685 15.123 9.997 1.00 97.69 770 TRP A N 1
ATOM 5926 C CA . TRP A 1 770 ? -3.069 16.260 10.832 1.00 97.69 770 TRP A CA 1
ATOM 5927 C C . TRP A 1 770 ? -4.504 16.150 11.361 1.00 97.69 770 TRP A C 1
ATOM 5929 O O . TRP A 1 770 ? -5.355 15.466 10.795 1.00 97.69 770 TRP A O 1
ATOM 5939 N N . ILE A 1 771 ? -4.789 16.894 12.435 1.00 97.81 771 ILE A N 1
ATOM 5940 C CA . ILE A 1 771 ? -6.155 17.165 12.910 1.00 97.81 771 ILE A CA 1
ATOM 5941 C C . ILE A 1 771 ? -6.325 18.675 13.053 1.00 97.81 771 ILE A C 1
ATOM 5943 O O . ILE A 1 771 ? -5.538 19.331 13.745 1.00 97.81 771 ILE A O 1
ATOM 5947 N N . VAL A 1 772 ? -7.376 19.221 12.442 1.00 97.06 772 VAL A N 1
ATOM 5948 C CA . VAL A 1 772 ? -7.787 20.625 12.597 1.00 97.06 772 VAL A CA 1
ATOM 5949 C C . VAL A 1 772 ? -9.167 20.708 13.248 1.00 97.06 772 VAL A C 1
ATOM 5951 O O . VAL A 1 772 ? -10.026 19.865 12.992 1.00 97.06 772 VAL A O 1
ATOM 5954 N N . ARG A 1 773 ? -9.375 21.715 14.105 1.00 96.19 773 ARG A N 1
ATOM 5955 C CA . ARG A 1 773 ? -10.614 21.943 14.865 1.00 96.19 773 ARG A CA 1
ATOM 5956 C C . ARG A 1 773 ? -11.141 23.367 14.664 1.00 96.19 773 ARG A C 1
ATOM 5958 O O . ARG A 1 773 ? -10.370 24.325 14.733 1.00 96.19 773 ARG A O 1
ATOM 5965 N N . ALA A 1 774 ? -12.447 23.515 14.456 1.00 95.38 774 ALA A N 1
ATOM 5966 C CA . ALA A 1 774 ? -13.133 24.805 14.482 1.00 95.38 774 ALA A CA 1
ATOM 5967 C C . ALA A 1 774 ? -13.140 25.390 15.913 1.00 95.38 774 ALA A C 1
ATOM 5969 O O . ALA A 1 774 ? -13.400 24.645 16.858 1.00 95.38 774 ALA A O 1
ATOM 5970 N N . PRO A 1 775 ? -12.862 26.692 16.123 1.00 94.50 775 PRO A N 1
ATOM 5971 C CA . PRO A 1 775 ? -12.928 27.281 17.459 1.00 94.50 775 PRO A CA 1
ATOM 5972 C C . PRO A 1 775 ? -14.358 27.236 18.016 1.00 94.50 775 PRO A C 1
ATOM 5974 O O . PRO A 1 775 ? -15.300 27.587 17.310 1.00 94.50 775 PRO A O 1
ATOM 5977 N N . VAL A 1 776 ? -14.515 26.858 19.291 1.00 92.06 776 VAL A N 1
ATOM 5978 C CA . VAL A 1 776 ? -15.828 26.586 19.922 1.00 92.06 776 VAL A CA 1
ATOM 5979 C C . VAL A 1 776 ? -16.823 27.741 19.747 1.00 92.06 776 VAL A C 1
ATOM 5981 O O . VAL A 1 776 ? -17.951 27.520 19.334 1.00 92.06 776 VAL A O 1
ATOM 5984 N N . LYS A 1 777 ? -16.391 28.992 19.948 1.00 92.62 777 LYS A N 1
ATOM 5985 C CA . LYS A 1 777 ? -17.250 30.176 19.770 1.00 92.62 777 LYS A CA 1
ATOM 5986 C C . LYS A 1 777 ? -17.781 30.313 18.335 1.00 92.62 777 LYS A C 1
ATOM 5988 O O . LYS A 1 777 ? -18.954 30.607 18.131 1.00 92.62 777 LYS A O 1
ATOM 5993 N N . ASP A 1 778 ? -16.918 30.121 17.340 1.00 92.19 778 ASP A N 1
ATOM 5994 C CA . ASP A 1 778 ? -17.298 30.242 15.928 1.00 92.19 778 ASP A CA 1
ATOM 5995 C C . ASP A 1 778 ? -18.119 29.018 15.475 1.00 92.19 778 ASP A C 1
ATOM 5997 O O . ASP A 1 778 ? -18.968 29.126 14.597 1.00 92.19 778 ASP A O 1
ATOM 6001 N N . SER A 1 779 ? -17.906 27.866 16.121 1.00 93.19 779 SER A N 1
ATOM 6002 C CA . SER A 1 779 ? -18.695 26.633 16.010 1.00 93.19 779 SER A CA 1
ATOM 6003 C C . SER A 1 779 ? -20.110 26.789 16.596 1.00 93.19 779 SER A C 1
ATOM 6005 O O . SER A 1 779 ? -21.067 26.323 15.982 1.00 93.19 779 SER A O 1
ATOM 6007 N N . GLU A 1 780 ? -20.271 27.486 17.722 1.00 92.25 780 GLU A N 1
ATOM 6008 C CA . GLU A 1 780 ? -21.570 27.821 18.323 1.00 92.25 780 GLU A CA 1
ATOM 6009 C C . GLU A 1 780 ? -22.326 28.852 17.458 1.00 92.25 780 GLU A C 1
ATOM 6011 O O . GLU A 1 780 ? -23.438 28.581 16.997 1.00 92.25 780 GLU A O 1
ATOM 6016 N N . GLU A 1 781 ? -21.695 29.988 17.125 1.00 90.12 781 GLU A N 1
ATOM 6017 C CA . GLU A 1 781 ? -22.290 31.032 16.267 1.00 90.12 781 GLU A CA 1
ATOM 6018 C C . GLU A 1 781 ? -22.653 30.530 14.858 1.00 90.12 781 GLU A C 1
ATOM 6020 O O . GLU A 1 781 ? -23.617 31.013 14.250 1.00 90.12 781 GLU A O 1
ATOM 6025 N N . ALA A 1 782 ? -21.913 29.549 14.325 1.00 90.62 782 ALA A N 1
ATOM 6026 C CA . ALA A 1 782 ? -22.234 28.917 13.050 1.00 90.62 782 ALA A CA 1
ATOM 6027 C C . ALA A 1 782 ? -23.566 28.161 13.081 1.00 90.62 782 ALA A C 1
ATOM 6029 O O . ALA A 1 782 ? -24.251 28.099 12.057 1.00 90.62 782 ALA A O 1
ATOM 6030 N N . ASP A 1 783 ? -23.972 27.628 14.232 1.00 88.81 783 ASP A N 1
ATOM 6031 C CA . ASP A 1 783 ? -25.133 26.751 14.360 1.00 88.81 783 ASP A CA 1
ATOM 6032 C C . ASP A 1 783 ? -26.396 27.507 14.807 1.00 88.81 783 ASP A C 1
ATOM 6034 O O . ASP A 1 783 ? -27.462 27.246 14.240 1.00 88.81 783 ASP A O 1
ATOM 6038 N N . GLU A 1 784 ? -26.280 28.492 15.708 1.00 86.00 784 GLU A N 1
ATOM 6039 C CA . GLU A 1 784 ? -27.412 29.200 16.342 1.00 86.00 784 GLU A CA 1
ATOM 6040 C C . GLU A 1 784 ? -28.422 29.838 15.367 1.00 86.00 784 GLU A C 1
ATOM 6042 O O . GLU A 1 784 ? -29.623 29.609 15.495 1.00 86.00 784 GLU A O 1
ATOM 6047 N N . ASP A 1 785 ? -27.974 30.643 14.393 1.00 78.88 785 ASP A N 1
ATOM 6048 C CA . ASP A 1 785 ? -28.867 31.404 13.497 1.00 78.88 785 ASP A CA 1
ATOM 6049 C C . ASP A 1 785 ? -29.541 30.484 12.452 1.00 78.88 785 ASP A C 1
ATOM 6051 O O . ASP A 1 785 ? -28.857 30.051 11.519 1.00 78.88 785 ASP A O 1
ATOM 6055 N N . PRO A 1 786 ? -30.865 30.215 12.495 1.00 78.06 786 PRO A N 1
ATOM 6056 C CA . PRO A 1 786 ? -31.512 29.287 11.559 1.00 78.06 786 PRO A CA 1
ATOM 6057 C C . PRO A 1 786 ? -31.607 29.821 10.120 1.00 78.06 786 PRO A C 1
ATOM 6059 O O . PRO A 1 786 ? -31.865 29.057 9.188 1.00 78.06 786 PRO A O 1
ATOM 6062 N N . SER A 1 787 ? -31.417 31.130 9.930 1.00 79.00 787 SER A N 1
ATOM 6063 C CA . SER A 1 787 ? -31.427 31.794 8.624 1.00 79.00 787 SER A CA 1
ATOM 6064 C C . SER A 1 787 ? -30.036 31.851 7.980 1.00 79.00 787 SER A C 1
ATOM 6066 O O . SER A 1 787 ? -29.928 31.785 6.750 1.00 79.00 787 SER A O 1
ATOM 6068 N N . GLY A 1 788 ? -28.988 31.946 8.808 1.00 82.38 788 GLY A N 1
ATOM 6069 C CA . GLY A 1 788 ? -27.601 32.200 8.407 1.00 82.38 788 GLY A CA 1
ATOM 6070 C C . GLY A 1 788 ? -27.309 33.656 8.015 1.00 82.38 788 GLY A C 1
ATOM 6071 O O . GLY A 1 788 ? -26.307 33.925 7.356 1.00 82.38 788 GLY A O 1
ATOM 6072 N N . THR A 1 789 ? -28.185 34.596 8.373 1.00 83.06 789 THR A N 1
ATOM 6073 C CA . THR A 1 789 ? -28.054 36.025 8.052 1.00 83.06 789 THR A CA 1
ATOM 6074 C C . THR A 1 789 ? -26.857 36.671 8.752 1.00 83.06 789 THR A C 1
ATOM 6076 O O . THR A 1 789 ? -26.207 37.514 8.140 1.00 83.06 789 THR A O 1
ATOM 6079 N N . HIS A 1 790 ? -26.518 36.260 9.982 1.00 84.56 790 HIS A N 1
ATOM 6080 C CA . HIS A 1 790 ? -25.327 36.761 10.681 1.00 84.56 790 HIS A CA 1
ATOM 6081 C C . HIS A 1 790 ? -24.053 36.439 9.885 1.00 84.56 790 HIS A C 1
ATOM 6083 O O . HIS A 1 790 ? -23.367 37.347 9.417 1.00 84.56 790 HIS A O 1
ATOM 6089 N N . LEU A 1 791 ? -23.818 35.149 9.622 1.00 85.75 791 LEU A N 1
ATOM 6090 C CA . LEU A 1 791 ? -22.650 34.635 8.894 1.00 85.75 791 LEU A CA 1
ATOM 6091 C C . LEU A 1 791 ? -22.480 35.265 7.501 1.00 85.75 791 LEU A C 1
ATOM 6093 O O . LEU A 1 791 ? -21.361 35.554 7.090 1.00 85.75 791 LEU A O 1
ATOM 6097 N N . LEU A 1 792 ? -23.585 35.513 6.785 1.00 84.69 792 LEU A N 1
ATOM 6098 C CA . LEU A 1 792 ? -23.579 36.145 5.457 1.00 84.69 792 LEU A CA 1
ATOM 6099 C C . LEU A 1 792 ? -23.202 37.638 5.472 1.00 84.69 792 LEU A C 1
ATOM 6101 O O . LEU A 1 792 ? -22.896 38.194 4.416 1.00 84.69 792 LEU A O 1
ATOM 6105 N N . HIS A 1 793 ? -23.240 38.293 6.634 1.00 85.44 793 HIS A N 1
ATOM 6106 C CA . HIS A 1 793 ? -22.823 39.685 6.812 1.00 85.44 793 HIS A CA 1
ATOM 6107 C C . HIS A 1 793 ? -21.493 39.833 7.567 1.00 85.44 793 HIS A C 1
ATOM 6109 O O . HIS A 1 793 ? -20.894 40.912 7.523 1.00 85.44 793 HIS A O 1
ATOM 6115 N N . THR A 1 794 ? -20.992 38.774 8.208 1.00 86.69 794 THR A N 1
ATOM 6116 C CA . THR A 1 794 ? -19.666 38.769 8.831 1.00 86.69 794 THR A CA 1
ATOM 6117 C C . THR A 1 794 ? -18.573 38.939 7.773 1.00 86.69 794 THR A C 1
ATOM 6119 O O . THR A 1 794 ? -18.534 38.251 6.754 1.00 86.69 794 THR A O 1
ATOM 6122 N N . ARG A 1 795 ? -17.652 39.879 8.006 1.00 85.75 795 ARG A N 1
ATOM 6123 C CA . ARG A 1 795 ? -16.553 40.168 7.078 1.00 85.75 795 ARG A CA 1
ATOM 6124 C C . ARG A 1 795 ? -15.507 39.048 7.115 1.00 85.75 795 ARG A C 1
ATOM 6126 O O . ARG A 1 795 ? -14.905 38.823 8.159 1.00 85.75 795 ARG A O 1
ATOM 6133 N N . GLY A 1 796 ? -15.246 38.425 5.964 1.00 83.31 796 GLY A N 1
ATOM 6134 C CA . GLY A 1 796 ? -14.191 37.418 5.804 1.00 83.31 796 GLY A CA 1
ATOM 6135 C C . GLY A 1 796 ? -12.793 37.923 6.187 1.00 83.31 796 GLY A C 1
ATOM 6136 O O . GLY A 1 796 ? -12.449 39.091 5.963 1.00 83.31 796 GLY A O 1
ATOM 6137 N N . TYR A 1 797 ? -11.991 37.033 6.768 1.00 84.38 797 TYR A N 1
ATOM 6138 C CA . TYR A 1 797 ? -10.657 37.293 7.299 1.00 84.38 797 TYR A CA 1
ATOM 6139 C C . TYR A 1 797 ? -9.580 36.715 6.369 1.00 84.38 797 TYR A C 1
ATOM 6141 O O . TYR A 1 797 ? -9.731 35.618 5.834 1.00 84.38 797 TYR A O 1
ATOM 6149 N N . LEU A 1 798 ? -8.487 37.462 6.153 1.00 79.75 798 LEU A N 1
ATOM 6150 C CA . LEU A 1 798 ? -7.363 37.084 5.271 1.00 79.75 798 LEU A CA 1
ATOM 6151 C C . LEU A 1 798 ? -7.791 36.562 3.878 1.00 79.75 798 LEU A C 1
ATOM 6153 O O . LEU A 1 798 ? -7.241 35.591 3.375 1.00 79.75 798 LEU A O 1
ATOM 6157 N N . HIS A 1 799 ? -8.774 37.218 3.252 1.00 80.19 799 HIS A N 1
ATOM 6158 C CA . HIS A 1 799 ? -9.353 36.849 1.945 1.00 80.19 799 HIS A CA 1
ATOM 6159 C C . HIS A 1 799 ? -10.069 35.481 1.874 1.00 80.19 799 HIS A C 1
ATOM 6161 O O . HIS A 1 799 ? -10.499 35.100 0.788 1.00 80.19 799 HIS A O 1
ATOM 6167 N N . GLY A 1 800 ? -10.263 34.791 3.003 1.00 85.69 800 GLY A N 1
ATOM 6168 C CA . GLY A 1 800 ? -11.108 33.595 3.119 1.00 85.69 800 GLY A CA 1
ATOM 6169 C C . GLY A 1 800 ? -12.339 33.833 3.996 1.00 85.69 800 GLY A C 1
ATOM 6170 O O . GLY A 1 800 ? -12.963 34.898 3.935 1.00 85.69 800 GLY A O 1
ATOM 6171 N N . THR A 1 801 ? -12.704 32.841 4.809 1.00 90.31 801 THR A N 1
ATOM 6172 C CA . THR A 1 801 ? -13.921 32.875 5.640 1.00 90.31 801 THR A CA 1
ATOM 6173 C C . THR A 1 801 ? -13.735 33.745 6.902 1.00 90.31 801 THR A C 1
ATOM 6175 O O . THR A 1 801 ? -12.642 34.274 7.133 1.00 90.31 801 THR A O 1
ATOM 6178 N N . PRO A 1 802 ? -14.787 33.992 7.710 1.00 89.69 802 PRO A N 1
ATOM 6179 C CA . PRO A 1 802 ? -14.668 34.784 8.937 1.00 89.69 802 PRO A CA 1
ATOM 6180 C C . PRO A 1 802 ? -13.722 34.213 10.005 1.00 89.69 802 PRO A C 1
ATOM 6182 O O . PRO A 1 802 ? -13.003 34.990 10.634 1.00 89.69 802 PRO A O 1
ATOM 6185 N N . ALA A 1 803 ? -13.721 32.893 10.216 1.00 93.56 803 ALA A N 1
ATOM 6186 C CA . ALA A 1 803 ? -12.956 32.225 11.271 1.00 93.56 803 ALA A CA 1
ATOM 6187 C C . ALA A 1 803 ? -11.840 31.329 10.705 1.00 93.56 803 ALA A C 1
ATOM 6189 O O . ALA A 1 803 ? -11.815 31.014 9.517 1.00 93.56 803 ALA A O 1
ATOM 6190 N N . ARG A 1 804 ? -10.896 30.905 11.556 1.00 94.88 804 ARG A N 1
ATOM 6191 C CA . ARG A 1 804 ? -9.774 30.040 11.150 1.00 94.88 804 ARG A CA 1
ATOM 6192 C C . ARG A 1 804 ? -9.695 28.773 11.986 1.00 94.88 804 ARG A C 1
ATOM 6194 O O . ARG A 1 804 ? -9.807 28.816 13.211 1.00 94.88 804 ARG A O 1
ATOM 6201 N N . LEU A 1 805 ? -9.473 27.645 11.317 1.00 95.62 805 LEU A N 1
ATOM 6202 C CA . LEU A 1 805 ? -9.322 26.346 11.965 1.00 95.62 805 LEU A CA 1
ATOM 6203 C C . LEU A 1 805 ? -8.000 26.282 12.741 1.00 95.62 805 LEU A C 1
ATOM 6205 O O . LEU A 1 805 ? -6.938 26.670 12.250 1.00 95.62 805 LEU A O 1
ATOM 6209 N N . SER A 1 806 ? -8.071 25.755 13.961 1.00 94.81 806 SER A N 1
ATOM 6210 C CA . SER A 1 806 ? -6.922 25.530 14.834 1.00 94.81 806 SER A CA 1
ATOM 6211 C C . SER A 1 806 ? -6.296 24.167 14.554 1.00 94.81 806 SER A C 1
ATOM 6213 O O . SER A 1 806 ? -6.950 23.136 14.698 1.00 94.81 806 SER A O 1
ATOM 6215 N N . CYS A 1 807 ? -5.011 24.139 14.193 1.00 94.75 807 CYS A N 1
ATOM 6216 C CA . CYS A 1 807 ? -4.264 22.890 14.040 1.00 94.75 807 CYS A CA 1
ATOM 6217 C C . CYS A 1 807 ? -4.034 22.259 15.421 1.00 94.75 807 CYS A C 1
ATOM 6219 O O . CYS A 1 807 ? -3.240 22.771 16.217 1.00 94.75 807 CYS A O 1
ATOM 6221 N N . MET A 1 808 ? -4.730 21.163 15.721 1.00 95.06 808 MET A N 1
ATOM 6222 C CA . MET A 1 808 ? -4.618 20.436 16.988 1.00 95.06 808 MET A CA 1
ATOM 6223 C C . MET A 1 808 ? -3.405 19.508 16.974 1.00 95.06 808 MET A C 1
ATOM 6225 O O . MET A 1 808 ? -2.613 19.536 17.913 1.00 95.06 808 MET A O 1
ATOM 6229 N N . VAL A 1 809 ? -3.245 18.759 15.879 1.00 96.31 809 VAL A N 1
ATOM 6230 C CA . VAL A 1 809 ? -2.234 17.710 15.694 1.00 96.31 809 VAL A CA 1
ATOM 6231 C C . VAL A 1 809 ? -1.565 17.865 14.325 1.00 96.31 809 VAL A C 1
ATOM 6233 O O . VAL A 1 809 ? -2.239 18.236 13.362 1.00 96.31 809 VAL A O 1
ATOM 6236 N N . HIS A 1 810 ? -0.266 17.571 14.232 1.00 97.56 810 HIS A N 1
ATOM 6237 C CA . HIS A 1 810 ? 0.457 17.404 12.967 1.00 97.56 810 HIS A CA 1
ATOM 6238 C C . HIS A 1 810 ? 1.626 16.418 13.130 1.00 97.56 810 HIS A C 1
ATOM 6240 O O . HIS A 1 810 ? 2.329 16.479 14.140 1.00 97.56 810 HIS A O 1
ATOM 6246 N N . PHE A 1 811 ? 1.837 15.534 12.152 1.00 98.06 811 PHE A N 1
ATOM 6247 C CA . PHE A 1 811 ? 2.879 14.500 12.168 1.00 98.06 811 PHE A CA 1
ATOM 6248 C C . PHE A 1 811 ? 3.244 14.059 10.744 1.00 98.06 811 PHE A C 1
ATOM 6250 O O . PHE A 1 811 ? 2.362 13.920 9.895 1.00 98.06 811 PHE A O 1
ATOM 6257 N N . TYR A 1 812 ? 4.528 13.816 10.482 1.00 98.44 812 TYR A N 1
ATOM 6258 C CA . TYR A 1 812 ? 5.010 13.323 9.191 1.00 98.44 812 TYR A CA 1
ATOM 6259 C C . TYR A 1 812 ? 5.046 11.784 9.154 1.00 98.44 812 TYR A C 1
ATOM 6261 O O . TYR A 1 812 ? 5.845 11.147 9.847 1.00 98.44 812 TYR A O 1
ATOM 6269 N N . THR A 1 813 ? 4.182 11.187 8.331 1.00 96.50 813 THR A N 1
ATOM 6270 C CA . THR A 1 813 ? 4.067 9.733 8.119 1.00 96.50 813 THR A CA 1
ATOM 6271 C C . THR A 1 813 ? 5.016 9.200 7.046 1.00 96.50 813 THR A C 1
ATOM 6273 O O . THR A 1 813 ? 5.171 7.990 6.945 1.00 96.50 813 THR A O 1
ATOM 6276 N N . GLN A 1 814 ? 5.644 10.080 6.255 1.00 96.38 814 GLN A N 1
ATOM 6277 C CA . GLN A 1 814 ? 6.404 9.785 5.028 1.00 96.38 814 GLN A CA 1
ATOM 6278 C C . GLN A 1 814 ? 5.567 9.195 3.890 1.00 96.38 814 GLN A C 1
ATOM 6280 O O . GLN A 1 814 ? 5.612 9.731 2.781 1.00 96.38 814 GLN A O 1
ATOM 6285 N N . ASP A 1 815 ? 4.808 8.133 4.143 1.00 97.62 815 ASP A N 1
ATOM 6286 C CA . ASP A 1 815 ? 3.873 7.558 3.180 1.00 97.62 815 ASP A CA 1
ATOM 6287 C C . ASP A 1 815 ? 2.623 8.463 3.043 1.00 97.62 815 ASP A C 1
ATOM 6289 O O . ASP A 1 815 ? 1.984 8.756 4.063 1.00 97.62 815 ASP A O 1
ATOM 6293 N N . PRO A 1 816 ? 2.268 8.962 1.837 1.00 97.56 816 PRO 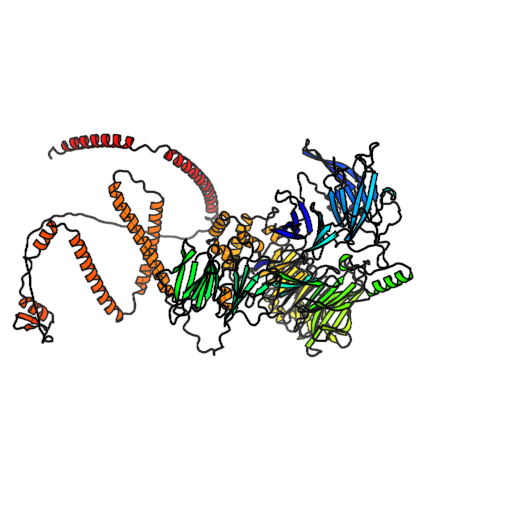A N 1
ATOM 6294 C CA . PRO A 1 816 ? 1.086 9.799 1.619 1.00 97.56 816 PRO A CA 1
ATOM 6295 C C . PRO A 1 816 ? -0.223 9.080 1.982 1.00 97.56 816 PRO A C 1
ATOM 6297 O O . PRO A 1 816 ? -0.549 8.078 1.340 1.00 97.56 816 PRO A O 1
ATOM 6300 N N . PRO A 1 817 ? -1.023 9.583 2.944 1.00 98.19 817 PRO A N 1
ATOM 6301 C CA . PRO A 1 817 ? -2.281 8.939 3.304 1.00 98.19 817 PRO A CA 1
ATOM 6302 C C . PRO A 1 817 ? -3.298 8.973 2.153 1.00 98.19 817 PRO A C 1
ATOM 6304 O O . PRO A 1 817 ? -3.556 10.031 1.573 1.00 98.19 817 PRO A O 1
ATOM 6307 N N . THR A 1 818 ? -3.894 7.827 1.831 1.00 97.69 818 THR A N 1
ATOM 6308 C CA . THR A 1 818 ? -4.887 7.640 0.756 1.00 97.69 818 THR A CA 1
ATOM 6309 C C . THR A 1 818 ? -6.307 7.467 1.284 1.00 97.69 818 THR A C 1
ATOM 6311 O O . THR A 1 818 ? -7.265 7.920 0.655 1.00 97.69 818 THR A O 1
ATOM 6314 N N . SER A 1 819 ? -6.462 6.886 2.473 1.00 97.31 819 SER A N 1
ATOM 6315 C CA . SER A 1 819 ? -7.733 6.838 3.191 1.00 97.31 819 SER A CA 1
ATOM 6316 C C . SER A 1 819 ? -7.518 6.949 4.696 1.00 97.31 819 SER A C 1
ATOM 6318 O O . SER A 1 819 ? -6.438 6.671 5.214 1.00 97.31 819 SER A O 1
ATOM 6320 N N . ILE A 1 820 ? -8.556 7.395 5.400 1.00 97.44 820 ILE A N 1
ATOM 6321 C CA . ILE A 1 820 ? -8.549 7.559 6.850 1.00 97.44 820 ILE A CA 1
ATOM 6322 C C . ILE A 1 820 ? -9.955 7.306 7.388 1.00 97.44 820 ILE A C 1
ATOM 6324 O O . ILE A 1 820 ? -10.940 7.686 6.752 1.00 97.44 820 ILE A O 1
ATOM 6328 N N . THR A 1 821 ? -10.059 6.642 8.535 1.00 95.44 821 THR A N 1
ATOM 6329 C CA . THR A 1 821 ? -11.337 6.360 9.191 1.00 95.44 821 THR A CA 1
ATOM 6330 C C . THR A 1 821 ? -11.176 6.315 10.704 1.00 95.44 821 THR A C 1
ATOM 6332 O O . THR A 1 821 ? -10.146 5.891 11.226 1.00 95.44 821 THR A O 1
ATOM 6335 N N . LYS A 1 822 ? -12.219 6.726 11.425 1.00 95.56 822 LYS A N 1
ATOM 6336 C CA . LYS A 1 822 ? -12.323 6.488 12.864 1.00 95.56 822 LYS A CA 1
ATOM 6337 C C . LYS A 1 822 ? -13.044 5.155 13.080 1.00 95.56 822 LYS A C 1
ATOM 6339 O O . LYS A 1 822 ? -14.117 4.953 12.520 1.00 95.56 822 LYS A O 1
ATOM 6344 N N . THR A 1 823 ? -12.461 4.256 13.865 1.00 94.12 823 THR A N 1
ATOM 6345 C CA . THR A 1 823 ? -12.981 2.899 14.105 1.00 94.12 823 THR A CA 1
ATOM 6346 C C . THR A 1 823 ? -12.542 2.390 15.478 1.00 94.12 823 THR A C 1
ATOM 6348 O O . THR A 1 823 ? -11.689 3.001 16.111 1.00 94.12 823 THR A O 1
ATOM 6351 N N . SER A 1 824 ? -13.062 1.246 15.914 1.00 90.88 824 SER A N 1
ATOM 6352 C CA . SER A 1 824 ? -12.353 0.377 16.862 1.00 90.88 824 SER A CA 1
ATOM 6353 C C . SER A 1 824 ? -11.834 -0.862 16.121 1.00 90.88 824 SER A C 1
ATOM 6355 O O . SER A 1 824 ? -12.330 -1.181 15.036 1.00 90.88 824 SER A O 1
ATOM 6357 N N . LEU A 1 825 ? -10.810 -1.515 16.675 1.00 87.62 825 LEU A N 1
ATOM 6358 C CA . LEU A 1 825 ? -10.155 -2.710 16.114 1.00 87.62 825 LEU A CA 1
ATOM 6359 C C . LEU A 1 825 ? -10.286 -3.950 17.020 1.00 87.62 825 LEU A C 1
ATOM 6361 O O . LEU A 1 825 ? -9.791 -5.013 16.671 1.00 87.62 825 LEU A O 1
ATOM 6365 N N . VAL A 1 826 ? -10.944 -3.822 18.177 1.00 82.94 826 VAL A N 1
ATOM 6366 C CA . VAL A 1 826 ? -11.155 -4.897 19.165 1.00 82.94 826 VAL A CA 1
ATOM 6367 C C . VAL A 1 826 ? -12.531 -4.695 19.809 1.00 82.94 826 VAL A C 1
ATOM 6369 O O . VAL A 1 826 ? -12.921 -3.551 20.054 1.00 82.94 826 VAL A O 1
ATOM 6372 N N . VAL A 1 827 ? -13.278 -5.761 20.125 1.00 76.12 827 VAL A N 1
ATOM 6373 C CA . VAL A 1 827 ? -14.562 -5.636 20.849 1.00 76.12 827 VAL A CA 1
ATOM 6374 C C . VAL A 1 827 ? -14.352 -4.924 22.190 1.00 76.12 827 VAL A C 1
ATOM 6376 O O . VAL A 1 827 ? -13.536 -5.339 23.006 1.00 76.12 827 VAL A O 1
ATOM 6379 N N . GLY A 1 828 ? -15.068 -3.818 22.419 1.00 76.06 828 GLY A N 1
ATOM 6380 C CA . GLY A 1 828 ? -14.890 -2.981 23.615 1.00 76.06 828 GLY A CA 1
ATOM 6381 C C . GLY A 1 828 ? -13.573 -2.188 23.662 1.00 76.06 828 GLY A C 1
ATOM 6382 O O . GLY A 1 828 ? -13.360 -1.424 24.603 1.00 76.06 828 GLY A O 1
ATOM 6383 N N . GLY A 1 829 ? -12.712 -2.328 22.650 1.00 77.19 829 GLY A N 1
ATOM 6384 C CA . GLY A 1 829 ? -11.497 -1.544 22.477 1.00 77.19 829 GLY A CA 1
ATOM 6385 C C . GLY A 1 829 ? -11.790 -0.081 22.149 1.00 77.19 829 GLY A C 1
ATOM 6386 O O . GLY A 1 829 ? -12.855 0.269 21.632 1.00 77.19 829 GLY A O 1
ATOM 6387 N N . GLN A 1 830 ? -10.821 0.779 22.447 1.00 85.62 830 GLN A N 1
ATOM 6388 C CA . GLN A 1 830 ? -10.938 2.224 22.292 1.00 85.62 830 GLN A CA 1
ATOM 6389 C C . GLN A 1 830 ? -11.097 2.664 20.824 1.00 85.62 830 GLN A C 1
ATOM 6391 O O . GLN A 1 830 ? -10.530 2.065 19.914 1.00 85.62 830 GLN A O 1
ATOM 6396 N N . ASP A 1 831 ? -11.819 3.768 20.615 1.00 91.44 831 ASP A N 1
ATOM 6397 C CA . ASP A 1 831 ? -11.829 4.518 19.355 1.00 91.44 831 ASP A CA 1
ATOM 6398 C C . ASP A 1 831 ? -10.404 4.935 18.933 1.00 91.44 831 ASP A C 1
ATOM 6400 O O . ASP A 1 831 ? -9.742 5.711 19.629 1.00 91.44 831 ASP A O 1
ATOM 6404 N N . VAL A 1 832 ? -9.978 4.505 17.746 1.00 94.75 832 VAL A N 1
ATOM 6405 C CA . VAL A 1 832 ? -8.709 4.865 17.099 1.00 94.75 832 VAL A CA 1
ATOM 6406 C C . VAL A 1 832 ? -8.936 5.496 15.723 1.00 94.75 832 VAL A C 1
ATOM 6408 O O . VAL A 1 832 ? -10.020 5.398 15.139 1.00 94.75 832 VAL A O 1
ATOM 6411 N N . ILE A 1 833 ? -7.909 6.155 15.184 1.00 96.88 833 ILE A N 1
ATOM 6412 C CA . ILE A 1 833 ? -7.902 6.660 13.805 1.00 96.88 833 ILE A CA 1
ATOM 6413 C C . ILE A 1 833 ? -6.991 5.754 12.977 1.00 96.88 833 ILE A C 1
ATOM 6415 O O . ILE A 1 833 ? -5.772 5.850 13.093 1.00 96.88 833 ILE A O 1
ATOM 6419 N N . LEU A 1 834 ? -7.572 4.890 12.144 1.00 97.12 834 LEU A N 1
ATOM 6420 C CA . LEU A 1 834 ? -6.824 4.072 11.188 1.00 97.12 834 LEU A CA 1
ATOM 6421 C C . LEU A 1 834 ? -6.650 4.841 9.874 1.00 97.12 834 LEU A C 1
ATOM 6423 O O . LEU A 1 834 ? -7.587 5.485 9.393 1.00 97.12 834 LEU A O 1
ATOM 6427 N N . TRP A 1 835 ? -5.462 4.760 9.280 1.00 97.94 835 TRP A N 1
ATOM 6428 C CA . TRP A 1 835 ? -5.139 5.351 7.984 1.00 97.94 835 TRP A CA 1
ATOM 6429 C C . TRP A 1 835 ? -4.398 4.352 7.089 1.00 97.94 835 TRP A C 1
ATOM 6431 O O . TRP A 1 835 ? -3.684 3.474 7.573 1.00 97.94 835 TRP A O 1
ATOM 6441 N N . SER A 1 836 ? -4.568 4.504 5.776 1.00 97.75 836 SER A N 1
ATOM 6442 C CA . SER A 1 836 ? -3.789 3.791 4.763 1.00 97.75 836 SER A CA 1
ATOM 6443 C C . SER A 1 836 ? -2.840 4.747 4.056 1.00 97.75 836 SER A C 1
ATOM 6445 O O . SER A 1 836 ? -3.255 5.840 3.672 1.00 97.75 836 SER A O 1
ATOM 6447 N N . GLY A 1 837 ? -1.594 4.335 3.855 1.00 97.62 837 GLY A N 1
ATOM 6448 C CA . GLY A 1 837 ? -0.592 5.034 3.058 1.00 97.62 837 GLY A CA 1
ATOM 6449 C C . GLY A 1 837 ? -0.455 4.434 1.660 1.00 97.62 837 GLY A C 1
ATOM 6450 O O . GLY A 1 837 ? -0.653 3.235 1.464 1.00 97.62 837 GLY A O 1
ATOM 6451 N N . LEU A 1 838 ? -0.130 5.272 0.676 1.00 97.38 838 LEU A N 1
ATOM 6452 C CA . LEU A 1 838 ? -0.008 4.897 -0.732 1.00 97.38 838 LEU A CA 1
ATOM 6453 C C . LEU A 1 838 ? 0.961 3.727 -0.961 1.00 97.38 838 LEU A C 1
ATOM 6455 O O . LEU A 1 838 ? 0.661 2.857 -1.771 1.00 97.38 838 LEU A O 1
ATOM 6459 N N . MET A 1 839 ? 2.088 3.674 -0.251 1.00 96.81 839 MET A N 1
ATOM 6460 C CA . MET A 1 839 ? 3.135 2.651 -0.391 1.00 96.81 839 MET A CA 1
ATOM 6461 C C . MET A 1 839 ? 2.774 1.300 0.253 1.00 96.81 839 MET A C 1
ATOM 6463 O O . MET A 1 839 ? 3.614 0.400 0.288 1.00 96.81 839 MET A O 1
ATOM 6467 N N . GLY A 1 840 ? 1.535 1.140 0.731 1.00 95.19 840 GLY A N 1
ATOM 6468 C CA . GLY A 1 840 ? 1.014 -0.084 1.343 1.00 95.19 840 GLY A CA 1
ATOM 6469 C C . GLY A 1 840 ? 0.925 -0.036 2.868 1.00 95.19 840 GLY A C 1
ATOM 6470 O O . GLY A 1 840 ? 0.497 -1.019 3.466 1.00 95.19 840 GLY A O 1
ATOM 6471 N N . THR A 1 841 ? 1.301 1.082 3.499 1.00 97.00 841 THR A N 1
ATOM 6472 C CA . THR A 1 841 ? 1.266 1.215 4.961 1.00 97.00 841 THR A CA 1
ATOM 6473 C C . THR A 1 841 ? -0.171 1.150 5.483 1.00 97.00 841 THR A C 1
ATOM 6475 O O . THR A 1 841 ? -1.060 1.808 4.938 1.00 97.00 841 THR A O 1
ATOM 6478 N N . ILE A 1 842 ? -0.404 0.433 6.581 1.00 97.06 842 ILE A N 1
ATOM 6479 C CA . ILE A 1 842 ? -1.610 0.582 7.407 1.00 97.06 842 ILE A CA 1
ATOM 6480 C C . ILE A 1 842 ? -1.141 1.019 8.787 1.00 97.06 842 ILE A C 1
ATOM 6482 O O . ILE A 1 842 ? -0.412 0.285 9.451 1.00 97.06 842 ILE A O 1
ATOM 6486 N N . GLY A 1 843 ? -1.549 2.210 9.215 1.00 96.12 843 GLY A N 1
ATOM 6487 C CA . GLY A 1 843 ? -1.147 2.786 10.494 1.00 96.12 843 GLY A CA 1
ATOM 6488 C C . GLY A 1 843 ? -2.337 3.253 11.323 1.00 96.12 843 GLY A C 1
ATOM 6489 O O . GLY A 1 843 ? -3.458 3.403 10.829 1.00 96.12 843 GLY A O 1
ATOM 6490 N N . VAL A 1 844 ? -2.093 3.491 12.607 1.00 96.62 844 VAL A N 1
ATOM 6491 C CA . VAL A 1 844 ? -3.112 3.863 13.587 1.00 96.62 844 VAL A CA 1
ATOM 6492 C C . VAL A 1 844 ? -2.599 4.977 14.492 1.00 96.62 844 VAL A C 1
ATOM 6494 O O . VAL A 1 844 ? -1.487 4.910 15.008 1.00 96.62 844 VAL A O 1
ATOM 6497 N N . PHE A 1 845 ? -3.444 5.980 14.732 1.00 96.62 845 PHE A N 1
ATOM 6498 C CA . PHE A 1 845 ? -3.264 6.942 15.815 1.00 96.62 845 PHE A CA 1
ATOM 6499 C C . PHE A 1 845 ? -4.211 6.599 16.970 1.00 96.62 845 PHE A C 1
ATOM 6501 O O . PHE A 1 845 ? -5.436 6.706 16.846 1.00 96.62 845 PHE A O 1
ATOM 6508 N N . ILE A 1 846 ? -3.630 6.180 18.095 1.00 94.19 846 ILE A N 1
ATOM 6509 C CA . ILE A 1 846 ? -4.339 5.774 19.315 1.00 94.19 846 ILE A CA 1
ATOM 6510 C C . ILE A 1 846 ? -4.386 6.970 20.281 1.00 94.19 846 ILE A C 1
ATOM 6512 O O . ILE A 1 846 ? -3.326 7.488 20.631 1.00 94.19 846 ILE A O 1
ATOM 6516 N N . PRO A 1 847 ? -5.556 7.451 20.741 1.00 92.50 847 PRO A N 1
ATOM 6517 C CA . PRO A 1 847 ? -5.616 8.521 21.737 1.00 92.50 847 PRO A CA 1
ATOM 6518 C C . PRO A 1 847 ? -5.178 8.022 23.120 1.00 92.50 847 PRO A C 1
ATOM 6520 O O . PRO A 1 847 ? -5.592 6.948 23.545 1.00 92.50 847 PRO A O 1
ATOM 6523 N N . PHE A 1 848 ? -4.410 8.809 23.873 1.00 88.12 848 PHE A N 1
ATOM 6524 C CA . PHE A 1 848 ? -4.037 8.413 25.237 1.00 88.12 848 PHE A CA 1
ATOM 6525 C C . PHE A 1 848 ? -5.214 8.502 26.221 1.00 88.12 848 PHE A C 1
ATOM 6527 O O . PHE A 1 848 ? -5.931 9.504 26.258 1.00 88.12 848 PHE A O 1
ATOM 6534 N N . VAL A 1 849 ? -5.377 7.468 27.057 1.00 84.81 849 VAL A N 1
ATOM 6535 C CA . VAL A 1 849 ? -6.416 7.401 28.105 1.00 84.81 849 VAL A CA 1
ATOM 6536 C C . VAL A 1 849 ? -6.059 8.271 29.309 1.00 84.81 849 VAL A C 1
ATOM 6538 O O . VAL A 1 849 ? -6.910 8.998 29.825 1.00 84.81 849 VAL A O 1
ATOM 6541 N N . SER A 1 850 ? -4.805 8.207 29.766 1.00 87.81 850 SER A N 1
ATOM 6542 C CA . SER A 1 850 ? -4.315 8.982 30.904 1.00 87.81 850 SER A CA 1
ATOM 6543 C C . SER A 1 850 ? -3.191 9.931 30.497 1.00 87.81 850 SER A C 1
ATOM 6545 O O . SER A 1 850 ? -2.469 9.716 29.523 1.00 87.81 850 SER A O 1
ATOM 6547 N N . ARG A 1 851 ? -3.016 10.994 31.285 1.00 88.31 851 ARG A N 1
ATOM 6548 C CA . ARG A 1 851 ? -1.879 11.903 31.130 1.00 88.31 851 ARG A CA 1
ATOM 6549 C C . ARG A 1 851 ? -0.561 11.275 31.598 1.00 88.31 851 ARG A C 1
ATOM 6551 O O . ARG A 1 851 ? 0.481 11.610 31.053 1.00 88.31 851 ARG A O 1
ATOM 6558 N N . GLU A 1 852 ? -0.607 10.360 32.563 1.00 88.38 852 GLU A N 1
ATOM 6559 C CA . GLU A 1 852 ? 0.582 9.655 33.059 1.00 88.38 852 GLU A CA 1
ATOM 6560 C C . GLU A 1 852 ? 1.206 8.779 31.962 1.00 88.38 852 GLU A C 1
ATOM 6562 O O . GLU A 1 852 ? 2.422 8.612 31.928 1.00 88.38 852 GLU A O 1
ATOM 6567 N N . ASP A 1 853 ? 0.393 8.277 31.028 1.00 88.56 853 ASP A N 1
ATOM 6568 C CA . ASP A 1 853 ? 0.874 7.568 29.840 1.00 88.56 853 ASP A CA 1
ATOM 6569 C C . ASP A 1 853 ? 1.483 8.528 28.811 1.00 88.56 853 ASP A C 1
ATOM 6571 O O . ASP A 1 853 ? 2.563 8.243 28.307 1.00 88.56 853 ASP A O 1
ATOM 6575 N N . VAL A 1 854 ? 0.869 9.694 28.557 1.00 90.44 854 VAL A N 1
ATOM 6576 C CA . VAL A 1 854 ? 1.469 10.740 27.698 1.00 90.44 854 VAL A CA 1
ATOM 6577 C C . VAL A 1 854 ? 2.843 11.151 28.226 1.00 90.44 854 VAL A C 1
ATOM 6579 O O . VAL A 1 854 ? 3.819 11.133 27.480 1.00 90.44 854 VAL A O 1
ATOM 6582 N N . ASP A 1 855 ? 2.922 11.505 29.512 1.00 90.88 855 ASP A N 1
ATOM 6583 C CA . ASP A 1 855 ? 4.152 11.992 30.135 1.00 90.88 855 ASP A CA 1
ATOM 6584 C C . ASP A 1 855 ? 5.229 10.865 30.168 1.00 90.88 855 ASP A C 1
ATOM 6586 O O . ASP A 1 855 ? 6.404 11.145 29.926 1.00 90.88 855 ASP A O 1
ATOM 6590 N N . PHE A 1 856 ? 4.844 9.588 30.352 1.00 91.69 856 PHE A N 1
ATOM 6591 C CA . PHE A 1 856 ? 5.737 8.414 30.250 1.00 91.69 856 PHE A CA 1
ATOM 6592 C C . PHE A 1 856 ? 6.248 8.160 28.823 1.00 91.69 856 PHE A C 1
ATOM 6594 O O . PHE A 1 856 ? 7.457 8.083 28.611 1.00 91.69 856 PHE A O 1
ATOM 6601 N N . PHE A 1 857 ? 5.356 8.039 27.835 1.00 94.00 857 PHE A N 1
ATOM 6602 C CA . PHE A 1 857 ? 5.746 7.725 26.459 1.00 94.00 857 PHE A CA 1
ATOM 6603 C C . PHE A 1 857 ? 6.524 8.877 25.811 1.00 94.00 857 PHE A C 1
ATOM 6605 O O . PHE A 1 857 ? 7.444 8.624 25.041 1.00 94.00 857 PHE A O 1
ATOM 6612 N N . GLN A 1 858 ? 6.236 10.137 26.164 1.00 93.81 858 GLN A N 1
ATOM 6613 C CA . GLN A 1 858 ? 7.011 11.287 25.688 1.00 93.81 858 GLN A CA 1
ATOM 6614 C C . GLN A 1 858 ? 8.431 11.302 26.281 1.00 93.81 858 GLN A C 1
ATOM 6616 O O . GLN A 1 858 ? 9.386 11.684 25.595 1.00 93.81 858 GLN A O 1
ATOM 6621 N N . ALA A 1 859 ? 8.592 10.883 27.542 1.00 94.06 859 ALA A N 1
ATOM 6622 C CA . ALA A 1 859 ? 9.909 10.694 28.138 1.00 94.06 859 ALA A CA 1
ATOM 6623 C C . ALA A 1 859 ? 10.654 9.546 27.439 1.00 94.06 859 ALA A C 1
ATOM 6625 O O . ALA A 1 859 ? 11.742 9.773 26.913 1.00 94.06 859 ALA A O 1
ATOM 6626 N N . LEU A 1 860 ? 10.041 8.360 27.331 1.00 94.50 860 LEU A N 1
ATOM 6627 C CA . LEU A 1 860 ? 10.613 7.195 26.645 1.00 94.50 860 LEU A CA 1
ATOM 6628 C C . LEU A 1 860 ? 11.064 7.528 25.215 1.00 94.50 860 LEU A C 1
ATOM 6630 O O . LEU A 1 860 ? 12.211 7.261 24.870 1.00 94.50 860 LEU A O 1
ATOM 6634 N N . GLU A 1 861 ? 10.218 8.184 24.417 1.00 95.88 861 GLU A N 1
ATOM 6635 C CA . GLU A 1 861 ? 10.564 8.647 23.069 1.00 95.88 861 GLU A CA 1
ATOM 6636 C C . GLU A 1 861 ? 11.801 9.566 23.090 1.00 95.88 861 GLU A C 1
ATOM 6638 O O . GLU A 1 861 ? 12.686 9.454 22.245 1.00 95.88 861 GLU A O 1
ATOM 6643 N N . THR A 1 862 ? 11.916 10.450 24.085 1.00 95.31 862 THR A N 1
ATOM 6644 C CA . THR A 1 862 ? 13.064 11.361 24.234 1.00 95.31 862 THR A CA 1
ATOM 6645 C C . THR A 1 862 ? 14.369 10.616 24.549 1.00 95.31 862 THR A C 1
ATOM 6647 O O . THR A 1 862 ? 15.408 10.947 23.969 1.00 95.31 862 THR A O 1
ATOM 6650 N N . HIS A 1 863 ? 14.329 9.577 25.392 1.00 95.44 863 HIS A N 1
ATOM 6651 C CA . HIS A 1 863 ? 15.491 8.710 25.626 1.00 95.44 863 HIS A CA 1
ATOM 6652 C C . HIS A 1 863 ? 15.816 7.866 24.379 1.00 95.44 863 HIS A C 1
ATOM 6654 O O . HIS A 1 863 ? 16.972 7.823 23.958 1.00 95.44 863 HIS A O 1
ATOM 6660 N N . MET A 1 864 ? 14.811 7.278 23.716 1.00 96.00 864 MET A N 1
ATOM 6661 C CA . MET A 1 864 ? 14.992 6.478 22.495 1.00 96.00 864 MET A CA 1
ATOM 6662 C C . MET A 1 864 ? 15.635 7.277 21.354 1.00 96.00 864 MET A C 1
ATOM 6664 O O . MET A 1 864 ? 16.568 6.785 20.728 1.00 96.00 864 MET A O 1
ATOM 6668 N N . ARG A 1 865 ? 15.241 8.542 21.142 1.00 95.50 865 ARG A N 1
ATOM 6669 C CA . ARG A 1 865 ? 15.878 9.449 20.159 1.00 95.50 865 ARG A CA 1
ATOM 6670 C C . ARG A 1 865 ? 17.380 9.664 20.394 1.00 95.50 865 ARG A C 1
ATOM 6672 O O . ARG A 1 865 ? 18.085 10.043 19.461 1.00 95.50 865 ARG A O 1
ATOM 6679 N N . THR A 1 866 ? 17.850 9.466 21.627 1.00 94.44 866 THR A N 1
ATOM 6680 C CA . THR A 1 866 ? 19.255 9.634 22.030 1.00 94.44 866 THR A CA 1
ATOM 6681 C C . THR A 1 866 ? 20.012 8.304 21.988 1.00 94.44 866 THR A C 1
ATOM 6683 O O . THR A 1 866 ? 21.147 8.251 21.517 1.00 94.44 866 THR A O 1
ATOM 6686 N N . GLU A 1 867 ? 19.379 7.222 22.447 1.00 94.81 867 GLU A N 1
ATOM 6687 C CA . GLU A 1 867 ? 20.011 5.909 22.618 1.00 94.81 867 GLU A CA 1
ATOM 6688 C C . GLU A 1 867 ? 19.901 4.978 21.399 1.00 94.81 867 GLU A C 1
ATOM 6690 O O . GLU A 1 867 ? 20.740 4.083 21.256 1.00 94.81 867 GLU A O 1
ATOM 6695 N N . ASP A 1 868 ? 18.924 5.201 20.521 1.00 94.62 868 ASP A N 1
ATOM 6696 C CA . ASP A 1 868 ? 18.728 4.524 19.231 1.00 94.62 868 ASP A CA 1
ATOM 6697 C C . ASP A 1 868 ? 18.480 5.570 18.119 1.00 94.62 868 ASP A C 1
ATOM 6699 O O . ASP A 1 868 ? 17.374 5.683 17.580 1.00 94.62 868 ASP A O 1
ATOM 6703 N N . PRO A 1 869 ? 19.482 6.419 17.810 1.00 93.56 869 PRO A N 1
ATOM 6704 C CA . PRO A 1 869 ? 19.327 7.477 16.822 1.00 93.56 869 PRO A CA 1
ATOM 6705 C C . PRO A 1 869 ? 19.111 6.891 15.410 1.00 93.56 869 PRO A C 1
ATOM 6707 O O . PRO A 1 869 ? 19.750 5.896 15.058 1.00 93.56 869 PRO A O 1
ATOM 6710 N N . PRO A 1 870 ? 18.272 7.522 14.565 1.00 93.75 870 PRO A N 1
ATOM 6711 C CA . PRO A 1 870 ? 17.936 7.031 13.228 1.00 93.75 870 PRO A CA 1
ATOM 6712 C C . PRO A 1 870 ? 19.137 6.600 12.375 1.00 93.75 870 PRO A C 1
ATOM 6714 O O . PRO A 1 870 ? 20.050 7.390 12.120 1.00 93.75 870 PRO A O 1
ATOM 6717 N N . LEU A 1 871 ? 19.099 5.361 11.865 1.00 90.69 871 LEU A N 1
ATOM 6718 C CA . LEU A 1 871 ? 20.222 4.700 11.180 1.00 90.69 871 LEU A CA 1
ATOM 6719 C C . LEU A 1 871 ? 20.794 5.499 9.991 1.00 90.69 871 LEU A C 1
ATOM 6721 O O . LEU A 1 871 ? 21.988 5.423 9.709 1.00 90.69 871 LEU A O 1
ATOM 6725 N N . ALA A 1 872 ? 19.965 6.299 9.313 1.00 86.62 872 ALA A N 1
ATOM 6726 C CA . ALA A 1 872 ? 20.381 7.168 8.209 1.00 86.62 872 ALA A CA 1
ATOM 6727 C C . ALA A 1 872 ? 21.050 8.493 8.652 1.00 86.62 872 ALA A C 1
ATOM 6729 O O . ALA A 1 872 ? 21.264 9.378 7.822 1.00 86.62 872 ALA A O 1
ATOM 6730 N N . GLY A 1 873 ? 21.350 8.672 9.944 1.00 85.81 873 GLY A N 1
ATOM 6731 C CA . GLY A 1 873 ? 21.933 9.903 10.493 1.00 85.81 873 GLY A CA 1
ATOM 6732 C C . GLY A 1 873 ? 20.959 11.086 10.536 1.00 85.81 873 GLY A C 1
ATOM 6733 O O . GLY A 1 873 ? 21.384 12.242 10.510 1.00 85.81 873 GLY A O 1
ATOM 6734 N N . ARG A 1 874 ? 19.649 10.814 10.554 1.00 90.00 874 ARG A N 1
ATOM 6735 C CA . ARG A 1 874 ? 18.596 11.832 10.676 1.00 90.00 874 ARG A CA 1
ATOM 6736 C C . ARG A 1 874 ? 18.321 12.171 12.138 1.00 90.00 874 ARG A C 1
ATOM 6738 O O . ARG A 1 874 ? 18.357 11.308 13.002 1.00 90.00 874 ARG A O 1
ATOM 6745 N N . ASP A 1 875 ? 17.965 13.426 12.395 1.00 95.94 875 ASP A N 1
ATOM 6746 C CA . ASP A 1 875 ? 17.260 13.783 13.625 1.00 95.94 875 ASP A CA 1
ATOM 6747 C C . ASP A 1 875 ? 15.787 13.369 13.486 1.00 95.94 875 ASP A C 1
ATOM 6749 O O . ASP A 1 875 ? 15.107 13.750 12.526 1.00 95.94 875 ASP A O 1
ATOM 6753 N N . HIS A 1 876 ? 15.310 12.578 14.444 1.00 97.12 876 HIS A N 1
ATOM 6754 C CA . HIS A 1 876 ? 13.963 12.018 14.461 1.00 97.12 876 HIS A CA 1
ATOM 6755 C C . HIS A 1 876 ? 12.857 13.080 14.593 1.00 97.12 876 HIS A C 1
ATOM 6757 O O . HIS A 1 876 ? 11.818 12.985 13.940 1.00 97.12 876 HIS A O 1
ATOM 6763 N N . LEU A 1 877 ? 13.057 14.104 15.428 1.00 96.00 877 LEU A N 1
ATOM 6764 C CA . LEU A 1 877 ? 12.061 15.153 15.654 1.00 96.00 877 LEU A CA 1
ATOM 6765 C C . LEU A 1 877 ? 11.957 16.082 14.435 1.00 96.00 877 LEU A C 1
ATOM 6767 O O . LEU A 1 877 ? 10.860 16.505 14.072 1.00 96.00 877 LEU A O 1
ATOM 6771 N N . ILE A 1 878 ? 13.081 16.345 13.761 1.00 96.12 878 ILE A N 1
ATOM 6772 C CA . ILE A 1 878 ? 13.110 17.053 12.475 1.00 96.12 878 ILE A CA 1
ATOM 6773 C C . ILE A 1 878 ? 12.469 16.198 11.370 1.00 96.12 878 ILE A C 1
ATOM 6775 O O . ILE A 1 878 ? 11.757 16.742 10.529 1.00 96.12 878 ILE A O 1
ATOM 6779 N N . TYR A 1 879 ? 12.662 14.873 11.373 1.00 96.44 879 TYR A N 1
ATOM 6780 C CA . TYR A 1 879 ? 11.983 13.961 10.444 1.00 96.44 879 TYR A CA 1
ATOM 6781 C C . TYR A 1 879 ? 10.462 13.963 10.646 1.00 96.44 879 TYR A C 1
ATOM 6783 O O . TYR A 1 879 ? 9.731 14.296 9.717 1.00 96.44 879 TYR A O 1
ATOM 6791 N N . ARG A 1 880 ? 9.966 13.686 11.860 1.00 97.62 880 ARG A N 1
ATOM 6792 C CA . ARG A 1 880 ? 8.518 13.678 12.147 1.00 97.62 880 ARG A CA 1
ATOM 6793 C C . ARG A 1 880 ? 7.861 15.070 12.069 1.00 97.62 880 ARG A C 1
ATOM 6795 O O . ARG A 1 880 ? 6.634 15.160 12.043 1.00 97.62 880 ARG A O 1
ATOM 6802 N N . GLY A 1 881 ? 8.657 16.141 11.982 1.00 96.12 881 GLY A N 1
ATOM 6803 C CA . GLY A 1 881 ? 8.237 17.530 11.755 1.00 96.12 881 GLY A CA 1
ATOM 6804 C C . GLY A 1 881 ? 8.594 18.113 10.377 1.00 96.12 881 GLY A C 1
ATOM 6805 O O .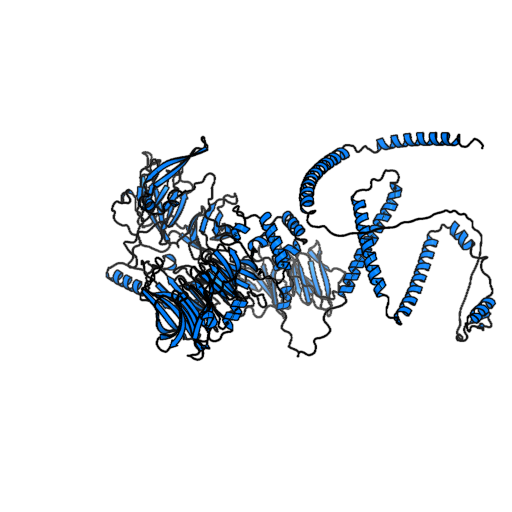 GLY A 1 881 ? 8.729 19.332 10.277 1.00 96.12 881 GLY A O 1
ATOM 6806 N N . TYR A 1 882 ? 8.781 17.278 9.342 1.00 96.25 882 TYR A N 1
ATOM 6807 C CA . TYR A 1 882 ? 9.385 17.637 8.042 1.00 96.25 882 TYR A CA 1
ATOM 6808 C C . TYR A 1 882 ? 8.857 18.936 7.397 1.00 96.25 882 TYR A C 1
ATOM 6810 O O . TYR A 1 882 ? 9.645 19.747 6.911 1.00 96.25 882 TYR A O 1
ATOM 6818 N N . TYR A 1 883 ? 7.531 19.126 7.366 1.00 95.81 883 TYR A N 1
ATOM 6819 C CA . TYR A 1 883 ? 6.875 20.288 6.742 1.00 95.81 883 TYR A CA 1
ATOM 6820 C C . TYR A 1 883 ? 6.334 21.296 7.764 1.00 95.81 883 TYR A C 1
ATOM 6822 O O . TYR A 1 883 ? 6.416 22.507 7.556 1.00 95.81 883 TYR A O 1
ATOM 6830 N N . VAL A 1 884 ? 5.775 20.799 8.868 1.00 95.44 884 VAL A N 1
ATOM 6831 C CA . VAL A 1 884 ? 5.299 21.578 10.015 1.00 95.44 884 VAL A CA 1
ATOM 6832 C C . VAL A 1 884 ? 5.751 20.832 11.277 1.00 95.44 884 VAL A C 1
ATOM 6834 O O . VAL A 1 884 ? 5.650 19.604 11.297 1.00 95.44 884 VAL A O 1
ATOM 6837 N N . PRO A 1 885 ? 6.237 21.520 12.332 1.00 96.38 885 PRO A N 1
ATOM 6838 C CA . PRO A 1 885 ? 6.735 20.858 13.536 1.00 96.38 885 PRO A CA 1
ATOM 6839 C C . PRO A 1 885 ? 5.736 19.865 14.140 1.00 96.38 885 PRO A C 1
ATOM 6841 O O . PRO A 1 885 ? 4.549 20.178 14.277 1.00 96.38 885 PRO A O 1
ATOM 6844 N N . ALA A 1 886 ? 6.240 18.691 14.530 1.00 94.88 886 ALA A N 1
ATOM 6845 C CA . ALA A 1 886 ? 5.444 17.628 15.132 1.00 94.88 886 ALA A CA 1
ATOM 6846 C C . ALA A 1 886 ? 4.689 18.137 16.372 1.00 94.88 886 ALA A C 1
ATOM 6848 O O . ALA A 1 886 ? 5.258 18.802 17.244 1.00 94.88 886 ALA A O 1
ATOM 6849 N N . LYS A 1 887 ? 3.391 17.836 16.449 1.00 95.75 887 LYS A N 1
ATOM 6850 C CA . LYS A 1 887 ? 2.498 18.321 17.504 1.00 95.75 887 LYS A CA 1
ATOM 6851 C C . LYS A 1 887 ? 1.442 17.276 17.833 1.00 95.75 887 LYS A C 1
ATOM 6853 O O . LYS A 1 887 ? 0.671 16.896 16.959 1.00 95.75 887 LYS A O 1
ATOM 6858 N N . GLY A 1 888 ? 1.340 16.903 19.109 1.00 93.75 888 GLY A N 1
ATOM 6859 C CA . GLY A 1 888 ? 0.254 16.051 19.613 1.00 93.75 888 GLY A CA 1
ATOM 6860 C C . GLY A 1 888 ? 0.344 14.577 19.203 1.00 93.75 888 GLY A C 1
ATOM 6861 O O . GLY A 1 888 ? -0.635 13.855 19.368 1.00 93.75 888 GLY A O 1
ATOM 6862 N N . VAL A 1 889 ? 1.494 14.131 18.691 1.00 96.88 889 VAL A N 1
ATOM 6863 C CA . VAL A 1 889 ? 1.794 12.719 18.418 1.00 96.88 889 VAL A CA 1
ATOM 6864 C C . VAL A 1 889 ? 3.118 12.353 19.083 1.00 96.88 889 VAL A C 1
ATOM 6866 O O . VAL A 1 889 ? 4.053 13.154 19.051 1.00 96.88 889 VAL A O 1
ATOM 6869 N N . ILE A 1 890 ? 3.170 11.161 19.671 1.00 97.06 890 ILE A N 1
ATOM 6870 C CA . ILE A 1 890 ? 4.388 10.464 20.099 1.00 97.06 890 ILE A CA 1
ATOM 6871 C C . ILE A 1 890 ? 4.590 9.291 19.134 1.00 97.06 890 ILE A C 1
ATOM 6873 O O . ILE A 1 890 ? 3.618 8.601 18.808 1.00 97.06 890 ILE A O 1
ATOM 6877 N N . ASP A 1 891 ? 5.817 9.081 18.658 1.00 97.69 891 ASP A N 1
ATOM 6878 C CA . ASP A 1 891 ? 6.106 8.006 17.709 1.00 97.69 891 ASP A CA 1
ATOM 6879 C C . ASP A 1 891 ? 6.289 6.649 18.406 1.00 97.69 891 ASP A C 1
ATOM 6881 O O . ASP A 1 891 ? 7.289 6.409 19.086 1.00 97.69 891 ASP A O 1
ATOM 6885 N N . GLY A 1 892 ? 5.308 5.760 18.251 1.00 95.19 892 GLY A N 1
ATOM 6886 C CA . GLY A 1 892 ? 5.342 4.412 18.805 1.00 95.19 892 GLY A CA 1
ATOM 6887 C C . GLY A 1 892 ? 6.278 3.477 18.049 1.00 95.19 892 GLY A C 1
ATOM 6888 O O . GLY A 1 892 ? 6.945 2.668 18.690 1.00 95.19 892 GLY A O 1
ATOM 6889 N N . ASP A 1 893 ? 6.442 3.675 16.735 1.00 94.62 893 ASP A N 1
ATOM 6890 C CA . ASP A 1 893 ? 7.379 2.905 15.904 1.00 94.62 893 ASP A CA 1
ATOM 6891 C C . ASP A 1 893 ? 8.839 3.083 16.396 1.00 94.62 893 ASP A C 1
ATOM 6893 O O . ASP A 1 893 ? 9.681 2.196 16.241 1.00 94.62 893 ASP A O 1
ATOM 6897 N N . LEU A 1 894 ? 9.152 4.225 17.032 1.00 95.81 894 LEU A N 1
ATOM 6898 C CA . LEU A 1 894 ? 10.419 4.444 17.739 1.00 95.81 894 LEU A CA 1
ATOM 6899 C C . LEU A 1 894 ? 10.417 3.840 19.152 1.00 95.81 894 LEU A C 1
ATOM 6901 O O . LEU A 1 894 ? 11.417 3.258 19.571 1.00 95.81 894 LEU A O 1
ATOM 6905 N N . CYS A 1 895 ? 9.324 3.979 19.903 1.00 94.75 895 CYS A N 1
ATOM 6906 C CA . CYS A 1 895 ? 9.227 3.470 21.272 1.00 94.75 895 CYS A CA 1
ATOM 6907 C C . CYS A 1 895 ? 9.331 1.934 21.345 1.00 94.75 895 CYS A C 1
ATOM 6909 O O . CYS A 1 895 ? 10.048 1.424 22.205 1.00 94.75 895 CYS A O 1
ATOM 6911 N N . GLU A 1 896 ? 8.708 1.185 20.428 1.00 90.50 896 GLU A N 1
ATOM 6912 C CA . GLU A 1 896 ? 8.781 -0.288 20.387 1.00 90.50 896 GLU A CA 1
ATOM 6913 C C . GLU A 1 896 ? 10.212 -0.816 20.209 1.00 90.50 896 GLU A C 1
ATOM 6915 O O . GLU A 1 896 ? 10.580 -1.856 20.767 1.00 90.50 896 GLU A O 1
ATOM 6920 N N . ARG A 1 897 ? 11.082 -0.052 19.534 1.00 91.56 897 ARG A N 1
ATOM 6921 C CA . ARG A 1 897 ? 12.507 -0.388 19.366 1.00 91.56 897 ARG A CA 1
ATOM 6922 C C . ARG A 1 897 ? 13.281 -0.432 20.685 1.00 91.56 897 ARG A C 1
ATOM 6924 O O . ARG A 1 897 ? 14.368 -1.010 20.721 1.00 91.56 897 ARG A O 1
ATOM 6931 N N . PHE A 1 898 ? 12.710 0.046 21.797 1.00 92.06 898 PHE A N 1
ATOM 6932 C CA . PHE A 1 898 ? 13.221 -0.233 23.142 1.00 92.06 898 PHE A CA 1
ATOM 6933 C C . PHE A 1 898 ? 13.431 -1.739 23.367 1.00 92.06 898 PHE A C 1
ATOM 6935 O O . PHE A 1 898 ? 14.417 -2.134 23.988 1.00 92.06 898 PHE A O 1
ATOM 6942 N N . ALA A 1 899 ? 12.577 -2.601 22.800 1.00 87.81 899 ALA A N 1
ATOM 6943 C CA . ALA A 1 899 ? 12.730 -4.054 22.862 1.00 87.81 899 ALA A CA 1
ATOM 6944 C C . ALA A 1 899 ? 14.021 -4.567 22.185 1.00 87.81 899 ALA A C 1
ATOM 6946 O O . ALA A 1 899 ? 14.562 -5.590 22.613 1.00 87.81 899 ALA A O 1
ATOM 6947 N N . LEU A 1 900 ? 14.564 -3.841 21.201 1.00 88.38 900 LEU A N 1
ATOM 6948 C CA . LEU A 1 900 ? 15.783 -4.190 20.458 1.00 88.38 900 LEU A CA 1
ATOM 6949 C C . LEU A 1 900 ? 17.079 -3.734 21.154 1.00 88.38 900 LEU A C 1
ATOM 6951 O O . LEU A 1 900 ? 18.159 -4.223 20.822 1.00 88.38 900 LEU A O 1
ATOM 6955 N N . LEU A 1 901 ? 16.994 -2.824 22.131 1.00 90.12 901 LEU A N 1
ATOM 6956 C CA . LEU A 1 901 ? 18.161 -2.295 22.844 1.00 90.12 901 LEU A CA 1
ATOM 6957 C C . LEU A 1 901 ? 18.913 -3.356 23.668 1.00 90.12 901 LEU A C 1
ATOM 6959 O O . LEU A 1 901 ? 18.349 -4.358 24.120 1.00 90.12 901 LEU A O 1
ATOM 6963 N N . SER A 1 902 ? 20.196 -3.097 23.941 1.00 92.12 902 SER A N 1
ATOM 6964 C CA . SER A 1 902 ? 20.966 -3.881 24.912 1.00 92.12 902 SER A CA 1
ATOM 6965 C C . SER A 1 902 ? 20.389 -3.740 26.325 1.00 92.12 902 SER A C 1
ATOM 6967 O O . SER A 1 902 ? 19.790 -2.721 26.677 1.00 92.12 902 SER A O 1
ATOM 6969 N N . ASN A 1 903 ? 20.585 -4.764 27.160 1.00 88.19 903 ASN A N 1
ATOM 6970 C CA . ASN A 1 903 ? 20.054 -4.774 28.527 1.00 88.19 903 ASN A CA 1
ATOM 6971 C C . ASN A 1 903 ? 20.578 -3.603 29.373 1.00 88.19 903 ASN A C 1
ATOM 6973 O O . ASN A 1 903 ? 19.822 -3.064 30.176 1.00 88.19 903 ASN A O 1
ATOM 6977 N N . ASP A 1 904 ? 21.817 -3.166 29.140 1.00 91.00 904 ASP A N 1
ATOM 6978 C CA . ASP A 1 904 ? 22.434 -2.032 29.835 1.00 91.00 904 ASP A CA 1
ATOM 6979 C C . ASP A 1 904 ? 21.708 -0.713 29.509 1.00 91.00 904 ASP A C 1
ATOM 6981 O O . ASP A 1 904 ? 21.340 0.033 30.415 1.00 91.00 904 ASP A O 1
ATOM 6985 N N . LYS A 1 905 ? 21.411 -0.461 28.221 1.00 91.12 905 LYS A N 1
ATOM 6986 C CA . LYS A 1 905 ? 20.617 0.704 27.787 1.00 91.12 905 LYS A CA 1
ATOM 6987 C C . LYS A 1 905 ? 19.186 0.632 28.322 1.00 91.12 905 LYS A C 1
ATOM 6989 O O . LYS A 1 905 ? 18.673 1.630 28.818 1.00 91.12 905 LYS A O 1
ATOM 6994 N N . LYS A 1 906 ? 18.559 -0.552 28.300 1.00 88.69 906 LYS A N 1
ATOM 6995 C CA . LYS A 1 906 ? 17.225 -0.768 28.892 1.00 88.69 906 LYS A CA 1
ATOM 6996 C C . LYS A 1 906 ? 17.205 -0.441 30.389 1.00 88.69 906 LYS A C 1
ATOM 6998 O O . LYS A 1 906 ? 16.284 0.232 30.832 1.00 88.69 906 LYS A O 1
ATOM 7003 N N . GLN A 1 907 ? 18.218 -0.876 31.148 1.00 87.31 907 GLN A N 1
ATOM 7004 C CA . GLN A 1 907 ? 18.355 -0.562 32.579 1.00 87.31 907 GLN A CA 1
ATOM 7005 C C . GLN A 1 907 ? 18.595 0.927 32.837 1.00 87.31 907 GLN A C 1
ATOM 7007 O O . GLN A 1 907 ? 18.023 1.468 33.780 1.00 87.31 907 GLN A O 1
ATOM 7012 N N . MET A 1 908 ? 19.397 1.594 32.001 1.00 91.06 908 MET A N 1
ATOM 7013 C CA . MET A 1 908 ? 19.608 3.040 32.091 1.00 91.06 908 MET A CA 1
ATOM 7014 C C . MET A 1 908 ? 18.288 3.799 31.903 1.00 91.06 908 MET A C 1
ATOM 7016 O O . MET A 1 908 ? 17.868 4.517 32.803 1.00 91.06 908 MET A O 1
ATOM 7020 N N . ILE A 1 909 ? 17.598 3.571 30.781 1.00 91.00 909 ILE A N 1
ATOM 7021 C CA . ILE A 1 909 ? 16.343 4.254 30.441 1.00 91.00 909 ILE A CA 1
ATOM 7022 C C . ILE A 1 909 ? 15.245 3.938 31.468 1.00 91.00 909 ILE A C 1
ATOM 7024 O O . ILE A 1 909 ? 14.553 4.844 31.916 1.00 91.00 909 ILE A O 1
ATOM 7028 N N . ALA A 1 910 ? 15.095 2.679 31.897 1.00 87.06 910 ALA A N 1
ATOM 7029 C CA . ALA A 1 910 ? 14.116 2.322 32.925 1.00 87.06 910 ALA A CA 1
ATOM 7030 C C . ALA A 1 910 ? 14.410 3.024 34.267 1.00 87.06 910 ALA A C 1
ATOM 7032 O O . ALA A 1 910 ? 13.491 3.537 34.906 1.00 87.06 910 ALA A O 1
ATOM 7033 N N . GLY A 1 911 ? 15.690 3.130 34.645 1.00 87.06 911 GLY A N 1
ATOM 7034 C CA . GLY A 1 911 ? 16.133 3.889 35.815 1.00 87.06 911 GLY A CA 1
ATOM 7035 C C . GLY A 1 911 ? 15.882 5.398 35.709 1.00 87.06 911 GLY A C 1
ATOM 7036 O O . GLY A 1 911 ? 15.525 6.014 36.707 1.00 87.06 911 GLY A O 1
ATOM 7037 N N . GLU A 1 912 ? 16.010 5.993 34.519 1.00 89.38 912 GLU A N 1
ATOM 7038 C CA . GLU A 1 912 ? 15.658 7.402 34.270 1.00 89.38 912 GLU A CA 1
ATOM 7039 C C . GLU A 1 912 ? 14.135 7.646 34.239 1.00 89.38 912 GLU A C 1
ATOM 7041 O O . GLU A 1 912 ? 13.684 8.753 34.531 1.00 89.38 912 GLU A O 1
ATOM 7046 N N . LEU A 1 913 ? 13.338 6.612 33.947 1.00 86.81 913 LEU A N 1
ATOM 7047 C CA . LEU A 1 913 ? 11.868 6.630 33.968 1.00 86.81 913 LEU A CA 1
ATOM 7048 C C . LEU A 1 913 ? 11.254 6.258 35.338 1.00 86.81 913 LEU A C 1
ATOM 7050 O O . LEU A 1 913 ? 10.031 6.136 35.428 1.00 86.81 913 LEU A O 1
ATOM 7054 N N . ASP A 1 914 ? 12.065 6.055 36.388 1.00 82.88 914 ASP A N 1
ATOM 7055 C CA . ASP A 1 914 ? 11.648 5.553 37.715 1.00 82.88 914 ASP A CA 1
ATOM 7056 C C . ASP A 1 914 ? 10.842 4.223 37.646 1.00 82.88 914 ASP A C 1
ATOM 7058 O O . ASP A 1 914 ? 9.879 4.004 38.390 1.00 82.88 914 ASP A O 1
ATOM 7062 N N . ARG A 1 915 ? 11.218 3.309 36.735 1.00 78.88 915 ARG A N 1
ATOM 7063 C CA . ARG A 1 915 ? 10.534 2.022 36.478 1.00 78.88 915 ARG A CA 1
ATOM 7064 C C . ARG A 1 915 ? 11.494 0.836 36.401 1.00 78.88 915 ARG A C 1
ATOM 7066 O O . ARG A 1 915 ? 12.698 0.989 36.218 1.00 78.88 915 ARG A O 1
ATOM 7073 N N . SER A 1 916 ? 10.962 -0.381 36.508 1.00 75.94 916 SER A N 1
ATOM 7074 C CA . SER A 1 916 ? 11.704 -1.584 36.113 1.00 75.94 916 SER A CA 1
ATOM 7075 C C . SER A 1 916 ? 11.687 -1.790 34.590 1.00 75.94 916 SER A C 1
ATOM 7077 O O . SER A 1 916 ? 10.754 -1.372 33.904 1.00 75.94 916 SER A O 1
ATOM 7079 N N . ASN A 1 917 ? 12.691 -2.496 34.047 1.00 63.19 917 ASN A N 1
ATOM 7080 C CA . ASN A 1 917 ? 12.702 -2.910 32.633 1.00 63.19 917 ASN A CA 1
ATOM 7081 C C . ASN A 1 917 ? 11.435 -3.688 32.244 1.00 63.19 917 ASN A C 1
ATOM 7083 O O . ASN A 1 917 ? 11.018 -3.627 31.091 1.00 63.19 917 ASN A O 1
ATOM 7087 N N . GLN A 1 918 ? 10.866 -4.434 33.198 1.00 62.25 918 GLN A N 1
ATOM 7088 C CA . GLN A 1 918 ? 9.655 -5.217 32.997 1.00 62.25 918 GLN A CA 1
ATOM 7089 C C . GLN A 1 918 ? 8.442 -4.291 32.863 1.00 62.25 918 GLN A C 1
ATOM 7091 O O . GLN A 1 918 ? 7.815 -4.310 31.816 1.00 62.25 918 GLN A O 1
ATOM 7096 N N . GLU A 1 919 ? 8.195 -3.389 33.821 1.00 72.38 919 GLU A N 1
ATOM 7097 C CA . GLU A 1 919 ? 7.098 -2.402 33.739 1.00 72.38 919 GLU A CA 1
ATOM 7098 C C . GLU A 1 919 ? 7.174 -1.511 32.486 1.00 72.38 919 GLU A C 1
ATOM 7100 O O . GLU A 1 919 ? 6.148 -1.118 31.931 1.00 72.38 919 GLU A O 1
ATOM 7105 N N . ALA A 1 920 ? 8.386 -1.170 32.033 1.00 66.38 920 ALA A N 1
ATOM 7106 C CA . ALA A 1 920 ? 8.576 -0.410 30.800 1.00 66.38 920 ALA A CA 1
ATOM 7107 C C . ALA A 1 920 ? 8.159 -1.219 29.556 1.00 66.38 920 ALA A C 1
ATOM 7109 O O . ALA A 1 920 ? 7.485 -0.684 28.678 1.00 66.38 920 ALA A O 1
ATOM 7110 N N . ALA A 1 921 ? 8.510 -2.509 29.502 1.00 64.12 921 ALA A N 1
ATOM 7111 C CA . ALA A 1 921 ? 8.098 -3.419 28.434 1.00 64.12 921 ALA A CA 1
ATOM 7112 C C . ALA A 1 921 ? 6.594 -3.764 28.497 1.00 64.12 921 ALA A C 1
ATOM 7114 O O . ALA A 1 921 ? 5.941 -3.768 27.461 1.00 64.12 921 ALA A O 1
ATOM 7115 N N . GLU A 1 922 ? 6.038 -3.958 29.699 1.00 67.88 922 GLU A N 1
ATOM 7116 C CA . GLU A 1 922 ? 4.604 -4.163 29.976 1.00 67.88 922 GLU A CA 1
ATOM 7117 C C . GLU A 1 922 ? 3.733 -2.993 29.505 1.00 67.88 922 GLU A C 1
ATOM 7119 O O . GLU A 1 922 ? 2.601 -3.198 29.070 1.00 67.88 922 GLU A O 1
ATOM 7124 N N . LYS A 1 923 ? 4.244 -1.757 29.587 1.00 73.25 923 LYS A N 1
ATOM 7125 C CA . LYS A 1 923 ? 3.558 -0.588 29.022 1.00 73.25 923 LYS A CA 1
ATOM 7126 C C . LYS A 1 923 ? 3.665 -0.501 27.503 1.00 73.25 923 LYS A C 1
ATOM 7128 O O . LYS A 1 923 ? 2.723 -0.016 26.886 1.00 73.25 923 LYS A O 1
ATOM 7133 N N . LEU A 1 924 ? 4.799 -0.905 26.929 1.00 64.88 924 LEU A N 1
ATOM 7134 C CA . LEU A 1 924 ? 5.079 -0.828 25.492 1.00 64.88 924 LEU A CA 1
ATOM 7135 C C . LEU A 1 924 ? 4.215 -1.793 24.684 1.00 64.88 924 LEU A C 1
ATOM 7137 O O . LEU A 1 924 ? 3.449 -1.357 23.832 1.00 64.88 924 LEU A O 1
ATOM 7141 N N . ASP A 1 925 ? 4.326 -3.083 24.990 1.00 56.94 925 ASP A N 1
ATOM 7142 C CA . ASP A 1 925 ? 3.445 -4.120 24.471 1.00 56.94 925 ASP A CA 1
ATOM 7143 C C . ASP A 1 925 ? 2.849 -4.863 25.665 1.00 56.94 925 ASP A C 1
ATOM 7145 O O . ASP A 1 925 ? 3.499 -5.642 26.371 1.00 56.94 925 ASP A O 1
ATOM 7149 N N . ARG A 1 926 ? 1.563 -4.592 25.872 1.00 46.19 926 ARG A N 1
ATOM 7150 C CA . ARG A 1 926 ? 0.763 -5.168 26.943 1.00 46.19 926 ARG A CA 1
ATOM 7151 C C . ARG A 1 926 ? 0.735 -6.699 26.862 1.00 46.19 926 ARG A C 1
ATOM 7153 O O . ARG A 1 926 ? 0.730 -7.349 27.902 1.00 46.19 926 ARG A O 1
ATOM 7160 N N . ASN A 1 927 ? 0.826 -7.287 25.667 1.00 42.28 927 ASN A N 1
ATOM 7161 C CA . ASN A 1 927 ? 0.811 -8.736 25.473 1.00 42.28 927 ASN A CA 1
ATOM 7162 C C . ASN A 1 927 ? 2.146 -9.428 25.811 1.00 42.28 927 ASN A C 1
ATOM 7164 O O . ASN A 1 927 ? 2.179 -10.657 25.836 1.00 42.28 927 ASN A O 1
ATOM 7168 N N . ILE A 1 928 ? 3.236 -8.708 26.130 1.00 42.16 928 ILE A N 1
ATOM 7169 C CA . ILE A 1 928 ? 4.458 -9.367 26.639 1.00 42.16 928 ILE A CA 1
ATOM 7170 C C . ILE A 1 928 ? 4.195 -9.993 28.026 1.00 42.16 928 ILE A C 1
ATOM 7172 O O . ILE A 1 928 ? 4.813 -11.010 28.359 1.00 42.16 928 ILE A O 1
ATOM 7176 N N . TYR A 1 929 ? 3.273 -9.426 28.827 1.00 36.25 929 TYR A N 1
ATOM 7177 C CA . TYR A 1 929 ? 2.961 -9.958 30.163 1.00 36.25 929 TYR A CA 1
ATOM 7178 C C . TYR A 1 929 ? 1.492 -9.863 30.648 1.00 36.25 929 TYR A C 1
ATOM 7180 O O . TYR A 1 929 ? 1.221 -10.294 31.770 1.00 36.25 929 TYR A O 1
ATOM 7188 N N . ASP A 1 930 ? 0.523 -9.347 29.878 1.00 37.62 930 ASP A N 1
ATOM 7189 C CA . ASP A 1 930 ? -0.906 -9.400 30.255 1.00 37.62 930 ASP A CA 1
ATOM 7190 C C . ASP A 1 930 ? -1.512 -10.779 29.949 1.00 37.62 930 ASP A C 1
ATOM 7192 O O . ASP A 1 930 ? -2.223 -10.990 28.966 1.00 37.62 930 ASP A O 1
ATOM 7196 N N . TYR A 1 931 ? -1.202 -11.733 30.825 1.00 44.97 931 TYR A N 1
ATOM 7197 C CA . TYR A 1 931 ? -1.714 -13.104 30.776 1.00 44.97 931 TYR A CA 1
ATOM 7198 C C . TYR A 1 931 ? -3.183 -13.234 31.241 1.00 44.97 931 TYR A C 1
ATOM 7200 O O . TYR A 1 931 ? -3.749 -14.321 31.136 1.00 44.97 931 TYR A O 1
ATOM 7208 N N . ASP A 1 932 ? -3.810 -12.159 31.744 1.00 41.09 932 ASP A N 1
ATOM 7209 C CA . ASP A 1 932 ? -5.112 -12.213 32.430 1.00 41.09 932 ASP A CA 1
ATOM 7210 C C . ASP A 1 932 ? -6.287 -11.688 31.577 1.00 41.09 932 ASP A C 1
ATOM 7212 O O . ASP A 1 932 ? -7.401 -12.210 31.681 1.00 41.09 932 ASP A O 1
ATOM 7216 N N . ALA A 1 933 ? -6.086 -10.673 30.723 1.00 40.34 933 ALA A N 1
ATOM 7217 C CA . ALA A 1 933 ? -7.193 -9.937 30.088 1.00 40.34 933 ALA A CA 1
ATOM 7218 C C . ALA A 1 933 ? -8.149 -10.790 29.223 1.00 40.34 933 ALA A C 1
ATOM 7220 O O . ALA A 1 933 ? -9.351 -10.516 29.174 1.00 40.34 933 ALA A O 1
ATOM 7221 N N . VAL A 1 934 ? -7.651 -11.847 28.571 1.00 39.59 934 VAL A N 1
ATOM 7222 C CA . VAL A 1 934 ? -8.458 -12.748 27.716 1.00 39.59 934 VAL A CA 1
ATOM 7223 C C . VAL A 1 934 ? -9.405 -13.638 28.544 1.00 39.59 934 VAL A C 1
ATOM 7225 O O . VAL A 1 934 ? -10.404 -14.145 28.035 1.00 39.59 934 VAL A O 1
ATOM 7228 N N . TYR A 1 935 ? -9.157 -13.799 29.847 1.00 37.41 935 TYR A N 1
ATOM 7229 C CA . TYR A 1 935 ? -10.006 -14.617 30.718 1.00 37.41 935 TYR A CA 1
ATOM 7230 C C . TYR A 1 935 ? -11.336 -13.936 31.096 1.00 37.41 935 TYR A C 1
ATOM 7232 O O . TYR A 1 935 ? -12.275 -14.615 31.517 1.00 37.41 935 TYR A O 1
ATOM 7240 N N . ASP A 1 936 ? -11.452 -12.611 30.951 1.00 41.25 936 ASP A N 1
ATOM 7241 C CA . ASP A 1 936 ? -12.699 -11.882 31.228 1.00 41.25 936 ASP A CA 1
ATOM 7242 C C . ASP A 1 936 ? -13.655 -11.810 30.025 1.00 41.25 936 ASP A C 1
ATOM 7244 O O . ASP A 1 936 ? -14.869 -11.793 30.233 1.00 41.25 936 ASP A O 1
ATOM 7248 N N . SER A 1 937 ? -13.159 -11.845 28.782 1.00 44.25 937 SER A N 1
ATOM 7249 C CA . SER A 1 937 ? -14.006 -11.819 27.574 1.00 44.25 937 SER A CA 1
ATOM 7250 C C . SER A 1 937 ? -14.734 -13.143 27.308 1.00 44.25 937 SER A C 1
ATOM 7252 O O . SER A 1 937 ? -15.851 -13.138 26.798 1.00 44.25 937 SER A O 1
ATOM 7254 N N . LEU A 1 938 ? -14.151 -14.278 27.709 1.00 40.69 938 LEU A N 1
ATOM 7255 C CA . LEU A 1 938 ? -14.719 -15.621 27.504 1.00 40.69 938 LEU A CA 1
ATOM 7256 C C . LEU A 1 938 ? -15.817 -16.013 28.517 1.00 40.69 938 LEU A C 1
ATOM 7258 O O . LEU A 1 938 ? -16.316 -17.141 28.498 1.00 40.69 938 LEU A O 1
ATOM 7262 N N . LYS A 1 939 ? -16.219 -15.108 29.419 1.00 39.84 939 LYS A N 1
ATOM 7263 C CA . LYS A 1 939 ? -17.262 -15.370 30.425 1.00 39.84 939 LYS A CA 1
ATOM 7264 C C . LYS A 1 939 ? -18.656 -15.088 29.843 1.00 39.84 939 LYS A C 1
ATOM 7266 O O . LYS A 1 939 ? -18.924 -13.954 29.448 1.00 39.84 939 LYS A O 1
ATOM 7271 N N . PRO A 1 940 ? -19.587 -16.065 29.824 1.00 36.62 940 PRO A N 1
ATOM 7272 C CA . PRO A 1 940 ? -20.930 -15.835 29.298 1.00 36.62 940 PRO A CA 1
ATOM 7273 C C . PRO A 1 940 ? -21.672 -14.780 30.139 1.00 36.62 940 PRO A C 1
ATOM 7275 O O . PRO A 1 940 ? -21.589 -14.815 31.373 1.00 36.62 940 PRO A O 1
ATOM 7278 N N . PRO A 1 941 ? -22.423 -13.854 29.512 1.00 37.22 941 PRO A N 1
ATOM 7279 C CA . PRO A 1 941 ? -22.983 -12.700 30.204 1.00 37.22 941 PRO A CA 1
ATOM 7280 C C . PRO A 1 941 ? -23.991 -13.117 31.292 1.00 37.22 941 PRO A C 1
ATOM 7282 O O . PRO A 1 941 ? -24.919 -13.891 31.018 1.00 37.22 941 PRO A O 1
ATOM 7285 N N . PRO A 1 942 ? -23.861 -12.607 32.533 1.00 37.12 942 PRO A N 1
ATOM 7286 C CA . PRO A 1 942 ? -24.793 -12.924 33.606 1.00 37.12 942 PRO A CA 1
ATOM 7287 C C . PRO A 1 942 ? -26.182 -12.346 33.309 1.00 37.12 942 PRO A C 1
ATOM 7289 O O . PRO A 1 942 ? -26.327 -11.228 32.816 1.00 37.12 942 PRO A O 1
ATOM 7292 N N . LYS A 1 943 ? -27.229 -13.109 33.642 1.00 35.41 943 LYS A N 1
ATOM 7293 C CA . LYS A 1 943 ? -28.624 -12.693 33.431 1.00 35.41 943 LYS A CA 1
ATOM 7294 C C . LYS A 1 943 ? -28.920 -11.394 34.183 1.00 35.41 943 LYS A C 1
ATOM 7296 O O . LYS A 1 943 ? -28.713 -11.322 35.395 1.00 35.41 943 LYS A O 1
ATOM 7301 N N . THR A 1 944 ? -29.466 -10.413 33.470 1.00 34.41 944 THR A N 1
ATOM 7302 C CA . THR A 1 944 ? -29.851 -9.104 34.004 1.00 34.41 944 THR A CA 1
ATOM 7303 C C . THR A 1 944 ? -30.782 -9.228 35.211 1.00 34.41 944 THR A C 1
ATOM 7305 O O . THR A 1 944 ? -31.875 -9.791 35.129 1.00 34.41 944 THR A O 1
ATOM 7308 N N . LYS A 1 945 ? -30.353 -8.654 36.339 1.00 32.31 945 LYS A N 1
ATOM 7309 C CA . LYS A 1 945 ? -31.216 -8.329 37.481 1.00 32.31 945 LYS A CA 1
ATOM 7310 C C . LYS A 1 945 ? -31.615 -6.854 37.420 1.00 32.31 945 LYS A C 1
ATOM 7312 O O . LYS A 1 945 ? -30.950 -6.045 36.780 1.00 32.31 945 LYS A O 1
ATOM 7317 N N . SER A 1 946 ? -32.730 -6.516 38.059 1.00 32.81 946 SER A N 1
ATOM 7318 C CA . SER A 1 946 ? -33.276 -5.157 38.104 1.00 32.81 946 SER A CA 1
ATOM 7319 C C . SER A 1 946 ? -32.457 -4.226 39.003 1.00 32.81 946 SER A C 1
ATOM 7321 O O . SER A 1 946 ? -32.039 -4.624 40.087 1.00 32.81 946 SER A O 1
ATOM 7323 N N . ALA A 1 947 ? -32.293 -2.972 38.576 1.00 36.72 947 ALA A N 1
ATOM 7324 C CA . ALA A 1 947 ? -31.490 -1.955 39.253 1.00 36.72 947 ALA A CA 1
ATOM 7325 C C . ALA A 1 947 ? -32.145 -1.424 40.548 1.00 36.72 947 ALA A C 1
ATOM 7327 O O . ALA A 1 947 ? -32.738 -0.344 40.556 1.00 36.72 947 ALA A O 1
ATOM 7328 N N . GLN A 1 948 ? -32.060 -2.198 41.635 1.00 34.75 948 GLN A N 1
ATOM 7329 C CA . GLN A 1 948 ? -32.477 -1.758 42.975 1.00 34.75 948 GLN A CA 1
ATOM 7330 C C . GLN A 1 948 ? -31.608 -2.266 44.146 1.00 34.75 948 GLN A C 1
ATOM 7332 O O . GLN A 1 948 ? -31.840 -1.829 45.268 1.00 34.75 948 GLN A O 1
ATOM 7337 N N . ASP A 1 949 ? -30.591 -3.100 43.888 1.00 39.09 949 ASP A N 1
ATOM 7338 C CA . ASP A 1 949 ? -29.708 -3.711 44.901 1.00 39.09 949 ASP A CA 1
ATOM 7339 C C . ASP A 1 949 ? -28.206 -3.399 44.640 1.00 39.09 949 ASP A C 1
ATOM 7341 O O . ASP A 1 949 ? -27.383 -4.310 44.578 1.00 39.09 949 ASP A O 1
ATOM 7345 N N . GLU A 1 950 ? -27.831 -2.124 44.449 1.00 35.94 950 GLU A N 1
ATOM 7346 C CA . GLU A 1 950 ? -26.421 -1.697 44.281 1.00 35.94 950 GLU A CA 1
ATOM 7347 C C . GLU A 1 950 ? -26.024 -0.516 45.194 1.00 35.94 950 GLU A C 1
ATOM 7349 O O . GLU A 1 950 ? -25.721 0.583 44.737 1.00 35.94 950 GLU A O 1
ATOM 7354 N N . GLU A 1 951 ? -25.964 -0.761 46.505 1.00 40.81 951 GLU A N 1
ATOM 7355 C CA . GLU A 1 951 ? -25.084 -0.034 47.434 1.00 40.81 951 GLU A CA 1
ATOM 7356 C C . GLU A 1 951 ? -24.592 -1.019 48.522 1.00 40.81 951 GLU A C 1
ATOM 7358 O O . GLU A 1 951 ? -25.357 -1.861 48.978 1.00 40.81 951 GLU A O 1
ATOM 7363 N N . GLU A 1 952 ? -23.306 -0.938 48.896 1.00 39.06 952 GLU A N 1
ATOM 7364 C CA . GLU A 1 952 ? -22.593 -1.832 49.844 1.00 39.06 952 GLU A CA 1
ATOM 7365 C C . GLU A 1 952 ? -22.583 -3.360 49.544 1.00 39.06 952 GLU A C 1
ATOM 7367 O O . GLU A 1 952 ? -23.279 -4.119 50.206 1.00 39.06 952 GLU A O 1
ATOM 7372 N N . ASP A 1 953 ? -21.697 -3.851 48.653 1.00 35.03 953 ASP A N 1
ATOM 7373 C CA . ASP A 1 953 ? -20.454 -4.570 49.057 1.00 35.03 953 ASP A CA 1
ATOM 7374 C C . ASP A 1 953 ? -19.616 -5.082 47.854 1.00 35.03 953 ASP A C 1
ATOM 7376 O O . ASP A 1 953 ? -20.102 -5.879 47.054 1.00 35.03 953 ASP A O 1
ATOM 7380 N N . ALA A 1 954 ? -18.332 -4.686 47.733 1.00 36.88 954 ALA A N 1
ATOM 7381 C CA . ALA A 1 954 ? -17.414 -5.231 46.705 1.00 36.88 954 ALA A CA 1
ATOM 7382 C C . ALA A 1 954 ? -15.894 -4.975 46.920 1.00 36.88 954 ALA A C 1
ATOM 7384 O O . ALA A 1 954 ? -15.159 -4.797 45.947 1.00 36.88 954 ALA A O 1
ATOM 7385 N N . ARG A 1 955 ? -15.357 -4.942 48.157 1.00 32.03 955 ARG A N 1
ATOM 7386 C CA . ARG A 1 955 ? -13.883 -5.005 48.377 1.00 32.03 955 ARG A CA 1
ATOM 7387 C C . ARG A 1 955 ? -13.504 -5.848 49.609 1.00 32.03 955 ARG A C 1
ATOM 7389 O O . ARG A 1 955 ? -13.770 -5.416 50.734 1.00 32.03 955 ARG A O 1
ATOM 7396 N N . PRO A 1 956 ? -12.827 -7.006 49.454 1.00 40.97 956 PRO A N 1
ATOM 7397 C CA . PRO A 1 956 ? -12.506 -7.882 50.579 1.00 40.97 956 PRO A CA 1
ATOM 7398 C C . PRO A 1 956 ? -11.439 -7.267 51.499 1.00 40.97 956 PRO A C 1
ATOM 7400 O O . PRO A 1 956 ? -10.252 -7.210 51.173 1.00 40.97 956 PRO A O 1
ATOM 7403 N N . ARG A 1 957 ? -11.849 -6.874 52.713 1.00 48.19 957 ARG A N 1
ATOM 7404 C CA . ARG A 1 957 ? -11.005 -6.232 53.750 1.00 48.19 957 ARG A CA 1
ATOM 7405 C C . ARG A 1 957 ? -9.857 -7.106 54.298 1.00 48.19 957 ARG A C 1
ATOM 7407 O O . ARG A 1 957 ? -9.161 -6.695 55.221 1.00 48.19 957 ARG A O 1
ATOM 7414 N N . TYR A 1 958 ? -9.670 -8.314 53.769 1.00 46.75 958 TYR A N 1
ATOM 7415 C CA . TYR A 1 958 ? -8.686 -9.287 54.245 1.00 46.75 958 TYR A CA 1
ATOM 7416 C C . TYR A 1 958 ? -7.279 -9.030 53.682 1.00 46.75 958 TYR A C 1
ATOM 7418 O O . TYR A 1 958 ? -6.286 -9.134 54.404 1.00 46.75 958 TYR A O 1
ATOM 7426 N N . MET A 1 959 ? -7.181 -8.619 52.411 1.00 40.50 959 MET A N 1
ATOM 7427 C CA . MET A 1 959 ? -5.890 -8.468 51.730 1.00 40.50 959 MET A CA 1
ATOM 7428 C C . MET A 1 959 ? -5.084 -7.269 52.250 1.00 40.50 959 MET A C 1
ATOM 7430 O O . MET A 1 959 ? -3.868 -7.366 52.386 1.00 40.50 959 MET A O 1
ATOM 7434 N N . THR A 1 960 ? -5.744 -6.179 52.658 1.00 47.72 960 THR A N 1
ATOM 7435 C CA . THR A 1 960 ? -5.086 -5.052 53.347 1.00 47.72 960 THR A CA 1
ATOM 7436 C C . THR A 1 960 ? -4.496 -5.470 54.696 1.00 47.72 960 THR A C 1
ATOM 7438 O O . THR A 1 960 ? -3.393 -5.044 55.035 1.00 47.72 960 THR A O 1
ATOM 7441 N N . GLY A 1 961 ? -5.179 -6.349 55.437 1.00 49.47 961 GLY A N 1
ATOM 7442 C CA . GLY A 1 961 ? -4.666 -6.941 56.674 1.00 49.47 961 GLY A CA 1
ATOM 7443 C C . GLY A 1 961 ? -3.431 -7.815 56.442 1.00 49.47 961 GLY A C 1
ATOM 7444 O O . GLY A 1 961 ? -2.455 -7.701 57.182 1.00 49.47 961 GLY A O 1
ATOM 7445 N N . ILE A 1 962 ? -3.431 -8.636 55.386 1.00 53.94 962 ILE A N 1
ATOM 7446 C CA . ILE A 1 962 ? -2.284 -9.485 55.026 1.00 53.94 962 ILE A CA 1
ATOM 7447 C C . ILE A 1 962 ? -1.102 -8.654 54.516 1.00 53.94 962 ILE A C 1
ATOM 7449 O O . ILE A 1 962 ? 0.016 -8.887 54.967 1.00 53.94 962 ILE A O 1
ATOM 7453 N N . VAL A 1 963 ? -1.315 -7.659 53.649 1.00 45.69 963 VAL A N 1
ATOM 7454 C CA . VAL A 1 963 ? -0.238 -6.779 53.158 1.00 45.69 963 VAL A CA 1
ATOM 7455 C C . VAL A 1 963 ? 0.359 -5.952 54.301 1.00 45.69 963 VAL A C 1
ATOM 7457 O O . VAL A 1 963 ? 1.581 -5.858 54.410 1.00 45.69 963 VAL A O 1
ATOM 7460 N N . ALA A 1 964 ? -0.463 -5.434 55.222 1.00 54.09 964 ALA A N 1
ATOM 7461 C CA . ALA A 1 964 ? 0.028 -4.763 56.425 1.00 54.09 964 ALA A CA 1
ATOM 7462 C C . ALA A 1 964 ? 0.819 -5.718 57.340 1.00 54.09 964 ALA A C 1
ATOM 7464 O O . ALA A 1 964 ? 1.909 -5.371 57.794 1.00 54.09 964 ALA A O 1
ATOM 7465 N N . ALA A 1 965 ? 0.325 -6.940 57.570 1.00 60.50 965 ALA A N 1
ATOM 7466 C CA . ALA A 1 965 ? 1.029 -7.950 58.361 1.00 60.50 965 ALA A CA 1
ATOM 7467 C C . ALA A 1 965 ? 2.333 -8.423 57.693 1.00 60.50 965 ALA A C 1
ATOM 7469 O O . ALA A 1 965 ? 3.311 -8.680 58.389 1.00 60.50 965 ALA A O 1
ATOM 7470 N N . ALA A 1 966 ? 2.384 -8.505 56.363 1.00 58.56 966 ALA A N 1
ATOM 7471 C CA . ALA A 1 966 ? 3.593 -8.817 55.606 1.00 58.56 966 ALA A CA 1
ATOM 7472 C C . ALA A 1 966 ? 4.613 -7.670 55.677 1.00 58.56 966 ALA A C 1
ATOM 7474 O O . ALA A 1 966 ? 5.793 -7.925 55.900 1.00 58.56 966 ALA A O 1
ATOM 7475 N N . ALA A 1 967 ? 4.170 -6.413 55.576 1.00 59.62 967 ALA A N 1
ATOM 7476 C CA . ALA A 1 967 ? 5.027 -5.242 55.762 1.00 59.62 967 ALA A CA 1
ATOM 7477 C C . ALA A 1 967 ? 5.594 -5.156 57.192 1.00 59.62 967 ALA A C 1
ATOM 7479 O O . ALA A 1 967 ? 6.769 -4.832 57.363 1.00 59.62 967 ALA A O 1
ATOM 7480 N N . VAL A 1 968 ? 4.795 -5.502 58.211 1.00 59.97 968 VAL A N 1
ATOM 7481 C CA . VAL A 1 968 ? 5.258 -5.643 59.602 1.00 59.97 968 VAL A CA 1
ATOM 7482 C C . VAL A 1 968 ? 6.268 -6.786 59.718 1.00 59.97 968 VAL A C 1
ATOM 7484 O O . VAL A 1 968 ? 7.401 -6.526 60.093 1.00 59.97 968 VAL A O 1
ATOM 7487 N N . ARG A 1 969 ? 5.949 -8.010 59.273 1.00 61.12 969 ARG A N 1
ATOM 7488 C CA . ARG A 1 969 ? 6.890 -9.150 59.309 1.00 61.12 969 ARG A CA 1
ATOM 7489 C C . ARG A 1 969 ? 8.196 -8.880 58.561 1.00 61.12 969 ARG A C 1
ATOM 7491 O O . ARG A 1 969 ? 9.242 -9.302 59.030 1.00 61.12 969 ARG A O 1
ATOM 7498 N N . LYS A 1 970 ? 8.165 -8.180 57.421 1.00 59.78 970 LYS A N 1
ATOM 7499 C CA . LYS A 1 970 ? 9.371 -7.827 56.648 1.00 59.78 970 LYS A CA 1
ATOM 7500 C C . LYS A 1 970 ? 10.208 -6.761 57.369 1.00 59.78 970 LYS A C 1
ATOM 7502 O O . LYS A 1 970 ? 11.433 -6.829 57.332 1.00 59.78 970 LYS A O 1
ATOM 7507 N N . ARG A 1 971 ? 9.567 -5.822 58.077 1.00 54.81 971 ARG A N 1
ATOM 7508 C CA . ARG A 1 971 ? 10.228 -4.851 58.967 1.00 54.81 971 ARG A CA 1
ATOM 7509 C C . ARG A 1 971 ? 10.830 -5.530 60.201 1.00 54.81 971 ARG A C 1
ATOM 7511 O O . ARG A 1 971 ? 11.978 -5.256 60.526 1.00 54.81 971 ARG A O 1
ATOM 7518 N N . ASP A 1 972 ? 10.090 -6.432 60.837 1.00 56.88 972 ASP A N 1
ATOM 7519 C CA . ASP A 1 972 ? 10.523 -7.181 62.019 1.00 56.88 972 ASP A CA 1
ATOM 7520 C C . ASP A 1 972 ? 11.643 -8.172 61.673 1.00 56.88 972 ASP A C 1
ATOM 7522 O O . ASP A 1 972 ? 12.587 -8.311 62.443 1.00 56.88 972 ASP A O 1
ATOM 7526 N N . ALA A 1 973 ? 11.592 -8.803 60.494 1.00 66.25 973 ALA A N 1
ATOM 7527 C CA . ALA A 1 973 ? 12.664 -9.646 59.973 1.00 66.25 973 ALA A CA 1
ATOM 7528 C C . ALA A 1 973 ? 13.944 -8.837 59.730 1.00 66.25 973 ALA A C 1
ATOM 7530 O O . ALA A 1 973 ? 14.987 -9.218 60.248 1.00 66.25 973 ALA A O 1
ATOM 7531 N N . MET A 1 974 ? 13.866 -7.687 59.045 1.00 54.84 974 MET A N 1
ATOM 7532 C CA . MET A 1 974 ? 15.027 -6.799 58.885 1.00 54.84 974 MET A CA 1
ATOM 7533 C C . MET A 1 974 ? 15.545 -6.287 60.237 1.00 54.84 974 MET A C 1
ATOM 7535 O O . MET A 1 974 ? 16.750 -6.238 60.444 1.00 54.84 974 MET A O 1
ATOM 7539 N N . ALA A 1 975 ? 14.671 -5.956 61.193 1.00 63.28 975 ALA A N 1
ATOM 7540 C CA . ALA A 1 975 ? 15.089 -5.544 62.533 1.00 63.28 975 ALA A CA 1
ATOM 7541 C C . ALA A 1 975 ? 15.762 -6.687 63.318 1.00 63.28 975 ALA A C 1
ATOM 7543 O O . ALA A 1 975 ? 16.766 -6.457 63.988 1.00 63.28 975 ALA A O 1
ATOM 7544 N N . ALA A 1 976 ? 15.249 -7.916 63.220 1.00 61.97 976 ALA A N 1
ATOM 7545 C CA . ALA A 1 976 ? 15.823 -9.098 63.857 1.00 61.97 976 ALA A CA 1
ATOM 7546 C C . ALA A 1 976 ? 17.147 -9.523 63.206 1.00 61.97 976 ALA A C 1
ATOM 7548 O O . ALA A 1 976 ? 18.077 -9.892 63.915 1.00 61.97 976 ALA A O 1
ATOM 7549 N N . GLU A 1 977 ? 17.259 -9.424 61.881 1.00 57.38 977 GLU A N 1
ATOM 7550 C CA . GLU A 1 977 ? 18.493 -9.661 61.132 1.00 57.38 977 GLU A CA 1
ATOM 7551 C C . GLU A 1 977 ? 19.542 -8.588 61.444 1.00 57.38 977 GLU A C 1
ATOM 7553 O O . GLU A 1 977 ? 20.697 -8.924 61.686 1.00 57.38 977 GLU A O 1
ATOM 7558 N N . GLN A 1 978 ? 19.146 -7.318 61.578 1.00 52.53 978 GLN A N 1
ATOM 7559 C CA . GLN A 1 978 ? 20.047 -6.248 62.008 1.00 52.53 978 GLN A CA 1
ATOM 7560 C C . GLN A 1 978 ? 20.509 -6.434 63.462 1.00 52.53 978 GLN A C 1
ATOM 7562 O O . GLN A 1 978 ? 21.698 -6.319 63.732 1.00 52.53 978 GLN A O 1
ATOM 7567 N N . VAL A 1 979 ? 19.609 -6.791 64.389 1.00 66.31 979 VAL A N 1
ATOM 7568 C CA . VAL A 1 979 ? 19.962 -7.124 65.786 1.00 66.31 979 VAL A CA 1
ATOM 7569 C C . VAL A 1 979 ? 20.819 -8.388 65.865 1.00 66.31 979 VAL A C 1
ATOM 7571 O O . VAL A 1 979 ? 21.667 -8.487 66.750 1.00 66.31 979 VAL A O 1
ATOM 7574 N N . LYS A 1 980 ? 20.641 -9.343 64.946 1.00 61.19 980 LYS A N 1
ATOM 7575 C CA . LYS A 1 980 ? 21.527 -10.499 64.815 1.00 61.19 980 LYS A CA 1
ATOM 7576 C C . LYS A 1 980 ? 22.908 -10.067 64.321 1.00 61.19 980 LYS A C 1
ATOM 7578 O O . LYS A 1 980 ? 23.877 -10.396 64.977 1.00 61.19 980 LYS A O 1
ATOM 7583 N N . VAL A 1 981 ? 23.010 -9.276 63.252 1.00 60.97 981 VAL A N 1
ATOM 7584 C CA . VAL A 1 981 ? 24.293 -8.756 62.739 1.00 60.97 981 VAL A CA 1
ATOM 7585 C C . VAL A 1 981 ? 25.011 -7.881 63.769 1.00 60.97 981 VAL A C 1
ATOM 7587 O O . VAL A 1 981 ? 26.229 -7.971 63.891 1.00 60.97 981 VAL A O 1
ATOM 7590 N N . ASP A 1 982 ? 24.289 -7.061 64.533 1.00 55.19 982 ASP A N 1
ATOM 7591 C CA . ASP A 1 982 ? 24.874 -6.246 65.600 1.00 55.19 982 ASP A CA 1
ATOM 7592 C C . ASP A 1 982 ? 25.330 -7.123 66.786 1.00 55.19 982 ASP A C 1
ATOM 7594 O O . ASP A 1 982 ? 26.417 -6.899 67.311 1.00 55.19 982 ASP A O 1
ATOM 7598 N N . ARG A 1 983 ? 24.584 -8.177 67.157 1.00 59.19 983 ARG A N 1
ATOM 7599 C CA . ARG A 1 983 ? 24.988 -9.149 68.197 1.00 59.19 983 ARG A CA 1
ATOM 7600 C C . ARG A 1 983 ? 26.150 -10.042 67.768 1.00 59.19 983 ARG A C 1
ATOM 7602 O O . ARG A 1 983 ? 27.051 -10.285 68.564 1.00 59.19 983 ARG A O 1
ATOM 7609 N N . ASP A 1 984 ? 26.131 -10.534 66.536 1.00 53.75 984 ASP A N 1
ATOM 7610 C CA . ASP A 1 984 ? 27.203 -11.345 65.963 1.00 53.75 984 ASP A CA 1
ATOM 7611 C C . ASP A 1 984 ? 28.486 -10.490 65.872 1.00 53.75 984 ASP A C 1
ATOM 7613 O O . ASP A 1 984 ? 29.571 -10.990 66.141 1.00 53.75 984 ASP A O 1
ATOM 7617 N N . ARG A 1 985 ? 28.367 -9.168 65.650 1.00 52.19 985 ARG A N 1
ATOM 7618 C CA . ARG A 1 985 ? 29.478 -8.199 65.753 1.00 52.19 985 ARG A CA 1
ATOM 7619 C C . ARG A 1 985 ? 29.892 -7.829 67.176 1.00 52.19 985 ARG A C 1
ATOM 7621 O O . ARG A 1 985 ? 31.062 -7.523 67.377 1.00 52.19 985 ARG A O 1
ATOM 7628 N N . GLU A 1 986 ? 28.994 -7.842 68.160 1.00 53.53 986 GLU A N 1
ATOM 7629 C CA . GLU A 1 986 ? 29.388 -7.761 69.576 1.00 53.53 986 GLU A CA 1
ATOM 7630 C C . GLU A 1 986 ? 30.167 -9.024 69.991 1.00 53.53 986 GLU A C 1
ATOM 7632 O O . GLU A 1 986 ? 31.152 -8.915 70.716 1.00 53.53 986 GLU A O 1
ATOM 7637 N N . ALA A 1 987 ? 29.803 -10.201 69.465 1.00 54.72 987 ALA A N 1
ATOM 7638 C CA . ALA A 1 987 ? 30.511 -11.461 69.700 1.00 54.72 987 ALA A CA 1
ATOM 7639 C C . ALA A 1 987 ? 31.875 -11.539 68.976 1.00 54.72 987 ALA A C 1
ATOM 7641 O O . ALA A 1 987 ? 32.881 -11.853 69.609 1.00 54.72 987 ALA A O 1
ATOM 7642 N N . GLU A 1 988 ? 31.949 -11.189 67.684 1.00 50.84 988 GLU A N 1
ATOM 7643 C CA . GLU A 1 988 ? 33.222 -11.031 66.951 1.00 50.84 988 GLU A CA 1
ATOM 7644 C C . GLU A 1 988 ? 34.084 -9.886 67.522 1.00 50.84 988 GLU A C 1
ATOM 7646 O O . GLU A 1 988 ? 35.310 -9.879 67.375 1.00 50.84 988 GLU A O 1
ATOM 7651 N N . GLY A 1 989 ? 33.450 -8.914 68.188 1.00 48.00 989 GLY A N 1
ATOM 7652 C CA . GLY A 1 989 ? 34.093 -7.758 68.803 1.00 48.00 989 GLY A CA 1
ATOM 7653 C C . GLY A 1 989 ? 35.128 -8.143 69.858 1.00 48.00 989 GLY A C 1
ATOM 7654 O O . GLY A 1 989 ? 36.219 -7.573 69.857 1.00 48.00 989 GLY A O 1
ATOM 7655 N N . ASP A 1 990 ? 34.838 -9.148 70.689 1.00 51.72 990 ASP A N 1
ATOM 7656 C CA . ASP A 1 990 ? 35.782 -9.661 71.692 1.00 51.72 990 ASP A CA 1
ATOM 7657 C C . ASP A 1 990 ? 36.899 -10.534 71.077 1.00 51.72 990 ASP A C 1
ATOM 7659 O O . ASP A 1 990 ? 38.014 -10.549 71.604 1.00 51.72 990 ASP A O 1
ATOM 7663 N N . GLU A 1 991 ? 36.678 -11.199 69.931 1.00 50.59 991 GLU A N 1
ATOM 7664 C CA . GLU A 1 991 ? 37.744 -11.944 69.224 1.00 50.59 991 GLU A CA 1
ATOM 7665 C C . GLU A 1 991 ? 38.728 -11.035 68.461 1.00 50.59 991 GLU A C 1
ATOM 7667 O O . GLU A 1 991 ? 39.874 -11.431 68.216 1.00 50.59 991 GLU A O 1
ATOM 7672 N N . PHE A 1 992 ? 38.338 -9.798 68.120 1.00 48.50 992 PHE A N 1
ATOM 7673 C CA . PHE A 1 992 ? 39.182 -8.863 67.360 1.00 48.50 992 PHE A CA 1
ATOM 7674 C C . PHE A 1 992 ? 39.424 -7.488 68.009 1.00 48.50 992 PHE A C 1
ATOM 7676 O O . PHE A 1 992 ? 40.018 -6.624 67.358 1.00 48.50 992 PHE A O 1
ATOM 7683 N N . ALA A 1 993 ? 39.100 -7.311 69.298 1.00 49.41 993 ALA A N 1
ATOM 7684 C CA . ALA A 1 993 ? 39.225 -6.073 70.096 1.00 49.41 993 ALA A CA 1
ATOM 7685 C C . ALA A 1 993 ? 40.605 -5.365 70.091 1.00 49.41 993 ALA A C 1
ATOM 7687 O O . ALA A 1 993 ? 40.758 -4.264 70.618 1.00 49.41 993 ALA A O 1
ATOM 7688 N N . ASP A 1 994 ? 41.630 -6.000 69.526 1.00 44.81 994 ASP A N 1
ATOM 7689 C CA . ASP A 1 994 ? 43.047 -5.652 69.643 1.00 44.81 994 ASP A CA 1
ATOM 7690 C C . ASP A 1 994 ? 43.645 -5.090 68.321 1.00 44.81 994 ASP A C 1
ATOM 7692 O O . ASP A 1 994 ? 44.860 -5.170 68.090 1.00 44.81 994 ASP A O 1
ATOM 7696 N N . LYS A 1 995 ? 42.785 -4.558 67.428 1.00 47.53 995 LYS A N 1
ATOM 7697 C CA . LYS A 1 995 ? 43.116 -3.876 66.153 1.00 47.53 995 LYS A CA 1
ATOM 7698 C C . LYS A 1 995 ? 42.224 -2.642 65.929 1.00 47.53 995 LYS A C 1
ATOM 7700 O O . LYS A 1 995 ? 41.024 -2.699 66.168 1.00 47.53 995 LYS A O 1
ATOM 7705 N N . ASP A 1 996 ? 42.796 -1.551 65.415 1.00 46.84 996 ASP A N 1
ATOM 7706 C CA . ASP A 1 996 ? 42.081 -0.280 65.207 1.00 46.84 996 ASP A CA 1
ATOM 7707 C C . ASP A 1 996 ? 40.964 -0.374 64.144 1.00 46.84 996 ASP A C 1
ATOM 7709 O O . ASP A 1 996 ? 41.206 -0.750 62.993 1.00 46.84 996 ASP A O 1
ATOM 7713 N N . VAL A 1 997 ? 39.739 0.018 64.516 1.00 47.03 997 VAL A N 1
ATOM 7714 C CA . VAL A 1 997 ? 38.546 -0.041 63.653 1.00 47.03 997 VAL A CA 1
ATOM 7715 C C . VAL A 1 997 ? 38.307 1.295 62.944 1.00 47.03 997 VAL A C 1
ATOM 7717 O O . VAL A 1 997 ? 37.944 2.293 63.567 1.00 47.03 997 VAL A O 1
ATOM 7720 N N . PHE A 1 998 ? 38.440 1.305 61.616 1.00 44.00 998 PHE A N 1
ATOM 7721 C CA . PHE A 1 998 ? 38.029 2.431 60.771 1.00 44.00 998 PHE A CA 1
ATOM 7722 C C . PHE A 1 998 ? 36.554 2.296 60.368 1.00 44.00 998 PHE A C 1
ATOM 7724 O O . PHE A 1 998 ? 36.171 1.356 59.673 1.00 44.00 998 PHE A O 1
ATOM 7731 N N . VAL A 1 999 ? 35.725 3.263 60.768 1.00 47.56 999 VAL A N 1
ATOM 7732 C CA . VAL A 1 999 ? 34.305 3.326 60.383 1.00 47.56 999 VAL A CA 1
ATOM 7733 C C . VAL A 1 999 ? 34.177 3.765 58.921 1.00 47.56 999 VAL A C 1
ATOM 7735 O O . VAL A 1 999 ? 34.617 4.855 58.555 1.00 47.56 999 VAL A O 1
ATOM 7738 N N . THR A 1 1000 ? 33.554 2.934 58.084 1.00 55.69 1000 THR A N 1
ATOM 7739 C CA . THR A 1 1000 ? 33.365 3.214 56.652 1.00 55.69 1000 THR A CA 1
ATOM 7740 C C . THR A 1 1000 ? 32.248 4.233 56.396 1.00 55.69 1000 THR A C 1
ATOM 7742 O O . THR A 1 1000 ? 31.301 4.369 57.176 1.00 55.69 1000 THR A O 1
ATOM 7745 N N . ALA A 1 1001 ? 32.323 4.943 55.264 1.00 49.91 1001 ALA A N 1
ATOM 7746 C CA . ALA A 1 1001 ? 31.331 5.954 54.885 1.00 49.91 1001 ALA A CA 1
ATOM 7747 C C . ALA A 1 1001 ? 29.898 5.389 54.775 1.00 49.91 1001 ALA A C 1
ATOM 7749 O O . ALA A 1 1001 ? 28.941 6.072 55.140 1.00 49.91 1001 ALA A O 1
ATOM 7750 N N . ALA A 1 1002 ? 29.753 4.124 54.359 1.00 49.94 1002 ALA A N 1
ATOM 7751 C CA . ALA A 1 1002 ? 28.466 3.431 54.266 1.00 49.94 1002 ALA A CA 1
ATOM 7752 C C . ALA A 1 1002 ? 27.728 3.355 55.617 1.00 49.94 1002 ALA A C 1
ATOM 7754 O O . ALA A 1 1002 ? 26.548 3.691 55.687 1.00 49.94 1002 ALA A O 1
ATOM 7755 N N . TYR A 1 1003 ? 28.430 3.015 56.706 1.00 54.25 1003 TYR A N 1
ATOM 7756 C CA . TYR A 1 1003 ? 27.844 2.978 58.053 1.00 54.25 1003 TYR A CA 1
ATOM 7757 C C . TYR A 1 1003 ? 27.372 4.368 58.509 1.00 54.25 1003 TYR A C 1
ATOM 7759 O O . TYR A 1 1003 ? 26.329 4.514 59.146 1.00 54.25 1003 TYR A O 1
ATOM 7767 N N . LYS A 1 1004 ? 28.111 5.418 58.129 1.00 58.19 1004 LYS A N 1
ATOM 7768 C CA . LYS A 1 1004 ? 27.750 6.809 58.425 1.00 58.19 1004 LYS A CA 1
ATOM 7769 C C . LYS A 1 1004 ? 26.476 7.237 57.683 1.00 58.19 1004 LYS A C 1
ATOM 7771 O O . LYS A 1 1004 ? 25.615 7.870 58.286 1.00 58.19 1004 LYS A O 1
ATOM 7776 N N . LYS A 1 1005 ? 26.324 6.825 56.418 1.00 58.12 1005 LYS A N 1
ATOM 7777 C CA . LYS A 1 1005 ? 25.117 7.063 55.607 1.00 58.12 1005 LYS A CA 1
ATOM 7778 C C . LYS A 1 1005 ? 23.898 6.309 56.164 1.00 58.12 1005 LYS A C 1
ATOM 7780 O O . LYS A 1 1005 ? 22.851 6.919 56.367 1.00 58.12 1005 LYS A O 1
ATOM 7785 N N . GLN A 1 1006 ? 24.070 5.041 56.556 1.00 53.16 1006 GLN A N 1
ATOM 7786 C CA . GLN A 1 1006 ? 23.030 4.260 57.245 1.00 53.16 1006 GLN A CA 1
ATOM 7787 C C . GLN A 1 1006 ? 22.578 4.900 58.573 1.00 53.16 1006 GLN A C 1
ATOM 7789 O O . GLN A 1 1006 ? 21.389 4.864 58.893 1.00 53.16 1006 GLN A O 1
ATOM 7794 N N . GLN A 1 1007 ? 23.476 5.533 59.344 1.00 52.41 1007 GLN A N 1
ATOM 7795 C CA . GLN A 1 1007 ? 23.081 6.271 60.555 1.00 52.41 1007 GLN A CA 1
ATOM 7796 C C . GLN A 1 1007 ? 22.209 7.508 60.263 1.00 52.41 1007 GLN A C 1
ATOM 7798 O O . GLN A 1 1007 ? 21.341 7.842 61.074 1.00 52.41 1007 GLN A O 1
ATOM 7803 N N . GLU A 1 1008 ? 22.407 8.192 59.133 1.00 59.69 1008 GLU A N 1
ATOM 7804 C CA . GLU A 1 1008 ? 21.578 9.343 58.742 1.00 59.69 1008 GLU A CA 1
ATOM 7805 C C . GLU A 1 1008 ? 20.219 8.917 58.171 1.00 59.69 1008 GLU A C 1
ATOM 7807 O O . GLU A 1 1008 ? 19.197 9.526 58.497 1.00 59.69 1008 GLU A O 1
ATOM 7812 N N . GLU A 1 1009 ? 20.179 7.834 57.393 1.00 59.03 1009 GLU A N 1
ATOM 7813 C CA . GLU A 1 1009 ? 18.937 7.236 56.888 1.00 59.03 1009 GLU A CA 1
ATOM 7814 C C . GLU A 1 1009 ? 18.073 6.690 58.037 1.00 59.03 1009 GLU A C 1
ATOM 7816 O O . GLU A 1 1009 ? 16.886 7.017 58.117 1.00 59.03 1009 GLU A O 1
ATOM 7821 N N . LYS A 1 1010 ? 18.674 5.995 59.015 1.00 51.53 1010 LYS A N 1
ATOM 7822 C CA . LYS A 1 1010 ? 17.996 5.577 60.256 1.00 51.53 1010 LYS A CA 1
ATOM 7823 C C . LYS A 1 1010 ? 17.374 6.767 60.999 1.00 51.53 1010 LYS A C 1
ATOM 7825 O O . LYS A 1 1010 ? 16.197 6.728 61.345 1.00 51.53 1010 LYS A O 1
ATOM 7830 N N . LYS A 1 1011 ? 18.115 7.873 61.146 1.00 62.59 1011 LYS A N 1
ATOM 7831 C CA . LYS A 1 1011 ? 17.608 9.113 61.765 1.00 62.59 1011 LYS A CA 1
ATOM 7832 C C . LYS A 1 1011 ? 16.429 9.749 61.026 1.00 62.59 1011 LYS A C 1
ATOM 7834 O O . LYS A 1 1011 ? 15.597 10.375 61.682 1.00 62.59 1011 LYS A O 1
ATOM 7839 N N . LYS A 1 1012 ? 16.345 9.627 59.695 1.00 66.00 1012 LYS A N 1
ATOM 7840 C CA . LYS A 1 1012 ? 15.161 10.068 58.936 1.00 66.00 1012 LYS A CA 1
ATOM 7841 C C . LYS A 1 1012 ? 13.956 9.178 59.239 1.00 66.00 1012 LYS A C 1
ATOM 7843 O O . LYS A 1 1012 ? 12.908 9.711 59.592 1.00 66.00 1012 LYS A O 1
ATOM 7848 N N . MET A 1 1013 ? 14.129 7.856 59.177 1.00 50.84 1013 MET A N 1
ATOM 7849 C CA . MET A 1 1013 ? 13.060 6.883 59.443 1.00 50.84 1013 MET A CA 1
ATOM 7850 C C . MET A 1 1013 ? 12.487 7.020 60.863 1.00 50.84 1013 MET A C 1
ATOM 7852 O O . MET A 1 1013 ? 11.269 7.086 61.028 1.00 50.84 1013 MET A O 1
ATOM 7856 N N . ASP A 1 1014 ? 13.347 7.156 61.878 1.00 54.84 1014 ASP A N 1
ATOM 7857 C CA . ASP A 1 1014 ? 12.931 7.365 63.274 1.00 54.84 1014 ASP A CA 1
ATOM 7858 C C . ASP A 1 1014 ? 12.126 8.675 63.442 1.00 54.84 1014 ASP A C 1
ATOM 7860 O O . ASP A 1 1014 ? 11.104 8.717 64.132 1.00 54.84 1014 ASP A O 1
ATOM 7864 N N . ALA A 1 1015 ? 12.547 9.755 62.770 1.00 67.69 1015 ALA A N 1
ATOM 7865 C CA . ALA A 1 1015 ? 11.871 11.056 62.811 1.00 67.69 1015 ALA A CA 1
ATOM 7866 C C . ALA A 1 1015 ? 10.545 11.095 62.023 1.00 67.69 1015 ALA A C 1
ATOM 7868 O O . ALA A 1 1015 ? 9.707 11.969 62.265 1.00 67.69 1015 ALA A O 1
ATOM 7869 N N . GLU A 1 1016 ? 10.347 10.176 61.080 1.00 62.44 1016 GLU A N 1
ATOM 7870 C CA . GLU A 1 1016 ? 9.104 10.015 60.325 1.00 62.44 1016 GLU A CA 1
ATOM 7871 C C . GLU A 1 1016 ? 8.097 9.138 61.082 1.00 62.44 1016 GLU A C 1
ATOM 7873 O O . GLU A 1 1016 ? 6.939 9.535 61.239 1.00 62.44 1016 GLU A O 1
ATOM 7878 N N . LEU A 1 1017 ? 8.555 8.035 61.686 1.00 55.34 1017 LEU A N 1
ATOM 7879 C CA . LEU A 1 1017 ? 7.764 7.223 62.618 1.00 55.34 1017 LEU A CA 1
ATOM 7880 C C . LEU A 1 1017 ? 7.194 8.062 63.772 1.00 55.34 1017 LEU A C 1
ATOM 7882 O O . LEU A 1 1017 ? 5.998 7.982 64.053 1.00 55.34 1017 LEU A O 1
ATOM 7886 N N . ALA A 1 1018 ? 8.002 8.944 64.371 1.00 69.44 1018 ALA A N 1
ATOM 7887 C CA . ALA A 1 1018 ? 7.557 9.835 65.445 1.00 69.44 1018 ALA A CA 1
ATOM 7888 C C . ALA A 1 1018 ? 6.419 10.798 65.029 1.00 69.44 1018 ALA A C 1
ATOM 7890 O O . ALA A 1 1018 ? 5.596 11.180 65.863 1.00 69.44 1018 ALA A O 1
ATOM 7891 N N . LYS A 1 1019 ? 6.324 11.182 63.745 1.00 66.38 1019 LYS A N 1
ATOM 7892 C CA . LYS A 1 1019 ? 5.195 11.983 63.229 1.00 66.38 1019 LYS A CA 1
ATOM 7893 C C . LYS A 1 1019 ? 3.928 11.145 63.073 1.00 66.38 1019 LYS A C 1
ATOM 7895 O O . LYS A 1 1019 ? 2.840 11.632 63.374 1.00 66.38 1019 LYS A O 1
ATOM 7900 N N . ILE A 1 1020 ? 4.066 9.902 62.610 1.00 62.22 1020 ILE A N 1
ATOM 7901 C CA . ILE A 1 1020 ? 2.947 8.966 62.438 1.00 62.22 1020 ILE A CA 1
ATOM 7902 C C . ILE A 1 1020 ? 2.351 8.608 63.808 1.00 62.22 1020 ILE A C 1
ATOM 7904 O O . ILE A 1 1020 ? 1.137 8.687 63.988 1.00 62.22 1020 ILE A O 1
ATOM 7908 N N . GLU A 1 1021 ? 3.193 8.313 64.801 1.00 58.75 1021 GLU A N 1
ATOM 7909 C CA . GLU A 1 1021 ? 2.752 8.013 66.169 1.00 58.75 1021 GLU A CA 1
ATOM 7910 C C . GLU A 1 1021 ? 2.063 9.220 66.835 1.00 58.75 1021 GLU A C 1
ATOM 7912 O O . GLU A 1 1021 ? 1.012 9.068 67.462 1.00 58.75 1021 GLU A O 1
ATOM 7917 N N . ALA A 1 1022 ? 2.571 10.442 66.627 1.00 62.22 1022 ALA A N 1
ATOM 7918 C CA . ALA A 1 1022 ? 1.904 11.662 67.086 1.00 62.22 1022 ALA A CA 1
ATOM 7919 C C . ALA A 1 1022 ? 0.520 11.869 66.429 1.00 62.22 1022 ALA A C 1
ATOM 7921 O O . ALA A 1 1022 ? -0.428 12.287 67.100 1.00 62.22 1022 ALA A O 1
ATOM 7922 N N . ALA A 1 1023 ? 0.375 11.535 65.141 1.00 61.03 1023 ALA A N 1
ATOM 7923 C CA . ALA A 1 1023 ? -0.900 11.611 64.425 1.00 61.03 1023 ALA A CA 1
ATOM 7924 C C . ALA A 1 1023 ? -1.908 10.527 64.864 1.00 61.03 1023 ALA A C 1
ATOM 7926 O O . ALA A 1 1023 ? -3.116 10.776 64.865 1.00 61.03 1023 ALA A O 1
ATOM 7927 N N . GLU A 1 1024 ? -1.447 9.343 65.285 1.00 54.53 1024 GLU A N 1
ATOM 7928 C CA . GLU A 1 1024 ? -2.303 8.362 65.965 1.00 54.53 1024 GLU A CA 1
ATOM 7929 C C . GLU A 1 1024 ? -2.711 8.814 67.374 1.00 54.53 1024 GLU A C 1
ATOM 7931 O O . GLU A 1 1024 ? -3.855 8.600 67.780 1.00 54.53 1024 GLU A O 1
ATOM 7936 N N . ALA A 1 1025 ? -1.804 9.443 68.128 1.00 53.62 1025 ALA A N 1
ATOM 7937 C CA . ALA A 1 1025 ? -2.066 9.873 69.500 1.00 53.62 1025 ALA A CA 1
ATOM 7938 C C . ALA A 1 1025 ? -3.201 10.912 69.591 1.00 53.62 1025 ALA A C 1
ATOM 7940 O O . ALA A 1 1025 ? -4.018 10.850 70.512 1.00 53.62 1025 ALA A O 1
ATOM 7941 N N . GLU A 1 1026 ? -3.311 11.818 68.614 1.00 52.22 1026 GLU A N 1
ATOM 7942 C CA . GLU A 1 1026 ? -4.445 12.748 68.487 1.00 52.22 1026 GLU A CA 1
ATOM 7943 C C . GLU A 1 1026 ? -5.778 12.010 68.256 1.00 52.22 1026 GLU A C 1
ATOM 7945 O O . GLU A 1 1026 ? -6.782 12.331 68.896 1.00 52.22 1026 GLU A O 1
ATOM 7950 N N . LYS A 1 1027 ? -5.787 10.962 67.418 1.00 51.81 1027 LYS A N 1
ATOM 7951 C CA . LYS A 1 1027 ? -6.991 10.162 67.115 1.00 51.81 1027 LYS A CA 1
ATOM 7952 C C . LYS A 1 1027 ? -7.517 9.344 68.302 1.00 51.81 1027 LYS A C 1
ATOM 7954 O O . LYS A 1 1027 ? -8.664 8.910 68.265 1.00 51.81 1027 LYS A O 1
ATOM 7959 N N . ARG A 1 1028 ? -6.734 9.148 69.372 1.00 48.12 1028 ARG A N 1
ATOM 7960 C CA . ARG A 1 1028 ? -7.140 8.368 70.564 1.00 48.12 1028 ARG A CA 1
ATOM 7961 C C . ARG A 1 1028 ? -8.026 9.137 71.564 1.00 48.12 1028 ARG A C 1
ATOM 7963 O O . ARG A 1 1028 ? -8.343 8.603 72.624 1.00 48.12 1028 ARG A O 1
ATOM 7970 N N . LYS A 1 1029 ? -8.463 10.366 71.256 1.00 46.00 1029 LYS A N 1
ATOM 7971 C CA . LYS A 1 1029 ? -9.345 11.185 72.117 1.00 46.00 1029 LYS A CA 1
ATOM 7972 C C . LYS A 1 1029 ? -10.837 11.074 71.744 1.00 46.00 1029 LYS A C 1
ATOM 7974 O O . LYS A 1 1029 ? -11.470 12.078 71.428 1.00 46.00 1029 LYS A O 1
ATOM 7979 N N . GLY A 1 1030 ? -11.428 9.879 71.826 1.00 35.25 1030 GLY A N 1
ATOM 7980 C CA . GLY A 1 1030 ? -12.884 9.729 71.680 1.00 35.25 1030 GLY A CA 1
ATOM 7981 C C . GLY A 1 1030 ? -13.419 8.304 71.852 1.00 35.25 1030 GLY A C 1
ATOM 7982 O O . GLY A 1 1030 ? -12.916 7.383 71.224 1.00 35.25 1030 GLY A O 1
ATOM 7983 N N . GLY A 1 1031 ? -14.482 8.154 72.655 1.00 36.38 1031 GLY A N 1
ATOM 7984 C CA . GLY A 1 1031 ? -15.294 6.930 72.762 1.00 36.38 1031 GLY A CA 1
ATOM 7985 C C . GLY A 1 1031 ? -14.735 5.837 73.684 1.00 36.38 1031 GLY A C 1
ATOM 7986 O O . GLY A 1 1031 ? -13.924 5.023 73.265 1.00 36.38 1031 GLY A O 1
ATOM 7987 N N . GLY A 1 1032 ? -15.223 5.768 74.928 1.00 41.19 1032 GLY A N 1
ATOM 7988 C CA . GLY A 1 1032 ? -14.966 4.635 75.830 1.00 41.19 1032 GLY A CA 1
ATOM 7989 C C . GLY A 1 1032 ? -16.034 3.543 75.700 1.00 41.19 1032 GLY A C 1
ATOM 7990 O O . GLY A 1 1032 ? -17.218 3.856 75.576 1.00 41.19 1032 GLY A O 1
ATOM 7991 N N . GLY A 1 1033 ? -15.636 2.267 75.764 1.00 46.19 1033 GLY A N 1
ATOM 7992 C CA . GLY A 1 1033 ? -16.546 1.126 75.616 1.00 46.19 1033 GLY A CA 1
ATOM 7993 C C . GLY A 1 1033 ? -16.014 -0.180 76.219 1.00 46.19 1033 GLY A C 1
ATOM 7994 O O . GLY A 1 1033 ? -14.829 -0.316 76.518 1.00 46.19 1033 GLY A O 1
ATOM 7995 N N . MET A 1 1034 ? -16.906 -1.163 76.397 1.00 42.16 1034 MET A N 1
ATOM 7996 C CA . MET A 1 1034 ? -16.672 -2.408 77.160 1.00 42.16 1034 MET A CA 1
ATOM 7997 C C . MET A 1 1034 ? -15.470 -3.256 76.680 1.00 42.16 1034 MET A C 1
ATOM 7999 O O . MET A 1 1034 ? -14.934 -4.068 77.433 1.00 42.16 1034 MET A O 1
ATOM 8003 N N . THR A 1 1035 ? -15.014 -3.057 75.442 1.00 46.28 1035 THR A N 1
ATOM 8004 C CA . THR A 1 1035 ? -13.847 -3.728 74.848 1.00 46.28 1035 THR A CA 1
ATOM 8005 C C . THR A 1 1035 ? -12.529 -3.452 75.576 1.00 46.28 1035 THR A C 1
ATOM 8007 O O . THR A 1 1035 ? -11.665 -4.330 75.607 1.00 46.28 1035 THR A O 1
ATOM 8010 N N . ASP A 1 1036 ? -12.368 -2.281 76.199 1.00 45.91 1036 ASP A N 1
ATOM 8011 C CA . ASP A 1 1036 ? -11.119 -1.930 76.892 1.00 45.91 1036 ASP A CA 1
ATOM 8012 C C . ASP A 1 1036 ? -10.921 -2.719 78.193 1.00 45.91 1036 ASP A C 1
ATOM 8014 O O . ASP A 1 1036 ? -9.786 -2.983 78.593 1.00 45.91 1036 ASP A O 1
ATOM 8018 N N . PHE A 1 1037 ? -12.010 -3.175 78.822 1.00 43.69 1037 PHE A N 1
ATOM 8019 C CA . PHE A 1 1037 ? -11.940 -4.021 80.014 1.00 43.69 1037 PHE A CA 1
ATOM 8020 C C . PHE A 1 1037 ? -11.326 -5.392 79.691 1.00 43.69 1037 PHE A C 1
ATOM 8022 O O . PHE A 1 1037 ? -10.372 -5.817 80.343 1.00 43.69 1037 PHE A O 1
ATOM 8029 N N . TYR A 1 1038 ? -11.805 -6.051 78.629 1.00 46.09 1038 TYR A N 1
ATOM 8030 C CA . TYR A 1 1038 ? -11.275 -7.347 78.193 1.00 46.09 1038 TYR A CA 1
ATOM 8031 C C . TYR A 1 1038 ? -9.828 -7.259 77.691 1.00 46.09 1038 TYR A C 1
ATOM 8033 O O . TYR A 1 1038 ? -9.019 -8.126 78.024 1.00 46.09 1038 TYR A O 1
ATOM 8041 N N . LYS A 1 1039 ? -9.465 -6.192 76.960 1.00 51.34 1039 LYS A N 1
ATOM 8042 C CA . LYS A 1 1039 ? -8.067 -5.955 76.556 1.00 51.34 1039 LYS A CA 1
ATOM 8043 C C . LYS A 1 1039 ? -7.130 -5.805 77.754 1.00 51.34 1039 LYS A C 1
ATOM 8045 O O . LYS A 1 1039 ? -6.013 -6.313 77.706 1.00 51.34 1039 LYS A O 1
ATOM 8050 N N . LYS A 1 1040 ? -7.574 -5.146 78.829 1.00 53.69 1040 LYS A N 1
ATOM 8051 C CA . LYS A 1 1040 ? -6.752 -4.962 80.029 1.00 53.69 1040 LYS A CA 1
ATOM 8052 C C . LYS A 1 1040 ? -6.516 -6.277 80.779 1.00 53.69 1040 LYS A C 1
ATOM 8054 O O . LYS A 1 1040 ? -5.373 -6.603 81.063 1.00 53.69 1040 LYS A O 1
ATOM 8059 N N . VAL A 1 1041 ? -7.563 -7.080 80.987 1.00 57.09 1041 VAL A N 1
ATOM 8060 C CA . VAL A 1 1041 ? -7.461 -8.392 81.664 1.00 57.09 1041 VAL A CA 1
ATOM 8061 C C . VAL A 1 1041 ? -6.593 -9.398 80.891 1.00 57.09 1041 VAL A C 1
ATOM 8063 O O . VAL A 1 1041 ? -5.935 -10.237 81.506 1.00 57.09 1041 VAL A O 1
ATOM 8066 N N . LEU A 1 1042 ? -6.564 -9.324 79.555 1.00 59.22 1042 LEU A N 1
ATOM 8067 C CA . LEU A 1 1042 ? -5.621 -10.103 78.742 1.00 59.22 1042 LEU A CA 1
ATOM 8068 C C . LEU A 1 1042 ? -4.180 -9.617 78.934 1.00 59.22 1042 LEU A C 1
ATOM 8070 O O . LEU A 1 1042 ? -3.301 -10.430 79.211 1.00 59.22 1042 LEU A O 1
ATOM 8074 N N . LYS A 1 1043 ? -3.953 -8.302 78.851 1.00 53.38 1043 LYS A N 1
ATOM 8075 C CA . LYS A 1 1043 ? -2.616 -7.716 78.976 1.00 53.38 1043 LYS A CA 1
ATOM 8076 C C . LYS A 1 1043 ? -1.990 -7.942 80.354 1.00 53.38 1043 LYS A C 1
ATOM 8078 O O . LYS A 1 1043 ? -0.832 -8.332 80.425 1.00 53.38 1043 LYS A O 1
ATOM 8083 N N . ASP A 1 1044 ? -2.762 -7.788 81.430 1.00 61.84 1044 ASP A N 1
ATOM 8084 C CA . ASP A 1 1044 ? -2.273 -8.006 82.798 1.00 61.84 1044 ASP A CA 1
ATOM 8085 C C . ASP A 1 1044 ? -1.765 -9.462 82.992 1.00 61.84 1044 ASP A C 1
ATOM 8087 O O . ASP A 1 1044 ? -0.753 -9.682 83.656 1.00 61.84 1044 ASP A O 1
ATOM 8091 N N . LYS A 1 1045 ? -2.395 -10.458 82.341 1.00 53.31 1045 LYS A N 1
ATOM 8092 C CA . LYS A 1 1045 ? -1.921 -11.861 82.324 1.00 53.31 1045 LYS A CA 1
ATOM 8093 C C . LYS A 1 1045 ? -0.692 -12.087 81.444 1.00 53.31 1045 LYS A C 1
ATOM 8095 O O . LYS A 1 1045 ? 0.148 -12.931 81.758 1.00 53.31 1045 LYS A O 1
ATOM 8100 N N . GLU A 1 1046 ? -0.605 -11.380 80.325 1.00 54.91 1046 GLU A N 1
ATOM 8101 C CA . GLU A 1 1046 ? 0.524 -11.455 79.397 1.00 54.91 1046 GLU A CA 1
ATOM 8102 C C . GLU A 1 1046 ? 1.790 -10.852 80.033 1.00 54.91 1046 GLU A C 1
ATOM 8104 O O . GLU A 1 1046 ? 2.875 -11.429 79.931 1.00 54.91 1046 GLU A O 1
ATOM 8109 N N . ASP A 1 1047 ? 1.643 -9.763 80.792 1.00 57.22 1047 ASP A N 1
ATOM 8110 C CA . ASP A 1 1047 ? 2.708 -9.165 81.601 1.00 57.22 1047 ASP A CA 1
ATOM 8111 C C . ASP A 1 1047 ? 3.110 -10.067 82.797 1.00 57.22 1047 ASP A C 1
ATOM 8113 O O . ASP A 1 1047 ? 4.309 -10.234 83.044 1.00 57.22 1047 ASP A O 1
ATOM 8117 N N . GLU A 1 1048 ? 2.169 -10.741 83.484 1.00 57.66 1048 GLU A N 1
ATOM 8118 C CA . GLU A 1 1048 ? 2.501 -11.774 84.492 1.00 57.66 1048 GLU A CA 1
ATOM 8119 C C . GLU A 1 1048 ? 3.305 -12.940 83.890 1.00 57.66 1048 GLU A C 1
ATOM 8121 O O . GLU A 1 1048 ? 4.332 -13.341 84.447 1.00 57.66 1048 GLU A O 1
ATOM 8126 N N . HIS A 1 1049 ? 2.884 -13.479 82.741 1.00 54.78 1049 HIS A N 1
ATOM 8127 C CA . HIS A 1 1049 ? 3.581 -14.594 82.094 1.00 54.78 1049 HIS A CA 1
ATOM 8128 C C . HIS A 1 1049 ? 4.998 -14.200 81.645 1.00 54.78 1049 HIS A C 1
ATOM 8130 O O . HIS A 1 1049 ? 5.961 -14.927 81.906 1.00 54.78 1049 HIS A O 1
ATOM 8136 N N . ASN A 1 1050 ? 5.157 -13.010 81.058 1.00 51.84 1050 ASN A N 1
ATOM 8137 C CA . ASN A 1 1050 ? 6.466 -12.468 80.689 1.00 51.84 1050 ASN A CA 1
ATOM 8138 C C . ASN A 1 1050 ? 7.373 -12.213 81.908 1.00 51.84 1050 ASN A C 1
ATOM 8140 O O . ASN A 1 1050 ? 8.587 -12.419 81.822 1.00 51.84 1050 ASN A O 1
ATOM 8144 N N . ALA A 1 1051 ? 6.818 -11.804 83.053 1.00 59.75 1051 ALA A N 1
ATOM 8145 C CA . ALA A 1 1051 ? 7.576 -11.662 84.296 1.00 59.75 1051 ALA A CA 1
ATOM 8146 C C . ALA A 1 1051 ? 8.065 -13.020 84.836 1.00 59.75 1051 ALA A C 1
ATOM 8148 O O . ALA A 1 1051 ? 9.230 -13.140 85.222 1.00 59.75 1051 ALA A O 1
ATOM 8149 N N . ILE A 1 1052 ? 7.214 -14.053 84.805 1.00 58.28 1052 ILE A N 1
ATOM 8150 C CA . ILE A 1 1052 ? 7.568 -15.424 85.213 1.00 58.28 1052 ILE A CA 1
ATOM 8151 C C . ILE A 1 1052 ? 8.681 -15.990 84.319 1.00 58.28 1052 ILE A C 1
ATOM 8153 O O . ILE A 1 1052 ? 9.672 -16.513 84.834 1.00 58.28 1052 ILE A O 1
ATOM 8157 N N . MET A 1 1053 ? 8.565 -15.836 82.996 1.00 53.28 1053 MET A N 1
ATOM 8158 C CA . MET A 1 1053 ? 9.570 -16.322 82.043 1.00 53.28 1053 MET A CA 1
ATOM 8159 C C . MET A 1 1053 ? 10.927 -15.629 82.236 1.00 53.28 1053 MET A C 1
ATOM 8161 O O . MET A 1 1053 ? 11.945 -16.311 82.354 1.00 53.28 1053 MET A O 1
ATOM 8165 N N . ARG A 1 1054 ? 10.959 -14.295 82.385 1.00 54.09 1054 ARG A N 1
ATOM 8166 C CA . ARG A 1 1054 ? 12.205 -13.550 82.666 1.00 54.09 1054 ARG A CA 1
ATOM 8167 C C . ARG A 1 1054 ? 12.837 -13.934 84.008 1.00 54.09 1054 ARG A C 1
ATOM 8169 O O . ARG A 1 1054 ? 14.059 -14.017 84.103 1.00 54.09 1054 ARG A O 1
ATOM 8176 N N . ALA A 1 1055 ? 12.033 -14.204 85.039 1.00 55.22 1055 ALA A N 1
ATOM 8177 C CA . ALA A 1 1055 ? 12.538 -14.673 86.330 1.00 55.22 1055 ALA A CA 1
ATOM 8178 C C . ALA A 1 1055 ? 13.154 -16.083 86.239 1.00 55.22 1055 ALA A C 1
ATOM 8180 O O . ALA A 1 1055 ? 14.206 -16.338 86.830 1.00 55.22 1055 ALA A O 1
ATOM 8181 N N . ALA A 1 1056 ? 12.549 -16.988 85.463 1.00 57.53 1056 ALA A N 1
ATOM 8182 C CA . ALA A 1 1056 ? 13.108 -18.313 85.196 1.00 57.53 1056 ALA A CA 1
ATOM 8183 C C . ALA A 1 1056 ? 14.419 -18.241 84.386 1.00 57.53 1056 ALA A C 1
ATOM 8185 O O . ALA A 1 1056 ? 15.381 -18.941 84.707 1.00 57.53 1056 ALA A O 1
ATOM 8186 N N . GLU A 1 1057 ? 14.482 -17.359 83.384 1.00 50.81 1057 GLU A N 1
ATOM 8187 C CA . GLU A 1 1057 ? 15.654 -17.165 82.521 1.00 50.81 1057 GLU A CA 1
ATOM 8188 C C . GLU A 1 1057 ? 16.843 -16.503 83.246 1.00 50.81 1057 GLU A C 1
ATOM 8190 O O . GLU A 1 1057 ? 18.000 -16.783 82.937 1.00 50.81 1057 GLU A O 1
ATOM 8195 N N . LEU A 1 1058 ? 16.584 -15.655 84.247 1.00 53.62 1058 LEU A N 1
ATOM 8196 C CA . LEU A 1 1058 ? 17.627 -15.139 85.141 1.00 53.62 1058 LEU A CA 1
ATOM 8197 C C . LEU A 1 1058 ? 18.121 -16.222 86.113 1.00 53.62 1058 LEU A C 1
ATOM 8199 O O . LEU A 1 1058 ? 19.329 -16.374 86.301 1.00 53.62 1058 LEU A O 1
ATOM 8203 N N . ARG A 1 1059 ? 17.217 -17.035 86.680 1.00 47.97 1059 ARG A N 1
ATOM 8204 C CA . ARG A 1 1059 ? 17.590 -18.114 87.614 1.00 47.97 1059 ARG A CA 1
ATOM 8205 C C . ARG A 1 1059 ? 18.391 -19.233 86.940 1.00 47.97 1059 ARG A C 1
ATOM 8207 O O . ARG A 1 1059 ? 19.250 -19.829 87.589 1.00 47.97 1059 ARG A O 1
ATOM 8214 N N . SER A 1 1060 ? 18.162 -19.514 85.653 1.00 51.75 1060 SER A N 1
ATOM 8215 C CA . SER A 1 1060 ? 18.945 -20.511 84.904 1.00 51.75 1060 SER A CA 1
ATOM 8216 C C . SER A 1 1060 ? 20.392 -20.072 84.639 1.00 51.75 1060 SER A C 1
ATOM 8218 O O . SER A 1 1060 ? 21.273 -20.930 84.586 1.00 51.75 1060 SER A O 1
ATOM 8220 N N . LYS A 1 1061 ? 20.652 -18.759 84.550 1.00 52.75 1061 LYS A N 1
ATOM 8221 C CA . LYS A 1 1061 ? 21.981 -18.176 84.283 1.00 52.75 1061 LYS A CA 1
ATOM 8222 C C . LYS A 1 1061 ? 22.857 -18.000 85.533 1.00 52.75 1061 LYS A C 1
ATOM 8224 O O . LYS A 1 1061 ? 24.067 -17.869 85.395 1.00 52.75 1061 LYS A O 1
ATOM 8229 N N . MET A 1 1062 ? 22.282 -18.046 86.738 1.00 57.88 1062 MET A N 1
ATOM 8230 C CA . MET A 1 1062 ? 23.043 -18.044 88.001 1.00 57.88 1062 MET A CA 1
ATOM 8231 C C . MET A 1 1062 ? 23.829 -19.342 88.216 1.00 57.88 1062 MET A C 1
ATOM 8233 O O . MET A 1 1062 ? 23.324 -20.432 87.921 1.00 57.88 1062 MET A O 1
ATOM 8237 N N . THR A 1 1063 ? 25.015 -19.234 88.816 1.00 64.19 1063 THR A N 1
ATOM 8238 C CA . THR A 1 1063 ? 25.859 -20.372 89.215 1.00 64.19 1063 THR A CA 1
ATOM 8239 C C . THR A 1 1063 ? 25.283 -21.137 90.425 1.00 64.19 1063 THR A C 1
ATOM 8241 O O . THR A 1 1063 ? 24.420 -20.617 91.143 1.00 64.19 1063 THR A O 1
ATOM 8244 N N . PRO A 1 1064 ? 25.736 -22.381 90.702 1.00 56.12 1064 PRO A N 1
ATOM 8245 C CA . PRO A 1 1064 ? 25.231 -23.169 91.832 1.00 56.12 1064 PRO A CA 1
ATOM 8246 C C . PRO A 1 1064 ? 25.417 -22.495 93.200 1.00 56.12 1064 PRO A C 1
ATOM 8248 O O . PRO A 1 1064 ? 24.538 -22.600 94.055 1.00 56.12 1064 PRO A O 1
ATOM 8251 N N . GLU A 1 1065 ? 26.526 -21.777 93.400 1.00 53.75 1065 GLU A N 1
ATOM 8252 C CA . GLU A 1 1065 ? 26.846 -21.098 94.664 1.00 53.75 1065 GLU A CA 1
ATOM 8253 C C . GLU A 1 1065 ? 25.982 -19.846 94.888 1.00 53.75 1065 GLU A C 1
ATOM 8255 O O . GLU A 1 1065 ? 25.568 -19.565 96.013 1.00 53.75 1065 GLU A O 1
ATOM 8260 N N . GLU A 1 1066 ? 25.635 -19.123 93.819 1.00 53.34 1066 GLU A N 1
ATOM 8261 C CA . GLU A 1 1066 ? 24.730 -17.969 93.886 1.00 53.34 1066 GLU A CA 1
ATOM 8262 C C . GLU A 1 1066 ? 23.296 -18.395 94.218 1.00 53.34 1066 GLU A C 1
ATOM 8264 O O . GLU A 1 1066 ? 22.682 -17.820 95.119 1.00 53.34 1066 GLU A O 1
ATOM 8269 N N . ARG A 1 1067 ? 22.784 -19.456 93.574 1.00 58.97 1067 ARG A N 1
ATOM 8270 C CA . ARG A 1 1067 ? 21.460 -20.023 93.900 1.00 58.97 1067 ARG A CA 1
ATOM 8271 C C . ARG A 1 1067 ? 21.399 -20.496 95.347 1.00 58.97 1067 ARG A C 1
ATOM 8273 O O . ARG A 1 1067 ? 20.439 -20.186 96.050 1.00 58.97 1067 ARG A O 1
ATOM 8280 N N . ALA A 1 1068 ? 22.445 -21.187 95.808 1.00 56.53 1068 ALA A N 1
ATOM 8281 C CA . ALA A 1 1068 ? 22.555 -21.623 97.195 1.00 56.53 1068 ALA A CA 1
ATOM 8282 C C . ALA A 1 1068 ? 22.481 -20.446 98.179 1.00 56.53 1068 ALA A C 1
ATOM 8284 O O . ALA A 1 1068 ? 21.951 -20.621 99.268 1.00 56.53 1068 ALA A O 1
ATOM 8285 N N . ARG A 1 1069 ? 22.946 -19.251 97.793 1.00 55.59 1069 ARG A N 1
ATOM 8286 C CA . ARG A 1 1069 ? 22.920 -18.028 98.608 1.00 55.59 1069 ARG A CA 1
ATOM 8287 C C . ARG A 1 1069 ? 21.616 -17.224 98.495 1.00 55.59 1069 ARG A C 1
ATOM 8289 O O . ARG A 1 1069 ? 21.294 -16.500 99.431 1.00 55.59 1069 ARG A O 1
ATOM 8296 N N . GLU A 1 1070 ? 20.854 -17.347 97.404 1.00 51.62 1070 GLU A N 1
ATOM 8297 C CA . GLU A 1 1070 ? 19.542 -16.690 97.233 1.00 51.62 1070 GLU A CA 1
ATOM 8298 C C . GLU A 1 1070 ? 18.385 -17.502 97.838 1.00 51.62 1070 GLU A C 1
ATOM 8300 O O . GLU A 1 1070 ? 17.562 -16.958 98.580 1.00 51.62 1070 GLU A O 1
ATOM 8305 N N . ASP A 1 1071 ? 18.338 -18.818 97.596 1.00 52.09 1071 ASP A N 1
ATOM 8306 C CA . ASP A 1 1071 ? 17.401 -19.697 98.305 1.00 52.09 1071 ASP A CA 1
ATOM 8307 C C . ASP A 1 1071 ? 17.696 -19.607 99.808 1.00 52.09 1071 ASP A C 1
ATOM 8309 O O . ASP A 1 1071 ? 16.800 -19.320 100.610 1.00 52.09 1071 ASP A O 1
ATOM 8313 N N . ALA A 1 1072 ? 18.985 -19.643 100.167 1.00 51.38 1072 ALA A N 1
ATOM 8314 C CA . ALA A 1 1072 ? 19.441 -19.292 101.499 1.00 51.38 1072 ALA A CA 1
ATOM 8315 C C . ALA A 1 1072 ? 19.474 -17.772 101.795 1.00 51.38 1072 ALA A C 1
ATOM 8317 O O . ALA A 1 1072 ? 20.215 -17.352 102.664 1.00 51.38 1072 ALA A O 1
ATOM 8318 N N . LEU A 1 1073 ? 18.638 -16.928 101.189 1.00 48.47 1073 LEU A N 1
ATOM 8319 C CA . LEU A 1 1073 ? 18.309 -15.580 101.698 1.00 48.47 1073 LEU A CA 1
ATOM 8320 C C . LEU A 1 1073 ? 16.831 -15.458 102.106 1.00 48.47 1073 LEU A C 1
ATOM 8322 O O . LEU A 1 1073 ? 16.452 -14.538 102.835 1.00 48.47 1073 LEU A O 1
ATOM 8326 N N . ARG A 1 1074 ? 15.992 -16.411 101.691 1.00 43.16 1074 ARG A N 1
ATOM 8327 C CA . ARG A 1 1074 ? 14.537 -16.239 101.561 1.00 43.16 1074 ARG A CA 1
ATOM 8328 C C . ARG A 1 1074 ? 13.713 -16.552 102.817 1.00 43.16 1074 ARG A C 1
ATOM 8330 O O . ARG A 1 1074 ? 12.549 -16.173 102.902 1.00 43.16 1074 ARG A O 1
ATOM 8337 N N . GLU A 1 1075 ? 14.284 -17.261 103.792 1.00 46.50 1075 GLU A N 1
ATOM 8338 C CA . GLU A 1 1075 ? 13.488 -18.188 104.620 1.00 46.50 1075 GLU A CA 1
ATOM 8339 C C . GLU A 1 1075 ? 13.528 -17.954 106.150 1.00 46.50 1075 GLU A C 1
ATOM 8341 O O . GLU A 1 1075 ? 12.834 -18.625 106.907 1.00 46.50 1075 GLU A O 1
ATOM 8346 N N . GLN A 1 1076 ? 14.262 -16.957 106.655 1.00 41.44 1076 GLN A N 1
ATOM 8347 C CA . GLN A 1 1076 ? 13.868 -16.317 107.934 1.00 41.44 1076 GLN A CA 1
ATOM 8348 C C . GLN A 1 1076 ? 12.806 -15.221 107.696 1.00 41.44 1076 GLN A C 1
ATOM 8350 O O . GLN A 1 1076 ? 12.355 -14.583 108.639 1.00 41.44 1076 GLN A O 1
ATOM 8355 N N . ALA A 1 1077 ? 12.429 -14.962 106.437 1.00 49.12 1077 ALA A N 1
ATOM 8356 C CA . ALA A 1 1077 ? 11.662 -13.788 106.029 1.00 49.12 1077 ALA A CA 1
ATOM 8357 C C . ALA A 1 1077 ? 10.161 -14.064 105.804 1.00 49.12 1077 ALA A C 1
ATOM 8359 O O . ALA A 1 1077 ? 9.530 -13.380 104.999 1.00 49.12 1077 ALA A O 1
ATOM 8360 N N . ARG A 1 1078 ? 9.579 -15.057 106.499 1.00 36.91 1078 ARG A N 1
ATOM 8361 C CA . ARG A 1 1078 ? 8.121 -15.274 106.597 1.00 36.91 1078 ARG A CA 1
ATOM 8362 C C . ARG A 1 1078 ? 7.753 -16.252 107.716 1.00 36.91 1078 ARG A C 1
ATOM 8364 O O . ARG A 1 1078 ? 8.046 -17.433 107.610 1.00 36.91 1078 ARG A O 1
ATOM 8371 N N . GLU A 1 1079 ? 7.023 -15.747 108.707 1.00 36.34 1079 GLU A N 1
ATOM 8372 C CA . GLU A 1 1079 ? 5.927 -16.445 109.399 1.00 36.34 1079 GLU A CA 1
ATOM 8373 C C . GLU A 1 1079 ? 5.108 -15.388 110.170 1.00 36.34 1079 GLU A C 1
ATOM 8375 O O . GLU A 1 1079 ? 5.452 -14.972 111.271 1.00 36.34 1079 GLU A O 1
ATOM 8380 N N . LYS A 1 1080 ? 4.043 -14.892 109.525 1.00 50.97 1080 LYS A N 1
ATOM 8381 C CA . LYS A 1 1080 ? 2.897 -14.221 110.162 1.00 50.97 1080 LYS A CA 1
ATOM 8382 C C . LYS A 1 1080 ? 1.730 -15.195 110.038 1.00 50.97 1080 LYS A C 1
ATOM 8384 O O . LYS A 1 1080 ? 1.560 -15.766 108.959 1.00 50.97 1080 LYS A O 1
ATOM 8389 N N . THR A 1 1081 ? 0.973 -15.401 111.110 1.00 55.31 1081 THR A N 1
ATOM 8390 C CA . THR A 1 1081 ? -0.107 -16.394 111.154 1.00 55.31 1081 THR A CA 1
ATOM 8391 C C . THR A 1 1081 ? -1.312 -15.959 110.322 1.00 55.31 1081 THR A C 1
ATOM 8393 O O . THR A 1 1081 ? -1.629 -14.772 110.211 1.00 55.31 1081 THR A O 1
ATOM 8396 N N . ASP A 1 1082 ? -2.011 -16.925 109.728 1.00 53.69 1082 ASP A N 1
ATOM 8397 C CA . ASP A 1 1082 ? -3.101 -16.639 108.792 1.00 53.69 1082 ASP A CA 1
ATOM 8398 C C . ASP A 1 1082 ? -4.346 -16.019 109.458 1.00 53.69 1082 ASP A C 1
ATOM 8400 O O . ASP A 1 1082 ? -5.115 -15.328 108.790 1.00 53.69 1082 ASP A O 1
ATOM 8404 N N . GLU A 1 1083 ? -4.485 -16.100 110.786 1.00 56.22 1083 GLU A N 1
ATOM 8405 C CA . GLU A 1 1083 ? -5.475 -15.316 111.543 1.00 56.22 1083 GLU A CA 1
ATOM 8406 C C . GLU A 1 1083 ? -5.327 -13.793 111.357 1.00 56.22 1083 GLU A C 1
ATOM 8408 O O . GLU A 1 1083 ? -6.328 -13.069 111.335 1.00 56.22 1083 GLU A O 1
ATOM 8413 N N . GLU A 1 1084 ? -4.096 -13.281 111.216 1.00 60.88 1084 GLU A N 1
ATOM 8414 C CA . GLU A 1 1084 ? -3.868 -11.857 110.940 1.00 60.88 1084 GLU A CA 1
ATOM 8415 C C . GLU A 1 1084 ? -4.322 -11.496 109.519 1.00 60.88 1084 GLU A C 1
ATOM 8417 O O . GLU A 1 1084 ? -4.959 -10.462 109.314 1.00 60.88 1084 GLU A O 1
ATOM 8422 N N . ARG A 1 1085 ? -4.061 -12.378 108.544 1.00 57.16 1085 ARG A N 1
ATOM 8423 C CA . ARG A 1 1085 ? -4.471 -12.202 107.140 1.00 57.16 1085 ARG A CA 1
ATOM 8424 C C . ARG A 1 1085 ? -5.986 -12.255 106.976 1.00 57.16 1085 ARG A C 1
ATOM 8426 O O . ARG A 1 1085 ? -6.540 -11.417 106.269 1.00 57.16 1085 ARG A O 1
ATOM 8433 N N . ALA A 1 1086 ? -6.663 -13.177 107.662 1.00 56.62 1086 ALA A N 1
ATOM 8434 C CA . ALA A 1 1086 ? -8.123 -13.266 107.673 1.00 56.62 1086 ALA A CA 1
ATOM 8435 C C . ALA A 1 1086 ? -8.762 -11.945 108.141 1.00 56.62 1086 ALA A C 1
ATOM 8437 O O . ALA A 1 1086 ? -9.684 -11.426 107.506 1.00 56.62 1086 ALA A O 1
ATOM 8438 N N . LYS A 1 1087 ? -8.222 -11.354 109.217 1.00 63.34 1087 LYS A N 1
ATOM 8439 C CA . LYS A 1 1087 ? -8.659 -10.047 109.728 1.00 63.34 1087 LYS A CA 1
ATOM 8440 C C . LYS A 1 1087 ? -8.348 -8.909 108.756 1.00 63.34 1087 LYS A C 1
ATOM 8442 O O . LYS A 1 1087 ? -9.220 -8.074 108.531 1.00 63.34 1087 LYS A O 1
ATOM 8447 N N . GLU A 1 1088 ? -7.160 -8.876 108.151 1.00 59.62 1088 GLU A N 1
ATOM 8448 C CA . GLU A 1 1088 ? -6.780 -7.803 107.219 1.00 59.62 1088 GLU A CA 1
ATOM 8449 C C . GLU A 1 1088 ? -7.603 -7.820 105.915 1.00 59.62 1088 GLU A C 1
ATOM 8451 O O . GLU A 1 1088 ? -7.938 -6.761 105.386 1.00 59.62 1088 GLU A O 1
ATOM 8456 N N . ILE A 1 1089 ? -7.978 -9.002 105.413 1.00 57.31 1089 ILE A N 1
ATOM 8457 C CA . ILE A 1 1089 ? -8.789 -9.141 104.192 1.00 57.31 1089 ILE A CA 1
ATOM 8458 C C . ILE A 1 1089 ? -10.261 -8.792 104.461 1.00 57.31 1089 ILE A C 1
ATOM 8460 O O . ILE A 1 1089 ? -10.862 -8.049 103.683 1.00 57.31 1089 ILE A O 1
ATOM 8464 N N . ASN A 1 1090 ? -10.832 -9.224 105.591 1.00 63.91 1090 ASN A N 1
ATOM 8465 C CA . ASN A 1 1090 ? -12.180 -8.799 105.987 1.00 63.91 1090 ASN A CA 1
ATOM 8466 C C . ASN A 1 1090 ? -12.240 -7.285 106.279 1.00 63.91 1090 ASN A C 1
ATOM 8468 O O . ASN A 1 1090 ? -13.192 -6.619 105.879 1.00 63.91 1090 ASN A O 1
ATOM 8472 N N . ALA A 1 1091 ? -11.189 -6.700 106.868 1.00 63.81 1091 ALA A N 1
ATOM 8473 C CA . ALA A 1 1091 ? -11.067 -5.247 107.047 1.00 63.81 1091 ALA A CA 1
ATOM 8474 C C . ALA A 1 1091 ? -10.963 -4.459 105.721 1.00 63.81 1091 ALA A C 1
ATOM 8476 O O . ALA A 1 1091 ? -11.170 -3.247 105.712 1.00 63.81 1091 ALA A O 1
ATOM 8477 N N . LYS A 1 1092 ? -10.672 -5.137 104.602 1.00 57.97 1092 LYS A N 1
ATOM 8478 C CA . LYS A 1 1092 ? -10.643 -4.581 103.237 1.00 57.97 1092 LYS A CA 1
ATOM 8479 C C . LYS A 1 1092 ? -11.870 -4.976 102.397 1.00 57.97 1092 LYS A C 1
ATOM 8481 O O . LYS A 1 1092 ? -11.868 -4.767 101.188 1.00 57.97 1092 LYS A O 1
ATOM 8486 N N . GLY A 1 1093 ? -12.926 -5.506 103.026 1.00 60.53 1093 GLY A N 1
ATOM 8487 C CA . GLY A 1 1093 ? -14.215 -5.799 102.384 1.00 60.53 1093 GLY A CA 1
ATOM 8488 C C . GLY A 1 1093 ? -14.427 -7.252 101.940 1.00 60.53 1093 GLY A C 1
ATOM 8489 O O . GLY A 1 1093 ? -15.426 -7.538 101.281 1.00 60.53 1093 GLY A O 1
ATOM 8490 N N . GLY A 1 1094 ? -13.525 -8.174 102.294 1.00 57.66 1094 GLY A N 1
ATOM 8491 C CA . GLY A 1 1094 ? -13.753 -9.613 102.138 1.00 57.66 1094 GLY A CA 1
ATOM 8492 C C . GLY A 1 1094 ? -14.847 -10.153 103.074 1.00 57.66 1094 GLY A C 1
ATOM 8493 O O . GLY A 1 1094 ? -15.145 -9.562 104.109 1.00 57.66 1094 GLY A O 1
ATOM 8494 N N . ASN A 1 1095 ? -15.434 -11.297 102.711 1.00 61.56 1095 ASN A N 1
ATOM 8495 C CA . ASN A 1 1095 ? -16.451 -12.012 103.498 1.00 61.56 1095 ASN A CA 1
ATOM 8496 C C . ASN A 1 1095 ? -15.995 -13.458 103.768 1.00 61.56 1095 ASN A C 1
ATOM 8498 O O . ASN A 1 1095 ? -16.635 -14.427 103.355 1.00 61.56 1095 ASN A O 1
ATOM 8502 N N . ILE A 1 1096 ? -14.835 -13.600 104.413 1.00 60.28 1096 ILE A N 1
ATOM 8503 C CA . ILE A 1 1096 ? -14.112 -14.873 104.525 1.00 60.28 1096 ILE A CA 1
ATOM 8504 C C . ILE A 1 1096 ? -14.023 -15.309 105.991 1.00 60.28 1096 ILE A C 1
ATOM 8506 O O . ILE A 1 1096 ? -13.849 -14.480 106.885 1.00 60.28 1096 ILE A O 1
ATOM 8510 N N . VAL A 1 1097 ? -14.186 -16.602 106.268 1.00 64.69 1097 VAL A N 1
ATOM 8511 C CA . VAL A 1 1097 ? -14.287 -17.144 107.633 1.00 64.69 1097 VAL A CA 1
ATOM 8512 C C . VAL A 1 1097 ? -13.282 -18.279 107.805 1.00 64.69 1097 VAL A C 1
ATOM 8514 O O . VAL A 1 1097 ? -13.043 -19.043 106.877 1.00 64.69 1097 VAL A O 1
ATOM 8517 N N . LEU A 1 1098 ? -12.672 -18.377 108.986 1.00 63.88 1098 LEU A N 1
ATOM 8518 C CA . LEU A 1 1098 ? -11.819 -19.513 109.329 1.00 63.88 1098 LEU A CA 1
ATOM 8519 C C . LEU A 1 1098 ? -12.707 -20.736 109.602 1.00 63.88 1098 LEU A C 1
ATOM 8521 O O . LEU A 1 1098 ? -13.635 -20.638 110.405 1.00 63.88 1098 LEU A O 1
ATOM 8525 N N . ASN A 1 1099 ? -12.455 -21.852 108.917 1.00 58.41 1099 ASN A N 1
ATOM 8526 C CA . ASN A 1 1099 ? -13.102 -23.130 109.221 1.00 58.41 1099 ASN A CA 1
ATOM 8527 C C . ASN A 1 1099 ? -12.464 -23.791 110.460 1.00 58.41 1099 ASN A C 1
ATOM 8529 O O . ASN A 1 1099 ? -11.466 -23.301 110.992 1.00 58.41 1099 ASN A O 1
ATOM 8533 N N . ASP A 1 1100 ? -13.026 -24.914 110.909 1.00 54.34 1100 ASP A N 1
ATOM 8534 C CA . ASP A 1 1100 ? -12.595 -25.586 112.145 1.00 54.34 1100 ASP A CA 1
ATOM 8535 C C . ASP A 1 1100 ? -11.158 -26.161 112.072 1.00 54.34 1100 ASP A C 1
ATOM 8537 O O . ASP A 1 1100 ? -10.530 -26.373 113.107 1.00 54.34 1100 ASP A O 1
ATOM 8541 N N . ASP A 1 1101 ? -10.601 -26.325 110.862 1.00 53.41 1101 ASP A N 1
ATOM 8542 C CA . ASP A 1 1101 ? -9.193 -26.681 110.603 1.00 53.41 1101 ASP A CA 1
ATOM 8543 C C . ASP A 1 1101 ? -8.249 -25.453 110.537 1.00 53.41 1101 ASP A C 1
ATOM 8545 O O . ASP A 1 1101 ? -7.077 -25.574 110.170 1.00 53.41 1101 ASP A O 1
ATOM 8549 N N . GLY A 1 1102 ? -8.741 -24.250 110.854 1.00 55.81 1102 GLY A N 1
ATOM 8550 C CA . GLY A 1 1102 ? -7.960 -23.008 110.867 1.00 55.81 1102 GLY A CA 1
ATOM 8551 C C . GLY A 1 1102 ? -7.644 -22.423 109.484 1.00 55.81 1102 GLY A C 1
ATOM 8552 O O . GLY A 1 1102 ? -6.748 -21.586 109.366 1.00 55.81 1102 GLY A O 1
ATOM 8553 N N . GLN A 1 1103 ? -8.355 -22.838 108.433 1.00 55.88 1103 GLN A N 1
ATOM 8554 C CA . GLN A 1 1103 ? -8.142 -22.386 107.055 1.00 55.88 1103 GLN A CA 1
ATOM 8555 C C . GLN A 1 1103 ? -9.147 -21.303 106.651 1.00 55.88 1103 GLN A C 1
ATOM 8557 O O . GLN A 1 1103 ? -10.309 -21.324 107.049 1.00 55.88 1103 GLN A O 1
ATOM 8562 N N . ILE A 1 1104 ? -8.701 -20.343 105.841 1.00 57.03 1104 ILE A N 1
ATOM 8563 C CA . ILE A 1 1104 ? -9.509 -19.212 105.365 1.00 57.03 1104 ILE A CA 1
ATOM 8564 C C . ILE A 1 1104 ? -10.421 -19.682 104.216 1.00 57.03 1104 ILE A C 1
ATOM 8566 O O . ILE A 1 1104 ? -9.931 -19.939 103.118 1.00 57.03 1104 ILE A O 1
ATOM 8570 N N . VAL A 1 1105 ? -11.736 -19.767 104.450 1.00 59.09 1105 VAL A N 1
ATOM 8571 C CA . VAL A 1 1105 ? -12.733 -20.280 103.487 1.00 59.09 1105 VAL A CA 1
ATOM 8572 C C . VAL A 1 1105 ? -13.844 -19.249 103.226 1.00 59.09 1105 VAL A C 1
ATOM 8574 O O . VAL A 1 1105 ? -14.391 -18.636 104.147 1.00 59.09 1105 VAL A O 1
ATOM 8577 N N . ASP A 1 1106 ? -14.192 -19.033 101.953 1.00 59.84 1106 ASP A N 1
ATOM 8578 C CA . ASP A 1 1106 ? -15.354 -18.216 101.564 1.00 59.84 1106 ASP A CA 1
ATOM 8579 C C . ASP A 1 1106 ? -16.643 -18.962 101.941 1.00 59.84 1106 ASP A C 1
ATOM 8581 O O . ASP A 1 1106 ? -16.782 -20.153 101.665 1.00 59.84 1106 ASP A O 1
ATOM 8585 N N . LYS A 1 1107 ? -17.627 -18.268 102.526 1.00 53.91 1107 LYS A N 1
ATOM 8586 C CA . LYS A 1 1107 ? -18.927 -18.850 102.917 1.00 53.91 1107 LYS A CA 1
ATOM 8587 C C . LYS A 1 1107 ? -19.739 -19.478 101.769 1.00 53.91 1107 LYS A C 1
ATOM 8589 O O . LYS A 1 1107 ? -20.780 -20.074 102.033 1.00 53.91 1107 LYS A O 1
ATOM 8594 N N . ARG A 1 1108 ? -19.291 -19.355 100.517 1.00 51.75 1108 ARG A N 1
ATOM 8595 C CA . ARG A 1 1108 ? -19.829 -20.048 99.333 1.00 51.75 1108 ARG A CA 1
ATOM 8596 C C . ARG A 1 1108 ? -19.213 -21.432 99.072 1.00 51.75 1108 ARG A C 1
ATOM 8598 O O . ARG A 1 1108 ? -19.699 -22.125 98.184 1.00 51.75 1108 ARG A O 1
ATOM 8605 N N . GLN A 1 1109 ? -18.164 -21.835 99.793 1.00 54.31 1109 GLN A N 1
ATOM 8606 C CA . GLN A 1 1109 ? -17.430 -23.088 99.573 1.00 54.31 1109 GLN A CA 1
ATOM 8607 C C . GLN A 1 1109 ? -17.637 -24.087 100.722 1.00 54.31 1109 GLN A C 1
ATOM 8609 O O . GLN A 1 1109 ? -17.110 -23.903 101.814 1.00 54.31 1109 GLN A O 1
ATOM 8614 N N . MET A 1 1110 ? -18.359 -25.179 100.458 1.00 45.16 1110 MET A N 1
ATOM 8615 C CA . MET A 1 1110 ? -18.393 -26.389 101.292 1.00 45.16 1110 MET A CA 1
ATOM 8616 C C . MET A 1 1110 ? -18.846 -27.586 100.438 1.00 45.16 1110 MET A C 1
ATOM 8618 O O . MET A 1 1110 ? -19.732 -27.411 99.605 1.00 45.16 1110 MET A O 1
ATOM 8622 N N . LEU A 1 1111 ? -18.284 -28.780 100.706 1.00 36.75 1111 LEU A N 1
ATOM 8623 C CA . LEU A 1 1111 ? -18.475 -30.061 99.979 1.00 36.75 1111 LEU A CA 1
ATOM 8624 C C . LEU A 1 1111 ? -17.849 -30.054 98.552 1.00 36.75 1111 LEU A C 1
ATOM 8626 O O . LEU A 1 1111 ? -18.393 -29.409 97.663 1.00 36.75 1111 LEU A O 1
ATOM 8630 N N . HIS A 1 1112 ? -16.731 -30.727 98.202 1.00 30.89 1112 HIS A N 1
ATOM 8631 C CA . HIS A 1 1112 ? -15.776 -31.671 98.850 1.00 30.89 1112 HIS A CA 1
ATOM 8632 C C . HIS A 1 1112 ? -14.387 -31.597 98.120 1.00 30.89 1112 HIS A C 1
ATOM 8634 O O . HIS A 1 1112 ? -14.318 -31.006 97.049 1.00 30.89 1112 HIS A O 1
ATOM 8640 N N . GLY A 1 1113 ? -13.250 -32.182 98.557 1.00 34.69 1113 GLY A N 1
ATOM 8641 C CA . GLY A 1 1113 ? -12.974 -32.910 99.813 1.00 34.69 1113 GLY A CA 1
ATOM 8642 C C . GLY A 1 1113 ? -11.643 -33.706 99.981 1.00 34.69 1113 GLY A C 1
ATOM 8643 O O . GLY A 1 1113 ? -11.507 -34.321 101.032 1.00 34.69 1113 GLY A O 1
ATOM 8644 N N . GLY A 1 1114 ? -10.667 -33.750 99.049 1.00 33.75 1114 GLY A N 1
ATOM 8645 C CA . GLY A 1 1114 ? -9.365 -34.447 99.278 1.00 33.75 1114 GLY A CA 1
ATOM 8646 C C . GLY A 1 1114 ? -8.322 -34.299 98.141 1.00 33.75 1114 GLY A C 1
ATOM 8647 O O . GLY A 1 1114 ? -8.733 -34.005 97.024 1.00 33.75 1114 GLY A O 1
ATOM 8648 N N . LEU A 1 1115 ? -6.992 -34.486 98.320 1.00 28.03 1115 LEU A N 1
ATOM 8649 C CA . LEU A 1 1115 ? -6.191 -34.959 99.485 1.00 28.03 1115 LEU A CA 1
ATOM 8650 C C . LEU A 1 1115 ? -4.643 -34.616 99.351 1.00 28.03 1115 LEU A C 1
ATOM 8652 O O . LEU A 1 1115 ? -4.068 -35.012 98.343 1.00 28.03 1115 LEU A O 1
ATOM 8656 N N . ASN A 1 1116 ? -3.962 -34.011 100.371 1.00 29.64 1116 ASN A N 1
ATOM 8657 C CA . ASN A 1 1116 ? -2.466 -33.870 100.638 1.00 29.64 1116 ASN A CA 1
ATOM 8658 C C . ASN A 1 1116 ? -1.530 -32.893 99.807 1.00 29.64 1116 ASN A C 1
ATOM 8660 O O . ASN A 1 1116 ? -1.931 -32.517 98.715 1.00 29.64 1116 ASN A O 1
ATOM 8664 N N . VAL A 1 1117 ? -0.253 -32.493 100.148 1.00 31.33 1117 VAL A N 1
ATOM 8665 C CA . VAL A 1 1117 ? 0.530 -32.141 101.409 1.00 31.33 1117 VAL A CA 1
ATOM 8666 C C . VAL A 1 1117 ? 2.033 -31.650 101.149 1.00 31.33 1117 VAL A C 1
ATOM 8668 O O . VAL A 1 1117 ? 2.569 -32.001 100.106 1.00 31.33 1117 VAL A O 1
ATOM 8671 N N . LEU A 1 1118 ? 2.741 -30.962 102.106 1.00 26.42 1118 LEU A N 1
ATOM 8672 C CA . LEU A 1 1118 ? 4.241 -30.668 102.261 1.00 26.42 1118 LEU A CA 1
ATOM 8673 C C . LEU A 1 1118 ? 4.987 -29.675 101.276 1.00 26.42 1118 LEU A C 1
ATOM 8675 O O . LEU A 1 1118 ? 4.406 -29.352 100.250 1.00 26.42 1118 LEU A O 1
ATOM 8679 N N . SER A 1 1119 ? 6.252 -29.154 101.428 1.00 30.92 1119 SER A N 1
ATOM 8680 C CA . SER A 1 1119 ? 7.189 -28.725 102.547 1.00 30.92 1119 SER A CA 1
ATOM 8681 C C . SER A 1 1119 ? 8.481 -27.937 102.042 1.00 30.92 1119 SER A C 1
ATOM 8683 O O . SER A 1 1119 ? 8.459 -27.487 100.902 1.00 30.92 1119 SER A O 1
ATOM 8685 N N . THR A 1 1120 ? 9.653 -27.771 102.736 1.00 29.86 1120 THR A N 1
ATOM 8686 C CA . THR A 1 1120 ? 10.083 -26.652 103.672 1.00 29.86 1120 THR A CA 1
ATOM 8687 C C . THR A 1 1120 ? 11.639 -26.338 103.839 1.00 29.86 1120 THR A C 1
ATOM 8689 O O . THR A 1 1120 ? 12.387 -27.284 104.065 1.00 29.86 1120 THR A O 1
ATOM 8692 N N . ARG A 1 1121 ? 12.070 -25.038 103.973 1.00 28.55 1121 ARG A N 1
ATOM 8693 C CA . ARG A 1 1121 ? 13.291 -24.393 104.660 1.00 28.55 1121 ARG A CA 1
ATOM 8694 C C . ARG A 1 1121 ? 14.736 -24.398 103.993 1.00 28.55 1121 ARG A C 1
ATOM 8696 O O . ARG A 1 1121 ? 14.931 -25.251 103.142 1.00 28.55 1121 ARG A O 1
ATOM 8703 N N . LYS A 1 1122 ? 15.811 -23.557 104.243 1.00 30.78 1122 LYS A N 1
ATOM 8704 C CA . LYS A 1 1122 ? 16.133 -22.338 105.107 1.00 30.78 1122 LYS A CA 1
ATOM 8705 C C . LYS A 1 1122 ? 17.061 -21.161 104.526 1.00 30.78 1122 LYS A C 1
ATOM 8707 O O . LYS A 1 1122 ? 16.721 -20.670 103.464 1.00 30.78 1122 LYS A O 1
ATOM 8712 N N . LYS A 1 1123 ? 18.093 -20.576 105.229 1.00 28.70 1123 LYS A N 1
ATOM 8713 C CA . LYS A 1 1123 ? 18.778 -19.210 105.028 1.00 28.70 1123 LYS A CA 1
ATOM 8714 C C . LYS A 1 1123 ? 20.330 -19.173 105.382 1.00 28.70 1123 LYS A C 1
ATOM 8716 O O . LYS A 1 1123 ? 20.724 -20.205 105.914 1.00 28.70 1123 LYS A O 1
ATOM 8721 N N . ASP A 1 1124 ? 21.301 -18.212 105.210 1.00 27.34 1124 ASP A N 1
ATOM 8722 C CA . ASP A 1 1124 ? 21.553 -16.706 105.049 1.00 27.34 1124 ASP A CA 1
ATOM 8723 C C . ASP A 1 1124 ? 22.792 -16.391 104.085 1.00 27.34 1124 ASP A C 1
ATOM 8725 O O . ASP A 1 1124 ? 23.442 -17.369 103.726 1.00 27.34 1124 ASP A O 1
ATOM 8729 N N . ALA A 1 1125 ? 23.329 -15.212 103.613 1.00 29.44 1125 ALA A N 1
ATOM 8730 C CA . ALA A 1 1125 ? 23.247 -13.712 103.779 1.00 29.44 1125 ALA A CA 1
ATOM 8731 C C . ALA A 1 1125 ? 23.960 -12.871 102.613 1.00 29.44 1125 ALA A C 1
ATOM 8733 O O . ALA A 1 1125 ? 24.622 -13.472 101.764 1.00 29.44 1125 ALA A O 1
ATOM 8734 N N . ALA A 1 1126 ? 23.940 -11.500 102.567 1.00 26.86 1126 ALA A N 1
ATOM 8735 C CA . ALA A 1 1126 ? 24.331 -10.598 101.407 1.00 26.86 1126 ALA A CA 1
ATOM 8736 C C . ALA A 1 1126 ? 25.381 -9.440 101.638 1.00 26.86 1126 ALA A C 1
ATOM 8738 O O . ALA A 1 1126 ? 25.873 -9.310 102.754 1.00 26.86 1126 ALA A O 1
ATOM 8739 N N . HIS A 1 1127 ? 25.720 -8.601 100.613 1.00 27.23 1127 HIS A N 1
ATOM 8740 C CA . HIS A 1 1127 ? 26.406 -7.268 100.752 1.00 27.23 1127 HIS A CA 1
ATOM 8741 C C . HIS A 1 1127 ? 26.266 -6.230 99.567 1.00 27.23 1127 HIS A C 1
ATOM 8743 O O . HIS A 1 1127 ? 25.162 -6.085 99.056 1.00 27.23 1127 HIS A O 1
ATOM 8749 N N . GLU A 1 1128 ? 27.297 -5.411 99.233 1.00 27.41 1128 GLU A N 1
ATOM 8750 C CA . GLU A 1 1128 ? 27.225 -3.970 98.807 1.00 27.41 1128 GLU A CA 1
ATOM 8751 C C . GLU A 1 1128 ? 28.469 -3.442 97.981 1.00 27.41 1128 GLU A C 1
ATOM 8753 O O . GLU A 1 1128 ? 29.366 -4.247 97.748 1.00 27.41 1128 GLU A O 1
ATOM 8758 N N . THR A 1 1129 ? 28.684 -2.176 97.507 1.00 27.95 1129 THR A N 1
ATOM 8759 C CA . THR A 1 1129 ? 28.065 -0.822 97.748 1.00 27.95 1129 THR A CA 1
ATOM 8760 C C . THR A 1 1129 ? 27.905 0.116 96.483 1.00 27.95 1129 THR A C 1
ATOM 8762 O O . THR A 1 1129 ? 27.409 -0.359 95.470 1.00 27.95 1129 THR A O 1
ATOM 8765 N N . LYS A 1 1130 ? 28.146 1.467 96.527 1.00 30.31 1130 LYS A N 1
ATOM 8766 C CA . LYS A 1 1130 ? 27.397 2.527 95.749 1.00 30.31 1130 LYS A CA 1
ATOM 8767 C C . LYS A 1 1130 ? 28.107 3.892 95.392 1.00 30.31 1130 LYS A C 1
ATOM 8769 O O . LYS A 1 1130 ? 28.711 4.487 96.283 1.00 30.31 1130 LYS A O 1
ATOM 8774 N N . SER A 1 1131 ? 27.877 4.483 94.189 1.00 26.81 1131 SER A N 1
ATOM 8775 C CA . SER A 1 1131 ? 28.070 5.927 93.755 1.00 26.81 1131 SER A CA 1
ATOM 8776 C C . SER A 1 1131 ? 27.350 6.228 92.390 1.00 26.81 1131 SER A C 1
ATOM 8778 O O . SER A 1 1131 ? 27.009 5.253 91.731 1.00 26.81 1131 SER A O 1
ATOM 8780 N N . ARG A 1 1132 ? 26.950 7.427 91.863 1.00 28.97 1132 ARG A N 1
ATOM 8781 C CA . ARG A 1 1132 ? 26.988 8.913 92.153 1.00 28.97 1132 ARG A CA 1
ATOM 8782 C C . ARG A 1 1132 ? 28.140 9.722 91.482 1.00 28.97 1132 ARG A C 1
ATOM 8784 O O . ARG A 1 1132 ? 29.251 9.216 91.518 1.00 28.97 1132 ARG A O 1
ATOM 8791 N N . GLU A 1 1133 ? 28.035 10.953 90.911 1.00 30.61 1133 GLU A N 1
ATOM 8792 C CA . GLU A 1 1133 ? 27.010 12.046 90.688 1.00 30.61 1133 GLU A CA 1
ATOM 8793 C C . GLU A 1 1133 ? 27.542 13.040 89.562 1.00 30.61 1133 GLU A C 1
ATOM 8795 O O . GLU A 1 1133 ? 28.654 12.780 89.115 1.00 30.61 1133 GLU A O 1
ATOM 8800 N N . ARG A 1 1134 ? 26.988 14.161 89.000 1.00 27.23 1134 ARG A N 1
ATOM 8801 C CA . ARG A 1 1134 ? 25.821 15.110 89.145 1.00 27.23 1134 ARG A CA 1
ATOM 8802 C C . ARG A 1 1134 ? 25.509 15.862 87.774 1.00 27.23 1134 ARG A C 1
ATOM 8804 O O . ARG A 1 1134 ? 25.803 15.298 86.730 1.00 27.23 1134 ARG A O 1
ATOM 8811 N N . ALA A 1 1135 ? 24.916 17.084 87.752 1.00 33.47 1135 ALA A N 1
ATOM 8812 C CA . ALA A 1 1135 ? 24.442 17.960 86.617 1.00 33.47 1135 ALA A CA 1
ATOM 8813 C C . ALA A 1 1135 ? 24.280 19.461 87.103 1.00 33.47 1135 ALA A C 1
ATOM 8815 O O . ALA A 1 1135 ? 24.727 19.648 88.245 1.00 33.47 1135 ALA A O 1
ATOM 8816 N N . PRO A 1 1136 ? 23.653 20.511 86.445 1.00 40.28 1136 PRO A N 1
ATOM 8817 C CA . PRO A 1 1136 ? 22.884 20.663 85.159 1.00 40.28 1136 PRO A CA 1
ATOM 8818 C C . PRO A 1 1136 ? 23.003 22.048 84.364 1.00 40.28 1136 PRO A C 1
ATOM 8820 O O . PRO A 1 1136 ? 23.886 22.843 84.662 1.00 40.28 1136 PRO A O 1
ATOM 8823 N N . GLU A 1 1137 ? 22.051 22.360 83.433 1.00 31.73 1137 GLU A N 1
ATOM 8824 C CA . GLU A 1 1137 ? 21.576 23.709 82.906 1.00 31.73 1137 GLU A CA 1
ATOM 8825 C C . GLU A 1 1137 ? 22.481 24.591 81.954 1.00 31.73 1137 GLU A C 1
ATOM 8827 O O . GLU A 1 1137 ? 23.661 24.294 81.832 1.00 31.73 1137 GLU A O 1
ATOM 8832 N N . LEU A 1 1138 ? 22.074 25.649 81.175 1.00 31.08 1138 LEU A N 1
ATOM 8833 C CA . LEU A 1 1138 ? 20.798 26.402 80.892 1.00 31.08 1138 LEU A CA 1
ATOM 8834 C C . LEU A 1 1138 ? 20.783 27.260 79.553 1.00 31.08 1138 LEU A C 1
ATOM 8836 O O . LEU A 1 1138 ? 21.710 28.029 79.322 1.00 31.08 1138 LEU A O 1
ATOM 8840 N N . GLY A 1 1139 ? 19.661 27.321 78.790 1.00 29.94 1139 GLY A N 1
ATOM 8841 C CA . GLY A 1 1139 ? 19.192 28.483 77.945 1.00 29.94 1139 GLY A CA 1
ATOM 8842 C C . GLY A 1 1139 ? 19.708 28.672 76.483 1.00 29.94 1139 GLY A C 1
ATOM 8843 O O . GLY A 1 1139 ? 20.472 27.833 76.032 1.00 29.94 1139 GLY A O 1
ATOM 8844 N N . ARG A 1 1140 ? 19.395 29.715 75.652 1.00 30.52 1140 ARG A N 1
ATOM 8845 C CA . ARG A 1 1140 ? 18.338 30.793 75.462 1.00 30.52 1140 ARG A CA 1
ATOM 8846 C C . ARG A 1 1140 ? 18.678 31.627 74.155 1.00 30.52 1140 ARG A C 1
ATOM 8848 O O . ARG A 1 1140 ? 19.856 31.669 73.841 1.00 30.52 1140 ARG A O 1
ATOM 8855 N N . LYS A 1 1141 ? 17.856 32.408 73.387 1.00 29.88 1141 LYS A N 1
ATOM 8856 C CA . LYS A 1 1141 ? 16.391 32.474 73.046 1.00 29.88 1141 LYS A CA 1
ATOM 8857 C C . LYS A 1 1141 ? 15.981 33.564 71.949 1.00 29.88 1141 LYS A C 1
ATOM 8859 O O . LYS A 1 1141 ? 15.401 34.583 72.317 1.00 29.88 1141 LYS A O 1
ATOM 8864 N N . GLY A 1 1142 ? 16.127 33.335 70.622 1.00 28.14 1142 GLY A N 1
ATOM 8865 C CA . GLY A 1 1142 ? 15.438 34.075 69.488 1.00 28.14 1142 GLY A CA 1
ATOM 8866 C C . GLY A 1 1142 ? 15.895 35.526 69.125 1.00 28.14 1142 GLY A C 1
ATOM 8867 O O . GLY A 1 1142 ? 16.708 36.068 69.861 1.00 28.14 1142 GLY A O 1
ATOM 8868 N N . GLY A 1 1143 ? 15.436 36.237 68.056 1.00 28.47 1143 GLY A N 1
ATOM 8869 C CA . GLY A 1 1143 ? 14.526 35.955 66.899 1.00 28.47 1143 GLY A CA 1
ATOM 8870 C C . GLY A 1 1143 ? 14.125 37.215 66.033 1.00 28.47 1143 GLY A C 1
ATOM 8871 O O . GLY A 1 1143 ? 14.440 38.323 66.452 1.00 28.47 1143 GLY A O 1
ATOM 8872 N N . VAL A 1 1144 ? 13.387 37.041 64.899 1.00 28.72 1144 VAL A N 1
ATOM 8873 C CA . VAL A 1 1144 ? 12.747 38.030 63.926 1.00 28.72 1144 VAL A CA 1
ATOM 8874 C C . VAL A 1 1144 ? 13.680 38.945 63.055 1.00 28.72 1144 VAL A C 1
ATOM 8876 O O . VAL A 1 1144 ? 14.878 38.917 63.296 1.00 28.72 1144 VAL A O 1
ATOM 8879 N N . PHE A 1 1145 ? 13.307 39.717 61.989 1.00 26.77 1145 PHE A N 1
ATOM 8880 C CA . PHE A 1 1145 ? 12.018 40.174 61.358 1.00 26.77 1145 PHE A CA 1
ATOM 8881 C C . PHE A 1 1145 ? 12.120 40.499 59.804 1.00 26.77 1145 PHE A C 1
ATOM 8883 O O . PHE A 1 1145 ? 12.943 39.887 59.131 1.00 26.77 1145 PHE A O 1
ATOM 8890 N N . GLY A 1 1146 ? 11.301 41.409 59.202 1.00 32.16 1146 GLY A N 1
ATOM 8891 C CA . GLY A 1 1146 ? 11.263 41.822 57.751 1.00 32.16 1146 GLY A CA 1
ATOM 8892 C C . GLY A 1 1146 ? 10.419 43.112 57.488 1.00 32.16 1146 GLY A C 1
ATOM 8893 O O . GLY A 1 1146 ? 10.155 43.779 58.488 1.00 32.16 1146 GLY A O 1
ATOM 8894 N N . PRO A 1 1147 ? 9.917 43.486 56.266 1.00 43.81 1147 PRO A N 1
ATOM 8895 C CA . PRO A 1 1147 ? 10.071 42.925 54.898 1.00 43.81 1147 PRO A CA 1
ATOM 8896 C C . PRO A 1 1147 ? 10.354 43.961 53.744 1.00 43.81 1147 PRO A C 1
ATOM 8898 O O . PRO A 1 1147 ? 10.287 45.168 53.946 1.00 43.81 1147 PRO A O 1
ATOM 8901 N N . GLY A 1 1148 ? 10.533 43.489 52.490 1.00 35.34 1148 GLY A N 1
ATOM 8902 C CA . GLY A 1 1148 ? 10.371 44.287 51.242 1.00 35.34 1148 GLY A CA 1
ATOM 8903 C C . GLY A 1 1148 ? 11.646 44.557 50.410 1.00 35.34 1148 GLY A C 1
ATOM 8904 O O . GLY A 1 1148 ? 12.658 44.967 50.960 1.00 35.34 1148 GLY A O 1
ATOM 8905 N N . GLY A 1 1149 ? 11.604 44.340 49.078 1.00 49.12 1149 GLY A N 1
ATOM 8906 C CA . GLY A 1 1149 ? 12.726 44.658 48.155 1.00 49.12 1149 GLY A CA 1
ATOM 8907 C C . GLY A 1 1149 ? 13.065 43.644 47.037 1.00 49.12 1149 GLY A C 1
ATOM 8908 O O . GLY A 1 1149 ? 14.036 43.833 46.305 1.00 49.12 1149 GLY A O 1
ATOM 8909 N N . ARG A 1 1150 ? 12.295 42.556 46.880 1.00 53.50 1150 ARG A N 1
ATOM 8910 C CA . ARG A 1 1150 ? 12.606 41.408 45.993 1.00 53.50 1150 ARG A CA 1
ATOM 8911 C C . ARG A 1 1150 ? 12.420 41.659 44.477 1.00 53.50 1150 ARG A C 1
ATOM 8913 O O . ARG A 1 1150 ? 11.634 40.961 43.844 1.00 53.50 1150 ARG A O 1
ATOM 8920 N N . GLN A 1 1151 ? 13.181 42.572 43.868 1.00 51.47 1151 GLN A N 1
ATOM 8921 C CA . GLN A 1 1151 ? 13.327 42.575 42.398 1.00 51.47 1151 GLN A CA 1
ATOM 8922 C C . GLN A 1 1151 ? 14.742 42.947 41.931 1.00 51.47 1151 GLN A C 1
ATOM 8924 O O . GLN A 1 1151 ? 15.393 42.119 41.300 1.00 51.47 1151 GLN A O 1
ATOM 8929 N N . ALA A 1 1152 ? 15.291 44.084 42.374 1.00 57.28 1152 ALA A N 1
ATOM 8930 C CA . ALA A 1 1152 ? 16.656 44.525 42.029 1.00 57.28 1152 ALA A CA 1
ATOM 8931 C C . ALA A 1 1152 ? 17.796 43.619 42.561 1.00 57.28 1152 ALA A C 1
ATOM 8933 O O . ALA A 1 1152 ? 18.962 43.807 42.222 1.00 57.28 1152 ALA A O 1
ATOM 8934 N N . GLN A 1 1153 ? 17.479 42.640 43.416 1.00 54.53 1153 GLN A N 1
ATOM 8935 C CA . GLN A 1 1153 ? 18.455 41.706 43.987 1.00 54.53 1153 GLN A CA 1
ATOM 8936 C C . GLN A 1 1153 ? 18.646 40.436 43.136 1.00 54.53 1153 GLN A C 1
ATOM 8938 O O . GLN A 1 1153 ? 19.693 39.801 43.235 1.00 54.53 1153 GLN A O 1
ATOM 8943 N N . ARG A 1 1154 ? 17.679 40.070 42.277 1.00 54.28 1154 ARG A N 1
ATOM 8944 C CA . ARG A 1 1154 ? 17.722 38.806 41.515 1.00 54.28 1154 ARG A CA 1
ATOM 8945 C C . ARG A 1 1154 ? 18.744 38.826 40.378 1.00 54.28 1154 ARG A C 1
ATOM 8947 O O . ARG A 1 1154 ? 19.537 37.898 40.282 1.00 54.28 1154 ARG A O 1
ATOM 8954 N N . GLU A 1 1155 ? 18.812 39.908 39.603 1.00 54.34 1155 GLU A N 1
ATOM 8955 C CA . GLU A 1 1155 ? 19.755 40.043 38.474 1.00 54.34 1155 GLU A CA 1
ATOM 8956 C C . GLU A 1 1155 ? 21.230 39.936 38.903 1.00 54.34 1155 GLU A C 1
ATOM 8958 O O . GLU A 1 1155 ? 22.071 39.461 38.143 1.00 54.34 1155 GLU A O 1
ATOM 8963 N N . ARG A 1 1156 ? 21.552 40.329 40.145 1.00 55.75 1156 ARG A N 1
ATOM 8964 C CA . ARG A 1 1156 ? 22.904 40.197 40.715 1.00 55.75 1156 ARG A CA 1
ATOM 8965 C C . ARG A 1 1156 ? 23.178 38.830 41.346 1.00 55.75 1156 ARG A C 1
ATOM 8967 O O . ARG A 1 1156 ? 24.341 38.476 41.491 1.00 55.75 1156 ARG A O 1
ATOM 8974 N N . GLN A 1 1157 ? 22.145 38.062 41.701 1.00 49.22 1157 GLN A N 1
ATOM 8975 C CA . GLN A 1 1157 ? 22.312 36.680 42.161 1.00 49.22 1157 GLN A CA 1
ATOM 8976 C C . GLN A 1 1157 ? 22.483 35.705 40.990 1.00 49.22 1157 GLN A C 1
ATOM 8978 O O . GLN A 1 1157 ? 23.283 34.783 41.107 1.00 49.22 1157 GLN A O 1
ATOM 8983 N N . SER A 1 1158 ? 21.809 35.928 39.854 1.00 52.03 1158 SER A N 1
ATOM 8984 C CA . SER A 1 1158 ? 21.891 35.036 38.685 1.00 52.03 1158 SER A CA 1
ATOM 8985 C C . SER A 1 1158 ? 23.325 34.820 38.185 1.00 52.03 1158 SER A C 1
ATOM 8987 O O . SER A 1 1158 ? 23.735 33.674 38.039 1.00 52.03 1158 SER A O 1
ATOM 8989 N N . LYS A 1 1159 ? 24.124 35.886 38.016 1.00 61.62 1159 LYS A N 1
ATOM 8990 C CA . LYS A 1 1159 ? 25.527 35.756 37.570 1.00 61.62 1159 LYS A CA 1
ATOM 8991 C C . LYS A 1 1159 ? 26.446 35.054 38.576 1.00 61.62 1159 LYS A C 1
ATOM 8993 O O . LYS A 1 1159 ? 27.355 34.343 38.174 1.00 61.62 1159 LYS A O 1
ATOM 8998 N N . MET A 1 1160 ? 26.205 35.231 39.875 1.00 54.78 1160 MET A N 1
ATOM 8999 C CA . MET A 1 1160 ? 27.054 34.651 40.924 1.00 54.78 1160 MET A CA 1
ATOM 9000 C C . MET A 1 1160 ? 26.867 33.130 41.061 1.00 54.78 1160 MET A C 1
ATOM 9002 O O . MET A 1 1160 ? 27.779 32.436 41.495 1.00 54.78 1160 MET A O 1
ATOM 9006 N N . ILE A 1 1161 ? 25.695 32.609 40.682 1.00 58.56 1161 ILE A N 1
ATOM 9007 C CA . ILE A 1 1161 ? 25.397 31.168 40.692 1.00 58.56 1161 ILE A CA 1
ATOM 9008 C C . ILE A 1 1161 ? 26.040 30.464 39.485 1.00 58.56 1161 ILE A C 1
ATOM 9010 O O . ILE A 1 1161 ? 26.498 29.331 39.605 1.00 58.56 1161 ILE A O 1
ATOM 9014 N N . GLU A 1 1162 ? 26.116 31.145 38.340 1.00 63.19 1162 GLU A N 1
ATOM 9015 C CA . GLU A 1 1162 ? 26.703 30.626 37.097 1.00 63.19 1162 GLU A CA 1
ATOM 9016 C C . GLU A 1 1162 ? 28.219 30.370 37.241 1.00 63.19 1162 GLU A C 1
ATOM 9018 O O . GLU A 1 1162 ? 28.696 29.283 36.914 1.00 63.19 1162 GLU A O 1
ATOM 9023 N N . GLU A 1 1163 ? 28.960 31.307 37.850 1.00 65.50 1163 GLU A N 1
ATOM 9024 C CA . GLU A 1 1163 ? 30.383 31.117 38.190 1.00 65.50 1163 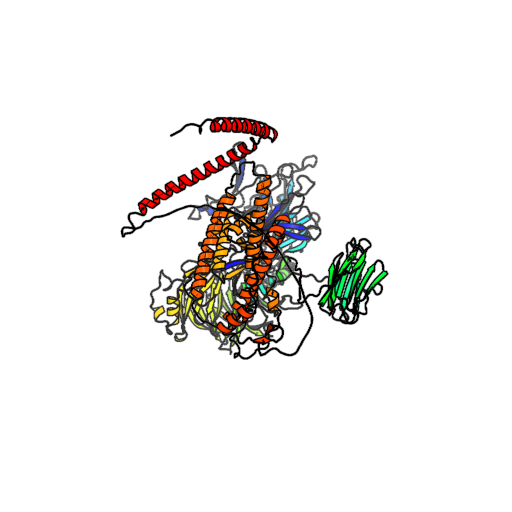GLU A CA 1
ATOM 9025 C C . GLU A 1 1163 ? 30.593 29.983 39.217 1.00 65.50 1163 GLU A C 1
ATOM 9027 O O . GLU A 1 1163 ? 31.496 29.158 39.058 1.00 65.50 1163 GLU A O 1
ATOM 9032 N N . GLN A 1 1164 ? 29.731 29.883 40.238 1.00 60.81 1164 GLN A N 1
ATOM 9033 C CA . GLN A 1 1164 ? 29.827 28.842 41.275 1.00 60.81 1164 GLN A CA 1
ATOM 9034 C C . GLN A 1 1164 ? 29.572 27.424 40.740 1.00 60.81 1164 GLN A C 1
ATOM 9036 O O . GLN A 1 1164 ? 30.200 26.467 41.201 1.00 60.81 1164 GLN A O 1
ATOM 9041 N N . LEU A 1 1165 ? 28.683 27.269 39.753 1.00 60.69 1165 LEU A N 1
ATOM 9042 C CA . LEU A 1 1165 ? 28.412 25.967 39.143 1.00 60.69 1165 LEU A CA 1
ATOM 9043 C C . LEU A 1 1165 ? 29.618 25.479 38.322 1.00 60.69 1165 LEU A C 1
ATOM 9045 O O . LEU A 1 1165 ? 30.019 24.321 38.451 1.00 60.69 1165 LEU A O 1
ATOM 9049 N N . ALA A 1 1166 ? 30.256 26.370 37.556 1.00 69.00 1166 ALA A N 1
ATOM 9050 C CA . ALA A 1 1166 ? 31.465 26.055 36.796 1.00 69.00 1166 ALA A CA 1
ATOM 9051 C C . ALA A 1 1166 ? 32.650 25.657 37.700 1.00 69.00 1166 ALA A C 1
ATOM 9053 O O . ALA A 1 1166 ? 33.371 24.706 37.390 1.00 69.00 1166 ALA A O 1
ATOM 9054 N N . GLU A 1 1167 ? 32.829 26.332 38.842 1.00 73.06 1167 GLU A N 1
ATOM 9055 C CA . GLU A 1 1167 ? 33.879 25.988 39.811 1.00 73.06 1167 GLU A CA 1
ATOM 9056 C C . GLU A 1 1167 ? 33.641 24.607 40.457 1.00 73.06 1167 GLU A C 1
ATOM 9058 O O . GLU A 1 1167 ? 34.579 23.815 40.584 1.00 73.06 1167 GLU A O 1
ATOM 9063 N N . SER A 1 1168 ? 32.389 24.260 40.790 1.00 68.69 1168 SER A N 1
ATOM 9064 C CA . SER A 1 1168 ? 32.057 22.939 41.356 1.00 68.69 1168 SER A CA 1
ATOM 9065 C C . SER A 1 1168 ? 32.322 21.770 40.393 1.00 68.69 1168 SER A C 1
ATOM 9067 O O . SER A 1 1168 ? 32.895 20.759 40.802 1.00 68.69 1168 SER A O 1
ATOM 9069 N N . LEU A 1 1169 ? 31.995 21.927 39.102 1.00 64.50 1169 LEU A N 1
ATOM 9070 C CA . LEU A 1 1169 ? 32.191 20.901 38.067 1.00 64.50 1169 LEU A CA 1
ATOM 9071 C C . LEU A 1 1169 ? 33.668 20.609 37.768 1.00 64.50 1169 LEU A C 1
ATOM 9073 O O . LEU A 1 1169 ? 34.000 19.518 37.297 1.00 64.50 1169 LEU A O 1
ATOM 9077 N N . LYS A 1 1170 ? 34.558 21.571 38.033 1.00 72.88 1170 LYS A N 1
ATOM 9078 C CA . LYS A 1 1170 ? 36.009 21.372 37.949 1.00 72.88 1170 LYS A CA 1
ATOM 9079 C C . LYS A 1 1170 ? 36.535 20.627 39.178 1.00 72.88 1170 LYS A C 1
ATOM 9081 O O . LYS A 1 1170 ? 37.303 19.682 39.033 1.00 72.88 1170 LYS A O 1
ATOM 9086 N N . ARG A 1 1171 ? 36.062 21.006 40.370 1.00 70.75 1171 ARG A N 1
ATOM 9087 C CA . ARG A 1 1171 ? 36.501 20.444 41.657 1.00 70.75 1171 ARG A CA 1
ATOM 9088 C C . ARG A 1 1171 ? 36.145 18.964 41.819 1.00 70.75 1171 ARG A C 1
ATOM 9090 O O . ARG A 1 1171 ? 37.006 18.180 42.195 1.00 70.75 1171 ARG A O 1
ATOM 9097 N N . ALA A 1 1172 ? 34.923 18.572 41.446 1.00 76.44 1172 ALA A N 1
ATOM 9098 C CA . ALA A 1 1172 ? 34.483 17.173 41.494 1.00 76.44 1172 ALA A CA 1
ATOM 9099 C C . ALA A 1 1172 ? 35.374 16.237 40.652 1.00 76.44 1172 ALA A C 1
ATOM 9101 O O . ALA A 1 1172 ? 35.668 15.117 41.061 1.00 76.44 1172 ALA A O 1
ATOM 9102 N N . ARG A 1 1173 ? 35.854 16.717 39.496 1.00 68.75 1173 ARG A N 1
ATOM 9103 C CA . ARG A 1 1173 ? 36.711 15.944 38.585 1.00 68.75 1173 ARG A CA 1
ATOM 9104 C C . ARG A 1 1173 ? 38.134 15.757 39.124 1.00 68.75 1173 ARG A C 1
ATOM 9106 O O . ARG A 1 1173 ? 38.760 14.739 38.861 1.00 68.75 1173 ARG A O 1
ATOM 9113 N N . GLU A 1 1174 ? 38.629 16.728 39.889 1.00 72.94 1174 GLU A N 1
ATOM 9114 C CA . GLU A 1 1174 ? 39.941 16.668 40.549 1.00 72.94 1174 GLU A CA 1
ATOM 9115 C C . GLU A 1 1174 ? 39.910 15.752 41.792 1.00 72.94 1174 GLU A C 1
ATOM 9117 O O . GLU A 1 1174 ? 40.874 15.033 42.054 1.00 72.94 1174 GLU A O 1
ATOM 9122 N N . GLU A 1 1175 ? 38.786 15.700 42.518 1.00 72.75 1175 GLU A N 1
ATOM 9123 C CA . GLU A 1 1175 ? 38.596 14.774 43.648 1.00 72.75 1175 GLU A CA 1
ATOM 9124 C C . GLU A 1 1175 ? 38.520 13.297 43.198 1.00 72.75 1175 GLU A C 1
ATOM 9126 O O . GLU A 1 1175 ? 39.100 12.426 43.853 1.00 72.75 1175 GLU A O 1
ATOM 9131 N N . GLU A 1 1176 ? 37.883 13.007 42.057 1.00 67.69 1176 GLU A N 1
ATOM 9132 C CA . GLU A 1 1176 ? 37.730 11.642 41.519 1.00 67.69 1176 GLU A CA 1
ATOM 9133 C C . GLU A 1 1176 ? 39.065 11.023 41.039 1.00 67.69 1176 GLU A C 1
ATOM 9135 O O . GLU A 1 1176 ? 39.332 9.835 41.267 1.00 67.69 1176 GLU A O 1
ATOM 9140 N N . GLU A 1 1177 ? 39.958 11.824 40.443 1.00 68.31 1177 GLU A N 1
ATOM 9141 C CA . GLU A 1 1177 ? 41.320 11.380 40.107 1.00 68.31 1177 GLU A CA 1
ATOM 9142 C C . GLU A 1 1177 ? 42.181 11.144 41.362 1.00 68.31 1177 GLU A C 1
ATOM 9144 O O . GLU A 1 1177 ? 42.943 10.169 41.418 1.00 68.31 1177 GLU A O 1
ATOM 9149 N N . GLU A 1 1178 ? 42.035 11.977 42.400 1.00 70.56 1178 GLU A N 1
ATOM 9150 C CA . GLU A 1 1178 ? 42.731 11.775 43.674 1.00 70.56 1178 GLU A CA 1
ATOM 9151 C C . GLU A 1 1178 ? 42.285 10.490 44.401 1.00 70.56 1178 GLU A C 1
ATOM 9153 O O . GLU A 1 1178 ? 43.130 9.801 44.982 1.00 70.56 1178 GLU A O 1
ATOM 9158 N N . GLU A 1 1179 ? 40.994 10.131 44.389 1.00 68.81 1179 GLU A N 1
ATOM 9159 C CA . GLU A 1 1179 ? 40.526 8.879 45.009 1.00 68.81 1179 GLU A CA 1
ATOM 9160 C C . GLU A 1 1179 ? 41.111 7.637 44.321 1.00 68.81 1179 GLU A C 1
ATOM 9162 O O . GLU A 1 1179 ? 41.606 6.734 45.008 1.00 68.81 1179 GLU A O 1
ATOM 9167 N N . ARG A 1 1180 ? 41.168 7.610 42.980 1.00 64.56 1180 ARG A N 1
ATOM 9168 C CA . ARG A 1 1180 ? 41.806 6.508 42.232 1.00 64.56 1180 ARG A CA 1
ATOM 9169 C C . ARG A 1 1180 ? 43.266 6.294 42.650 1.00 64.56 1180 ARG A C 1
ATOM 9171 O O . ARG A 1 1180 ? 43.665 5.157 42.914 1.00 64.56 1180 ARG A O 1
ATOM 9178 N N . GLN A 1 1181 ? 44.051 7.367 42.780 1.00 65.94 1181 GLN A N 1
ATOM 9179 C CA . GLN A 1 1181 ? 45.462 7.271 43.187 1.00 65.94 1181 GLN A CA 1
ATOM 9180 C C . GLN A 1 1181 ? 45.636 6.841 44.660 1.00 65.94 1181 GLN A C 1
ATOM 9182 O O . GLN A 1 1181 ? 46.568 6.097 44.993 1.00 65.94 1181 GLN A O 1
ATOM 9187 N N . LYS A 1 1182 ? 44.722 7.244 45.554 1.00 68.06 1182 LYS A N 1
ATOM 9188 C CA . LYS A 1 1182 ? 44.719 6.824 46.971 1.00 68.06 1182 LYS A CA 1
ATOM 9189 C C . LYS A 1 1182 ? 44.403 5.333 47.132 1.00 68.06 1182 LYS A C 1
ATOM 9191 O O . LYS A 1 1182 ? 45.044 4.654 47.935 1.00 68.06 1182 LYS A O 1
ATOM 9196 N N . ILE A 1 1183 ? 43.478 4.788 46.340 1.00 65.00 1183 ILE A N 1
ATOM 9197 C CA . ILE A 1 1183 ? 43.150 3.352 46.360 1.00 65.00 1183 ILE A CA 1
ATOM 9198 C C . ILE A 1 1183 ? 44.348 2.509 45.888 1.00 65.00 1183 ILE A C 1
ATOM 9200 O O . ILE A 1 1183 ? 44.711 1.522 46.539 1.00 65.00 1183 ILE A O 1
ATOM 9204 N N . GLU A 1 1184 ? 45.020 2.912 44.804 1.00 54.66 1184 GLU A N 1
ATOM 9205 C CA . GLU A 1 1184 ? 46.159 2.153 44.266 1.00 54.66 1184 GLU A CA 1
ATOM 9206 C C . GLU A 1 1184 ? 47.394 2.178 45.191 1.00 54.66 1184 GLU A C 1
ATOM 9208 O O . GLU A 1 1184 ? 48.146 1.202 45.268 1.00 54.66 1184 GLU A O 1
ATOM 9213 N N . THR A 1 1185 ? 47.593 3.267 45.942 1.00 63.25 1185 THR A N 1
ATOM 9214 C CA . THR A 1 1185 ? 48.676 3.377 46.935 1.00 63.25 1185 THR A CA 1
ATOM 9215 C C . THR A 1 1185 ? 48.375 2.632 48.238 1.00 63.25 1185 THR A C 1
ATOM 9217 O O . THR A 1 1185 ? 49.287 2.021 48.804 1.00 63.25 1185 THR A O 1
ATOM 9220 N N . MET A 1 1186 ? 47.114 2.565 48.687 1.00 45.84 1186 MET A N 1
ATOM 9221 C CA . MET A 1 1186 ? 46.748 1.753 49.858 1.00 45.84 1186 MET A CA 1
ATOM 9222 C C . MET A 1 1186 ? 46.998 0.254 49.631 1.00 45.84 1186 MET A C 1
ATOM 9224 O O . MET A 1 1186 ? 47.610 -0.392 50.485 1.00 45.84 1186 MET A O 1
ATOM 9228 N N . ASN A 1 1187 ? 46.648 -0.296 48.461 1.00 49.28 1187 ASN A N 1
ATOM 9229 C CA . ASN A 1 1187 ? 46.894 -1.716 48.161 1.00 49.28 1187 ASN A CA 1
ATOM 9230 C C . ASN A 1 1187 ? 48.388 -2.104 48.152 1.00 49.28 1187 ASN A C 1
ATOM 9232 O O . ASN A 1 1187 ? 48.720 -3.255 48.432 1.00 49.28 1187 ASN A O 1
ATOM 9236 N N . LYS A 1 1188 ? 49.305 -1.158 47.907 1.00 52.91 1188 LYS A N 1
ATOM 9237 C CA . LYS A 1 1188 ? 50.761 -1.402 47.861 1.00 52.91 1188 LYS A CA 1
ATOM 9238 C C . LYS A 1 1188 ? 51.470 -1.316 49.225 1.00 52.91 1188 LYS A C 1
ATOM 9240 O O . LYS A 1 1188 ? 52.688 -1.462 49.277 1.00 52.91 1188 LYS A O 1
ATOM 9245 N N . SER A 1 1189 ? 50.748 -1.088 50.330 1.00 54.97 1189 SER A N 1
ATOM 9246 C CA . SER A 1 1189 ? 51.347 -0.796 51.653 1.00 54.97 1189 SER A CA 1
ATOM 9247 C C . SER A 1 1189 ? 50.979 -1.764 52.794 1.00 54.97 1189 SER A C 1
ATOM 9249 O O . SER A 1 1189 ? 51.431 -1.590 53.930 1.00 54.97 1189 SER A O 1
ATOM 9251 N N . ARG A 1 1190 ? 50.196 -2.817 52.519 1.00 50.75 1190 ARG A N 1
ATOM 9252 C CA . ARG A 1 1190 ? 49.661 -3.743 53.536 1.00 50.75 1190 ARG A CA 1
ATOM 9253 C C . ARG A 1 1190 ? 50.715 -4.750 54.035 1.00 50.75 1190 ARG A C 1
ATOM 9255 O O . ARG A 1 1190 ? 50.991 -5.752 53.382 1.00 50.75 1190 ARG A O 1
ATOM 9262 N N . LYS A 1 1191 ? 51.293 -4.488 55.213 1.00 61.84 1191 LYS A N 1
ATOM 9263 C CA . LYS A 1 1191 ? 52.325 -5.331 55.857 1.00 61.84 1191 LYS A CA 1
ATOM 9264 C C . LYS A 1 1191 ? 51.771 -6.632 56.453 1.00 61.84 1191 LYS A C 1
ATOM 9266 O O . LYS A 1 1191 ? 50.592 -6.723 56.791 1.00 61.84 1191 LYS A O 1
ATOM 9271 N N . THR A 1 1192 ? 52.636 -7.637 56.596 1.00 58.16 1192 THR A N 1
ATOM 9272 C CA . THR A 1 1192 ? 52.279 -8.983 57.074 1.00 58.16 1192 THR A CA 1
ATOM 9273 C C . THR A 1 1192 ? 52.273 -9.087 58.604 1.00 58.16 1192 THR A C 1
ATOM 9275 O O . THR A 1 1192 ? 52.866 -8.275 59.315 1.00 58.16 1192 THR A O 1
ATOM 9278 N N . ALA A 1 1193 ? 51.600 -10.113 59.138 1.00 50.12 1193 ALA A N 1
ATOM 9279 C CA . ALA A 1 1193 ? 51.356 -10.266 60.578 1.00 50.12 1193 ALA A CA 1
ATOM 9280 C C . ALA A 1 1193 ? 52.631 -10.352 61.450 1.00 50.12 1193 ALA A C 1
ATOM 9282 O O . ALA A 1 1193 ? 52.582 -10.010 62.632 1.00 50.12 1193 ALA A O 1
ATOM 9283 N N . ALA A 1 1194 ? 53.769 -10.760 60.876 1.00 56.50 1194 ALA A N 1
ATOM 9284 C CA . ALA A 1 1194 ? 55.049 -10.859 61.580 1.00 56.50 1194 ALA A CA 1
ATOM 9285 C C . ALA A 1 1194 ? 55.639 -9.491 61.983 1.00 56.50 1194 ALA A C 1
ATOM 9287 O O . ALA A 1 1194 ? 56.296 -9.394 63.018 1.00 56.50 1194 ALA A O 1
ATOM 9288 N N . ASP A 1 1195 ? 55.371 -8.418 61.229 1.00 63.78 1195 ASP A N 1
ATOM 9289 C CA . ASP A 1 1195 ? 55.844 -7.072 61.591 1.00 63.78 1195 ASP A CA 1
ATOM 9290 C C . ASP A 1 1195 ? 55.142 -6.547 62.858 1.00 63.78 1195 ASP A C 1
ATOM 9292 O O . ASP A 1 1195 ? 55.749 -5.857 63.686 1.00 63.78 1195 ASP A O 1
ATOM 9296 N N . VAL A 1 1196 ? 53.861 -6.903 63.022 1.00 61.84 1196 VAL A N 1
ATOM 9297 C CA . VAL A 1 1196 ? 52.957 -6.377 64.058 1.00 61.84 1196 VAL A CA 1
ATOM 9298 C C . VAL A 1 1196 ? 53.319 -6.890 65.456 1.00 61.84 1196 VAL A C 1
ATOM 9300 O O . VAL A 1 1196 ? 53.278 -6.123 66.422 1.00 61.84 1196 VAL A O 1
ATOM 9303 N N . SER A 1 1197 ? 53.735 -8.155 65.589 1.00 56.91 1197 SER A N 1
ATOM 9304 C CA . SER A 1 1197 ? 54.125 -8.732 66.886 1.00 56.91 1197 SER A CA 1
ATOM 9305 C C . SER A 1 1197 ? 55.331 -8.007 67.498 1.00 56.91 1197 SER A C 1
ATOM 9307 O O . SER A 1 1197 ? 55.288 -7.605 68.663 1.00 56.91 1197 SER A O 1
ATOM 9309 N N . SER A 1 1198 ? 56.358 -7.719 66.687 1.00 61.41 1198 SER A N 1
ATOM 9310 C CA . SER A 1 1198 ? 57.580 -7.032 67.133 1.00 61.41 1198 SER A CA 1
ATOM 9311 C C . SER A 1 1198 ? 57.340 -5.589 67.607 1.00 61.41 1198 SER A C 1
ATOM 9313 O O . SER A 1 1198 ? 58.163 -5.023 68.333 1.00 61.41 1198 SER A O 1
ATOM 9315 N N . ALA A 1 1199 ? 56.236 -4.958 67.194 1.00 63.84 1199 ALA A N 1
ATOM 9316 C CA . ALA A 1 1199 ? 55.826 -3.645 67.684 1.00 63.84 1199 ALA A CA 1
ATOM 9317 C C . ALA A 1 1199 ? 55.119 -3.749 69.047 1.00 63.84 1199 ALA A C 1
ATOM 9319 O O . ALA A 1 1199 ? 55.357 -2.921 69.933 1.00 63.84 1199 ALA A O 1
ATOM 9320 N N . LYS A 1 1200 ? 54.301 -4.792 69.243 1.00 65.56 1200 LYS A N 1
ATOM 9321 C CA . LYS A 1 1200 ? 53.478 -4.995 70.444 1.00 65.56 1200 LYS A CA 1
ATOM 9322 C C . LYS A 1 1200 ? 54.324 -5.279 71.695 1.00 65.56 1200 LYS A C 1
ATOM 9324 O O . LYS A 1 1200 ? 54.075 -4.684 72.745 1.00 65.56 1200 LYS A O 1
ATOM 9329 N N . GLU A 1 1201 ? 55.405 -6.056 71.572 1.00 67.69 1201 GLU A N 1
ATOM 9330 C CA . GLU A 1 1201 ? 56.403 -6.228 72.648 1.00 67.69 1201 GLU A CA 1
ATOM 9331 C C . GLU A 1 1201 ? 57.077 -4.902 73.045 1.00 67.69 1201 GLU A C 1
ATOM 9333 O O . GLU A 1 1201 ? 57.180 -4.560 74.228 1.00 67.69 1201 GLU A O 1
ATOM 9338 N N . ARG A 1 1202 ? 57.497 -4.106 72.050 1.00 68.62 1202 ARG A N 1
ATOM 9339 C CA . ARG A 1 1202 ? 58.166 -2.812 72.268 1.00 68.62 1202 ARG A CA 1
ATOM 9340 C C . ARG A 1 1202 ? 57.243 -1.766 72.907 1.00 68.62 1202 ARG A C 1
ATOM 9342 O O . ARG A 1 1202 ? 57.737 -0.864 73.586 1.00 68.62 1202 ARG A O 1
ATOM 9349 N N . TYR A 1 1203 ? 55.925 -1.896 72.750 1.00 69.06 1203 TYR A N 1
ATOM 9350 C CA . TYR A 1 1203 ? 54.933 -1.094 73.471 1.00 69.06 1203 TYR A CA 1
ATOM 9351 C C . TYR A 1 1203 ? 54.763 -1.550 74.932 1.00 69.06 1203 TYR A C 1
ATOM 9353 O O . TYR A 1 1203 ? 54.831 -0.722 75.845 1.00 69.06 1203 TYR A O 1
ATOM 9361 N N . LEU A 1 1204 ? 54.627 -2.860 75.177 1.00 69.19 1204 LEU A N 1
ATOM 9362 C CA . LEU A 1 1204 ? 54.508 -3.435 76.527 1.00 69.19 1204 LEU A CA 1
ATOM 9363 C C . LEU A 1 1204 ? 55.698 -3.068 77.430 1.00 69.19 1204 LEU A C 1
ATOM 9365 O O . LEU A 1 1204 ? 55.497 -2.677 78.583 1.00 69.19 1204 LEU A O 1
ATOM 9369 N N . ALA A 1 1205 ? 56.922 -3.097 76.894 1.00 69.75 1205 ALA A N 1
ATOM 9370 C CA . ALA A 1 1205 ? 58.124 -2.670 77.614 1.00 69.75 1205 ALA A CA 1
ATOM 9371 C C . ALA A 1 1205 ? 58.052 -1.198 78.081 1.00 69.75 1205 ALA A C 1
ATOM 9373 O O . ALA A 1 1205 ? 58.379 -0.890 79.229 1.00 69.75 1205 ALA A O 1
ATOM 9374 N N . ARG A 1 1206 ? 57.564 -0.286 77.224 1.00 70.56 1206 ARG A N 1
ATOM 9375 C CA . ARG A 1 1206 ? 57.399 1.143 77.559 1.00 70.56 1206 ARG A CA 1
ATOM 9376 C C . ARG A 1 1206 ? 56.303 1.369 78.601 1.00 70.56 1206 ARG A C 1
ATOM 9378 O O . ARG A 1 1206 ? 56.486 2.184 79.503 1.00 70.56 1206 ARG A O 1
ATOM 9385 N N . LYS A 1 1207 ? 55.187 0.634 78.510 1.00 75.19 1207 LYS A N 1
ATOM 9386 C CA . LYS A 1 1207 ? 54.077 0.727 79.474 1.00 75.19 1207 LYS A CA 1
ATOM 9387 C C . LYS A 1 1207 ? 54.533 0.346 80.888 1.00 75.19 1207 LYS A C 1
ATOM 9389 O O . LYS A 1 1207 ? 54.231 1.069 81.833 1.00 75.19 1207 LYS A O 1
ATOM 9394 N N . LYS A 1 1208 ? 55.338 -0.715 81.019 1.00 70.94 1208 LYS A N 1
ATOM 9395 C CA . LYS A 1 1208 ? 55.879 -1.181 82.308 1.00 70.94 1208 LYS A CA 1
ATOM 9396 C C . LYS A 1 1208 ? 56.789 -0.136 82.977 1.00 70.94 1208 LYS A C 1
ATOM 9398 O O . LYS A 1 1208 ? 56.624 0.150 84.159 1.00 70.94 1208 LYS A O 1
ATOM 9403 N N . ALA A 1 1209 ? 57.668 0.512 82.207 1.00 67.94 1209 ALA A N 1
ATOM 9404 C CA . ALA A 1 1209 ? 58.519 1.602 82.702 1.00 67.94 1209 ALA A CA 1
ATOM 9405 C C . ALA A 1 1209 ? 57.718 2.849 83.146 1.00 67.94 1209 ALA A C 1
ATOM 9407 O O . ALA A 1 1209 ? 58.085 3.522 84.111 1.00 67.94 1209 ALA A O 1
ATOM 9408 N N . ALA A 1 1210 ? 56.596 3.151 82.481 1.00 71.38 1210 ALA A N 1
ATOM 9409 C CA . ALA A 1 1210 ? 55.734 4.280 82.842 1.00 71.38 1210 ALA A CA 1
ATOM 9410 C C . ALA A 1 1210 ? 54.963 4.067 84.165 1.00 71.38 1210 ALA A C 1
ATOM 9412 O O . ALA A 1 1210 ? 54.665 5.036 84.868 1.00 71.38 1210 ALA A O 1
ATOM 9413 N N . GLU A 1 1211 ? 54.657 2.820 84.536 1.00 71.19 1211 GLU A N 1
ATOM 9414 C CA . GLU A 1 1211 ? 54.020 2.501 85.823 1.00 71.19 1211 GLU A CA 1
ATOM 9415 C C . GLU A 1 1211 ? 54.993 2.611 87.006 1.00 71.19 1211 GLU A C 1
ATOM 9417 O O . GLU A 1 1211 ? 54.604 3.091 88.073 1.00 71.19 1211 GLU A O 1
ATOM 9422 N N . GLU A 1 1212 ? 56.269 2.256 86.822 1.00 67.19 1212 GLU A N 1
ATOM 9423 C CA . GLU A 1 1212 ? 57.304 2.481 87.843 1.00 67.19 1212 GLU A CA 1
ATOM 9424 C C . GLU A 1 1212 ? 57.565 3.974 88.085 1.00 67.19 1212 GLU A C 1
ATOM 9426 O O . GLU A 1 1212 ? 57.725 4.389 89.234 1.00 67.19 1212 GLU A O 1
ATOM 9431 N N . ALA A 1 1213 ? 57.521 4.801 87.033 1.00 65.81 1213 ALA A N 1
ATOM 9432 C CA . ALA A 1 1213 ? 57.583 6.256 87.172 1.00 65.81 1213 ALA A CA 1
ATOM 9433 C C . ALA A 1 1213 ? 56.402 6.798 88.002 1.00 65.81 1213 ALA A C 1
ATOM 9435 O O . ALA A 1 1213 ? 56.610 7.508 88.987 1.00 65.81 1213 ALA A O 1
ATOM 9436 N N . LYS A 1 1214 ? 55.162 6.392 87.683 1.00 64.56 1214 LYS A N 1
ATOM 9437 C CA . LYS A 1 1214 ? 53.955 6.833 88.412 1.00 64.56 1214 LYS A CA 1
ATOM 9438 C C . LYS A 1 1214 ? 53.888 6.371 89.874 1.00 64.56 1214 LYS A C 1
ATOM 9440 O O . LYS A 1 1214 ? 53.159 6.982 90.652 1.00 64.56 1214 LYS A O 1
ATOM 9445 N N . LYS A 1 1215 ? 54.643 5.342 90.277 1.00 65.56 1215 LYS A N 1
ATOM 9446 C CA . LYS A 1 1215 ? 54.744 4.918 91.688 1.00 65.56 1215 LYS A CA 1
ATOM 9447 C C . LYS A 1 1215 ? 55.634 5.815 92.555 1.00 65.56 1215 LYS A C 1
ATOM 9449 O O . LYS A 1 1215 ? 55.499 5.758 93.772 1.00 65.56 1215 LYS A O 1
ATOM 9454 N N . LYS A 1 1216 ? 56.509 6.648 91.975 1.00 60.56 1216 LYS A N 1
ATOM 9455 C CA . LYS A 1 1216 ? 57.369 7.571 92.746 1.00 60.56 1216 LYS A CA 1
ATOM 9456 C C . LYS A 1 1216 ? 56.693 8.901 93.101 1.00 60.56 1216 LYS A C 1
ATOM 9458 O O . LYS A 1 1216 ? 57.090 9.534 94.071 1.00 60.56 1216 LYS A O 1
ATOM 9463 N N . ASP A 1 1217 ? 55.662 9.294 92.357 1.00 56.31 1217 ASP A N 1
ATOM 9464 C CA . ASP A 1 1217 ? 55.172 10.683 92.307 1.00 56.31 1217 ASP A CA 1
ATOM 9465 C C . ASP A 1 1217 ? 53.935 10.969 93.190 1.00 56.31 1217 ASP A C 1
ATOM 9467 O O . ASP A 1 1217 ? 53.277 11.996 93.065 1.00 56.31 1217 ASP A O 1
ATOM 9471 N N . LYS A 1 1218 ? 53.583 10.045 94.096 1.00 55.34 1218 LYS A N 1
ATOM 9472 C CA . LYS A 1 1218 ? 52.481 10.197 95.075 1.00 55.34 1218 LYS A CA 1
ATOM 9473 C C . LYS A 1 1218 ? 52.954 10.091 96.534 1.00 55.34 1218 LYS A C 1
ATOM 9475 O O . LYS A 1 1218 ? 52.212 9.632 97.398 1.00 55.34 1218 LYS A O 1
ATOM 9480 N N . GLY A 1 1219 ? 54.207 10.472 96.789 1.00 49.91 1219 GLY A N 1
ATOM 9481 C CA . GLY A 1 1219 ? 54.898 10.266 98.069 1.00 49.91 1219 GLY A CA 1
ATOM 9482 C C . GLY A 1 1219 ? 55.062 11.489 98.980 1.00 49.91 1219 GLY A C 1
ATOM 9483 O O . GLY A 1 1219 ? 55.578 11.318 100.081 1.00 49.91 1219 GLY A O 1
ATOM 9484 N N . THR A 1 1220 ? 54.644 12.696 98.570 1.00 41.44 1220 THR A N 1
ATOM 9485 C CA . THR A 1 1220 ? 54.988 13.942 99.287 1.00 41.44 1220 THR A CA 1
ATOM 9486 C C . THR A 1 1220 ? 53.769 14.823 99.586 1.00 41.44 1220 THR A C 1
ATOM 9488 O O . THR A 1 1220 ? 53.268 15.523 98.717 1.00 41.44 1220 THR A O 1
ATOM 9491 N N . VAL A 1 1221 ? 53.307 14.716 100.836 1.00 40.06 1221 VAL A N 1
ATOM 9492 C CA . VAL A 1 1221 ? 52.921 15.780 101.796 1.00 40.06 1221 VAL A CA 1
ATOM 9493 C C . VAL A 1 1221 ? 52.496 17.172 101.272 1.00 40.06 1221 VAL A C 1
ATOM 9495 O O . VAL A 1 1221 ? 53.281 17.833 100.606 1.00 40.06 1221 VAL A O 1
ATOM 9498 N N . MET A 1 1222 ? 51.312 17.599 101.758 1.00 38.47 1222 MET A N 1
ATOM 9499 C CA . MET A 1 1222 ? 50.782 18.969 102.015 1.00 38.47 1222 MET A CA 1
ATOM 9500 C C . MET A 1 1222 ? 51.205 20.119 101.088 1.00 38.47 1222 MET A C 1
ATOM 9502 O O . MET A 1 1222 ? 52.294 20.687 101.315 1.00 38.47 1222 MET A O 1
#

Secondary structure (DSSP, 8-state):
--------EEEEEEE-----SEEEEE-TTSSSS-EEEEEETTEEEEEEEETTTTEEEEEEEEE-SS--------SS-------TTGGG-SSSHHHHT---EEEEEEEETTTTEEEEEEEEE--TT--EEEEPP-GGGS---EEEEEBTEEEEE-TTS--EEEPPPEE-STTS-TT---BEEEEEEEEPSSSTT-EEEEEEETTSEEEEEEEEEEE-TTS-EEEEEEEEEEEEEEE---EEEEEEETTTEEEEEESSS-EEEEEES--S-SS---EEEGGGS-SSTTS--PPPEE---S-SSEEEEEEE----SEEEEEEE--S--SSPEEEEEE-SGGG-EEEEEEES-----------SS--SEEEEE-SSTT-SS--EEEEEETTEEEEEEESSSEEE-TTSS--TTS--SEEEEETTTEEEEEETTEEEEEETTEEEEEEPPTT--EEEEEE-SSEEEEEETTSEEEEEEE-TTS-EEEPS--EE-SS----------S--EEEEEEE-SS-EEEEEE-SSSS-EEEEEEEEEE--HHHHHHHHHHHHHTT-------HHHH-PPEEEEEEEEEEEEEETT-GGG--EEEEEEEE-TTEEEEEEEEEEEGGGTTEEEEEEEEEES-BTTTTB-SEEEEEEEEEEGGGTEEEEEEEEEESS-EEEEEE-SSSEEEEETTEEEEEE--TTS-EEEEEEE-SSS-EEEEEEETTEEEEEETTTEEEEEEEETTTTEEEEEEE-SS---EEEEEESSSSEEEEEETTTEEEEEE--HHHHHHHHH-SS-HHHHHSPPSTTS-SEE-EEEEEEE-SSPEEEEEEE-SSTTPPPEEEEEETTS-EEEEEEPS-HHHHHHHHHHHHHHHHHS--TTS--HHHHHTSSS--BSEEEHHHHGGGGGS-HHHHHHHHHHTTS-HHHHHHHH-GGGT--STHHHHTSPPPPPPPTT--SS----THHHHHHHHHHHHHHHHHHHHHHHHHHHHHHHHHHHTTS--PPPHHHHHHHHHHHHHHHHHHHHHHHHHHHTSS---THHHHHHHHHHHHHHHHHHHHHHHHHHHS-HHHHHHHHTTSSSS----HHHHHHHHHTTT--EEE-TTS-EEETT--S---------------------------------------STTHHHHHHHHHHHHHHHHHHHHHHHHHHHHHHHHHHT----HHHHHHHHHHHHHHHHHHHHHHHHTT----

Organism: Ceratocystis fimbriata f. sp. platani (NCBI:txid88771)

pLDDT: mean 79.73, std 20.29, range [24.2, 98.62]